Protein AF-A0A9P1H5N2-F1 (afdb_monomer_lite)

Organism: NCBI:txid1442378

Sequence (849 aa):
MDFSDQPACIDLVDTISLRSTRFLVDYPNFMGDAAKVRMLELGLCRDHYRVHDPSLIGDDGSVPEELCKLKGVQSSLARIILAIPFGVLADKWGRKLICSIGILGVILHDTWYFVSLYFYKAFPTNAVYGAPAFILLGGGSVVVPAMIMAMLTHASTDEFRTVAFFYFSVTIMVSELIGPAIGSILTAAIGPHLAFLATIPSYFLSLVVMYFIKDEEPQATDACGLEQGEGNGLLDADYASSSTARSSRDYQSSSRGASPNRKHSMMEAVRFLRDDVWGLLLRASVLTGLLSLMVHRVYRPLLEVTIQYVSVRFGWKLRTANILLSTQAGVQIPVLLFIMPLLYRFLLRRKGSTFSANLAQASYCLVLLILGTLGMALAPVVPLFITSFIVYTLGNAYSAILRSLLASLVPQENFGLFWRHSALVYSALLTACARFATAADCPTENPFVILSQSDADKLSECGYFKGSINVAAEATGEIVLKGVNSIGGDWTVGSLKRDPATANLESISAPDLRTIEGVFEVEGHQNLKRLDFPELTRVLGRFEVRRVPELTELKVPALASVQTGFYIVDAPKLSTFVLPKTDDSSTSRPVPLCDIPNVDSLSVSLSDVFEFTVAGNGKLELTIEQLGSSQGGASVNITGVGAVENACSVWLAREVIFENNAAEIFPFSVSGLRKLTIQNNPNLRLAVPGKPLEWELTSIIVKDNPKLKLAQEVDDPIVETCDGRFKPASFYPETWVFDWEFLQHLELSADIDPKFLVHLTDDAFNSDDGTQVYTDIDIQSSNAEFNCSSLDYLRSEKRFLGGDYSCQNKTVDLADLDESAAGSTAPHLAHVALALVSLAVASMFGGLL

Structure (mmCIF, N/CA/C/O backbone):
data_AF-A0A9P1H5N2-F1
#
_entry.id   AF-A0A9P1H5N2-F1
#
loop_
_atom_site.group_PDB
_atom_site.id
_atom_site.type_symbol
_atom_site.label_atom_id
_atom_site.label_alt_id
_atom_site.label_comp_id
_atom_site.label_asym_id
_atom_site.label_entity_id
_atom_site.label_seq_id
_atom_site.pdbx_PDB_ins_code
_atom_site.Cartn_x
_atom_site.Cartn_y
_atom_site.Cartn_z
_atom_site.occupancy
_atom_site.B_iso_or_equiv
_atom_site.auth_seq_id
_atom_site.auth_comp_id
_atom_site.auth_asym_id
_atom_site.auth_atom_id
_atom_site.pdbx_PDB_model_num
ATOM 1 N N . MET A 1 1 ? -25.780 33.435 69.400 1.00 34.19 1 MET A N 1
ATOM 2 C CA . MET A 1 1 ? -25.272 33.635 68.029 1.00 34.19 1 MET A CA 1
ATOM 3 C C . MET A 1 1 ? -23.795 33.315 68.095 1.00 34.19 1 MET A C 1
ATOM 5 O O . MET A 1 1 ? -23.013 34.212 68.361 1.00 34.19 1 MET A O 1
ATOM 9 N N . ASP A 1 2 ? -23.459 32.035 67.962 1.00 24.91 2 ASP A N 1
ATOM 10 C CA . ASP A 1 2 ? -22.079 31.564 67.858 1.00 24.91 2 ASP A CA 1
ATOM 11 C C . ASP A 1 2 ? -21.909 30.932 66.480 1.00 24.91 2 ASP A C 1
ATOM 13 O O . ASP A 1 2 ? -22.710 30.098 66.059 1.00 24.91 2 ASP A O 1
ATOM 17 N N . PHE A 1 3 ? -20.896 31.413 65.765 1.00 33.16 3 PHE A N 1
ATOM 18 C CA . PHE A 1 3 ? -20.416 30.881 64.498 1.00 33.16 3 PHE A CA 1
ATOM 19 C C . PHE A 1 3 ? -19.459 29.719 64.802 1.00 33.16 3 PHE A C 1
ATOM 21 O O . PHE A 1 3 ? -18.247 29.905 64.838 1.00 33.16 3 PHE A O 1
ATOM 28 N N . SER A 1 4 ? -19.981 28.519 65.032 1.00 29.92 4 SER A N 1
ATOM 29 C CA . SER A 1 4 ? -19.184 27.292 64.921 1.00 29.92 4 SER A CA 1
ATOM 30 C C . SER A 1 4 ? -20.108 26.135 64.565 1.00 29.92 4 SER A C 1
ATOM 32 O O . SER A 1 4 ? -20.676 25.524 65.456 1.00 29.92 4 SER A O 1
ATOM 34 N N . ASP A 1 5 ? -20.349 25.939 63.270 1.00 33.66 5 ASP A N 1
ATOM 35 C CA . ASP A 1 5 ? -20.673 24.644 62.649 1.00 33.66 5 ASP A CA 1
ATOM 36 C C . ASP A 1 5 ? -21.032 24.891 61.175 1.00 33.66 5 ASP A C 1
ATOM 38 O O . ASP A 1 5 ? -22.171 25.188 60.815 1.00 33.66 5 ASP A O 1
ATOM 42 N N . GLN A 1 6 ? -20.025 24.812 60.303 1.00 30.80 6 GLN A N 1
ATOM 43 C CA . GLN A 1 6 ? -20.201 24.690 58.853 1.00 30.80 6 GLN A CA 1
ATOM 44 C C . GLN A 1 6 ? -19.609 23.344 58.411 1.00 30.80 6 GLN A C 1
ATOM 46 O O . GLN A 1 6 ? -18.418 23.119 58.637 1.00 30.80 6 GLN A O 1
ATOM 51 N N . PRO A 1 7 ? -20.387 22.451 57.772 1.00 37.28 7 PRO A N 1
ATOM 52 C CA . PRO A 1 7 ? -19.855 21.217 57.214 1.00 37.28 7 PRO A CA 1
ATOM 53 C C . PRO A 1 7 ? -19.181 21.476 55.852 1.00 37.28 7 PRO A C 1
ATOM 55 O O . PRO A 1 7 ? -19.758 22.102 54.968 1.00 37.28 7 PRO A O 1
ATOM 58 N N . ALA A 1 8 ? -17.948 20.971 55.729 1.00 39.16 8 ALA A N 1
ATOM 59 C CA . ALA A 1 8 ? -17.165 20.689 54.518 1.00 39.16 8 ALA A CA 1
ATOM 60 C C . ALA A 1 8 ? -17.154 21.756 53.399 1.00 39.16 8 ALA A C 1
ATOM 62 O O . ALA A 1 8 ? -17.835 21.639 52.379 1.00 39.16 8 ALA A O 1
ATOM 63 N N . CYS A 1 9 ? -16.275 22.753 53.538 1.00 39.47 9 CYS A N 1
ATOM 64 C CA . CYS A 1 9 ? -15.829 23.567 52.408 1.00 39.47 9 CYS A CA 1
ATOM 65 C C . CYS A 1 9 ? -15.241 22.670 51.308 1.00 39.47 9 CYS A C 1
ATOM 67 O O . CYS A 1 9 ? -14.300 21.919 51.550 1.00 39.47 9 CYS A O 1
ATOM 69 N N . ILE A 1 10 ? -15.745 22.810 50.080 1.00 49.41 10 ILE A N 1
ATOM 70 C CA . ILE A 1 10 ? -14.981 22.491 48.869 1.00 49.41 10 ILE A CA 1
ATOM 71 C C . ILE A 1 10 ? -13.618 23.180 49.017 1.00 49.41 10 ILE A C 1
ATOM 73 O O . ILE A 1 10 ? -13.586 24.409 49.138 1.00 49.41 10 ILE A O 1
ATOM 77 N N . ASP A 1 11 ? -12.505 22.438 48.991 1.00 63.97 11 ASP A N 1
ATOM 78 C CA . ASP A 1 11 ? -11.169 23.037 48.886 1.00 63.97 11 ASP A CA 1
ATOM 79 C C . ASP A 1 11 ? -11.034 23.581 47.448 1.00 63.97 11 ASP A C 1
ATOM 81 O O . ASP A 1 11 ? -10.502 22.965 46.519 1.00 63.97 11 ASP A O 1
ATOM 85 N N . LEU A 1 12 ? -11.652 24.748 47.233 1.00 68.19 12 LEU A N 1
ATOM 86 C CA . LEU A 1 12 ? -11.763 25.442 45.950 1.00 68.19 12 LEU A CA 1
ATOM 87 C C . LEU A 1 12 ? -10.372 25.678 45.353 1.00 68.19 12 LEU A C 1
ATOM 89 O O . LEU A 1 12 ? -10.192 25.590 44.140 1.00 68.19 12 LEU A O 1
ATOM 93 N N . VAL A 1 13 ? -9.391 25.914 46.225 1.00 74.81 13 VAL A N 1
ATOM 94 C CA . VAL A 1 13 ? -7.978 26.085 45.887 1.00 74.81 13 VAL A CA 1
ATOM 95 C C . VAL A 1 13 ? -7.395 24.809 45.279 1.00 74.81 13 VAL A C 1
ATOM 97 O O . VAL A 1 13 ? -6.789 24.890 44.211 1.00 74.81 13 VAL A O 1
ATOM 100 N N . ASP A 1 14 ? -7.632 23.635 45.867 1.00 78.38 14 ASP A N 1
ATOM 101 C CA . ASP A 1 14 ? -7.121 22.364 45.335 1.00 78.38 14 ASP A CA 1
ATOM 102 C C . ASP A 1 14 ? -7.821 21.997 44.024 1.00 78.38 14 ASP A C 1
ATOM 104 O O . ASP A 1 14 ? -7.181 21.596 43.053 1.00 78.38 14 ASP A O 1
ATOM 108 N N . THR A 1 15 ? -9.130 22.240 43.933 1.00 74.69 15 THR A N 1
ATOM 109 C CA . THR A 1 15 ? -9.902 22.003 42.704 1.00 74.69 15 THR A CA 1
ATOM 110 C C . THR A 1 15 ? -9.431 22.892 41.543 1.00 74.69 15 THR A C 1
ATOM 112 O O . THR A 1 15 ? -9.312 22.420 40.409 1.00 74.69 15 THR A O 1
ATOM 115 N N . ILE A 1 16 ? -9.153 24.176 41.795 1.00 81.06 16 ILE A N 1
ATOM 116 C CA . ILE A 1 16 ? -8.603 25.102 40.790 1.00 81.06 16 ILE A CA 1
ATOM 117 C C . ILE A 1 16 ? -7.165 24.715 40.433 1.00 81.06 16 ILE A C 1
ATOM 119 O O . ILE A 1 16 ? -6.808 24.736 39.253 1.00 81.06 16 ILE A O 1
ATOM 123 N N . SER A 1 17 ? -6.360 24.321 41.419 1.00 84.38 17 SER A N 1
ATOM 124 C CA . SER A 1 17 ? -4.965 23.921 41.220 1.00 84.38 17 SER A CA 1
ATOM 125 C C . SER A 1 17 ? -4.864 22.653 40.376 1.00 84.38 17 SER A C 1
ATOM 127 O O . SER A 1 17 ? -4.135 22.645 39.392 1.00 84.38 17 SER A O 1
ATOM 129 N N . LEU A 1 18 ? -5.681 21.628 40.640 1.00 84.50 18 LEU A N 1
ATOM 130 C CA . LEU A 1 18 ? -5.735 20.395 39.843 1.00 84.50 18 LEU A CA 1
ATOM 131 C C . LEU A 1 18 ? -6.147 20.652 38.386 1.00 84.50 18 LEU A C 1
ATOM 133 O O . LEU A 1 18 ? -5.564 20.084 37.459 1.00 84.50 18 LEU A O 1
ATOM 137 N N . ARG A 1 19 ? -7.123 21.542 38.158 1.00 83.81 19 ARG A N 1
ATOM 138 C CA . ARG A 1 19 ? -7.527 21.953 36.800 1.00 83.81 19 ARG A CA 1
ATOM 139 C C . ARG A 1 19 ? -6.429 22.747 36.097 1.00 83.81 19 ARG A C 1
ATOM 141 O O . ARG A 1 19 ? -6.175 22.521 34.917 1.00 83.81 19 ARG A O 1
ATOM 148 N N . SER A 1 20 ? -5.764 23.644 36.819 1.00 87.25 20 SER A N 1
ATOM 149 C CA . SER A 1 20 ? -4.655 24.441 36.291 1.00 87.25 20 SER A CA 1
ATOM 150 C C . SER A 1 20 ? -3.468 23.552 35.931 1.00 87.25 20 SER A C 1
ATOM 152 O O . SER A 1 20 ? -2.946 23.670 34.828 1.00 87.25 20 SER A O 1
ATOM 154 N N . THR A 1 21 ? -3.107 22.586 36.782 1.00 87.38 21 THR A N 1
ATOM 155 C CA . THR A 1 21 ? -2.099 21.567 36.462 1.00 87.38 21 THR A CA 1
ATOM 156 C C . THR A 1 21 ? -2.488 20.796 35.208 1.00 87.38 21 THR A C 1
ATOM 158 O O . THR A 1 21 ? -1.661 20.636 34.314 1.00 87.38 21 THR A O 1
ATOM 161 N N . ARG A 1 22 ? -3.746 20.343 35.096 1.00 86.88 22 ARG A N 1
ATOM 162 C CA . ARG A 1 22 ? -4.208 19.611 33.909 1.00 86.88 22 ARG A CA 1
ATOM 163 C C . ARG A 1 22 ? -4.009 20.428 32.633 1.00 86.88 22 ARG A C 1
ATOM 165 O O . ARG A 1 22 ? -3.446 19.912 31.671 1.00 86.88 22 ARG A O 1
ATOM 172 N N . PHE A 1 23 ? -4.421 21.695 32.651 1.00 89.00 23 PHE A N 1
ATOM 173 C CA . PHE A 1 23 ? -4.233 22.615 31.532 1.00 89.00 23 PHE A CA 1
ATOM 174 C C . PHE A 1 23 ? -2.752 22.805 31.188 1.00 89.00 23 PHE A C 1
ATOM 176 O O . PHE A 1 23 ? -2.369 22.658 30.030 1.00 89.00 23 PHE A O 1
ATOM 183 N N . LEU A 1 24 ? -1.924 23.092 32.198 1.00 90.12 24 LEU A N 1
ATOM 184 C CA . LEU A 1 24 ? -0.493 23.373 32.057 1.00 90.12 24 LEU A CA 1
ATOM 185 C C . LEU A 1 24 ? 0.330 22.168 31.591 1.00 90.12 24 LEU A C 1
ATOM 187 O O . LEU A 1 24 ? 1.462 22.365 31.158 1.00 90.12 24 LEU A O 1
ATOM 191 N N . VAL A 1 25 ? -0.223 20.954 31.664 1.00 86.00 25 VAL A N 1
ATOM 192 C CA . VAL A 1 25 ? 0.365 19.733 31.098 1.00 86.00 25 VAL A CA 1
ATOM 193 C C . VAL A 1 25 ? -0.169 19.453 29.689 1.00 86.00 25 VAL A C 1
ATOM 195 O O . VAL A 1 25 ? 0.606 19.102 28.809 1.00 86.00 25 VAL A O 1
ATOM 198 N N . ASP A 1 26 ? -1.469 19.613 29.428 1.00 84.00 26 ASP A N 1
ATOM 199 C CA . ASP A 1 26 ? -2.061 19.270 28.123 1.00 84.00 26 ASP A CA 1
ATOM 200 C C . ASP A 1 26 ? -1.784 20.292 27.024 1.00 84.00 26 ASP A C 1
ATOM 202 O O . ASP A 1 26 ? -1.439 19.926 25.904 1.00 84.00 26 ASP A O 1
ATOM 206 N N . TYR A 1 27 ? -1.955 21.577 27.332 1.00 88.00 27 TYR A N 1
ATOM 207 C CA . TYR A 1 27 ? -1.745 22.660 26.377 1.00 88.00 27 TYR A CA 1
ATOM 208 C C . TYR A 1 27 ? -0.349 22.626 25.723 1.00 88.00 27 TYR A C 1
ATOM 210 O O . TYR A 1 27 ? -0.293 22.660 24.490 1.00 88.00 27 TYR A O 1
ATOM 218 N N . PRO A 1 28 ? 0.769 22.525 26.475 1.00 86.44 28 PRO A N 1
ATOM 219 C CA . PRO A 1 28 ? 2.093 22.469 25.859 1.00 86.44 28 PRO A CA 1
ATOM 220 C C . PRO A 1 28 ? 2.322 21.204 25.024 1.00 86.44 28 PRO A C 1
ATOM 222 O O . PRO A 1 28 ? 3.000 21.307 24.006 1.00 86.44 28 PRO A O 1
ATOM 225 N N . ASN A 1 29 ? 1.709 20.062 25.371 1.00 80.44 29 ASN A N 1
ATOM 226 C CA . ASN A 1 29 ? 1.781 18.852 24.540 1.00 80.44 29 ASN A CA 1
ATOM 227 C C . ASN A 1 29 ? 1.174 19.132 23.155 1.00 80.44 29 ASN A C 1
ATOM 229 O O . ASN A 1 29 ? 1.872 19.060 22.146 1.00 80.44 29 ASN A O 1
ATOM 233 N N . PHE A 1 30 ? -0.083 19.590 23.110 1.00 80.56 30 PHE A N 1
ATOM 234 C CA . PHE A 1 30 ? -0.761 19.912 21.846 1.00 80.56 30 PHE A CA 1
ATOM 235 C C . PHE A 1 30 ? -0.080 21.043 21.057 1.00 80.56 30 PHE A C 1
ATOM 237 O O . PHE A 1 30 ? -0.126 21.068 19.825 1.00 80.56 30 PHE A O 1
ATOM 244 N N . MET A 1 31 ? 0.537 22.002 21.753 1.00 86.50 31 MET A N 1
ATOM 245 C CA . MET A 1 31 ? 1.321 23.071 21.130 1.00 86.50 31 MET A CA 1
ATOM 246 C C . MET A 1 31 ? 2.612 22.538 20.491 1.00 86.50 31 MET A C 1
ATOM 248 O O . MET A 1 31 ? 2.985 22.977 19.401 1.00 86.50 31 MET A O 1
ATOM 252 N N . GLY A 1 32 ? 3.297 21.615 21.169 1.00 81.06 32 GLY A N 1
ATOM 253 C CA . GLY A 1 32 ? 4.609 21.100 20.791 1.00 81.06 32 GLY A CA 1
ATOM 254 C C . GLY A 1 32 ? 4.588 19.997 19.734 1.00 81.06 32 GLY A C 1
ATOM 255 O O . GLY A 1 32 ? 5.578 19.854 19.019 1.00 81.06 32 GLY A O 1
ATOM 256 N N . ASP A 1 33 ? 3.490 19.252 19.587 1.00 75.12 33 ASP A N 1
ATOM 257 C CA . ASP A 1 33 ? 3.426 18.038 18.757 1.00 75.12 33 ASP A CA 1
ATOM 258 C C . ASP A 1 33 ? 3.869 18.258 17.300 1.00 75.12 33 ASP A C 1
ATOM 260 O O . ASP A 1 33 ? 4.747 17.554 16.792 1.00 75.12 33 ASP A O 1
ATOM 264 N N . ALA A 1 34 ? 3.340 19.281 16.623 1.00 69.88 34 ALA A N 1
ATOM 265 C CA . ALA A 1 34 ? 3.715 19.564 15.236 1.00 69.88 34 ALA A CA 1
ATOM 266 C C . ALA A 1 34 ? 5.182 20.002 15.096 1.00 69.88 34 ALA A C 1
ATOM 268 O O . ALA A 1 34 ? 5.871 19.591 14.160 1.00 69.88 34 ALA A O 1
ATOM 269 N N . ALA A 1 35 ? 5.677 20.813 16.037 1.00 81.81 35 ALA A N 1
ATOM 270 C CA . ALA A 1 35 ? 7.070 21.251 16.056 1.00 81.81 35 ALA A CA 1
ATOM 271 C C . ALA A 1 35 ? 8.018 20.067 16.304 1.00 81.81 35 ALA A C 1
ATOM 273 O O . ALA A 1 35 ? 9.038 19.936 15.629 1.00 81.81 35 ALA A O 1
ATOM 274 N N . LYS A 1 36 ? 7.637 19.159 17.205 1.00 76.75 36 LYS A N 1
ATOM 275 C CA . LYS A 1 36 ? 8.365 17.938 17.556 1.00 76.75 36 LYS A CA 1
ATOM 276 C C . LYS A 1 36 ? 8.507 16.979 16.369 1.00 76.75 36 LYS A C 1
ATOM 278 O O . LYS A 1 36 ? 9.607 16.483 16.113 1.00 76.75 36 LYS A O 1
ATOM 283 N N . VAL A 1 37 ? 7.420 16.747 15.626 1.00 73.06 37 VAL A N 1
ATOM 284 C CA . VAL A 1 37 ? 7.439 15.935 14.396 1.00 73.06 37 VAL A CA 1
ATOM 285 C C . VAL A 1 37 ? 8.316 16.599 13.338 1.00 73.06 37 VAL A C 1
ATOM 287 O O . VAL A 1 37 ? 9.173 15.939 12.754 1.00 73.06 37 VAL A O 1
ATOM 290 N N . ARG A 1 38 ? 8.184 17.918 13.147 1.00 74.56 38 ARG A N 1
ATOM 291 C CA . ARG A 1 38 ? 8.995 18.666 12.178 1.00 74.56 38 ARG A CA 1
ATOM 292 C C . ARG A 1 38 ? 10.492 18.634 12.504 1.00 74.56 38 ARG A C 1
ATOM 294 O O . ARG A 1 38 ? 11.310 18.533 11.595 1.00 74.56 38 ARG A O 1
ATOM 301 N N . MET A 1 39 ? 10.863 18.714 13.782 1.00 79.19 39 MET A N 1
ATOM 302 C CA . MET A 1 39 ? 12.260 18.605 14.218 1.00 79.19 39 MET A CA 1
ATOM 303 C C . MET A 1 39 ? 12.856 17.229 13.902 1.00 79.19 39 MET A C 1
ATOM 305 O O . MET A 1 39 ? 14.011 17.149 13.487 1.00 79.19 39 MET A O 1
ATOM 309 N N . LEU A 1 40 ? 12.082 16.157 14.082 1.00 74.81 40 LEU A N 1
ATOM 310 C CA . LEU A 1 40 ? 12.532 14.798 13.780 1.00 74.81 40 LEU A CA 1
ATOM 311 C C . LEU A 1 40 ? 12.615 14.543 12.276 1.00 74.81 40 LEU A C 1
ATOM 313 O O . LEU A 1 40 ? 13.604 13.982 11.814 1.00 74.81 40 LEU A O 1
ATOM 317 N N . GLU A 1 41 ? 11.623 15.007 11.514 1.00 71.88 41 GLU A N 1
ATOM 318 C CA . GLU A 1 41 ? 11.647 14.981 10.050 1.00 71.88 41 GLU A CA 1
ATOM 319 C C . GLU A 1 41 ? 12.902 15.684 9.517 1.00 71.88 41 GLU A C 1
ATOM 321 O O . GLU A 1 41 ? 13.612 15.128 8.684 1.00 71.88 41 GLU A O 1
ATOM 326 N N . LEU A 1 42 ? 13.226 16.868 10.050 1.00 77.38 42 LEU A N 1
ATOM 327 C CA . LEU A 1 42 ? 14.439 17.602 9.695 1.00 77.38 42 LEU A CA 1
ATOM 328 C C . LEU A 1 42 ? 15.717 16.818 10.036 1.00 77.38 42 LEU A C 1
ATOM 330 O O . LEU A 1 42 ? 16.638 16.798 9.224 1.00 77.38 42 LEU A O 1
ATOM 334 N N . GLY A 1 43 ? 15.782 16.176 11.207 1.00 75.25 43 GLY A N 1
ATOM 335 C CA . GLY A 1 43 ? 16.929 15.354 11.612 1.00 75.25 43 GLY A CA 1
ATOM 336 C C . GLY A 1 43 ? 17.162 14.166 10.675 1.00 75.25 43 GLY A C 1
ATOM 337 O O . GLY A 1 43 ? 18.255 14.004 10.138 1.00 75.25 43 GLY A O 1
ATOM 338 N N . LEU A 1 44 ? 16.108 13.396 10.395 1.00 71.12 44 LEU A N 1
ATOM 339 C CA . LEU A 1 44 ? 16.162 12.233 9.502 1.00 71.12 44 LEU A CA 1
ATOM 340 C C . LEU A 1 44 ? 16.491 12.628 8.055 1.00 71.12 44 LEU A C 1
ATOM 342 O O . LEU A 1 44 ? 17.287 11.975 7.385 1.00 71.12 44 LEU A O 1
ATOM 346 N N . CYS A 1 45 ? 15.908 13.728 7.582 1.00 73.19 45 CYS A N 1
ATOM 347 C CA . CYS A 1 45 ? 16.177 14.292 6.265 1.00 73.19 45 CYS A CA 1
ATOM 348 C C . CYS A 1 45 ? 17.635 14.755 6.134 1.00 73.19 45 CYS A C 1
ATOM 350 O O . CYS A 1 45 ? 18.298 14.463 5.140 1.00 73.19 45 CYS A O 1
ATOM 352 N N . ARG A 1 46 ? 18.175 15.412 7.167 1.00 77.19 46 ARG A N 1
ATOM 353 C CA . ARG A 1 46 ? 19.584 15.814 7.218 1.00 77.19 46 ARG A CA 1
ATOM 354 C C . ARG A 1 46 ? 20.516 14.602 7.178 1.00 77.19 46 ARG A C 1
ATOM 356 O O . ARG A 1 46 ? 21.490 14.635 6.434 1.00 77.19 46 ARG A O 1
ATOM 363 N N . ASP A 1 47 ? 20.213 13.539 7.921 1.00 74.12 47 ASP A N 1
ATOM 364 C CA . ASP A 1 47 ? 21.009 12.304 7.904 1.00 74.12 47 ASP A CA 1
ATOM 365 C C . ASP A 1 47 ? 20.988 11.625 6.526 1.00 74.12 47 ASP A C 1
ATOM 367 O O . ASP A 1 47 ? 22.022 11.154 6.055 1.00 74.12 47 ASP A O 1
ATOM 371 N N . HIS A 1 48 ? 19.843 11.649 5.839 1.00 70.38 48 HIS A N 1
ATOM 372 C CA . HIS A 1 48 ? 19.711 11.135 4.477 1.00 70.38 48 HIS A CA 1
ATOM 373 C C . HIS A 1 48 ? 20.556 11.929 3.464 1.00 70.38 48 HIS A C 1
ATOM 375 O O . HIS A 1 48 ? 21.342 11.342 2.714 1.00 70.38 48 HIS A O 1
ATOM 381 N N . TYR A 1 49 ? 20.438 13.262 3.447 1.00 72.88 49 TYR A N 1
ATOM 382 C CA . TYR A 1 49 ? 21.179 14.118 2.509 1.00 72.88 49 TYR A CA 1
ATOM 383 C C . TYR A 1 49 ? 22.672 14.213 2.825 1.00 72.88 49 TYR A C 1
ATOM 385 O O . TYR A 1 49 ? 23.476 14.375 1.914 1.00 72.88 49 TYR A O 1
ATOM 393 N N . ARG A 1 50 ? 23.081 13.999 4.078 1.00 73.56 50 ARG A N 1
ATOM 394 C CA . ARG A 1 50 ? 24.500 13.911 4.450 1.00 73.56 50 ARG A CA 1
ATOM 395 C C . ARG A 1 50 ? 25.241 12.779 3.727 1.00 73.56 50 ARG A C 1
ATOM 397 O O . ARG A 1 50 ? 26.450 12.886 3.544 1.00 73.56 50 ARG A O 1
ATOM 404 N N . VAL A 1 51 ? 24.532 11.718 3.335 1.00 71.88 51 VAL A N 1
ATOM 405 C CA . VAL A 1 51 ? 25.089 10.563 2.609 1.00 71.88 51 VAL A CA 1
ATOM 406 C C . VAL A 1 51 ? 24.892 10.685 1.093 1.00 71.88 51 VAL A C 1
ATOM 408 O O . VAL A 1 51 ? 25.773 10.273 0.345 1.00 71.88 51 VAL A O 1
ATOM 411 N N . HIS A 1 52 ? 23.771 11.256 0.637 1.00 67.38 52 HIS A N 1
ATOM 412 C CA . HIS A 1 52 ? 23.408 11.287 -0.788 1.00 67.38 52 HIS A CA 1
ATOM 413 C C . HIS A 1 52 ? 23.829 12.571 -1.525 1.00 67.38 52 HIS A C 1
ATOM 415 O O . HIS A 1 52 ? 24.295 12.476 -2.656 1.00 67.38 52 HIS A O 1
ATOM 421 N N . ASP A 1 53 ? 23.673 13.753 -0.915 1.00 68.19 53 ASP A N 1
ATOM 422 C CA . ASP A 1 53 ? 24.065 15.044 -1.503 1.00 68.19 53 ASP A CA 1
ATOM 423 C C . ASP A 1 53 ? 24.221 16.136 -0.416 1.00 68.19 53 ASP A C 1
ATOM 425 O O . ASP A 1 53 ? 23.237 16.764 -0.003 1.00 68.19 53 ASP A O 1
ATOM 429 N N . PRO A 1 54 ? 25.453 16.388 0.068 1.00 72.69 54 PRO A N 1
ATOM 430 C CA . PRO A 1 54 ? 25.711 17.355 1.135 1.00 72.69 54 PRO A CA 1
ATOM 431 C C . PRO A 1 54 ? 25.448 18.820 0.753 1.00 72.69 54 PRO A C 1
ATOM 433 O O . PRO A 1 54 ? 25.395 19.666 1.644 1.00 72.69 54 PRO A O 1
ATOM 436 N N . SER A 1 55 ? 25.307 19.140 -0.540 1.00 66.44 55 SER A N 1
ATOM 437 C CA . SER A 1 55 ? 25.162 20.522 -1.030 1.00 66.44 55 SER A CA 1
ATOM 438 C C . SER A 1 55 ? 23.785 21.139 -0.754 1.00 66.44 55 SER A C 1
ATOM 440 O O . SER A 1 55 ? 23.633 22.359 -0.780 1.00 66.44 55 SER A O 1
ATOM 442 N N . LEU A 1 56 ? 22.790 20.303 -0.439 1.00 65.75 56 LEU A N 1
ATOM 443 C CA . LEU A 1 56 ? 21.403 20.698 -0.167 1.00 65.75 56 LEU A CA 1
ATOM 444 C C . LEU A 1 56 ? 21.139 21.053 1.310 1.00 65.75 56 LEU A C 1
ATOM 446 O O . LEU A 1 56 ? 20.009 21.388 1.673 1.00 65.75 56 LEU A O 1
ATOM 450 N N . ILE A 1 57 ? 22.160 20.970 2.169 1.00 74.69 57 ILE A N 1
ATOM 451 C CA . ILE A 1 57 ? 22.091 21.347 3.585 1.00 74.69 57 ILE A CA 1
ATOM 452 C C . ILE A 1 57 ? 22.538 22.809 3.709 1.00 74.69 57 ILE A C 1
ATOM 454 O O . ILE A 1 57 ? 23.679 23.130 3.389 1.00 74.69 57 ILE A O 1
ATOM 458 N N . GLY A 1 58 ? 21.654 23.693 4.184 1.00 69.94 58 GLY A N 1
ATOM 459 C CA . GLY A 1 58 ? 21.999 25.099 4.416 1.00 69.94 58 GLY A CA 1
ATOM 460 C C . GLY A 1 58 ? 23.097 25.273 5.475 1.00 69.94 58 GLY A C 1
ATOM 461 O O . GLY A 1 58 ? 23.322 24.385 6.298 1.00 69.94 58 GLY A O 1
ATOM 462 N N . ASP A 1 59 ? 23.753 26.437 5.507 1.00 60.94 59 ASP A N 1
ATOM 463 C CA . ASP A 1 59 ? 24.834 26.748 6.465 1.00 60.94 59 ASP A CA 1
ATOM 464 C C . ASP A 1 59 ? 24.390 26.659 7.945 1.00 60.94 59 ASP A C 1
ATOM 466 O O . ASP A 1 59 ? 25.198 26.420 8.848 1.00 60.94 59 ASP A O 1
ATOM 470 N N . ASP A 1 60 ? 23.087 26.805 8.202 1.00 58.88 60 ASP A N 1
ATOM 471 C CA . ASP A 1 60 ? 22.425 26.638 9.502 1.00 58.88 60 ASP A CA 1
ATOM 472 C C . ASP A 1 60 ? 22.025 25.176 9.807 1.00 58.88 60 ASP A C 1
ATOM 474 O O . ASP A 1 60 ? 21.549 24.853 10.900 1.00 58.88 60 ASP A O 1
ATOM 478 N N . GLY A 1 61 ? 22.252 24.263 8.862 1.00 59.91 61 GLY A N 1
ATOM 479 C CA . GLY A 1 61 ? 21.829 22.868 8.899 1.00 59.91 61 GLY A CA 1
ATOM 480 C C . GLY A 1 61 ? 20.367 22.659 8.500 1.00 59.91 61 GLY A C 1
ATOM 481 O O . GLY A 1 61 ? 19.861 21.546 8.665 1.00 59.91 61 GLY A O 1
ATOM 482 N N . SER A 1 62 ? 19.647 23.683 8.038 1.00 66.38 62 SER A N 1
ATOM 483 C CA . SER A 1 62 ? 18.252 23.538 7.616 1.00 66.38 62 SER A CA 1
ATOM 484 C C . SER A 1 62 ? 18.143 22.830 6.259 1.00 66.38 62 SER A C 1
ATOM 486 O O . SER A 1 62 ? 19.004 22.966 5.392 1.00 66.38 62 SER A O 1
ATOM 488 N N . VAL A 1 63 ? 17.080 22.038 6.089 1.00 68.62 63 VAL A N 1
ATOM 489 C CA . VAL A 1 63 ? 16.711 21.410 4.815 1.00 68.62 63 VAL A CA 1
ATOM 490 C C . VAL A 1 63 ? 15.256 21.799 4.507 1.00 68.62 63 VAL A C 1
ATOM 492 O O . VAL A 1 63 ? 14.393 21.663 5.391 1.00 68.62 63 VAL A O 1
ATOM 495 N N . PRO A 1 64 ? 14.956 22.319 3.300 1.00 64.69 64 PRO A N 1
ATOM 496 C CA . PRO A 1 64 ? 13.599 22.663 2.884 1.00 64.69 64 PRO A CA 1
ATOM 497 C C . PRO A 1 64 ? 12.593 21.524 3.111 1.00 64.69 64 PRO A C 1
ATOM 499 O O . PRO A 1 64 ? 12.853 20.371 2.782 1.00 64.69 64 PRO A O 1
ATOM 502 N N . GLU A 1 65 ? 11.418 21.855 3.660 1.00 58.50 65 GLU A N 1
ATOM 503 C CA . GLU A 1 65 ? 10.353 20.893 4.019 1.00 58.50 65 GLU A CA 1
ATOM 504 C C . GLU A 1 65 ? 9.905 20.007 2.850 1.00 58.50 65 GLU A C 1
ATOM 506 O O . GLU A 1 65 ? 9.550 18.852 3.047 1.00 58.50 65 GLU A O 1
ATOM 511 N N . GLU A 1 66 ? 9.972 20.526 1.627 1.00 61.56 66 GLU A N 1
ATOM 512 C CA . GLU A 1 66 ? 9.569 19.819 0.410 1.00 61.56 66 GLU A CA 1
ATOM 513 C C . GLU A 1 66 ? 10.513 18.660 0.054 1.00 61.56 66 GLU A C 1
ATOM 515 O O . GLU A 1 66 ? 10.060 17.650 -0.478 1.00 61.56 66 GLU A O 1
ATOM 520 N N . LEU A 1 67 ? 11.795 18.760 0.426 1.00 55.75 67 LEU A N 1
ATOM 521 C CA . LEU A 1 67 ? 12.820 17.743 0.159 1.00 55.75 67 LEU A CA 1
ATOM 522 C C . LEU A 1 67 ? 12.779 16.580 1.166 1.00 55.75 67 LEU A C 1
ATOM 524 O O . LEU A 1 67 ? 13.342 15.517 0.924 1.00 55.75 67 LEU A O 1
ATOM 528 N N . CYS A 1 68 ? 12.075 16.746 2.287 1.00 56.22 68 CYS A N 1
ATOM 529 C CA . CYS A 1 68 ? 12.040 15.764 3.373 1.00 56.22 68 CYS A CA 1
ATOM 530 C C . CYS A 1 68 ? 10.870 14.766 3.290 1.00 56.22 68 CYS A C 1
ATOM 532 O O . CYS A 1 68 ? 10.729 13.909 4.161 1.00 56.22 68 CYS A O 1
ATOM 534 N N . LYS A 1 69 ? 10.060 14.818 2.220 1.00 50.25 69 LYS A N 1
ATOM 535 C CA . LYS A 1 69 ? 8.843 13.998 2.035 1.00 50.25 69 LYS A CA 1
ATOM 536 C C . LYS A 1 69 ? 9.082 12.590 1.448 1.00 50.25 69 LYS A C 1
ATOM 538 O O . LYS A 1 69 ? 8.155 11.972 0.927 1.00 50.25 69 LYS A O 1
ATOM 543 N N . LEU A 1 70 ? 10.302 12.056 1.525 1.00 50.34 70 LEU A N 1
ATOM 544 C CA . LEU A 1 70 ? 10.642 10.716 1.021 1.00 50.34 70 LEU A CA 1
ATOM 545 C C . LEU A 1 70 ? 10.015 9.604 1.891 1.00 50.34 70 LEU A C 1
ATOM 547 O O . LEU A 1 70 ? 10.066 9.655 3.122 1.00 50.34 70 LEU A O 1
ATOM 551 N N . LYS A 1 71 ? 9.453 8.562 1.248 1.00 38.78 71 LYS A N 1
ATOM 552 C CA . LYS A 1 71 ? 8.680 7.468 1.890 1.00 38.78 71 LYS A CA 1
ATOM 553 C C . LYS A 1 71 ? 9.412 6.760 3.048 1.00 38.78 71 LYS A C 1
ATOM 555 O O . LYS A 1 71 ? 8.753 6.280 3.967 1.00 38.78 71 LYS A O 1
ATOM 560 N N . GLY A 1 72 ? 10.750 6.732 3.045 1.00 40.50 72 GLY A N 1
ATOM 561 C CA . GLY A 1 72 ? 11.563 6.092 4.090 1.00 40.50 72 GLY A CA 1
ATOM 562 C C . GLY A 1 72 ? 11.508 6.780 5.463 1.00 40.50 72 GLY A C 1
ATOM 563 O O . GLY A 1 72 ? 11.577 6.104 6.486 1.00 40.50 72 GLY A O 1
ATOM 564 N N . VAL A 1 73 ? 11.304 8.103 5.504 1.00 43.81 73 VAL A N 1
ATOM 565 C CA . VAL A 1 73 ? 11.356 8.922 6.735 1.00 43.81 73 VAL A CA 1
ATOM 566 C C . VAL A 1 73 ? 10.072 8.805 7.572 1.00 43.81 73 VAL A C 1
ATOM 568 O O . VAL A 1 73 ? 10.102 8.921 8.795 1.00 43.81 73 VAL A O 1
ATOM 571 N N . GLN A 1 74 ? 8.939 8.509 6.930 1.00 37.66 74 GLN A N 1
ATOM 572 C CA . GLN A 1 74 ? 7.610 8.492 7.559 1.00 37.66 74 GLN A CA 1
ATOM 573 C C . GLN A 1 74 ? 7.331 7.207 8.367 1.00 37.66 74 GLN A C 1
ATOM 575 O O . GLN A 1 74 ? 6.450 7.182 9.223 1.00 37.66 74 GLN A O 1
ATOM 580 N N . SER A 1 75 ? 8.081 6.124 8.128 1.00 32.38 75 SER A N 1
ATOM 581 C CA . SER A 1 75 ? 7.751 4.792 8.662 1.00 32.38 75 SER A CA 1
ATOM 582 C C . SER A 1 75 ? 8.296 4.490 10.070 1.00 32.38 75 SER A C 1
ATOM 584 O O . SER A 1 75 ? 7.884 3.503 10.683 1.00 32.38 75 SER A O 1
ATOM 586 N N . SER A 1 76 ? 9.181 5.344 10.600 1.00 37.53 76 SER A N 1
ATOM 587 C CA . SER A 1 76 ? 9.875 5.148 11.888 1.00 37.53 76 SER A CA 1
ATOM 588 C C . SER A 1 76 ? 9.095 5.645 13.116 1.00 37.53 76 SER A C 1
ATOM 590 O O . SER A 1 76 ? 9.550 5.476 14.244 1.00 37.53 76 SER A O 1
ATOM 592 N N . LEU A 1 77 ? 7.922 6.260 12.928 1.00 38.91 77 LEU A N 1
ATOM 593 C CA . LEU A 1 77 ? 7.241 7.034 13.977 1.00 38.91 77 LEU A CA 1
ATOM 594 C C . LEU A 1 77 ? 6.343 6.211 14.929 1.00 38.91 77 LEU A C 1
ATOM 596 O O . LEU A 1 77 ? 5.819 6.753 15.897 1.00 38.91 77 LEU A O 1
ATOM 600 N N . ALA A 1 78 ? 6.132 4.916 14.680 1.00 32.22 78 ALA A N 1
ATOM 601 C CA . ALA A 1 78 ? 5.015 4.172 15.272 1.00 32.22 78 ALA A CA 1
ATOM 602 C C . ALA A 1 78 ? 5.433 3.079 16.268 1.00 32.22 78 ALA A C 1
ATOM 604 O O . ALA A 1 78 ? 5.167 1.903 16.031 1.00 32.22 78 ALA A O 1
ATOM 605 N N . ARG A 1 79 ? 6.055 3.418 17.406 1.00 27.61 79 ARG A N 1
ATOM 606 C CA . ARG A 1 79 ? 6.181 2.465 18.531 1.00 27.61 79 ARG A CA 1
ATOM 607 C C . ARG A 1 79 ? 6.105 3.187 19.875 1.00 27.61 79 ARG A C 1
ATOM 609 O O . ARG A 1 79 ? 6.912 4.072 20.117 1.00 27.61 79 ARG A O 1
ATOM 616 N N . ILE A 1 80 ? 5.161 2.775 20.733 1.00 34.03 80 ILE A N 1
ATOM 617 C CA . ILE A 1 80 ? 5.327 2.419 22.165 1.00 34.03 80 ILE A CA 1
ATOM 618 C C . ILE A 1 80 ? 3.945 2.310 22.839 1.00 34.03 80 ILE A C 1
ATOM 620 O O . ILE A 1 80 ? 3.122 3.217 22.752 1.00 34.03 80 ILE A O 1
ATOM 624 N N . ILE A 1 81 ? 3.723 1.225 23.592 1.00 33.69 81 ILE A N 1
ATOM 625 C CA . ILE A 1 81 ? 2.703 1.149 24.649 1.00 33.69 81 ILE A CA 1
ATOM 626 C C . ILE A 1 81 ? 3.339 0.496 25.879 1.00 33.69 81 ILE A C 1
ATOM 628 O O . ILE A 1 81 ? 3.800 -0.639 25.804 1.00 33.69 81 ILE A O 1
ATOM 632 N N . LEU A 1 82 ? 3.284 1.175 27.028 1.00 33.53 82 LEU A N 1
ATOM 633 C CA . LEU A 1 82 ? 3.300 0.535 28.345 1.00 33.53 82 LEU A CA 1
ATOM 634 C C . LEU A 1 82 ? 2.566 1.447 29.342 1.00 33.53 82 LEU A C 1
ATOM 636 O O . LEU A 1 82 ? 2.986 2.580 29.548 1.00 33.53 82 LEU A O 1
ATOM 640 N N . ALA A 1 83 ? 1.467 0.987 29.949 1.00 38.44 83 ALA A N 1
ATOM 641 C CA . ALA A 1 83 ? 0.744 1.766 30.963 1.00 38.44 83 ALA A CA 1
ATOM 642 C C . ALA A 1 83 ? -0.106 0.874 31.884 1.00 38.44 83 ALA A C 1
ATOM 644 O O . ALA A 1 83 ? -1.329 0.905 31.785 1.00 38.44 83 ALA A O 1
ATOM 645 N N . ILE A 1 84 ? 0.510 0.050 32.751 1.00 43.91 84 ILE A N 1
ATOM 646 C CA . ILE A 1 84 ? -0.244 -0.725 33.767 1.00 43.91 84 ILE A CA 1
ATOM 647 C C . ILE A 1 84 ? 0.366 -0.751 35.208 1.00 43.91 84 ILE A C 1
ATOM 649 O O . ILE A 1 84 ? -0.433 -0.849 36.135 1.00 43.91 84 ILE A O 1
ATOM 653 N N . PRO A 1 85 ? 1.675 -0.561 35.522 1.00 52.66 85 PRO A N 1
ATOM 654 C CA . PRO A 1 85 ? 2.138 -0.777 36.913 1.00 52.66 85 PRO A CA 1
ATOM 655 C C . PRO A 1 85 ? 2.029 0.407 37.911 1.00 52.66 85 PRO A C 1
ATOM 657 O O . PRO A 1 85 ? 2.288 0.207 39.095 1.00 52.66 85 PRO A O 1
ATOM 660 N N . PHE A 1 86 ? 1.631 1.623 37.513 1.00 55.75 86 PHE A N 1
ATOM 661 C CA . PHE A 1 86 ? 1.781 2.822 38.372 1.00 55.75 86 PHE A CA 1
ATOM 662 C C . PHE A 1 86 ? 0.600 3.156 39.299 1.00 55.75 86 PHE A C 1
ATOM 664 O O . PHE A 1 86 ? 0.787 3.886 40.269 1.00 55.75 86 PHE A O 1
ATOM 671 N N . GLY A 1 87 ? -0.597 2.607 39.062 1.00 48.72 87 GLY A N 1
ATOM 672 C CA . GLY A 1 87 ? -1.767 2.870 39.918 1.00 48.72 87 GLY A CA 1
ATOM 673 C C . GLY A 1 87 ? -1.609 2.320 41.341 1.00 48.72 87 GLY A C 1
ATOM 674 O O . GLY A 1 87 ? -1.874 3.022 42.304 1.00 48.72 87 GLY A O 1
ATOM 675 N N . VAL A 1 88 ? -1.069 1.103 41.474 1.00 58.47 88 VAL A N 1
ATOM 676 C CA . VAL A 1 88 ? -0.827 0.444 42.777 1.00 58.47 88 VAL A CA 1
ATOM 677 C C . VAL A 1 88 ? 0.297 1.122 43.563 1.00 58.47 88 VAL A C 1
ATOM 679 O O . VAL A 1 88 ? 0.317 1.099 44.793 1.00 58.47 88 VAL A O 1
ATOM 682 N N . LEU A 1 89 ? 1.260 1.721 42.858 1.00 56.84 89 LEU A N 1
ATOM 683 C CA . LEU A 1 89 ? 2.350 2.454 43.492 1.00 56.84 89 LEU A CA 1
ATOM 684 C C . LEU A 1 89 ? 1.843 3.777 44.089 1.00 56.84 89 LEU A C 1
ATOM 686 O O . LEU A 1 89 ? 2.337 4.196 45.135 1.00 56.84 89 LEU A O 1
ATOM 690 N N . ALA A 1 90 ? 0.829 4.395 43.471 1.00 57.28 90 ALA A N 1
ATOM 691 C CA . ALA A 1 90 ? 0.275 5.681 43.899 1.00 57.28 90 ALA A CA 1
ATOM 692 C C . ALA A 1 90 ? -0.429 5.596 45.250 1.00 57.28 90 ALA A C 1
ATOM 694 O O . ALA A 1 90 ? -0.339 6.525 46.048 1.00 57.28 90 ALA A O 1
ATOM 695 N N . ASP A 1 91 ? -1.040 4.451 45.536 1.00 57.84 91 ASP A N 1
ATOM 696 C CA . ASP A 1 91 ? -1.687 4.194 46.820 1.00 57.84 91 ASP A CA 1
ATOM 697 C C . ASP A 1 91 ? -0.671 4.027 47.965 1.00 57.84 91 ASP A C 1
ATOM 699 O O . ASP A 1 91 ? -1.005 4.257 49.123 1.00 57.84 91 ASP A O 1
ATOM 703 N N . LYS A 1 92 ? 0.585 3.657 47.665 1.00 70.31 92 LYS A N 1
ATOM 704 C CA . LYS A 1 92 ? 1.648 3.483 48.675 1.00 70.31 92 LYS A CA 1
ATOM 705 C C . LYS A 1 92 ? 2.504 4.725 48.878 1.00 70.31 92 LYS A C 1
ATOM 707 O O . LYS A 1 92 ? 2.984 4.958 49.980 1.00 70.31 92 LYS A O 1
ATOM 712 N N . TRP A 1 93 ? 2.801 5.434 47.793 1.00 71.44 93 TRP A N 1
ATOM 713 C CA . TRP A 1 93 ? 3.773 6.533 47.771 1.00 71.44 93 TRP A CA 1
ATOM 714 C C . TRP A 1 93 ? 3.101 7.912 47.700 1.00 71.44 93 TRP A C 1
ATOM 716 O O . TRP A 1 93 ? 3.786 8.930 47.730 1.00 71.44 93 TRP A O 1
ATOM 726 N N . GLY A 1 94 ? 1.767 7.948 47.630 1.00 76.00 94 GLY A N 1
ATOM 727 C CA . GLY A 1 94 ? 0.965 9.162 47.513 1.00 76.00 94 GLY A CA 1
ATOM 728 C C . GLY A 1 94 ? 0.750 9.580 46.055 1.00 76.00 94 GLY A C 1
ATOM 729 O O . GLY A 1 94 ? 1.683 9.632 45.247 1.00 76.00 94 GLY A O 1
ATOM 730 N N . ARG A 1 95 ? -0.497 9.928 45.708 1.00 79.88 95 ARG A N 1
ATOM 731 C CA . ARG A 1 95 ? -0.901 10.299 44.337 1.00 79.88 95 ARG A CA 1
ATOM 732 C C . ARG A 1 95 ? -0.193 11.558 43.830 1.00 79.88 95 ARG A C 1
ATOM 734 O O . ARG A 1 95 ? 0.208 11.608 42.665 1.00 79.88 95 ARG A O 1
ATOM 741 N N . LYS A 1 96 ? 0.037 12.537 44.712 1.00 83.06 96 LYS A N 1
ATOM 742 C CA . LYS A 1 96 ? 0.778 13.773 44.411 1.00 83.06 96 LYS A CA 1
ATOM 743 C C . LYS A 1 96 ? 2.229 13.497 44.012 1.00 83.06 96 LYS A C 1
ATOM 745 O O . LYS A 1 96 ? 2.692 14.042 43.014 1.00 83.06 96 LYS A O 1
ATOM 750 N N . LEU A 1 97 ? 2.933 12.619 44.735 1.00 84.44 97 LEU A N 1
ATOM 751 C CA . LEU A 1 97 ? 4.329 12.277 44.441 1.00 84.44 97 LEU A CA 1
ATOM 752 C C . LEU A 1 97 ? 4.458 11.596 43.074 1.00 84.44 97 LEU A C 1
ATOM 754 O O . LEU A 1 97 ? 5.305 11.983 42.272 1.00 84.44 97 LEU A O 1
ATOM 758 N N . ILE A 1 98 ? 3.581 10.634 42.774 1.00 83.50 98 ILE A N 1
ATOM 759 C CA . ILE A 1 98 ? 3.583 9.943 41.476 1.00 83.50 98 ILE A CA 1
ATOM 760 C C . ILE A 1 98 ? 3.249 10.901 40.336 1.00 83.50 98 ILE A C 1
ATOM 762 O O . ILE A 1 98 ? 3.892 10.855 39.289 1.00 83.50 98 ILE A O 1
ATOM 766 N N . CYS A 1 99 ? 2.290 11.806 40.541 1.00 83.19 99 CYS A N 1
ATOM 767 C CA . CYS A 1 99 ? 1.965 12.836 39.561 1.00 83.19 99 CYS A CA 1
ATOM 768 C C . CYS A 1 99 ? 3.160 13.774 39.301 1.00 83.19 99 CYS A C 1
ATOM 770 O O . CYS A 1 99 ? 3.459 14.070 38.146 1.00 83.19 99 CYS A O 1
ATOM 772 N N . SER A 1 100 ? 3.888 14.184 40.345 1.00 87.94 100 SER A N 1
ATOM 773 C CA . SER A 1 100 ? 5.091 15.021 40.225 1.00 87.94 100 SER A CA 1
ATOM 774 C C . SER A 1 100 ? 6.248 14.304 39.522 1.00 87.94 100 SER A C 1
ATOM 776 O O . SER A 1 100 ? 6.893 14.897 38.660 1.00 87.94 100 SER A O 1
ATOM 778 N N . ILE A 1 101 ? 6.481 13.020 39.820 1.00 87.19 101 ILE A N 1
ATOM 779 C CA . ILE A 1 101 ? 7.459 12.183 39.099 1.00 87.19 101 ILE A CA 1
ATOM 780 C C . ILE A 1 101 ? 7.051 12.039 37.624 1.00 87.19 101 ILE A C 1
ATOM 782 O O . ILE A 1 101 ? 7.896 12.132 36.737 1.00 87.19 101 ILE A O 1
ATOM 786 N N . GLY A 1 102 ? 5.751 11.885 37.354 1.00 83.75 102 GLY A N 1
ATOM 787 C CA . GLY A 1 102 ? 5.168 11.877 36.012 1.00 83.75 102 GLY A CA 1
ATOM 788 C C . GLY A 1 102 ? 5.480 13.132 35.206 1.00 83.75 102 GLY A C 1
ATOM 789 O O . GLY A 1 102 ? 6.009 13.043 34.099 1.00 83.75 102 GLY A O 1
ATOM 790 N N . ILE A 1 103 ? 5.199 14.302 35.776 1.00 88.50 103 ILE A N 1
ATOM 791 C CA . ILE A 1 103 ? 5.457 15.596 35.132 1.00 88.50 103 ILE A CA 1
ATOM 792 C C . ILE A 1 103 ? 6.965 15.824 34.943 1.00 88.50 103 ILE A C 1
ATOM 794 O O . ILE A 1 103 ? 7.387 16.268 33.877 1.00 88.50 103 ILE A O 1
ATOM 798 N N . LEU A 1 104 ? 7.797 15.465 35.928 1.00 90.44 104 LEU A N 1
ATOM 799 C CA . LEU A 1 104 ? 9.255 15.531 35.798 1.00 90.44 104 LEU A CA 1
ATOM 800 C C . LEU A 1 104 ? 9.768 14.635 34.659 1.00 90.44 104 LEU A C 1
ATOM 802 O O . LEU A 1 104 ? 10.642 15.046 33.898 1.00 90.44 104 LEU A O 1
ATOM 806 N N . GLY A 1 105 ? 9.194 13.439 34.504 1.00 85.69 105 GLY A N 1
ATOM 807 C CA . GLY A 1 105 ? 9.489 12.536 33.394 1.00 85.69 105 GLY A CA 1
ATOM 808 C C . GLY A 1 105 ? 9.178 13.148 32.026 1.00 85.69 105 GLY A C 1
ATOM 809 O O . GLY A 1 105 ? 9.981 13.003 31.107 1.00 85.69 105 GLY A O 1
ATOM 810 N N . VAL A 1 106 ? 8.068 13.890 31.898 1.00 84.44 106 VAL A N 1
ATOM 811 C CA . VAL A 1 106 ? 7.715 14.632 30.668 1.00 84.44 106 VAL A CA 1
ATOM 812 C C . VAL A 1 106 ? 8.736 15.734 30.373 1.00 84.44 106 VAL A C 1
ATOM 814 O O . VAL A 1 106 ? 9.223 15.821 29.248 1.00 84.44 106 VAL A O 1
ATOM 817 N N . ILE A 1 107 ? 9.137 16.515 31.384 1.00 90.38 107 ILE A N 1
ATOM 818 C CA . ILE A 1 107 ? 10.157 17.569 31.233 1.00 90.38 107 ILE A CA 1
ATOM 819 C C . ILE A 1 107 ? 11.482 16.981 30.745 1.00 90.38 107 ILE A C 1
ATOM 821 O O . ILE A 1 107 ? 12.077 17.498 29.799 1.00 90.38 107 ILE A O 1
ATOM 825 N N . LEU A 1 108 ? 11.953 15.900 31.375 1.00 89.81 108 LEU A N 1
ATOM 826 C CA . LEU A 1 108 ? 13.203 15.241 30.996 1.00 89.81 108 LEU A CA 1
ATOM 827 C C . LEU A 1 108 ? 13.123 14.638 29.590 1.00 89.81 108 LEU A C 1
ATOM 829 O O . LEU A 1 108 ? 14.069 14.774 28.816 1.00 89.81 108 LEU A O 1
ATOM 833 N N . HIS A 1 109 ? 11.988 14.033 29.240 1.00 86.38 109 HIS A N 1
ATOM 834 C CA . HIS A 1 109 ? 11.738 13.507 27.903 1.00 86.38 109 HIS A CA 1
ATOM 835 C C . HIS A 1 109 ? 11.807 14.606 26.835 1.00 86.38 109 HIS A C 1
ATOM 837 O O . HIS A 1 109 ? 12.560 14.458 25.873 1.00 86.38 109 HIS A O 1
ATOM 843 N N . ASP A 1 110 ? 11.073 15.711 26.999 1.00 87.00 110 ASP A N 1
ATOM 844 C CA . ASP A 1 110 ? 11.042 16.786 26.000 1.00 87.00 110 ASP A CA 1
ATOM 845 C C . ASP A 1 110 ? 12.384 17.517 25.929 1.00 87.00 110 ASP A C 1
ATOM 847 O O . ASP A 1 110 ? 12.859 17.848 24.843 1.00 87.00 110 ASP A O 1
ATOM 851 N N . THR A 1 111 ? 13.062 17.681 27.066 1.00 91.06 111 THR A N 1
ATOM 852 C CA . THR A 1 111 ? 14.417 18.245 27.104 1.00 91.06 111 THR A CA 1
ATOM 853 C C . THR A 1 111 ? 15.405 17.354 26.350 1.00 91.06 111 THR A C 1
ATOM 855 O O . THR A 1 111 ? 16.167 17.858 25.528 1.00 91.06 111 THR A O 1
ATOM 858 N N . TRP A 1 112 ? 15.386 16.034 26.565 1.00 89.25 112 TRP A N 1
ATOM 859 C CA . TRP A 1 112 ? 16.247 15.098 25.832 1.00 89.25 112 TRP A CA 1
ATOM 860 C C . TRP A 1 112 ? 15.927 15.076 24.334 1.00 89.25 112 TRP A C 1
ATOM 862 O O . TRP A 1 112 ? 16.833 15.087 23.497 1.00 89.25 112 TRP A O 1
ATOM 872 N N . TYR A 1 113 ? 14.641 15.106 23.982 1.00 84.00 113 TYR A N 1
ATOM 873 C CA . TYR A 1 113 ? 14.184 15.184 22.597 1.00 84.00 113 TYR A CA 1
ATOM 874 C C . TYR A 1 113 ? 14.694 16.459 21.907 1.00 84.00 113 TYR A C 1
ATOM 876 O O . TYR A 1 113 ? 15.208 16.408 20.791 1.00 84.00 113 TYR A O 1
ATOM 884 N N . PHE A 1 114 ? 14.619 17.605 22.589 1.00 89.75 114 PHE A N 1
ATOM 885 C CA . PHE A 1 114 ? 15.163 18.863 22.085 1.00 89.75 114 PHE A CA 1
ATOM 886 C C . PHE A 1 114 ? 16.689 18.810 21.944 1.00 89.75 114 PHE A C 1
ATOM 888 O O . PHE A 1 114 ? 17.207 19.124 20.877 1.00 89.75 114 PHE A O 1
ATOM 895 N N . VAL A 1 115 ? 17.411 18.394 22.990 1.00 90.06 115 VAL A N 1
ATOM 896 C CA . VAL A 1 115 ? 18.885 18.354 23.016 1.00 90.06 115 VAL A CA 1
ATOM 897 C C . VAL A 1 115 ? 19.437 17.444 21.919 1.00 90.06 115 VAL A C 1
ATOM 899 O O . VAL A 1 115 ? 20.348 17.853 21.200 1.00 90.06 115 VAL A O 1
ATOM 902 N N . SER A 1 116 ? 18.866 16.249 21.752 1.00 86.75 116 SER A N 1
ATOM 903 C CA . SER A 1 116 ? 19.312 15.276 20.744 1.00 86.75 116 SER A CA 1
ATOM 904 C C . SER A 1 116 ? 19.150 15.783 19.307 1.00 86.75 116 SER A C 1
ATOM 906 O O . SER A 1 116 ? 20.035 15.556 18.487 1.00 86.75 116 SER A O 1
ATOM 908 N N . LEU A 1 117 ? 18.072 16.516 19.003 1.00 83.56 117 LEU A N 1
ATOM 909 C CA . LEU A 1 117 ? 17.812 17.039 17.655 1.00 83.56 117 LEU A CA 1
ATOM 910 C C . LEU A 1 117 ? 18.438 18.415 17.386 1.00 83.56 117 LEU A C 1
ATOM 912 O O . LEU A 1 117 ? 18.796 18.720 16.248 1.00 83.56 117 LEU A O 1
ATOM 916 N N . TYR A 1 118 ? 18.568 19.259 18.411 1.00 86.94 118 TYR A N 1
ATOM 917 C CA . TYR A 1 118 ? 19.176 20.585 18.288 1.00 86.94 118 TYR A CA 1
ATOM 918 C C . TYR A 1 118 ? 20.701 20.488 18.163 1.00 86.94 118 TYR A C 1
ATOM 920 O O . TYR A 1 118 ? 21.292 21.083 17.262 1.00 86.94 118 TYR A O 1
ATOM 928 N N . PHE A 1 119 ? 21.352 19.678 19.004 1.00 86.81 119 PHE A N 1
ATOM 929 C CA . PHE A 1 119 ? 22.798 19.447 18.944 1.00 86.81 119 PHE A CA 1
ATOM 930 C C . PHE A 1 119 ? 23.154 18.296 17.994 1.00 86.81 119 PHE A C 1
ATOM 932 O O . PHE A 1 119 ? 23.917 17.395 18.341 1.00 86.81 119 PHE A O 1
ATOM 939 N N . TYR A 1 120 ? 22.658 18.368 16.758 1.00 80.38 120 TYR A N 1
ATOM 940 C CA . TYR A 1 120 ? 22.846 17.348 15.715 1.00 80.38 120 TYR A CA 1
ATOM 941 C C . TYR A 1 120 ? 24.315 17.062 15.349 1.00 80.38 120 TYR A C 1
ATOM 943 O O . TYR A 1 120 ? 24.627 16.062 14.708 1.00 80.38 120 TYR A O 1
ATOM 951 N N . LYS A 1 121 ? 25.239 17.963 15.710 1.00 81.38 121 LYS A N 1
ATOM 952 C CA . LYS A 1 121 ? 26.686 17.755 15.532 1.00 81.38 121 LYS A CA 1
ATOM 953 C C . LYS A 1 121 ? 27.289 16.860 16.620 1.00 81.38 121 LYS A C 1
ATOM 955 O O . LYS A 1 121 ? 28.310 16.233 16.368 1.00 81.38 121 LYS A O 1
ATOM 960 N N . ALA A 1 122 ? 26.684 16.827 17.807 1.00 84.94 122 ALA A N 1
ATOM 961 C CA . ALA A 1 122 ? 27.147 16.044 18.951 1.00 84.94 122 ALA A CA 1
ATOM 962 C C . ALA A 1 122 ? 26.400 14.707 19.088 1.00 84.94 122 ALA A C 1
ATOM 964 O O . ALA A 1 122 ? 27.000 13.722 19.509 1.00 84.94 122 ALA A O 1
ATOM 965 N N . PHE A 1 123 ? 25.116 14.663 18.716 1.00 83.50 123 PHE A N 1
ATOM 966 C CA . PHE A 1 123 ? 24.270 13.475 18.834 1.00 83.50 123 PHE A CA 1
ATOM 967 C C . PHE A 1 123 ? 23.700 13.048 17.471 1.00 83.50 123 PHE A C 1
ATOM 969 O O . PHE A 1 123 ? 23.267 13.912 16.707 1.00 83.50 123 PHE A O 1
ATOM 976 N N . PRO A 1 124 ? 23.660 11.736 17.158 1.00 79.75 124 PRO A N 1
ATOM 977 C CA . PRO A 1 124 ? 22.944 11.229 15.988 1.00 79.75 124 PRO A CA 1
ATOM 978 C C . PRO A 1 124 ? 21.426 11.315 16.206 1.00 79.75 124 PRO A C 1
ATOM 980 O O . PRO A 1 124 ? 20.962 11.196 17.342 1.00 79.75 124 PRO A O 1
ATOM 983 N N . THR A 1 125 ? 20.632 11.416 15.136 1.00 75.88 125 THR A N 1
ATOM 984 C CA . THR A 1 125 ? 19.156 11.493 15.227 1.00 75.88 125 THR A CA 1
ATOM 985 C C . THR A 1 125 ? 18.547 10.302 15.981 1.00 75.88 125 THR A C 1
ATOM 987 O O . THR A 1 125 ? 17.566 10.454 16.706 1.00 75.88 125 THR A O 1
ATOM 990 N N . ASN A 1 126 ? 19.183 9.126 15.924 1.00 70.56 126 ASN A N 1
ATOM 991 C CA . ASN A 1 126 ? 18.778 7.933 16.679 1.00 70.56 126 ASN A CA 1
ATOM 992 C C . ASN A 1 126 ? 18.826 8.110 18.211 1.00 70.56 126 ASN A C 1
ATOM 994 O O . ASN A 1 126 ? 18.173 7.359 18.934 1.00 70.56 126 ASN A O 1
ATOM 998 N N . ALA A 1 127 ? 19.545 9.106 18.741 1.00 77.38 127 ALA A N 1
ATOM 999 C CA . ALA A 1 127 ? 19.559 9.399 20.177 1.00 77.38 127 ALA A CA 1
ATOM 1000 C C . ALA A 1 127 ? 18.164 9.775 20.719 1.00 77.38 127 ALA A C 1
ATOM 1002 O O . ALA A 1 127 ? 17.897 9.608 21.913 1.00 77.38 127 ALA A O 1
ATOM 1003 N N . VAL A 1 128 ? 17.249 10.210 19.845 1.00 73.94 128 VAL A N 1
ATOM 1004 C CA . VAL A 1 128 ? 15.844 10.491 20.175 1.00 73.94 128 VAL A CA 1
ATOM 1005 C C . VAL A 1 128 ? 15.134 9.277 20.783 1.00 73.94 128 VAL A C 1
ATOM 1007 O O . VAL A 1 128 ? 14.290 9.449 21.664 1.00 73.94 128 VAL A O 1
ATOM 1010 N N . TYR A 1 129 ? 15.510 8.047 20.409 1.00 71.12 129 TYR A N 1
ATOM 1011 C CA . TYR A 1 129 ? 14.911 6.821 20.957 1.00 71.12 129 TYR A CA 1
ATOM 1012 C C . TYR A 1 129 ? 15.171 6.620 22.459 1.00 71.12 129 TYR A C 1
ATOM 1014 O O . TYR A 1 129 ? 14.506 5.799 23.085 1.00 71.12 129 TYR A O 1
ATOM 1022 N N . GLY A 1 130 ? 16.085 7.388 23.061 1.00 73.38 130 GLY A N 1
ATOM 1023 C CA . GLY A 1 130 ? 16.269 7.429 24.513 1.00 73.38 130 GLY A CA 1
ATOM 1024 C C . GLY A 1 130 ? 15.184 8.216 25.262 1.00 73.38 130 GLY A C 1
ATOM 1025 O O . GLY A 1 130 ? 14.982 7.980 26.451 1.00 73.38 130 GLY A O 1
ATOM 1026 N N . ALA A 1 131 ? 14.448 9.115 24.594 1.00 77.06 131 ALA A N 1
ATOM 1027 C CA . ALA A 1 131 ? 13.472 9.995 25.248 1.00 77.06 131 ALA A CA 1
ATOM 1028 C C . ALA A 1 131 ? 12.370 9.238 26.024 1.00 77.06 131 ALA A C 1
ATOM 1030 O O . ALA A 1 131 ? 12.077 9.618 27.162 1.00 77.06 131 ALA A O 1
ATOM 1031 N N . PRO A 1 132 ? 11.763 8.156 25.489 1.00 71.56 132 PRO A N 1
ATOM 1032 C CA . PRO A 1 132 ? 10.694 7.438 26.181 1.00 71.56 132 PRO A CA 1
ATOM 1033 C C . PRO A 1 132 ? 11.104 6.821 27.524 1.00 71.56 132 PRO A C 1
ATOM 1035 O O . PRO A 1 132 ? 10.241 6.618 28.378 1.00 71.56 132 PRO A O 1
ATOM 1038 N N . ALA A 1 133 ? 12.400 6.572 27.755 1.00 74.06 133 ALA A N 1
ATOM 1039 C CA . ALA A 1 133 ? 12.896 6.059 29.032 1.00 74.06 133 ALA A CA 1
ATOM 1040 C C . ALA A 1 133 ? 12.565 6.998 30.207 1.00 74.06 133 ALA A C 1
ATOM 1042 O O . ALA A 1 133 ? 12.254 6.531 31.301 1.00 74.06 133 ALA A O 1
ATOM 1043 N N . PHE A 1 134 ? 12.546 8.314 29.975 1.00 79.94 134 PHE A N 1
ATOM 1044 C CA . PHE A 1 134 ? 12.192 9.298 31.001 1.00 79.94 134 PHE A CA 1
ATOM 1045 C C . PHE A 1 134 ? 10.697 9.303 31.329 1.00 79.94 134 PHE A C 1
ATOM 1047 O O . PHE A 1 134 ? 10.317 9.487 32.483 1.00 79.94 134 PHE A O 1
ATOM 1054 N N . ILE A 1 135 ? 9.841 9.023 30.343 1.00 70.56 135 ILE A N 1
ATOM 1055 C CA . ILE A 1 135 ? 8.395 8.889 30.558 1.00 70.56 135 ILE A CA 1
ATOM 1056 C C . ILE A 1 135 ? 8.071 7.595 31.326 1.00 70.56 135 ILE A C 1
ATOM 1058 O O . ILE A 1 135 ? 7.125 7.569 32.121 1.00 70.56 135 ILE A O 1
ATOM 1062 N N . LEU A 1 136 ? 8.857 6.525 31.136 1.00 65.62 136 LEU A N 1
ATOM 1063 C CA . LEU A 1 136 ? 8.676 5.259 31.858 1.00 65.62 136 LEU A CA 1
ATOM 1064 C C . LEU A 1 136 ? 8.820 5.417 33.375 1.00 65.62 136 LEU A C 1
ATOM 1066 O O . LEU A 1 136 ? 8.121 4.721 34.102 1.00 65.62 136 LEU A O 1
ATOM 1070 N N . LEU A 1 137 ? 9.645 6.353 33.857 1.00 70.44 137 LEU A N 1
ATOM 1071 C CA . LEU A 1 137 ? 9.804 6.639 35.292 1.00 70.44 137 LEU A CA 1
ATOM 1072 C C . LEU A 1 137 ? 8.507 7.144 35.950 1.00 70.44 137 LEU A C 1
ATOM 1074 O O . LEU A 1 137 ? 8.318 6.971 37.151 1.00 70.44 137 LEU A O 1
ATOM 1078 N N . GLY A 1 138 ? 7.617 7.748 35.161 1.00 64.88 138 GLY A N 1
ATOM 1079 C CA . GLY A 1 138 ? 6.365 8.366 35.596 1.00 64.88 138 GLY A CA 1
ATOM 1080 C C . GLY A 1 138 ? 5.092 7.630 35.171 1.00 64.88 138 GLY A C 1
ATOM 1081 O O . GLY A 1 138 ? 3.987 8.106 35.428 1.00 64.88 138 GLY A O 1
ATOM 1082 N N . GLY A 1 139 ? 5.237 6.488 34.496 1.00 61.97 139 GLY A N 1
ATOM 1083 C CA . GLY A 1 139 ? 4.126 5.632 34.091 1.00 61.97 139 GLY A CA 1
ATOM 1084 C C . GLY A 1 139 ? 3.398 5.993 32.804 1.00 61.97 139 GLY A C 1
ATOM 1085 O O . GLY A 1 139 ? 2.331 5.435 32.544 1.00 61.97 139 GLY A O 1
ATOM 1086 N N . GLY A 1 140 ? 3.969 6.850 31.957 1.00 63.62 140 GLY A N 1
ATOM 1087 C CA . GLY A 1 140 ? 3.358 7.159 30.662 1.00 63.62 140 GLY A CA 1
ATOM 1088 C C . GLY A 1 140 ? 2.435 8.373 30.667 1.00 63.62 140 GLY A C 1
ATOM 1089 O O . GLY A 1 140 ? 2.026 8.887 31.709 1.00 63.62 140 GLY A O 1
ATOM 1090 N N . SER A 1 141 ? 2.015 8.772 29.464 1.00 62.69 141 SER A N 1
ATOM 1091 C CA . SER A 1 141 ? 1.027 9.836 29.228 1.00 62.69 141 SER A CA 1
ATOM 1092 C C . SER A 1 141 ? -0.366 9.540 29.810 1.00 62.69 141 SER A C 1
ATOM 1094 O O . SER A 1 141 ? -1.216 10.424 29.859 1.00 62.69 141 SER A O 1
ATOM 1096 N N . VAL A 1 142 ? -0.609 8.309 30.276 1.00 62.38 142 VAL A N 1
ATOM 1097 C CA . VAL A 1 142 ? -1.901 7.850 30.812 1.00 62.38 142 VAL A CA 1
ATOM 1098 C C . VAL A 1 142 ? -1.997 8.011 32.336 1.00 62.38 142 VAL A C 1
ATOM 1100 O O . VAL A 1 142 ? -3.096 8.165 32.868 1.00 62.38 142 VAL A O 1
ATOM 1103 N N . VAL A 1 143 ? -0.868 8.011 33.052 1.00 71.31 143 VAL A N 1
ATOM 1104 C CA . VAL A 1 143 ? -0.852 7.974 34.526 1.00 71.31 143 VAL A CA 1
ATOM 1105 C C . VAL A 1 143 ? -1.114 9.343 35.143 1.00 71.31 143 VAL A C 1
ATOM 1107 O O . VAL A 1 143 ? -1.956 9.445 36.031 1.00 71.31 143 VAL A O 1
ATOM 1110 N N . VAL A 1 144 ? -0.480 10.407 34.643 1.00 78.00 144 VAL A N 1
ATOM 1111 C CA . VAL A 1 144 ? -0.691 11.778 35.147 1.00 78.00 144 VAL A CA 1
ATOM 1112 C C . VAL A 1 144 ? -2.175 12.202 35.086 1.00 78.00 144 VAL A C 1
ATOM 1114 O O . VAL A 1 144 ? -2.707 12.601 36.122 1.00 78.00 144 VAL A O 1
ATOM 1117 N N . PRO A 1 145 ? -2.907 12.050 33.959 1.00 72.50 145 PRO A N 1
ATOM 1118 C CA . PRO A 1 145 ? -4.339 12.364 33.913 1.00 72.50 145 PRO A CA 1
ATOM 1119 C C . PRO A 1 145 ? -5.177 11.534 34.896 1.00 72.50 145 PRO A C 1
ATOM 1121 O O . PRO A 1 145 ? -6.108 12.061 35.503 1.00 72.50 145 PRO A O 1
ATOM 1124 N N . ALA A 1 146 ? -4.849 10.248 35.068 1.00 70.06 146 ALA A N 1
ATOM 1125 C CA . ALA A 1 146 ? -5.559 9.361 35.985 1.00 70.06 146 ALA A CA 1
ATOM 1126 C C . ALA A 1 146 ? -5.350 9.764 37.454 1.00 70.06 146 ALA A C 1
ATOM 1128 O O . ALA A 1 146 ? -6.305 9.759 38.230 1.00 70.06 146 ALA A O 1
ATOM 1129 N N . MET A 1 147 ? -4.130 10.163 37.824 1.00 81.19 147 MET A N 1
ATOM 1130 C CA . MET A 1 147 ? -3.819 10.642 39.173 1.00 81.19 147 MET A CA 1
ATOM 1131 C C . MET A 1 147 ? -4.503 11.978 39.474 1.00 81.19 147 MET A C 1
ATOM 1133 O O . MET A 1 147 ? -5.095 12.118 40.540 1.00 81.19 147 MET A O 1
ATOM 1137 N N . ILE A 1 148 ? -4.500 12.932 38.532 1.00 81.19 148 ILE A N 1
ATOM 1138 C CA . ILE A 1 148 ? -5.210 14.217 38.693 1.00 81.19 148 ILE A CA 1
ATOM 1139 C C . ILE A 1 148 ? -6.715 13.988 38.854 1.00 81.19 148 ILE A C 1
ATOM 1141 O O . ILE A 1 148 ? -7.337 14.604 39.714 1.00 81.19 148 ILE A O 1
ATOM 1145 N N . MET A 1 149 ? -7.300 13.070 38.083 1.00 76.81 149 MET A N 1
ATOM 1146 C CA . MET A 1 149 ? -8.715 12.721 38.215 1.00 76.81 149 MET A CA 1
ATOM 1147 C C . MET A 1 149 ? -9.032 12.076 39.574 1.00 76.81 149 MET A C 1
ATOM 1149 O O . MET A 1 149 ? -10.059 12.383 40.179 1.00 76.81 149 MET A O 1
ATOM 1153 N N . ALA A 1 150 ? -8.152 11.208 40.081 1.00 74.75 150 ALA A N 1
ATOM 1154 C CA . ALA A 1 150 ? -8.299 10.603 41.404 1.00 74.75 150 ALA A CA 1
ATOM 1155 C C . ALA A 1 150 ? -8.200 11.651 42.529 1.00 74.75 150 ALA A C 1
ATOM 1157 O O . ALA A 1 150 ? -9.071 11.686 43.395 1.00 74.75 150 ALA A O 1
ATOM 1158 N N . MET A 1 151 ? -7.220 12.559 42.465 1.00 79.50 151 MET A N 1
ATOM 1159 C CA . MET A 1 151 ? -7.092 13.678 43.412 1.00 79.50 151 MET A CA 1
ATOM 1160 C C . MET A 1 151 ? -8.300 14.627 43.337 1.00 79.50 151 MET A C 1
ATOM 1162 O O . MET A 1 151 ? -8.812 15.069 44.360 1.00 79.50 151 MET A O 1
ATOM 1166 N N . LEU A 1 152 ? -8.827 14.887 42.135 1.00 77.00 152 LEU A N 1
ATOM 1167 C CA . LEU A 1 152 ? -10.024 15.714 41.946 1.00 77.00 152 LEU A CA 1
ATOM 1168 C C . LEU A 1 152 ? -11.270 15.071 42.558 1.00 77.00 152 LEU A C 1
ATOM 1170 O O . LEU A 1 152 ? -12.100 15.771 43.125 1.00 77.00 152 LEU A O 1
ATOM 1174 N N . THR A 1 153 ? -11.384 13.746 42.446 1.00 72.88 153 THR A N 1
ATOM 1175 C CA . THR A 1 153 ? -12.467 12.960 43.052 1.00 72.88 153 THR A CA 1
ATOM 1176 C C . THR A 1 153 ? -12.445 13.089 44.572 1.00 72.88 153 THR A C 1
ATOM 1178 O O . THR A 1 153 ? -13.505 13.206 45.175 1.00 72.88 153 THR A O 1
ATOM 1181 N N . HIS A 1 154 ? -11.253 13.085 45.174 1.00 74.00 154 HIS A N 1
ATOM 1182 C CA . HIS A 1 154 ? -11.073 13.211 46.618 1.00 74.00 154 HIS A CA 1
ATOM 1183 C C . HIS A 1 154 ? -11.310 14.644 47.124 1.00 74.00 154 HIS A C 1
ATOM 1185 O O . HIS A 1 154 ? -11.940 14.828 48.158 1.00 74.00 154 HIS A O 1
ATOM 1191 N N . ALA A 1 155 ? -10.877 15.661 46.369 1.00 74.19 155 ALA A N 1
ATOM 1192 C CA . ALA A 1 155 ? -11.080 17.072 46.714 1.00 74.19 155 ALA A CA 1
ATOM 1193 C C . ALA A 1 155 ? -12.537 17.554 46.540 1.00 74.19 155 ALA A C 1
ATOM 1195 O O . ALA A 1 155 ? -12.911 18.616 47.042 1.00 74.19 155 ALA A O 1
ATOM 1196 N N . SER A 1 156 ? -13.365 16.809 45.799 1.00 72.00 156 SER A N 1
ATOM 1197 C CA . SER A 1 156 ? -14.771 17.139 45.555 1.00 72.00 156 SER A CA 1
ATOM 1198 C C . SER A 1 156 ? -15.712 16.368 46.479 1.00 72.00 156 SER A C 1
ATOM 1200 O O . SER A 1 156 ? -15.627 15.145 46.562 1.00 72.00 156 SER A O 1
ATOM 1202 N N . THR A 1 157 ? -16.677 17.055 47.090 1.00 69.94 157 THR A N 1
ATOM 1203 C CA . THR A 1 157 ? -17.782 16.407 47.810 1.00 69.94 157 THR A CA 1
ATOM 1204 C C . THR A 1 157 ? -18.724 15.688 46.836 1.00 69.94 157 THR A C 1
ATOM 1206 O O . THR A 1 157 ? -18.818 16.055 45.658 1.00 69.94 157 THR A O 1
ATOM 1209 N N . ASP A 1 158 ? -19.444 14.666 47.312 1.00 63.47 158 ASP A N 1
ATOM 1210 C CA . ASP A 1 158 ? -20.301 13.821 46.461 1.00 63.47 158 ASP A CA 1
ATOM 1211 C C . ASP A 1 158 ? -21.357 14.619 45.673 1.00 63.47 158 ASP A C 1
ATOM 1213 O O . ASP A 1 158 ? -21.675 14.266 44.536 1.00 63.47 158 ASP A O 1
ATOM 1217 N N . GLU A 1 159 ? -21.833 15.738 46.225 1.00 59.47 159 GLU A N 1
ATOM 1218 C CA . GLU A 1 159 ? -22.818 16.626 45.593 1.00 59.47 159 GLU A CA 1
ATOM 1219 C C . GLU A 1 159 ? -22.263 17.385 44.372 1.00 59.47 159 GLU A C 1
ATOM 1221 O O . GLU A 1 159 ? -22.977 17.598 43.391 1.00 59.47 159 GLU A O 1
ATOM 1226 N N . PHE A 1 160 ? -20.977 17.761 44.383 1.00 62.78 160 PHE A N 1
ATOM 1227 C CA . PHE A 1 160 ? -20.354 18.593 43.339 1.00 62.78 160 PHE A CA 1
ATOM 1228 C C . PHE A 1 160 ? -19.373 17.832 42.439 1.00 62.78 160 PHE A C 1
ATOM 1230 O O . PHE A 1 160 ? -18.879 18.382 41.448 1.00 62.78 160 PHE A O 1
ATOM 1237 N N . ARG A 1 161 ? -19.114 16.553 42.726 1.00 63.19 161 ARG A N 1
ATOM 1238 C CA . ARG A 1 161 ? -18.164 15.707 41.989 1.00 63.19 161 ARG A CA 1
ATOM 1239 C C . ARG A 1 161 ? -18.431 15.657 40.484 1.00 63.19 161 ARG A C 1
ATOM 1241 O O . ARG A 1 161 ? -17.519 15.820 39.675 1.00 63.19 161 ARG A O 1
ATOM 1248 N N . THR A 1 162 ? -19.691 15.500 40.089 1.00 57.88 162 THR A N 1
ATOM 1249 C CA . THR A 1 162 ? -20.085 15.457 38.670 1.00 57.88 162 THR A CA 1
ATOM 1250 C C . THR A 1 162 ? -19.754 16.767 37.949 1.00 57.88 162 THR A C 1
ATOM 1252 O O . THR A 1 162 ? -19.249 16.759 36.827 1.00 57.88 162 THR A O 1
ATOM 1255 N N . VAL A 1 163 ? -19.970 17.904 38.617 1.00 65.50 163 VAL A N 1
ATOM 1256 C CA . VAL A 1 163 ? -19.638 19.235 38.093 1.00 65.50 163 VAL A CA 1
ATOM 1257 C C . VAL A 1 163 ? -18.120 19.401 37.970 1.00 65.50 163 VAL A C 1
ATOM 1259 O O . VAL A 1 163 ? -17.633 19.899 36.955 1.00 65.50 163 VAL A O 1
ATOM 1262 N N . ALA A 1 164 ? -17.353 18.924 38.954 1.00 65.94 164 ALA A N 1
ATOM 1263 C CA . ALA A 1 164 ? -15.894 18.932 38.902 1.00 65.94 164 ALA A CA 1
ATOM 1264 C C . ALA A 1 164 ? -15.347 18.129 37.706 1.00 65.94 164 ALA A C 1
ATOM 1266 O O . ALA A 1 164 ? -14.455 18.614 37.007 1.00 65.94 164 ALA A O 1
ATOM 1267 N N . PHE A 1 165 ? -15.928 16.963 37.406 1.00 69.06 165 PHE A N 1
ATOM 1268 C CA . PHE A 1 165 ? -15.556 16.140 36.248 1.00 69.06 165 PHE A CA 1
ATOM 1269 C C . PHE A 1 165 ? -15.899 16.785 34.901 1.00 69.06 165 PHE A C 1
ATOM 1271 O O . PHE A 1 165 ? -15.129 16.664 33.941 1.00 69.06 165 PHE A O 1
ATOM 1278 N N . PHE A 1 166 ? -17.020 17.508 34.812 1.00 67.12 166 PHE A N 1
ATOM 1279 C CA . PHE A 1 166 ? -17.338 18.278 33.610 1.00 67.12 166 PHE A CA 1
ATOM 1280 C C . PHE A 1 166 ? -16.322 19.387 33.372 1.00 67.12 166 PHE A C 1
ATOM 1282 O O . PHE A 1 166 ? -15.794 19.492 32.268 1.00 67.12 166 PHE A O 1
ATOM 1289 N N . TYR A 1 167 ? -15.974 20.159 34.403 1.00 74.06 167 TYR A N 1
ATOM 1290 C CA . TYR A 1 167 ? -14.944 21.187 34.267 1.00 74.06 167 TYR A CA 1
ATOM 1291 C C . TYR A 1 167 ? -13.573 20.604 33.911 1.00 74.06 167 TYR A C 1
ATOM 1293 O O . TYR A 1 167 ? -12.887 21.169 33.065 1.00 74.06 167 TYR A O 1
ATOM 1301 N N . PHE A 1 168 ? -13.205 19.454 34.480 1.00 75.69 168 PHE A N 1
ATOM 1302 C CA . PHE A 1 168 ? -11.990 18.726 34.103 1.00 75.69 168 PHE A CA 1
ATOM 1303 C C . PHE A 1 168 ? -11.975 18.343 32.612 1.00 75.69 168 PHE A C 1
ATOM 1305 O O . PHE A 1 168 ? -10.955 18.478 31.940 1.00 75.69 168 PHE A O 1
ATOM 1312 N N . SER A 1 169 ? -13.124 17.929 32.071 1.00 70.00 169 SER A N 1
ATOM 1313 C CA . SER A 1 169 ? -13.279 17.609 30.645 1.00 70.00 169 SER A CA 1
ATOM 1314 C C . SER A 1 169 ? -13.260 18.855 29.751 1.00 70.00 169 SER A C 1
ATOM 1316 O O . SER A 1 169 ? -12.758 18.806 28.634 1.00 70.00 169 SER A O 1
ATOM 1318 N N . VAL A 1 170 ? -13.761 19.997 30.226 1.00 77.19 170 VAL A N 1
ATOM 1319 C CA . VAL A 1 170 ? -13.669 21.270 29.489 1.00 77.19 170 VAL A CA 1
ATOM 1320 C C . VAL A 1 170 ? -12.215 21.727 29.378 1.00 77.19 170 VAL A C 1
ATOM 1322 O O . VAL A 1 170 ? -11.812 22.198 28.318 1.00 77.19 170 VAL A O 1
ATOM 1325 N N . THR A 1 171 ? -11.409 21.544 30.428 1.00 80.88 171 THR A N 1
ATOM 1326 C CA . THR A 1 171 ? -9.992 21.930 30.426 1.00 80.88 171 THR A CA 1
ATOM 1327 C C . THR A 1 171 ? -9.219 21.309 29.260 1.00 80.88 171 THR A C 1
ATOM 1329 O O . THR A 1 171 ? -8.522 22.034 28.555 1.00 80.88 171 THR A O 1
ATOM 1332 N N . ILE A 1 172 ? -9.392 20.008 28.999 1.00 79.25 172 ILE A N 1
ATOM 1333 C CA . ILE A 1 172 ? -8.715 19.342 27.874 1.00 79.25 172 ILE A CA 1
ATOM 1334 C C . ILE A 1 172 ? -9.207 19.858 26.513 1.00 79.25 172 ILE A C 1
ATOM 1336 O O . ILE A 1 172 ? -8.395 20.076 25.619 1.00 79.25 172 ILE A O 1
ATOM 1340 N N . MET A 1 173 ? -10.508 20.132 26.360 1.00 77.31 173 MET A N 1
ATOM 1341 C CA . MET A 1 173 ? -11.056 20.668 25.104 1.00 77.31 173 MET A CA 1
ATOM 1342 C C . MET A 1 173 ? -10.527 22.075 24.800 1.00 77.31 173 MET A C 1
ATOM 1344 O O . MET A 1 173 ? -10.269 22.407 23.646 1.00 77.31 173 MET A O 1
ATOM 1348 N N . VAL A 1 174 ? -10.338 22.903 25.832 1.00 83.88 174 VAL A N 1
ATOM 1349 C CA . VAL A 1 174 ? -9.730 24.234 25.691 1.00 83.88 174 VAL A CA 1
ATOM 1350 C C . VAL A 1 174 ? -8.254 24.116 25.298 1.00 83.88 174 VAL A C 1
ATOM 1352 O O . VAL A 1 174 ? -7.800 24.848 24.419 1.00 83.88 174 VAL A O 1
ATOM 1355 N N . SER A 1 175 ? -7.514 23.173 25.888 1.00 85.25 175 SER A N 1
ATOM 1356 C CA . SER A 1 175 ? -6.127 22.890 25.500 1.00 85.25 175 SER A CA 1
ATOM 1357 C C . SER A 1 175 ? -6.008 22.423 24.042 1.00 85.25 175 SER A C 1
ATOM 1359 O O . SER A 1 175 ? -5.122 22.900 23.340 1.00 85.25 175 SER A O 1
ATOM 1361 N N . GLU A 1 176 ? -6.913 21.563 23.563 1.00 79.94 176 GLU A N 1
ATOM 1362 C CA . GLU A 1 176 ? -6.947 21.071 22.171 1.00 79.94 176 GLU A CA 1
ATOM 1363 C C . GLU A 1 176 ? -7.363 22.165 21.169 1.00 79.94 176 GLU A C 1
ATOM 1365 O O . GLU A 1 176 ? -6.931 22.165 20.019 1.00 79.94 176 GLU A O 1
ATOM 1370 N N . LEU A 1 177 ? -8.158 23.147 21.606 1.00 84.94 177 LEU A N 1
ATOM 1371 C CA . LEU A 1 177 ? -8.517 24.305 20.790 1.00 84.94 177 LEU A CA 1
ATOM 1372 C C . LEU A 1 177 ? -7.341 25.279 20.631 1.00 84.94 177 LEU A C 1
ATOM 1374 O O . LEU A 1 177 ? -7.042 25.709 19.516 1.00 84.94 177 LEU A O 1
ATOM 1378 N N . ILE A 1 178 ? -6.683 25.638 21.737 1.00 88.56 178 ILE A N 1
ATOM 1379 C CA . ILE A 1 178 ? -5.686 26.718 21.774 1.00 88.56 178 ILE A CA 1
ATOM 1380 C C . ILE A 1 178 ? -4.276 26.212 21.428 1.00 88.56 178 ILE A C 1
ATOM 1382 O O . ILE A 1 178 ? -3.543 26.895 20.714 1.00 88.56 178 ILE A O 1
ATOM 1386 N N . GLY A 1 179 ? -3.898 25.020 21.901 1.00 87.25 179 GLY A N 1
ATOM 1387 C CA . GLY A 1 179 ? -2.558 24.441 21.745 1.00 87.25 179 GLY A CA 1
ATOM 1388 C C . GLY A 1 179 ? -2.077 24.396 20.293 1.00 87.25 179 GLY A C 1
ATOM 1389 O O . GLY A 1 179 ? -1.092 25.067 19.973 1.00 87.25 179 GLY A O 1
ATOM 1390 N N . PRO A 1 180 ? -2.784 23.697 19.385 1.00 85.75 180 PRO A N 1
ATOM 1391 C CA . PRO A 1 180 ? -2.347 23.551 17.997 1.00 85.75 180 PRO A CA 1
ATOM 1392 C C . PRO A 1 180 ? -2.285 24.885 17.238 1.00 85.75 180 PRO A C 1
ATOM 1394 O O . PRO A 1 180 ? -1.374 25.098 16.432 1.00 85.75 180 PRO A O 1
ATOM 1397 N N . ALA A 1 181 ? -3.208 25.811 17.528 1.00 85.69 181 ALA A N 1
ATOM 1398 C CA . ALA A 1 181 ? -3.240 27.148 16.941 1.00 85.69 181 ALA A CA 1
ATOM 1399 C C . ALA A 1 181 ? -2.012 27.977 17.344 1.00 85.69 181 ALA A C 1
ATOM 1401 O O . ALA A 1 181 ? -1.323 28.510 16.470 1.00 85.69 181 ALA A O 1
ATOM 1402 N N . ILE A 1 182 ? -1.694 28.047 18.644 1.00 88.94 182 ILE A N 1
ATOM 1403 C CA . ILE A 1 182 ? -0.500 28.761 19.118 1.00 88.94 182 ILE A CA 1
ATOM 1404 C C . ILE A 1 182 ? 0.768 28.079 18.598 1.00 88.94 182 ILE A C 1
ATOM 1406 O O . ILE A 1 182 ? 1.662 28.766 18.109 1.00 88.94 182 ILE A O 1
ATOM 1410 N N . GLY A 1 183 ? 0.824 26.744 18.607 1.00 84.75 183 GLY A N 1
ATOM 1411 C CA . GLY A 1 183 ? 1.962 25.981 18.091 1.00 84.75 183 GLY A CA 1
ATOM 1412 C C . GLY A 1 183 ? 2.242 26.266 16.614 1.00 84.75 183 GLY A C 1
ATOM 1413 O O . GLY A 1 183 ? 3.390 26.497 16.231 1.00 84.75 183 GLY A O 1
ATOM 1414 N N . SER A 1 184 ? 1.192 26.337 15.788 1.00 83.81 184 SER A N 1
ATOM 1415 C CA . SER A 1 184 ? 1.286 26.717 14.372 1.00 83.81 184 SER A CA 1
ATOM 1416 C C . SER A 1 184 ? 1.818 28.143 14.188 1.00 83.81 184 SER A C 1
ATOM 1418 O O . SER A 1 184 ? 2.769 28.352 13.429 1.00 83.81 184 SER A O 1
ATOM 1420 N N . ILE A 1 185 ? 1.253 29.117 14.915 1.00 86.44 185 ILE A N 1
ATOM 1421 C CA . ILE A 1 185 ? 1.658 30.530 14.841 1.00 86.44 185 ILE A CA 1
ATOM 1422 C C . ILE A 1 185 ? 3.118 30.695 15.271 1.00 86.44 185 ILE A C 1
ATOM 1424 O O . ILE A 1 185 ? 3.902 31.347 14.582 1.00 86.44 185 ILE A O 1
ATOM 1428 N N . LEU A 1 186 ? 3.506 30.070 16.382 1.00 86.06 186 LEU A N 1
ATOM 1429 C CA . LEU A 1 186 ? 4.846 30.180 16.943 1.00 86.06 186 LEU A CA 1
ATOM 1430 C C . LEU A 1 186 ? 5.885 29.516 16.032 1.00 86.06 186 LEU A C 1
ATOM 1432 O O . LEU A 1 186 ? 6.920 30.108 15.733 1.00 86.06 186 LEU A O 1
ATOM 1436 N N . THR A 1 187 ? 5.567 28.339 15.487 1.00 85.00 187 THR A N 1
ATOM 1437 C CA . THR A 1 187 ? 6.417 27.659 14.497 1.00 85.00 187 THR A CA 1
ATOM 1438 C C . THR A 1 187 ? 6.588 28.499 13.228 1.00 85.00 187 THR A C 1
ATOM 1440 O O . THR A 1 187 ? 7.650 28.469 12.608 1.00 85.00 187 THR A O 1
ATOM 1443 N N . ALA A 1 188 ? 5.567 29.269 12.831 1.00 81.06 188 ALA A N 1
ATOM 1444 C CA . ALA A 1 188 ? 5.653 30.181 11.695 1.00 81.06 188 ALA A CA 1
ATOM 1445 C C . ALA A 1 188 ? 6.490 31.438 11.987 1.00 81.06 188 ALA A C 1
ATOM 1447 O O . ALA A 1 188 ? 7.198 31.892 11.092 1.00 81.06 188 ALA A O 1
ATOM 1448 N N . ALA A 1 189 ? 6.412 31.985 13.204 1.00 84.94 189 ALA A N 1
ATOM 1449 C CA . ALA A 1 189 ? 7.068 33.238 13.576 1.00 84.94 189 ALA A CA 1
ATOM 1450 C C . ALA A 1 189 ? 8.547 33.070 13.961 1.00 84.94 189 ALA A C 1
ATOM 1452 O O . ALA A 1 189 ? 9.377 33.875 13.551 1.00 84.94 189 ALA A O 1
ATOM 1453 N N . ILE A 1 190 ? 8.873 32.044 14.755 1.00 85.81 190 ILE A N 1
ATOM 1454 C CA . ILE A 1 190 ? 10.204 31.872 15.368 1.00 85.81 190 ILE A CA 1
ATOM 1455 C C . ILE A 1 190 ? 10.854 30.509 15.071 1.00 85.81 190 ILE A C 1
ATOM 1457 O O . ILE A 1 190 ? 11.942 30.220 15.565 1.00 85.81 190 ILE A O 1
ATOM 1461 N N . GLY A 1 191 ? 10.218 29.670 14.248 1.00 83.88 191 GLY A N 1
ATOM 1462 C CA . GLY A 1 191 ? 10.729 28.355 13.848 1.00 83.88 191 GLY A CA 1
ATOM 1463 C C . GLY A 1 191 ? 10.395 27.213 14.826 1.00 83.88 191 GLY A C 1
ATOM 1464 O O . GLY A 1 191 ? 9.987 27.451 15.965 1.00 83.88 191 GLY A O 1
ATOM 1465 N N . PRO A 1 192 ? 10.557 25.944 14.398 1.00 84.94 192 PRO A N 1
ATOM 1466 C CA . PRO A 1 192 ? 10.086 24.773 15.147 1.00 84.94 192 PRO A CA 1
ATOM 1467 C C . PRO A 1 192 ? 10.862 24.530 16.448 1.00 84.94 192 PRO A C 1
ATOM 1469 O O . PRO A 1 192 ? 10.271 24.145 17.451 1.00 84.94 192 PRO A O 1
ATOM 1472 N N . HIS A 1 193 ? 12.168 24.805 16.468 1.00 87.88 193 HIS A N 1
ATOM 1473 C CA . HIS A 1 193 ? 13.000 24.601 17.656 1.00 87.88 193 HIS A CA 1
ATOM 1474 C C . HIS A 1 193 ? 12.580 25.506 18.821 1.00 87.88 193 HIS A C 1
ATOM 1476 O O . HIS A 1 193 ? 12.376 25.027 19.934 1.00 87.88 193 HIS A O 1
ATOM 1482 N N . LEU A 1 194 ? 12.405 26.807 18.566 1.00 87.56 194 LEU A N 1
ATOM 1483 C CA . LEU A 1 194 ? 11.991 27.757 19.602 1.00 87.56 194 LEU A CA 1
ATOM 1484 C C . LEU A 1 194 ? 10.521 27.574 19.991 1.00 87.56 194 LEU A C 1
ATOM 1486 O O . LEU A 1 194 ? 10.184 27.720 21.165 1.00 87.56 194 LEU A O 1
ATOM 1490 N N . ALA A 1 195 ? 9.661 27.197 19.040 1.00 87.06 195 ALA A N 1
ATOM 1491 C CA . ALA A 1 195 ? 8.270 26.870 19.335 1.00 87.06 195 ALA A CA 1
ATOM 1492 C C . ALA A 1 195 ? 8.144 25.657 20.270 1.00 87.06 195 ALA A C 1
ATOM 1494 O O . ALA A 1 195 ? 7.348 25.686 21.207 1.00 87.06 195 ALA A O 1
ATOM 1495 N N . PHE A 1 196 ? 8.970 24.625 20.067 1.00 89.06 196 PHE A N 1
ATOM 1496 C CA . PHE A 1 196 ? 9.028 23.479 20.969 1.00 89.06 196 PHE A CA 1
ATOM 1497 C C . PHE A 1 196 ? 9.626 23.854 22.330 1.00 89.06 196 PHE A C 1
ATOM 1499 O O . PHE A 1 196 ? 9.067 23.489 23.359 1.00 89.06 196 PHE A O 1
ATOM 1506 N N . LEU A 1 197 ? 10.702 24.649 22.371 1.00 89.75 197 LEU A N 1
ATOM 1507 C CA . LEU A 1 197 ? 11.313 25.097 23.630 1.00 89.75 197 LEU A CA 1
ATOM 1508 C C . LEU A 1 197 ? 10.337 25.906 24.507 1.00 89.75 197 LEU A C 1
ATOM 1510 O O . LEU A 1 197 ? 10.382 25.813 25.734 1.00 89.75 197 LEU A O 1
ATOM 1514 N N . ALA A 1 198 ? 9.415 26.649 23.890 1.00 89.69 198 ALA A N 1
ATOM 1515 C CA . ALA A 1 198 ? 8.387 27.418 24.589 1.00 89.69 198 ALA A CA 1
ATOM 1516 C C . ALA A 1 198 ? 7.385 26.556 25.389 1.00 89.69 198 ALA A C 1
ATOM 1518 O O . ALA A 1 198 ? 6.655 27.095 26.220 1.00 89.69 198 ALA A O 1
ATOM 1519 N N . THR A 1 199 ? 7.350 25.234 25.181 1.00 89.31 199 THR A N 1
ATOM 1520 C CA . THR A 1 199 ? 6.515 24.296 25.956 1.00 89.31 199 THR A CA 1
ATOM 1521 C C . THR A 1 199 ? 7.054 24.069 27.375 1.00 89.31 199 THR A C 1
ATOM 1523 O O . THR A 1 199 ? 6.281 23.979 28.331 1.00 89.31 199 THR A O 1
ATOM 1526 N N . ILE A 1 200 ? 8.384 24.052 27.535 1.00 90.44 200 ILE A N 1
ATOM 1527 C CA . ILE A 1 200 ? 9.077 23.638 28.763 1.00 90.44 200 ILE A CA 1
ATOM 1528 C C . ILE A 1 200 ? 8.687 24.481 29.993 1.00 90.44 200 ILE A C 1
ATOM 1530 O O . ILE A 1 200 ? 8.368 23.891 31.031 1.00 90.44 200 ILE A O 1
ATOM 1534 N N . PRO A 1 201 ? 8.628 25.828 29.924 1.00 92.56 201 PRO A N 1
ATOM 1535 C CA . PRO A 1 201 ? 8.220 26.651 31.064 1.00 92.56 201 PRO A CA 1
ATOM 1536 C C . PRO A 1 201 ? 6.823 26.314 31.609 1.00 92.56 201 PRO A C 1
ATOM 1538 O O . PRO A 1 201 ? 6.604 26.408 32.816 1.00 92.56 201 PRO A O 1
ATOM 1541 N N . SER A 1 202 ? 5.892 25.880 30.750 1.00 90.38 202 SER A N 1
ATOM 1542 C CA . SER A 1 202 ? 4.537 25.484 31.164 1.00 90.38 202 SER A CA 1
ATOM 1543 C C . SER A 1 202 ? 4.561 24.236 32.049 1.00 90.38 202 SER A C 1
ATOM 1545 O O . SER A 1 202 ? 3.897 24.202 33.086 1.00 90.38 202 SER A O 1
ATOM 1547 N N . TYR A 1 203 ? 5.371 23.231 31.700 1.00 90.31 203 TYR A N 1
ATOM 1548 C CA . TYR A 1 203 ? 5.517 22.030 32.525 1.00 90.31 203 TYR A CA 1
ATOM 1549 C C . TYR A 1 203 ? 6.165 22.343 33.879 1.00 90.31 203 TYR A C 1
ATOM 1551 O O . TYR A 1 203 ? 5.707 21.841 34.906 1.00 90.31 203 TYR A O 1
ATOM 1559 N N . PHE A 1 204 ? 7.173 23.219 33.920 1.00 92.12 204 PHE A N 1
ATOM 1560 C CA . PHE A 1 204 ? 7.753 23.671 35.190 1.00 92.12 204 PHE A CA 1
ATOM 1561 C C . PHE A 1 204 ? 6.731 24.409 36.057 1.00 92.12 204 PHE A C 1
ATOM 1563 O O . PHE A 1 204 ? 6.641 24.144 37.256 1.00 92.12 204 PHE A O 1
ATOM 1570 N N . LEU A 1 205 ? 5.909 25.273 35.457 1.00 92.50 205 LEU A N 1
ATOM 1571 C CA . LEU A 1 205 ? 4.819 25.933 36.171 1.00 92.50 205 LEU A CA 1
ATOM 1572 C C . LEU A 1 205 ? 3.813 24.913 36.727 1.00 92.50 205 LEU A C 1
ATOM 1574 O O . LEU A 1 205 ? 3.334 25.082 37.844 1.00 92.50 205 LEU A O 1
ATOM 1578 N N . SER A 1 206 ? 3.545 23.818 36.007 1.00 90.00 206 SER A N 1
ATOM 1579 C CA . SER A 1 206 ? 2.673 22.746 36.503 1.00 90.00 206 SER A CA 1
ATOM 1580 C C . SER A 1 206 ? 3.236 22.037 37.746 1.00 90.00 206 SER A C 1
ATOM 1582 O O . SER A 1 206 ? 2.468 21.736 38.657 1.00 90.00 206 SER A O 1
ATOM 1584 N N . LEU A 1 207 ? 4.561 21.848 37.853 1.00 89.31 207 LEU A N 1
ATOM 1585 C CA . LEU A 1 207 ? 5.198 21.324 39.073 1.00 89.31 207 LEU A CA 1
ATOM 1586 C C . LEU A 1 207 ? 5.052 22.290 40.252 1.00 89.31 207 LEU A C 1
ATOM 1588 O O . LEU A 1 207 ? 4.785 21.857 41.372 1.00 89.31 207 LEU A O 1
ATOM 1592 N N . VAL A 1 208 ? 5.192 23.594 39.995 1.00 91.00 208 VAL A N 1
ATOM 1593 C CA . VAL A 1 208 ? 4.999 24.632 41.017 1.00 91.00 208 VAL A CA 1
ATOM 1594 C C . VAL A 1 208 ? 3.557 24.619 41.522 1.00 91.00 208 VAL A C 1
ATOM 1596 O O . VAL A 1 208 ? 3.341 24.601 42.729 1.00 91.00 208 VAL A O 1
ATOM 1599 N N . VAL A 1 209 ? 2.567 24.554 40.626 1.00 89.38 209 VAL A N 1
ATOM 1600 C CA . VAL A 1 209 ? 1.146 24.463 41.010 1.00 89.38 209 VAL A CA 1
ATOM 1601 C C . VAL A 1 209 ? 0.859 23.165 41.772 1.00 89.38 209 VAL A C 1
ATOM 1603 O O . VAL A 1 209 ? 0.175 23.201 42.791 1.00 89.38 209 VAL A O 1
ATOM 1606 N N . MET A 1 210 ? 1.429 22.034 41.343 1.00 85.44 210 MET A N 1
ATOM 1607 C CA . MET A 1 210 ? 1.291 20.748 42.037 1.00 85.44 210 MET A CA 1
ATOM 1608 C C . MET A 1 210 ? 1.847 20.766 43.458 1.00 85.44 210 MET A C 1
ATOM 1610 O O . MET A 1 210 ? 1.298 20.091 44.323 1.00 85.44 210 MET A O 1
ATOM 1614 N N . TYR A 1 211 ? 2.912 21.525 43.723 1.00 85.81 211 TYR A N 1
ATOM 1615 C CA . TYR A 1 211 ? 3.493 21.634 45.061 1.00 85.81 211 TYR A CA 1
ATOM 1616 C C . TYR A 1 211 ? 2.515 22.241 46.081 1.00 85.81 211 TYR A C 1
ATOM 1618 O O . TYR A 1 211 ? 2.480 21.784 47.224 1.00 85.81 211 TYR A O 1
ATOM 1626 N N . PHE A 1 212 ? 1.693 23.211 45.660 1.00 83.44 212 PHE A N 1
ATOM 1627 C CA . PHE A 1 212 ? 0.730 23.914 46.520 1.00 83.44 212 PHE A CA 1
ATOM 1628 C C . PHE A 1 212 ? -0.534 23.112 46.861 1.00 83.44 212 PHE A C 1
ATOM 1630 O O . PHE A 1 212 ? -1.282 23.530 47.742 1.00 83.44 212 PHE A O 1
ATOM 1637 N N . ILE A 1 213 ? -0.770 21.977 46.198 1.00 83.75 213 ILE A N 1
ATOM 1638 C CA . ILE A 1 213 ? -1.895 21.085 46.506 1.00 83.75 213 ILE A CA 1
ATOM 1639 C C . ILE A 1 213 ? -1.610 20.372 47.828 1.00 83.75 213 ILE A C 1
ATOM 1641 O O . ILE A 1 213 ? -0.500 19.867 48.022 1.00 83.75 213 ILE A O 1
ATOM 1645 N N . LYS A 1 214 ? -2.584 20.313 48.739 1.00 78.75 214 LYS A N 1
ATOM 1646 C CA . LYS A 1 214 ? -2.410 19.624 50.028 1.00 78.75 214 LYS A CA 1
ATOM 1647 C C . LYS A 1 214 ? -2.122 18.130 49.834 1.00 78.75 214 LYS A C 1
ATOM 1649 O O . LYS A 1 214 ? -2.641 17.497 48.915 1.00 78.75 214 LYS A O 1
ATOM 1654 N N . ASP A 1 215 ? -1.268 17.573 50.690 1.00 71.12 215 ASP A N 1
ATOM 1655 C CA . ASP A 1 215 ? -0.980 16.138 50.676 1.00 71.12 215 ASP A CA 1
ATOM 1656 C C . ASP A 1 215 ? -2.199 15.359 51.189 1.00 71.12 215 ASP A C 1
ATOM 1658 O O . ASP A 1 215 ? -2.790 15.714 52.208 1.00 71.12 215 ASP A O 1
ATOM 1662 N N . GLU A 1 216 ? -2.572 14.294 50.480 1.00 62.38 216 GLU A N 1
ATOM 1663 C CA . GLU A 1 216 ? -3.579 13.350 50.962 1.00 62.38 216 GLU A CA 1
ATOM 1664 C C . GLU A 1 216 ? -2.964 12.504 52.078 1.00 62.38 216 GLU A C 1
ATOM 1666 O O . GLU A 1 216 ? -1.995 11.773 51.853 1.00 62.38 216 GLU A O 1
ATOM 1671 N N . GLU A 1 217 ? -3.529 12.585 53.279 1.00 52.69 217 GLU A N 1
ATOM 1672 C CA . GLU A 1 217 ? -3.185 11.666 54.358 1.00 52.69 217 GLU A CA 1
ATOM 1673 C C . GLU A 1 217 ? -3.693 10.264 53.965 1.00 52.69 217 GLU A C 1
ATOM 1675 O O . GLU A 1 217 ? -4.875 10.110 53.632 1.00 52.69 217 GLU A O 1
ATOM 1680 N N . PRO A 1 218 ? -2.833 9.231 53.916 1.00 42.91 218 PRO A N 1
ATOM 1681 C CA . PRO A 1 218 ? -3.265 7.896 53.532 1.00 42.91 218 PRO A CA 1
ATOM 1682 C C . PRO A 1 218 ? -4.267 7.381 54.569 1.00 42.91 218 PRO A C 1
ATOM 1684 O O . PRO A 1 218 ? -3.896 7.098 55.707 1.00 42.91 218 PRO A O 1
ATOM 1687 N N . GLN A 1 219 ? -5.539 7.253 54.179 1.00 36.59 219 GLN A N 1
ATOM 1688 C CA . GLN A 1 219 ? -6.554 6.618 55.016 1.00 36.59 219 GLN A CA 1
ATOM 1689 C C . GLN A 1 219 ? -6.101 5.189 55.329 1.00 36.59 219 GLN A C 1
ATOM 1691 O O . GLN A 1 219 ? -6.004 4.340 54.437 1.00 36.59 219 GLN A O 1
ATOM 1696 N N . ALA A 1 220 ? -5.805 4.932 56.605 1.00 31.31 220 ALA A N 1
ATOM 1697 C CA . ALA A 1 220 ? -5.710 3.580 57.120 1.00 31.31 220 ALA A CA 1
ATOM 1698 C C . ALA A 1 220 ? -7.024 2.870 56.781 1.00 31.31 220 ALA A C 1
ATOM 1700 O O . ALA A 1 220 ? -8.107 3.423 56.954 1.00 31.31 220 ALA A O 1
ATOM 1701 N N . THR A 1 221 ? -6.924 1.667 56.228 1.00 32.25 221 THR A N 1
ATOM 1702 C CA . THR A 1 221 ? -8.071 0.819 55.924 1.00 32.25 221 THR A CA 1
ATOM 1703 C C . THR A 1 221 ? -8.812 0.480 57.216 1.00 32.25 221 THR A C 1
ATOM 1705 O O . THR A 1 221 ? -8.504 -0.530 57.850 1.00 32.25 221 THR A O 1
ATOM 1708 N N . ASP A 1 222 ? -9.784 1.301 57.597 1.00 28.39 222 ASP A N 1
ATOM 1709 C CA . ASP A 1 222 ? -10.788 0.922 58.576 1.00 28.39 222 ASP A CA 1
ATOM 1710 C C . ASP A 1 222 ? -11.708 -0.100 57.910 1.00 28.39 222 ASP A C 1
ATOM 1712 O O . ASP A 1 222 ? -12.452 0.177 56.964 1.00 28.39 222 ASP A O 1
ATOM 1716 N N . ALA A 1 223 ? -11.577 -1.341 58.374 1.00 29.77 223 ALA A N 1
ATOM 1717 C CA . ALA A 1 223 ? -12.528 -2.398 58.107 1.00 29.77 223 ALA A CA 1
ATOM 1718 C C . ALA A 1 223 ? -13.931 -1.892 58.469 1.00 29.77 223 ALA A C 1
ATOM 1720 O O . ALA A 1 223 ? -14.141 -1.362 59.557 1.00 29.77 223 ALA A O 1
ATOM 1721 N N . CYS A 1 224 ? -14.859 -2.043 57.521 1.00 28.92 224 CYS A N 1
ATOM 1722 C CA . CYS A 1 224 ? -16.250 -1.619 57.615 1.00 28.92 224 CYS A CA 1
ATOM 1723 C C . CYS A 1 224 ? -16.851 -1.831 59.006 1.00 28.92 224 CYS A C 1
ATOM 1725 O O . CYS A 1 224 ? -16.834 -2.943 59.540 1.00 28.92 224 CYS A O 1
ATOM 1727 N N . GLY A 1 225 ? -17.485 -0.771 59.508 1.00 25.05 225 GLY A N 1
ATOM 1728 C CA . GLY A 1 225 ? -18.551 -0.894 60.482 1.00 25.05 225 GLY A CA 1
ATOM 1729 C C . GLY A 1 225 ? -19.587 -1.896 59.979 1.00 25.05 225 GLY A C 1
ATOM 1730 O O . GLY A 1 225 ? -20.160 -1.742 58.901 1.00 25.05 225 GLY A O 1
ATOM 1731 N N . LEU A 1 226 ? -19.797 -2.941 60.768 1.00 29.58 226 LEU A N 1
ATOM 1732 C CA . LEU A 1 226 ? -21.064 -3.646 60.785 1.00 29.58 226 LEU A CA 1
ATOM 1733 C C . LEU A 1 226 ? -21.960 -2.871 61.748 1.00 29.58 226 LEU A C 1
ATOM 1735 O O . LEU A 1 226 ? -21.730 -2.871 62.956 1.00 29.58 226 LEU A O 1
ATOM 1739 N N . GLU A 1 227 ? -22.969 -2.198 61.206 1.00 28.16 227 GLU A N 1
ATOM 1740 C CA . GLU A 1 227 ? -24.134 -1.808 61.987 1.00 28.16 227 GLU A CA 1
ATOM 1741 C C . GLU A 1 227 ? -24.872 -3.085 62.418 1.00 28.16 227 GLU A C 1
ATOM 1743 O O . GLU A 1 227 ? -25.392 -3.834 61.592 1.00 28.16 227 GLU A O 1
ATOM 1748 N N . GLN A 1 228 ? -24.936 -3.328 63.725 1.00 27.69 228 GLN A N 1
ATOM 1749 C CA . GLN A 1 228 ? -26.036 -4.067 64.336 1.00 27.69 228 GLN A CA 1
ATOM 1750 C C . GLN A 1 228 ? -26.697 -3.126 65.336 1.00 27.69 228 GLN A C 1
ATOM 1752 O O . GLN A 1 228 ? -26.201 -2.908 66.439 1.00 27.69 228 GLN A O 1
ATOM 1757 N N . GLY A 1 229 ? -27.812 -2.534 64.917 1.00 25.23 229 GLY A N 1
ATOM 1758 C CA . GLY A 1 229 ? -28.771 -1.967 65.847 1.00 25.23 229 GLY A CA 1
ATOM 1759 C C . GLY A 1 229 ? -29.653 -3.084 66.389 1.00 25.23 229 GLY A C 1
ATOM 1760 O O . GLY A 1 229 ? -30.331 -3.735 65.607 1.00 25.23 229 GLY A O 1
ATOM 1761 N N . GLU A 1 230 ? -29.638 -3.287 67.705 1.00 28.36 230 GLU A N 1
ATOM 1762 C CA . GLU A 1 230 ? -30.831 -3.505 68.535 1.00 28.36 230 GLU A CA 1
ATOM 1763 C C . GLU A 1 230 ? -30.428 -3.463 70.018 1.00 28.36 230 GLU A C 1
ATOM 1765 O O . GLU A 1 230 ? -29.422 -4.034 70.435 1.00 28.36 230 GLU A O 1
ATOM 1770 N N . GLY A 1 231 ? -31.172 -2.683 70.804 1.00 25.48 231 GLY A N 1
ATOM 1771 C CA . GLY A 1 231 ? -30.835 -2.349 72.184 1.00 25.48 231 GLY A CA 1
ATOM 1772 C C . GLY A 1 231 ? -31.174 -3.432 73.207 1.00 25.48 231 GLY A C 1
ATOM 1773 O O . GLY A 1 231 ? -32.096 -4.220 73.014 1.00 25.48 231 GLY A O 1
ATOM 1774 N N . ASN A 1 232 ? -30.445 -3.411 74.329 1.00 24.86 232 ASN A N 1
ATOM 1775 C CA . ASN A 1 232 ? -30.948 -3.355 75.713 1.00 24.86 232 ASN A CA 1
ATOM 1776 C C . ASN A 1 232 ? -29.871 -3.839 76.706 1.00 24.86 232 ASN A C 1
ATOM 1778 O O . ASN A 1 232 ? -29.299 -4.904 76.523 1.00 24.86 232 ASN A O 1
ATOM 1782 N N . GLY A 1 233 ? -29.704 -3.109 77.817 1.00 24.38 233 GLY A N 1
ATOM 1783 C CA . GLY A 1 233 ? -29.352 -3.710 79.115 1.00 24.38 233 GLY A CA 1
ATOM 1784 C C . GLY A 1 233 ? -27.882 -3.707 79.562 1.00 24.38 233 GLY A C 1
ATOM 1785 O O . GLY A 1 233 ? -27.147 -4.642 79.295 1.00 24.38 233 GLY A O 1
ATOM 1786 N N . LEU A 1 234 ? -27.517 -2.671 80.323 1.00 25.11 234 LEU A N 1
ATOM 1787 C CA . LEU A 1 234 ? -26.874 -2.714 81.654 1.00 25.11 234 LEU A CA 1
ATOM 1788 C C . LEU A 1 234 ? -25.894 -3.863 82.046 1.00 25.11 234 LEU A C 1
ATOM 1790 O O . LEU A 1 234 ? -26.313 -4.994 82.257 1.00 25.11 234 LEU A O 1
ATOM 1794 N N . LEU A 1 235 ? -24.679 -3.414 82.417 1.00 27.20 235 LEU A N 1
ATOM 1795 C CA . LEU A 1 235 ? -23.828 -3.788 83.576 1.00 27.20 235 LEU A CA 1
ATOM 1796 C C . LEU A 1 235 ? -22.822 -4.967 83.529 1.00 27.20 235 LEU A C 1
ATOM 1798 O O . LEU A 1 235 ? -23.120 -6.078 83.117 1.00 27.20 235 LEU A O 1
ATOM 1802 N N . ASP A 1 236 ? -21.665 -4.632 84.127 1.00 24.75 236 ASP A N 1
ATOM 1803 C CA . ASP A 1 236 ? -20.640 -5.412 84.846 1.00 24.75 236 ASP A CA 1
ATOM 1804 C C . ASP A 1 236 ? -19.553 -6.236 84.120 1.00 24.75 236 ASP A C 1
ATOM 1806 O O . ASP A 1 236 ? -19.763 -7.310 83.569 1.00 24.75 236 ASP A O 1
ATOM 1810 N N . ALA A 1 237 ? -18.344 -5.656 84.159 1.00 26.56 237 ALA A N 1
ATOM 1811 C CA . ALA A 1 237 ? -17.154 -6.084 84.909 1.00 26.56 237 ALA A CA 1
ATOM 1812 C C . ALA A 1 237 ? -16.763 -7.579 85.044 1.00 26.56 237 ALA A C 1
ATOM 1814 O O . ALA A 1 237 ? -17.557 -8.452 85.364 1.00 26.56 237 ALA A O 1
ATOM 1815 N N . ASP A 1 238 ? -15.434 -7.747 84.989 1.00 23.77 238 ASP A N 1
ATOM 1816 C CA . ASP A 1 238 ? -14.586 -8.713 85.705 1.00 23.77 238 ASP A CA 1
ATOM 1817 C C . ASP A 1 238 ? -14.016 -9.975 85.013 1.00 23.77 238 ASP A C 1
ATOM 1819 O O . ASP A 1 238 ? -14.685 -10.938 84.658 1.00 23.77 238 ASP A O 1
ATOM 1823 N N . TYR A 1 239 ? -12.677 -9.930 84.909 1.00 22.94 239 TYR A N 1
ATOM 1824 C CA . TYR A 1 239 ? -11.699 -10.878 85.462 1.00 22.94 239 TYR A CA 1
ATOM 1825 C C . TYR A 1 239 ? -11.803 -12.390 85.147 1.00 22.94 239 TYR A C 1
ATOM 1827 O O . TYR A 1 239 ? -12.486 -13.163 85.800 1.00 22.94 239 TYR A O 1
ATOM 1835 N N . ALA A 1 240 ? -10.881 -12.801 84.269 1.00 22.59 240 ALA A N 1
ATOM 1836 C CA . ALA A 1 240 ? -9.770 -13.720 84.553 1.00 22.59 240 ALA A CA 1
ATOM 1837 C C . ALA A 1 240 ? -9.981 -15.234 84.830 1.00 22.59 240 ALA A C 1
ATOM 1839 O O . ALA A 1 240 ? -10.689 -15.679 85.724 1.00 22.59 240 ALA A O 1
ATOM 1840 N N . SER A 1 241 ? -9.031 -15.965 84.223 1.00 21.95 241 SER A N 1
ATOM 1841 C CA . SER A 1 241 ? -8.285 -17.139 84.731 1.00 21.95 241 SER A CA 1
ATOM 1842 C C . SER A 1 241 ? -8.848 -18.565 84.580 1.00 21.95 241 SER A C 1
ATOM 1844 O O . SER A 1 241 ? -9.658 -19.039 85.360 1.00 21.95 241 SER A O 1
ATOM 1846 N N . SER A 1 242 ? -8.271 -19.260 83.588 1.00 21.80 242 SER A N 1
ATOM 1847 C CA . SER A 1 242 ? -7.336 -20.400 83.722 1.00 21.80 242 SER A CA 1
ATOM 1848 C C . SER A 1 242 ? -7.691 -21.651 84.547 1.00 21.80 242 SER A C 1
ATOM 1850 O O . SER A 1 242 ? -8.133 -21.590 85.686 1.00 21.80 242 SER A O 1
ATOM 1852 N N . SER A 1 243 ? -7.266 -22.798 83.986 1.00 23.38 243 SER A N 1
ATOM 1853 C CA . SER A 1 243 ? -6.424 -23.861 84.596 1.00 23.38 243 SER A CA 1
ATOM 1854 C C . SER A 1 243 ? -6.928 -25.272 84.207 1.00 23.38 243 SER A C 1
ATOM 1856 O O . SER A 1 243 ? -8.062 -25.640 84.463 1.00 23.38 243 SER A O 1
ATOM 1858 N N . THR A 1 244 ? -6.248 -25.974 83.288 1.00 22.25 244 THR A N 1
ATOM 1859 C CA . THR A 1 244 ? -5.095 -26.901 83.448 1.00 22.25 244 THR A CA 1
ATOM 1860 C C . THR A 1 244 ? -5.481 -28.335 83.822 1.00 22.25 244 THR A C 1
ATOM 1862 O O . THR A 1 244 ? -6.128 -28.527 84.842 1.00 22.25 244 THR A O 1
ATOM 1865 N N . ALA A 1 245 ? -4.924 -29.330 83.112 1.00 22.62 245 ALA A N 1
ATOM 1866 C CA . ALA A 1 245 ? -3.991 -30.315 83.691 1.00 22.62 245 ALA A CA 1
ATOM 1867 C C . ALA A 1 245 ? -3.489 -31.359 82.658 1.00 22.62 245 ALA A C 1
ATOM 1869 O O . ALA A 1 245 ? -4.295 -32.071 82.078 1.00 22.62 245 ALA A O 1
ATOM 1870 N N . ARG A 1 246 ? -2.142 -31.434 82.542 1.00 20.28 246 ARG A N 1
ATOM 1871 C CA . ARG A 1 246 ? -1.216 -32.612 82.510 1.00 20.28 246 ARG A CA 1
ATOM 1872 C C . ARG A 1 246 ? -1.450 -33.766 81.515 1.00 20.28 246 ARG A C 1
ATOM 1874 O O . ARG A 1 246 ? -2.573 -34.163 81.291 1.00 20.28 246 ARG A O 1
ATOM 1881 N N . SER A 1 247 ? -0.465 -34.511 81.003 1.00 21.88 247 SER A N 1
ATOM 1882 C CA . SER A 1 247 ? 1.018 -34.556 80.896 1.00 21.88 247 SER A CA 1
ATOM 1883 C C . SER A 1 247 ? 1.285 -35.881 80.129 1.00 21.88 247 SER A C 1
ATOM 1885 O O . SER A 1 247 ? 0.576 -36.843 80.399 1.00 21.88 247 SER A O 1
ATOM 1887 N N . SER A 1 248 ? 2.178 -36.050 79.147 1.00 23.31 248 SER A N 1
ATOM 1888 C CA . SER A 1 248 ? 3.622 -36.292 79.316 1.00 23.31 248 SER A CA 1
ATOM 1889 C C . SER A 1 248 ? 4.258 -36.709 77.969 1.00 23.31 248 SER A C 1
ATOM 1891 O O . SER A 1 248 ? 3.718 -37.555 77.269 1.00 23.31 248 SER A O 1
ATOM 1893 N N . ARG A 1 249 ? 5.405 -36.080 77.679 1.00 23.86 249 ARG A N 1
ATOM 1894 C CA . ARG A 1 249 ? 6.585 -36.403 76.835 1.00 23.86 249 ARG A CA 1
ATOM 1895 C C . ARG A 1 249 ? 6.657 -37.737 76.058 1.00 23.86 249 ARG A C 1
ATOM 1897 O O . ARG A 1 249 ? 6.579 -38.792 76.667 1.00 23.86 249 ARG A O 1
ATOM 1904 N N . ASP A 1 250 ? 7.026 -37.648 74.773 1.00 25.59 250 ASP A N 1
ATOM 1905 C CA . ASP A 1 250 ? 8.381 -38.000 74.300 1.00 25.59 250 ASP A CA 1
ATOM 1906 C C . ASP A 1 250 ? 8.735 -37.298 72.971 1.00 25.59 250 ASP A C 1
ATOM 1908 O O . ASP A 1 250 ? 7.878 -36.759 72.273 1.00 25.59 250 ASP A O 1
ATOM 1912 N N . TYR A 1 251 ? 10.037 -37.190 72.707 1.00 22.19 251 TYR A N 1
ATOM 1913 C CA . TYR A 1 251 ? 10.716 -36.120 71.974 1.00 22.19 251 TYR A CA 1
ATOM 1914 C C . TYR A 1 251 ? 11.585 -36.723 70.855 1.00 22.19 251 TYR A C 1
ATOM 1916 O O . TYR A 1 251 ? 12.533 -37.417 71.197 1.00 22.19 251 TYR A O 1
ATOM 1924 N N . GLN A 1 252 ? 11.333 -36.431 69.563 1.00 26.05 252 GLN A N 1
ATOM 1925 C CA . GLN A 1 252 ? 12.375 -35.977 68.606 1.00 26.05 252 GLN A CA 1
ATOM 1926 C C . GLN A 1 252 ? 11.886 -35.655 67.172 1.00 26.05 252 GLN A C 1
ATOM 1928 O O . GLN A 1 252 ? 11.343 -36.501 66.474 1.00 26.05 252 GLN A O 1
ATOM 1933 N N . SER A 1 253 ? 12.185 -34.401 66.780 1.00 24.05 253 SER A N 1
ATOM 1934 C CA . SER A 1 253 ? 12.489 -33.806 65.450 1.00 24.05 253 SER A CA 1
ATOM 1935 C C . SER A 1 253 ? 11.564 -34.126 64.256 1.00 24.05 253 SER A C 1
ATOM 1937 O O . SER A 1 253 ? 11.522 -35.251 63.786 1.00 24.05 253 SER A O 1
ATOM 1939 N N . SER A 1 254 ? 10.864 -33.171 63.629 1.00 24.08 254 SER A N 1
ATOM 1940 C CA . SER A 1 254 ? 11.454 -32.053 62.875 1.00 24.08 254 SER A CA 1
ATOM 1941 C C . SER A 1 254 ? 10.365 -31.101 62.342 1.00 24.08 254 SER A C 1
ATOM 1943 O O . SER A 1 254 ? 9.358 -31.535 61.794 1.00 24.08 254 SER A O 1
ATOM 1945 N N . SER A 1 255 ? 10.615 -29.799 62.520 1.00 27.62 255 SER A N 1
ATOM 1946 C CA . SER A 1 255 ? 10.098 -28.623 61.786 1.00 27.62 255 SER A CA 1
ATOM 1947 C C . SER A 1 255 ? 8.607 -28.523 61.391 1.00 27.62 255 SER A C 1
ATOM 1949 O O . SER A 1 255 ? 8.207 -28.854 60.282 1.00 27.62 255 SER A O 1
ATOM 1951 N N . ARG A 1 256 ? 7.841 -27.892 62.294 1.00 26.42 256 ARG A N 1
ATOM 1952 C CA . ARG A 1 256 ? 7.004 -26.679 62.106 1.00 26.42 256 ARG A CA 1
ATOM 1953 C C . ARG A 1 256 ? 6.263 -26.460 60.765 1.00 26.42 256 ARG A C 1
ATOM 1955 O O . ARG A 1 256 ? 6.845 -25.986 59.800 1.00 26.42 256 ARG A O 1
ATOM 1962 N N . GLY A 1 257 ? 4.929 -26.513 60.865 1.00 26.73 257 GLY A N 1
ATOM 1963 C CA . GLY A 1 257 ? 4.073 -25.331 60.662 1.00 26.73 257 GLY A CA 1
ATOM 1964 C C . GLY A 1 257 ? 3.496 -25.107 59.262 1.00 26.73 257 GLY A C 1
ATOM 1965 O O . GLY A 1 257 ? 4.050 -24.335 58.487 1.00 26.73 257 GLY A O 1
ATOM 1966 N N . ALA A 1 258 ? 2.316 -25.677 58.987 1.00 30.44 258 ALA A N 1
ATOM 1967 C CA . ALA A 1 258 ? 1.491 -25.311 57.835 1.00 30.44 258 ALA A CA 1
ATOM 1968 C C . ALA A 1 258 ? 0.314 -24.399 58.243 1.00 30.44 258 ALA A C 1
ATOM 1970 O O . ALA A 1 258 ? -0.555 -24.764 59.029 1.00 30.44 258 ALA A O 1
ATOM 1971 N N . SER A 1 259 ? 0.389 -23.200 57.665 1.00 33.19 259 SER A N 1
ATOM 1972 C CA . SER A 1 259 ? -0.524 -22.055 57.541 1.00 33.19 259 SER A CA 1
ATOM 1973 C C . SER A 1 259 ? -2.030 -22.357 57.343 1.00 33.19 259 SER A C 1
ATOM 1975 O O . SER A 1 259 ? -2.370 -23.374 56.734 1.00 33.19 259 SER A O 1
ATOM 1977 N N . PRO A 1 260 ? -2.944 -21.450 57.767 1.00 41.31 260 PRO A N 1
ATOM 1978 C CA . PRO A 1 260 ? -4.377 -21.579 57.523 1.00 41.31 260 PRO A CA 1
ATOM 1979 C C . PRO A 1 260 ? -4.758 -21.303 56.057 1.00 41.31 260 PRO A C 1
ATOM 1981 O O . PRO A 1 260 ? -4.231 -20.419 55.382 1.00 41.31 260 PRO A O 1
ATOM 1984 N N . ASN A 1 261 ? -5.712 -22.102 55.580 1.00 41.72 261 ASN A N 1
ATOM 1985 C CA . ASN A 1 261 ? -6.213 -22.207 54.211 1.00 41.72 261 ASN A CA 1
ATOM 1986 C C . ASN A 1 261 ? -6.650 -20.873 53.567 1.00 41.72 261 ASN A C 1
ATOM 1988 O O . ASN A 1 261 ? -7.741 -20.369 53.811 1.00 41.72 261 ASN A O 1
ATOM 1992 N N . ARG A 1 262 ? -5.845 -20.391 52.610 1.00 42.91 262 ARG A N 1
ATOM 1993 C CA . ARG A 1 262 ? -6.127 -19.263 51.694 1.00 42.91 262 ARG A CA 1
ATOM 1994 C C . ARG A 1 262 ? -6.819 -19.696 50.379 1.00 42.91 262 ARG A C 1
ATOM 1996 O O . ARG A 1 262 ? -6.979 -18.897 49.464 1.00 42.91 262 ARG A O 1
ATOM 2003 N N . LYS A 1 263 ? -7.208 -20.972 50.244 1.00 41.22 263 LYS A N 1
ATOM 2004 C CA . LYS A 1 263 ? -7.635 -21.567 48.958 1.00 41.22 263 LYS A CA 1
ATOM 2005 C C . LYS A 1 263 ? -9.128 -21.432 48.616 1.00 41.22 263 LYS A C 1
ATOM 2007 O O . LYS A 1 263 ? -9.470 -21.624 47.455 1.00 41.22 263 LYS A O 1
ATOM 2012 N N . HIS A 1 264 ? -10.003 -21.070 49.558 1.00 43.81 264 HIS A N 1
ATOM 2013 C CA . HIS A 1 264 ? -11.448 -20.988 49.275 1.00 43.81 264 HIS A CA 1
ATOM 2014 C C . HIS A 1 264 ? -11.908 -19.657 48.650 1.00 43.81 264 HIS A C 1
ATOM 2016 O O . HIS A 1 264 ? -12.805 -19.668 47.817 1.00 43.81 264 HIS A O 1
ATOM 2022 N N . SER A 1 265 ? -11.234 -18.535 48.926 1.00 52.41 265 SER A N 1
ATOM 2023 C CA . SER A 1 265 ? -11.646 -17.211 48.417 1.00 52.41 265 SER A CA 1
ATOM 2024 C C . SER A 1 265 ? -11.332 -16.989 46.922 1.00 52.41 265 SER A C 1
ATOM 2026 O O . SER A 1 265 ? -12.050 -16.280 46.222 1.00 52.41 265 SER A O 1
ATOM 2028 N N . MET A 1 266 ? -10.301 -17.654 46.385 1.00 43.28 266 MET A N 1
ATOM 2029 C CA . MET A 1 266 ? -9.902 -17.505 44.976 1.00 43.28 266 MET A CA 1
ATOM 2030 C C . MET A 1 266 ? -10.833 -18.258 44.013 1.00 43.28 266 MET A C 1
ATOM 2032 O O . MET A 1 266 ? -11.066 -17.799 42.900 1.00 43.28 266 MET A O 1
ATOM 2036 N N . MET A 1 267 ? -11.395 -19.396 44.435 1.00 49.44 267 MET A N 1
ATOM 2037 C CA . MET A 1 267 ? -12.301 -20.194 43.599 1.00 49.44 267 MET A CA 1
ATOM 2038 C C . MET A 1 267 ? -13.679 -19.528 43.454 1.00 49.44 267 MET A C 1
ATOM 2040 O O . MET A 1 267 ? -14.288 -19.609 42.391 1.00 49.44 267 MET A O 1
ATOM 2044 N N . GLU A 1 268 ? -14.155 -18.837 44.493 1.00 50.97 268 GLU A N 1
ATOM 2045 C CA . GLU A 1 268 ? -15.402 -18.058 44.455 1.00 50.97 268 GLU A CA 1
ATOM 2046 C C . GLU A 1 268 ? -15.258 -16.795 43.598 1.00 50.97 268 GLU A C 1
ATOM 2048 O O . GLU A 1 268 ? -16.116 -16.534 42.758 1.00 50.97 268 GLU A O 1
ATOM 2053 N N . ALA A 1 269 ? -14.128 -16.086 43.696 1.00 47.41 269 ALA A N 1
ATOM 2054 C CA . ALA A 1 269 ? -13.822 -14.961 42.811 1.00 47.41 269 ALA A CA 1
ATOM 2055 C C . ALA A 1 269 ? -13.718 -15.389 41.333 1.00 47.41 269 ALA A C 1
ATOM 2057 O O . ALA A 1 269 ? -14.205 -14.691 40.448 1.00 47.41 269 ALA A O 1
ATOM 2058 N N . VAL A 1 270 ? -13.131 -16.560 41.053 1.00 54.28 270 VAL A N 1
ATOM 2059 C CA . VAL A 1 270 ? -13.043 -17.122 39.692 1.00 54.28 270 VAL A CA 1
ATOM 2060 C C . VAL A 1 270 ? -14.414 -17.543 39.155 1.00 54.28 270 VAL A C 1
ATOM 2062 O O . VAL A 1 270 ? -14.667 -17.354 37.968 1.00 54.28 270 VAL A O 1
ATOM 2065 N N . ARG A 1 271 ? -15.310 -18.075 39.997 1.00 54.31 271 ARG A N 1
ATOM 2066 C CA . ARG A 1 271 ? -16.690 -18.412 39.599 1.00 54.31 271 ARG A CA 1
ATOM 2067 C C . ARG A 1 271 ? -17.523 -17.161 39.309 1.00 54.31 271 ARG A C 1
ATOM 2069 O O . ARG A 1 271 ? -18.120 -17.086 38.245 1.00 54.31 271 ARG A O 1
ATOM 2076 N N . PHE A 1 272 ? -17.460 -16.143 40.168 1.00 56.09 272 PHE A N 1
ATOM 2077 C CA . PHE A 1 272 ? -18.122 -14.849 39.945 1.00 56.09 272 PHE A CA 1
ATOM 2078 C C . PHE A 1 272 ? -17.625 -14.146 38.663 1.00 56.09 272 PHE A C 1
ATOM 2080 O O . PHE A 1 272 ? -18.412 -13.640 37.865 1.00 56.09 272 PHE A O 1
ATOM 2087 N N . LEU A 1 273 ? -16.312 -14.177 38.399 1.00 54.84 273 LEU A N 1
ATOM 2088 C CA . LEU A 1 273 ? -15.725 -13.635 37.165 1.00 54.84 273 LEU A CA 1
ATOM 2089 C C . LEU A 1 273 ? -16.121 -14.426 35.907 1.00 54.84 273 LEU A C 1
ATOM 2091 O O . LEU A 1 273 ? -16.289 -13.831 34.840 1.00 54.84 273 LEU A O 1
ATOM 2095 N N . ARG A 1 274 ? -16.242 -15.755 36.011 1.00 59.16 274 ARG A N 1
ATOM 2096 C CA . ARG A 1 274 ? -16.564 -16.640 34.883 1.00 59.16 274 ARG A CA 1
ATOM 2097 C C . ARG A 1 274 ? -18.047 -16.611 34.518 1.00 59.16 274 ARG A C 1
ATOM 2099 O O . ARG A 1 274 ? -18.347 -16.581 33.331 1.00 59.16 274 ARG A O 1
ATOM 2106 N N . ASP A 1 275 ? -18.943 -16.616 35.497 1.00 56.81 275 ASP A N 1
ATOM 2107 C CA . ASP A 1 275 ? -20.365 -16.858 35.234 1.00 56.81 275 ASP A CA 1
ATOM 2108 C C . ASP A 1 275 ? -21.175 -15.546 35.144 1.00 56.81 275 ASP A C 1
ATOM 2110 O O . ASP A 1 275 ? -21.970 -15.393 34.214 1.00 56.81 275 ASP A O 1
ATOM 2114 N N . ASP A 1 276 ? -20.899 -14.539 35.987 1.00 59.75 276 ASP A N 1
ATOM 2115 C CA . ASP A 1 276 ? -21.685 -13.289 36.017 1.00 59.75 276 ASP A CA 1
ATOM 2116 C C . ASP A 1 276 ? -21.115 -12.183 35.113 1.00 59.75 276 ASP A C 1
ATOM 2118 O O . ASP A 1 276 ? -21.854 -11.481 34.417 1.00 59.75 276 ASP A O 1
ATOM 2122 N N . VAL A 1 277 ? -19.788 -12.027 35.068 1.00 61.16 277 VAL A N 1
ATOM 2123 C CA . VAL A 1 277 ? -19.138 -10.929 34.323 1.00 61.16 277 VAL A CA 1
ATOM 2124 C C . VAL A 1 277 ? -18.918 -11.285 32.856 1.00 61.16 277 VAL A C 1
ATOM 2126 O O . VAL A 1 277 ? -19.252 -10.499 31.967 1.00 61.16 277 VAL A O 1
ATOM 2129 N N . TRP A 1 278 ? -18.384 -12.478 32.582 1.00 65.12 278 TRP A N 1
ATOM 2130 C CA . TRP A 1 278 ? -18.170 -12.951 31.212 1.00 65.12 278 TRP A CA 1
ATOM 2131 C C . TRP A 1 278 ? -19.504 -13.169 30.486 1.00 65.12 278 TRP A C 1
ATOM 2133 O O . TRP A 1 278 ? -19.652 -12.749 29.341 1.00 65.12 278 TRP A O 1
ATOM 2143 N N . GLY A 1 279 ? -20.511 -13.716 31.175 1.00 66.56 279 GLY A N 1
ATOM 2144 C CA . GLY A 1 279 ? -21.866 -13.880 30.642 1.00 66.56 279 GLY A CA 1
ATOM 2145 C C . GLY A 1 279 ? -22.562 -12.554 30.311 1.00 66.56 279 GLY A C 1
ATOM 2146 O O . GLY A 1 279 ? -23.261 -12.466 29.303 1.00 66.56 279 GLY A O 1
ATOM 2147 N N . LEU A 1 280 ? -22.344 -11.499 31.107 1.00 67.62 280 LEU A N 1
ATOM 2148 C CA . LEU A 1 280 ? -22.872 -10.154 30.849 1.00 67.62 280 LEU A CA 1
ATOM 2149 C C . LEU A 1 280 ? -22.156 -9.456 29.679 1.00 67.62 280 LEU A C 1
ATOM 2151 O O . LEU A 1 280 ? -22.817 -8.840 28.841 1.00 67.62 280 LEU A O 1
ATOM 2155 N N . LEU A 1 281 ? -20.825 -9.565 29.601 1.00 65.38 281 LEU A N 1
ATOM 2156 C CA . LEU A 1 281 ? -20.007 -8.952 28.544 1.00 65.38 281 LEU A CA 1
ATOM 2157 C C . LEU A 1 281 ? -20.157 -9.653 27.185 1.00 65.38 281 LEU A C 1
ATOM 2159 O O . LEU A 1 281 ? -20.067 -8.992 26.152 1.00 65.38 281 LEU A O 1
ATOM 2163 N N . LEU A 1 282 ? -20.424 -10.963 27.177 1.00 65.38 282 LEU A N 1
ATOM 2164 C CA . LEU A 1 282 ? -20.665 -11.753 25.966 1.00 65.38 282 LEU A CA 1
ATOM 2165 C C . LEU A 1 282 ? -22.094 -11.656 25.422 1.00 65.38 282 LEU A C 1
ATOM 2167 O O . LEU A 1 282 ? -22.385 -12.231 24.371 1.00 65.38 282 LEU A O 1
ATOM 2171 N N . ARG A 1 283 ? -23.004 -10.927 26.084 1.00 78.31 283 ARG A N 1
ATOM 2172 C CA . ARG A 1 283 ? -24.316 -10.643 25.488 1.00 78.31 283 ARG A CA 1
ATOM 2173 C C . ARG A 1 283 ? -24.104 -9.907 24.171 1.00 78.31 283 ARG A C 1
ATOM 2175 O O . ARG A 1 283 ? -23.439 -8.874 24.146 1.00 78.31 283 ARG A O 1
ATOM 2182 N N . ALA A 1 284 ? -24.705 -10.409 23.092 1.00 73.50 284 ALA A N 1
ATOM 2183 C CA . ALA A 1 284 ? -24.470 -9.916 21.734 1.00 73.50 284 ALA A CA 1
ATOM 2184 C C . ALA A 1 284 ? -24.617 -8.386 21.599 1.00 73.50 284 ALA A C 1
ATOM 2186 O O . ALA A 1 284 ? -23.824 -7.750 20.911 1.00 73.50 284 ALA A O 1
ATOM 2187 N N . SER A 1 285 ? -25.573 -7.773 22.305 1.00 75.38 285 SER A N 1
ATOM 2188 C CA . SER A 1 285 ? -25.779 -6.317 22.317 1.00 75.38 285 SER A CA 1
ATOM 2189 C C . SER A 1 285 ? -24.641 -5.541 22.994 1.00 75.38 285 SER A C 1
ATOM 2191 O O . SER A 1 285 ? -24.188 -4.525 22.466 1.00 75.38 285 SER A O 1
ATOM 2193 N N . VAL A 1 286 ? -24.149 -6.028 24.135 1.00 77.62 286 VAL A N 1
ATOM 2194 C CA . VAL A 1 286 ? -23.031 -5.427 24.878 1.00 77.62 286 VAL A CA 1
ATOM 2195 C C . VAL A 1 286 ? -21.734 -5.623 24.102 1.00 77.62 286 VAL A C 1
ATOM 2197 O O . VAL A 1 286 ? -21.004 -4.659 23.890 1.00 77.62 286 VAL A O 1
ATOM 2200 N N . LEU A 1 287 ? -21.496 -6.829 23.586 1.00 78.06 287 LEU A N 1
ATOM 2201 C CA . LEU A 1 287 ? -20.332 -7.149 22.765 1.00 78.06 287 LEU A CA 1
ATOM 2202 C C . LEU A 1 287 ? -20.265 -6.277 21.502 1.00 78.06 287 LEU A C 1
ATOM 2204 O O . LEU A 1 287 ? -19.214 -5.717 21.204 1.00 78.06 287 LEU A O 1
ATOM 2208 N N . THR A 1 288 ? -21.392 -6.086 20.808 1.00 78.81 288 THR A N 1
ATOM 2209 C CA . THR A 1 288 ? -21.471 -5.207 19.628 1.00 78.81 288 THR A CA 1
ATOM 2210 C C . THR A 1 288 ? -21.139 -3.755 19.986 1.00 78.81 288 THR A C 1
ATOM 2212 O O . THR A 1 288 ? -20.382 -3.093 19.277 1.00 78.81 288 THR A O 1
ATOM 2215 N N . GLY A 1 289 ? -21.647 -3.250 21.115 1.00 76.25 289 GLY A N 1
ATOM 2216 C CA . GLY A 1 289 ? -21.317 -1.901 21.578 1.00 76.25 289 GLY A CA 1
ATOM 2217 C C . GLY A 1 289 ? -19.855 -1.751 22.023 1.00 76.25 289 GLY A C 1
ATOM 2218 O O . GLY A 1 289 ? -19.240 -0.721 21.752 1.00 76.25 289 GLY A O 1
ATOM 2219 N N . LEU A 1 290 ? -19.268 -2.776 22.647 1.00 76.44 290 LEU A N 1
ATOM 2220 C CA . LEU A 1 290 ? -17.851 -2.799 23.031 1.00 76.44 290 LEU A CA 1
ATOM 2221 C C . LEU A 1 290 ? -16.928 -2.832 21.802 1.00 76.44 290 LEU A C 1
ATOM 2223 O O . LEU A 1 290 ? -15.957 -2.076 21.754 1.00 76.44 290 LEU A O 1
ATOM 2227 N N . LEU A 1 291 ? -17.261 -3.643 20.792 1.00 75.50 291 LEU A N 1
ATOM 2228 C CA . LEU A 1 291 ? -16.567 -3.680 19.499 1.00 75.50 291 LEU A CA 1
ATOM 2229 C C . LEU A 1 291 ? -16.649 -2.326 18.788 1.00 75.50 291 LEU A C 1
ATOM 2231 O O . LEU A 1 291 ? -15.644 -1.819 18.298 1.00 75.50 291 LEU A O 1
ATOM 2235 N N . SER A 1 292 ? -17.814 -1.681 18.790 1.00 79.19 292 SER A N 1
ATOM 2236 C CA . SER A 1 292 ? -17.941 -0.369 18.158 1.00 79.19 292 SER A CA 1
ATOM 2237 C C . SER A 1 292 ? -17.185 0.744 18.907 1.00 79.19 292 SER A C 1
ATOM 2239 O O . SER A 1 292 ? -16.578 1.626 18.293 1.00 79.19 292 SER A O 1
ATOM 2241 N N . LEU A 1 293 ? -17.118 0.683 20.245 1.00 73.88 293 LEU A N 1
ATOM 2242 C CA . LEU A 1 293 ? -16.243 1.572 21.020 1.00 73.88 293 LEU A CA 1
ATOM 2243 C C . LEU A 1 293 ? -14.765 1.339 20.697 1.00 73.88 293 LEU A C 1
ATOM 2245 O O . LEU A 1 293 ? -13.996 2.302 20.674 1.00 73.88 293 LEU A O 1
ATOM 2249 N N . MET A 1 294 ? -14.366 0.093 20.435 1.00 71.38 294 MET A N 1
ATOM 2250 C CA . MET A 1 294 ? -13.009 -0.237 20.009 1.00 71.38 294 MET A CA 1
ATOM 2251 C C . MET A 1 294 ? -12.680 0.413 18.658 1.00 71.38 294 MET A C 1
ATOM 2253 O O . MET A 1 294 ? -11.642 1.065 18.560 1.00 71.38 294 MET A O 1
ATOM 2257 N N . VAL A 1 295 ? -13.570 0.327 17.662 1.00 69.44 295 VAL A N 1
ATOM 2258 C CA . VAL A 1 295 ? -13.383 0.985 16.351 1.00 69.44 295 VAL A CA 1
ATOM 2259 C C . VAL A 1 295 ? -13.107 2.479 16.528 1.00 69.44 295 VAL A C 1
ATOM 2261 O O . VAL A 1 295 ? -12.141 3.004 15.979 1.00 69.44 295 VAL A O 1
ATOM 2264 N N . HIS A 1 296 ? -13.876 3.161 17.380 1.00 72.12 296 HIS A N 1
ATOM 2265 C CA . HIS A 1 296 ? -13.642 4.574 17.681 1.00 72.12 296 HIS A CA 1
ATOM 2266 C C . HIS A 1 296 ? -12.291 4.833 18.388 1.00 72.12 296 HIS A C 1
ATOM 2268 O O . HIS A 1 296 ? -11.626 5.830 18.107 1.00 72.12 296 HIS A O 1
ATOM 2274 N N . ARG A 1 297 ? -11.854 3.947 19.296 1.00 65.19 297 ARG A N 1
ATOM 2275 C CA . ARG A 1 297 ? -10.548 4.058 19.978 1.00 65.19 297 ARG A CA 1
ATOM 2276 C C . ARG A 1 297 ? -9.364 3.864 19.037 1.00 65.19 297 ARG A C 1
ATOM 2278 O O . ARG A 1 297 ? -8.352 4.523 19.245 1.00 65.19 297 ARG A O 1
ATOM 2285 N N . VAL A 1 298 ? -9.492 2.988 18.042 1.00 61.88 298 VAL A N 1
ATOM 2286 C CA . VAL A 1 298 ? -8.481 2.777 16.994 1.00 61.88 298 VAL A CA 1
ATOM 2287 C C . VAL A 1 298 ? -8.456 3.959 16.030 1.00 61.88 298 VAL A C 1
ATOM 2289 O O . VAL A 1 298 ? -7.383 4.421 15.660 1.00 61.88 298 VAL A O 1
ATOM 2292 N N . TYR A 1 299 ? -9.629 4.494 15.681 1.00 63.81 299 TYR A N 1
ATOM 2293 C CA . TYR A 1 299 ? -9.767 5.598 14.735 1.00 63.81 299 TYR A CA 1
ATOM 2294 C C . TYR A 1 299 ? -9.136 6.916 15.230 1.00 63.81 299 TYR A C 1
ATOM 2296 O O . TYR A 1 299 ? -8.562 7.663 14.445 1.00 63.81 299 TYR A O 1
ATOM 2304 N N . ARG A 1 300 ? -9.194 7.223 16.534 1.00 64.38 300 ARG A N 1
ATOM 2305 C CA . ARG A 1 300 ? -8.680 8.502 17.067 1.00 64.38 300 ARG A CA 1
ATOM 2306 C C . ARG A 1 300 ? -7.169 8.714 16.816 1.00 64.38 300 ARG A C 1
ATOM 2308 O O . ARG A 1 300 ? -6.824 9.795 16.357 1.00 64.38 300 ARG A O 1
ATOM 2315 N N . PRO A 1 301 ? -6.281 7.723 17.028 1.00 55.69 301 PRO A N 1
ATOM 2316 C CA . PRO A 1 301 ? -4.885 7.780 16.572 1.00 55.69 301 PRO A CA 1
ATOM 2317 C C . PRO A 1 301 ? -4.694 7.962 15.054 1.00 55.69 301 PRO A C 1
ATOM 2319 O O . PRO A 1 301 ? -3.767 8.649 14.639 1.00 55.69 301 PRO A O 1
ATOM 2322 N N . LEU A 1 302 ? -5.572 7.409 14.202 1.00 59.47 302 LEU A N 1
ATOM 2323 C CA . LEU A 1 302 ? -5.504 7.611 12.739 1.00 59.47 302 LEU A CA 1
ATOM 2324 C C . LEU A 1 302 ? -5.720 9.084 12.332 1.00 59.47 302 LEU A C 1
ATOM 2326 O O . LEU A 1 302 ? -5.284 9.508 11.260 1.00 59.47 302 LEU A O 1
ATOM 2330 N N . LEU A 1 303 ? -6.335 9.896 13.195 1.00 62.28 303 LEU A N 1
ATOM 2331 C CA . LEU A 1 303 ? -6.447 11.339 12.988 1.00 62.28 303 LEU A CA 1
ATOM 2332 C C . LEU A 1 303 ? -5.078 12.044 13.046 1.00 62.28 303 LEU A C 1
ATOM 2334 O O . LEU A 1 303 ? -4.847 12.994 12.304 1.00 62.28 303 LEU A O 1
ATOM 2338 N N . GLU A 1 304 ? -4.136 11.562 13.862 1.00 59.09 304 GLU A N 1
ATOM 2339 C CA . GLU A 1 304 ? -2.770 12.112 13.911 1.00 59.09 304 GLU A CA 1
ATOM 2340 C C . GLU A 1 304 ? -2.022 11.827 12.595 1.00 59.09 304 GLU A C 1
ATOM 2342 O O . GLU A 1 304 ? -1.309 12.686 12.074 1.00 59.09 304 GLU A O 1
ATOM 2347 N N . VAL A 1 305 ? -2.293 10.673 11.971 1.00 67.00 305 VAL A N 1
ATOM 2348 C CA . VAL A 1 305 ? -1.808 10.328 10.620 1.00 67.00 305 VAL A CA 1
ATOM 2349 C C . VAL A 1 305 ? -2.448 11.216 9.545 1.00 67.00 305 VAL A C 1
ATOM 2351 O O . VAL A 1 305 ? -1.831 11.497 8.519 1.00 67.00 305 VAL A O 1
ATOM 2354 N N . THR A 1 306 ? -3.655 11.739 9.784 1.00 72.38 306 THR A N 1
ATOM 2355 C CA . THR A 1 306 ? -4.339 12.638 8.838 1.00 72.38 306 THR A CA 1
ATOM 2356 C C . THR A 1 306 ? -3.552 13.936 8.615 1.00 72.38 306 THR A C 1
ATOM 2358 O O . THR A 1 306 ? -3.533 14.456 7.501 1.00 72.38 306 THR A O 1
ATOM 2361 N N . ILE A 1 307 ? -2.826 14.425 9.628 1.00 71.19 307 ILE A N 1
ATOM 2362 C CA . ILE A 1 307 ? -1.958 15.610 9.507 1.00 71.19 307 ILE A CA 1
ATOM 2363 C C . ILE A 1 307 ? -0.820 15.348 8.508 1.00 71.19 307 ILE A C 1
ATOM 2365 O O . ILE A 1 307 ? -0.546 16.184 7.643 1.00 71.19 307 ILE A O 1
ATOM 2369 N N . GLN A 1 308 ? -0.200 14.165 8.580 1.00 67.75 308 GLN A N 1
ATOM 2370 C CA . GLN A 1 308 ? 0.855 13.741 7.649 1.00 67.75 308 GLN A CA 1
ATOM 2371 C C . GLN A 1 308 ? 0.292 13.520 6.241 1.00 67.75 308 GLN A C 1
ATOM 2373 O O . GLN A 1 308 ? 0.849 14.003 5.256 1.00 67.75 308 GLN A O 1
ATOM 2378 N N . TYR A 1 309 ? -0.866 12.864 6.147 1.00 76.00 309 TYR A N 1
ATOM 2379 C CA . TYR A 1 309 ? -1.568 12.631 4.889 1.00 76.00 309 TYR A CA 1
ATOM 2380 C C . TYR A 1 309 ? -1.880 13.933 4.143 1.00 76.00 309 TYR A C 1
ATOM 2382 O O . TYR A 1 309 ? -1.588 14.042 2.954 1.00 76.00 309 TYR A O 1
ATOM 2390 N N . VAL A 1 310 ? -2.420 14.946 4.830 1.00 80.06 310 VAL A N 1
ATOM 2391 C CA . VAL A 1 310 ? -2.720 16.254 4.224 1.00 80.06 310 VAL A CA 1
ATOM 2392 C C . VAL A 1 310 ? -1.445 16.941 3.736 1.00 80.06 310 VAL A C 1
ATOM 2394 O O . VAL A 1 310 ? -1.453 17.568 2.673 1.00 80.06 310 VAL A O 1
ATOM 2397 N N . SER A 1 311 ? -0.335 16.786 4.464 1.00 78.06 311 SER A N 1
ATOM 2398 C CA . SER A 1 311 ? 0.955 17.336 4.052 1.00 78.06 311 SER A CA 1
ATOM 2399 C C . SER A 1 311 ? 1.494 16.696 2.771 1.00 78.06 311 SER A C 1
ATOM 2401 O O . SER A 1 311 ? 1.984 17.408 1.889 1.00 78.06 311 SER A O 1
ATOM 2403 N N . VAL A 1 312 ? 1.381 15.372 2.632 1.00 74.44 312 VAL A N 1
ATOM 2404 C CA . VAL A 1 312 ? 1.856 14.644 1.445 1.00 74.44 312 VAL A CA 1
ATOM 2405 C C . VAL A 1 312 ? 0.910 14.840 0.258 1.00 74.44 312 VAL A C 1
ATOM 2407 O O . VAL A 1 312 ? 1.367 15.177 -0.828 1.00 74.44 312 VAL A O 1
ATOM 2410 N N . ARG A 1 313 ? -0.405 14.692 0.456 1.00 78.50 313 ARG A N 1
ATOM 2411 C CA . ARG A 1 313 ? -1.404 14.732 -0.626 1.00 78.50 313 ARG A CA 1
ATOM 2412 C C . ARG A 1 313 ? -1.643 16.133 -1.184 1.00 78.50 313 ARG A C 1
ATOM 2414 O O . ARG A 1 313 ? -1.766 16.286 -2.392 1.00 78.50 313 ARG A O 1
ATOM 2421 N N . PHE A 1 314 ? -1.740 17.144 -0.319 1.00 81.69 314 PHE A N 1
ATOM 2422 C CA . PHE A 1 314 ? -2.073 18.519 -0.720 1.00 81.69 314 PHE A CA 1
ATOM 2423 C C . PHE A 1 314 ? -0.880 19.478 -0.637 1.00 81.69 314 PHE A C 1
ATOM 2425 O O . PHE A 1 314 ? -1.045 20.685 -0.811 1.00 81.69 314 PHE A O 1
ATOM 2432 N N . GLY A 1 315 ? 0.316 18.972 -0.322 1.00 76.31 315 GLY A N 1
ATOM 2433 C CA . GLY A 1 315 ? 1.526 19.787 -0.209 1.00 76.31 315 GLY A CA 1
ATOM 2434 C C . GLY A 1 315 ? 1.539 20.740 0.991 1.00 76.31 315 GLY A C 1
ATOM 2435 O O . GLY A 1 315 ? 2.440 21.568 1.099 1.00 76.31 315 GLY A O 1
ATOM 2436 N N . TRP A 1 316 ? 0.571 20.646 1.907 1.00 80.81 316 TRP A N 1
ATOM 2437 C CA . TRP A 1 316 ? 0.484 21.538 3.062 1.00 80.81 316 TRP A CA 1
ATOM 2438 C C . TRP A 1 316 ? 1.713 21.423 3.966 1.00 80.81 316 TRP A C 1
ATOM 2440 O O . TRP A 1 316 ? 2.223 20.331 4.223 1.00 80.81 316 TRP A O 1
ATOM 2450 N N . LYS A 1 317 ? 2.164 22.560 4.500 1.00 78.56 317 LYS A N 1
ATOM 2451 C CA . LYS A 1 317 ? 3.190 22.574 5.549 1.00 78.56 317 LYS A CA 1
ATOM 2452 C C . LYS A 1 317 ? 2.609 21.968 6.826 1.00 78.56 317 LYS A C 1
ATOM 2454 O O . LYS A 1 317 ? 1.459 22.277 7.157 1.00 78.56 317 LYS A O 1
ATOM 2459 N N . LEU A 1 318 ? 3.381 21.174 7.573 1.00 70.69 318 LEU A N 1
ATOM 2460 C CA . LEU A 1 318 ? 2.906 20.504 8.799 1.00 70.69 318 LEU A CA 1
ATOM 2461 C C . LEU A 1 318 ? 2.282 21.500 9.791 1.00 70.69 318 LEU A C 1
ATOM 2463 O O . LEU A 1 318 ? 1.250 21.219 10.398 1.00 70.69 318 LEU A O 1
ATOM 2467 N N . ARG A 1 319 ? 2.843 22.715 9.884 1.00 64.69 319 ARG A N 1
ATOM 2468 C CA . ARG A 1 319 ? 2.294 23.809 10.709 1.00 64.69 319 ARG A CA 1
ATOM 2469 C C . ARG A 1 319 ? 0.846 24.167 10.350 1.00 64.69 319 ARG A C 1
ATOM 2471 O O . ARG A 1 319 ? 0.024 24.373 11.233 1.00 64.69 319 ARG A O 1
ATOM 2478 N N . THR A 1 320 ? 0.521 24.211 9.058 1.00 76.69 320 THR A N 1
ATOM 2479 C CA . THR A 1 320 ? -0.814 24.569 8.561 1.00 76.69 320 THR A CA 1
ATOM 2480 C C . THR A 1 320 ? -1.783 23.411 8.751 1.00 76.69 320 THR A C 1
ATOM 2482 O O . THR A 1 320 ? -2.919 23.631 9.161 1.00 76.69 320 THR A O 1
ATOM 2485 N N . ALA A 1 321 ? -1.321 22.178 8.536 1.00 78.81 321 ALA A N 1
ATOM 2486 C CA . ALA A 1 321 ? -2.116 20.984 8.798 1.00 78.81 321 ALA A CA 1
ATOM 2487 C C . ALA A 1 321 ? -2.501 20.858 10.285 1.00 78.81 321 ALA A C 1
ATOM 2489 O O . ALA A 1 321 ? -3.614 20.437 10.585 1.00 78.81 321 ALA A O 1
ATOM 2490 N N . ASN A 1 322 ? -1.655 21.319 11.214 1.00 77.06 322 ASN A N 1
ATOM 2491 C CA . ASN A 1 322 ? -1.950 21.288 12.651 1.00 77.06 322 ASN A CA 1
ATOM 2492 C C . ASN A 1 322 ? -3.176 22.136 13.059 1.00 77.06 322 ASN A C 1
ATOM 2494 O O . ASN A 1 322 ? -3.832 21.844 14.057 1.00 77.06 322 ASN A O 1
ATOM 2498 N N . ILE A 1 323 ? -3.547 23.153 12.267 1.00 82.38 323 ILE A N 1
ATOM 2499 C CA . ILE A 1 323 ? -4.753 23.978 12.500 1.00 82.38 323 ILE A CA 1
ATOM 2500 C C . ILE A 1 323 ? -6.041 23.137 12.388 1.00 82.38 323 ILE A C 1
ATOM 2502 O O . ILE A 1 323 ? -7.073 23.498 12.962 1.00 82.38 323 ILE A O 1
ATOM 2506 N N . LEU A 1 324 ? -5.998 21.988 11.703 1.00 81.38 324 LEU A N 1
ATOM 2507 C CA . LEU A 1 324 ? -7.134 21.067 11.621 1.00 81.38 324 LEU A CA 1
ATOM 2508 C C . LEU A 1 324 ? -7.545 20.539 13.004 1.00 81.38 324 LEU A C 1
ATOM 2510 O O . LEU A 1 324 ? -8.740 20.426 13.262 1.00 81.38 324 LEU A O 1
ATOM 2514 N N . LEU A 1 325 ? -6.601 20.310 13.926 1.00 78.38 325 LEU A N 1
ATOM 2515 C CA . LEU A 1 325 ? -6.920 19.873 15.293 1.00 78.38 325 LEU A CA 1
ATOM 2516 C C . LEU A 1 325 ? -7.682 20.952 16.078 1.00 78.38 325 LEU A C 1
ATOM 2518 O O . LEU A 1 325 ? -8.709 20.668 16.693 1.00 78.38 325 LEU A O 1
ATOM 2522 N N . SER A 1 326 ? -7.262 22.216 15.971 1.00 84.31 326 SER A N 1
ATOM 2523 C CA . SER A 1 326 ? -8.011 23.343 16.545 1.00 84.31 326 SER A CA 1
ATOM 2524 C C . SER A 1 326 ? -9.392 23.498 15.905 1.00 84.31 326 SER A C 1
ATOM 2526 O O . SER A 1 326 ? -10.372 23.775 16.596 1.00 84.31 326 SER A O 1
ATOM 2528 N N . THR A 1 327 ? -9.492 23.287 14.588 1.00 83.06 327 THR A N 1
ATOM 2529 C CA . THR A 1 327 ? -10.769 23.326 13.855 1.00 83.06 327 THR A CA 1
ATOM 2530 C C . THR A 1 327 ? -11.717 22.238 14.359 1.00 83.06 327 THR A C 1
ATOM 2532 O O . THR A 1 327 ? -12.899 22.505 14.577 1.00 83.06 327 THR A O 1
ATOM 2535 N N . GLN A 1 328 ? -11.195 21.036 14.621 1.00 82.62 328 GLN A N 1
ATOM 2536 C CA . GLN A 1 328 ? -11.958 19.938 15.204 1.00 82.62 328 GLN A CA 1
ATOM 2537 C C . GLN A 1 328 ? -12.532 20.325 16.570 1.00 82.62 328 GLN A C 1
ATOM 2539 O O . GLN A 1 328 ? -13.745 20.252 16.770 1.00 82.62 328 GLN A O 1
ATOM 2544 N N . ALA A 1 329 ? -11.688 20.787 17.498 1.00 80.50 329 ALA A N 1
ATOM 2545 C CA . ALA A 1 329 ? -12.139 21.205 18.825 1.00 80.50 329 ALA A CA 1
ATOM 2546 C C . ALA A 1 329 ? -13.172 22.348 18.744 1.00 80.50 329 ALA A C 1
ATOM 2548 O O . ALA A 1 329 ? -14.205 22.307 19.416 1.00 80.50 329 ALA A O 1
ATOM 2549 N N . GLY A 1 330 ? -12.940 23.327 17.863 1.00 84.56 330 GLY A N 1
ATOM 2550 C CA . GLY A 1 330 ? -13.820 24.479 17.660 1.00 84.56 330 GLY A CA 1
ATOM 2551 C C . GLY A 1 330 ? -15.213 24.108 17.150 1.00 84.56 330 GLY A C 1
ATOM 2552 O O . GLY A 1 330 ? -16.197 24.697 17.591 1.00 84.56 330 GLY A O 1
ATOM 2553 N N . VAL A 1 331 ? -15.322 23.106 16.273 1.00 84.50 331 VAL A N 1
ATOM 2554 C CA . VAL A 1 331 ? -16.613 22.584 15.789 1.00 84.50 331 VAL A CA 1
ATOM 2555 C C . VAL A 1 331 ? -17.259 21.659 16.823 1.00 84.50 331 VAL A C 1
ATOM 2557 O O . VAL A 1 331 ? -18.471 21.711 17.037 1.00 84.50 331 VAL A O 1
ATOM 2560 N N . GLN A 1 332 ? -16.473 20.825 17.502 1.00 82.75 332 GLN A N 1
ATOM 2561 C CA . GLN A 1 332 ? -16.981 19.819 18.432 1.00 82.75 332 GLN A CA 1
ATOM 2562 C C . GLN A 1 332 ? -17.600 20.427 19.701 1.00 82.75 332 GLN A C 1
ATOM 2564 O O . GLN A 1 332 ? -18.588 19.891 20.209 1.00 82.75 332 GLN A O 1
ATOM 2569 N N . ILE A 1 333 ? -17.073 21.551 20.203 1.00 83.31 333 ILE A N 1
ATOM 2570 C CA . ILE A 1 333 ? -17.590 22.217 21.411 1.00 83.31 333 ILE A CA 1
ATOM 2571 C C . ILE A 1 333 ? -19.066 22.653 21.239 1.00 83.31 333 ILE A C 1
ATOM 2573 O O . ILE A 1 333 ? -19.906 22.192 22.018 1.00 83.31 333 ILE A O 1
ATOM 2577 N N . PRO A 1 334 ? -19.451 23.456 20.222 1.00 83.44 334 PRO A N 1
ATOM 2578 C CA . PRO A 1 334 ? -20.853 23.808 19.982 1.00 83.44 334 PRO A CA 1
ATOM 2579 C C . PRO A 1 334 ? -21.755 22.598 19.719 1.00 83.44 334 PRO A C 1
ATOM 2581 O O . PRO A 1 334 ? -22.913 22.576 20.143 1.00 83.44 334 PRO A O 1
ATOM 2584 N N . VAL A 1 335 ? -21.234 21.576 19.035 1.00 83.38 335 VAL A N 1
ATOM 2585 C CA . VAL A 1 335 ? -21.989 20.358 18.715 1.00 83.38 335 VAL A CA 1
ATOM 2586 C C . VAL A 1 335 ? -22.387 19.618 19.985 1.00 83.38 335 VAL A C 1
ATOM 2588 O O . VAL A 1 335 ? -23.550 19.245 20.135 1.00 83.38 335 VAL A O 1
ATOM 2591 N N . LEU A 1 336 ? -21.450 19.439 20.916 1.00 78.31 336 LEU A N 1
ATOM 2592 C CA . LEU A 1 336 ? -21.714 18.768 22.186 1.00 78.31 336 LEU A CA 1
ATOM 2593 C C . LEU A 1 336 ? -22.596 19.605 23.120 1.00 78.31 336 LEU A C 1
ATOM 2595 O O . LEU A 1 336 ? -23.446 19.038 23.804 1.00 78.31 336 LEU A O 1
ATOM 2599 N N . LEU A 1 337 ? -22.428 20.932 23.137 1.00 80.00 337 LEU A N 1
ATOM 2600 C CA . LEU A 1 337 ? -23.170 21.816 24.041 1.00 80.00 337 LEU A CA 1
ATOM 2601 C C . LEU A 1 337 ? -24.605 22.106 23.582 1.00 80.00 337 LEU A C 1
ATOM 2603 O O . LEU A 1 337 ? -25.502 22.195 24.419 1.00 80.00 337 LEU A O 1
ATOM 2607 N N . PHE A 1 338 ? -24.842 22.244 22.275 1.00 82.50 338 PHE A N 1
ATOM 2608 C CA . PHE A 1 338 ? -26.131 22.706 21.749 1.00 82.50 338 PHE A CA 1
ATOM 2609 C C . PHE A 1 338 ? -26.802 21.681 20.836 1.00 82.50 338 PHE A C 1
ATOM 2611 O O . PHE A 1 338 ? -27.959 21.323 21.055 1.00 82.50 338 PHE A O 1
ATOM 2618 N N . ILE A 1 339 ? -26.089 21.169 19.830 1.00 84.38 339 ILE A N 1
ATOM 2619 C CA . ILE A 1 339 ? -26.701 20.353 18.768 1.00 84.38 339 ILE A CA 1
ATOM 2620 C C . ILE A 1 339 ? -27.120 18.979 19.297 1.00 84.38 339 ILE A C 1
ATOM 2622 O O . ILE A 1 339 ? -28.262 18.563 19.100 1.00 84.38 339 ILE A O 1
ATOM 2626 N N . MET A 1 340 ? -26.229 18.285 20.009 1.00 82.06 340 MET A N 1
ATOM 2627 C CA . MET A 1 340 ? -26.494 16.938 20.519 1.00 82.06 340 MET A CA 1
ATOM 2628 C C . MET A 1 340 ? -27.636 16.898 21.550 1.00 82.06 340 MET A C 1
ATOM 2630 O O . MET A 1 340 ? -28.511 16.040 21.410 1.00 82.06 340 MET A O 1
ATOM 2634 N N . PRO A 1 341 ? -27.725 17.817 22.535 1.00 82.94 341 PRO A N 1
ATOM 2635 C CA . PRO A 1 341 ? -28.859 17.853 23.461 1.00 82.94 341 PRO A CA 1
ATOM 2636 C C . PRO A 1 341 ? -30.200 18.178 22.785 1.00 82.94 341 PRO A C 1
ATOM 2638 O O . PRO A 1 341 ? -31.230 17.610 23.158 1.00 82.94 341 PRO A O 1
ATOM 2641 N N . LEU A 1 342 ? -30.214 19.071 21.787 1.00 87.56 342 LEU A N 1
ATOM 2642 C CA . LEU A 1 342 ? -31.426 19.400 21.026 1.00 87.56 342 LEU A CA 1
ATOM 2643 C C . LEU A 1 342 ? -31.892 18.215 20.174 1.00 87.56 342 LEU A C 1
ATOM 2645 O O . LEU A 1 342 ? -33.079 17.878 20.191 1.00 87.56 342 LEU A O 1
ATOM 2649 N N . LEU A 1 343 ? -30.955 17.546 19.495 1.00 85.94 343 LEU A N 1
ATOM 2650 C CA . LEU A 1 343 ? -31.222 16.340 18.718 1.00 85.94 343 LEU A CA 1
ATOM 2651 C C . LEU A 1 343 ? -31.764 15.213 19.607 1.00 85.94 343 LEU A C 1
ATOM 2653 O O . LEU A 1 343 ? -32.762 14.590 19.253 1.00 85.94 343 LEU A O 1
ATOM 2657 N N . TYR A 1 344 ? -31.179 15.005 20.792 1.00 84.75 344 TYR A N 1
ATOM 2658 C CA . TYR A 1 344 ? -31.671 14.024 21.762 1.00 84.75 344 TYR A CA 1
ATOM 2659 C C . TYR A 1 344 ? -33.115 14.316 22.190 1.00 84.75 344 TYR A C 1
ATOM 2661 O O . TYR A 1 344 ? -33.970 13.433 22.133 1.00 84.75 344 TYR A O 1
ATOM 2669 N N . ARG A 1 345 ? -33.432 15.569 22.557 1.00 86.00 345 ARG A N 1
ATOM 2670 C CA . ARG A 1 345 ? -34.800 15.973 22.938 1.00 86.00 345 ARG A CA 1
ATOM 2671 C C . ARG A 1 345 ? -35.800 15.756 21.804 1.00 86.00 345 ARG A C 1
ATOM 2673 O O . ARG A 1 345 ? -36.920 15.309 22.052 1.00 86.00 345 ARG A O 1
ATOM 2680 N N . PHE A 1 346 ? -35.405 16.063 20.572 1.00 88.81 346 PHE A N 1
ATOM 2681 C CA . PHE A 1 346 ? -36.226 15.834 19.387 1.00 88.81 346 PHE A CA 1
ATOM 2682 C C . PHE A 1 346 ? -36.490 14.338 19.156 1.00 88.81 346 PHE A C 1
ATOM 2684 O O . PHE A 1 346 ? -37.639 13.928 18.987 1.00 88.81 346 PHE A O 1
ATOM 2691 N N . LEU A 1 347 ? -35.447 13.506 19.210 1.00 85.94 347 LEU A N 1
ATOM 2692 C CA . LEU A 1 347 ? -35.561 12.060 19.014 1.00 85.94 347 LEU A CA 1
ATOM 2693 C C . LEU A 1 347 ? -36.347 11.384 20.138 1.00 85.94 347 LEU A C 1
ATOM 2695 O O . LEU A 1 347 ? -37.152 10.500 19.855 1.00 85.94 347 LEU A O 1
ATOM 2699 N N . LEU A 1 348 ? -36.183 11.829 21.384 1.00 87.00 348 LEU A N 1
ATOM 2700 C CA . LEU A 1 348 ? -36.930 11.309 22.527 1.00 87.00 348 LEU A CA 1
ATOM 2701 C C . LEU A 1 348 ? -38.433 11.579 22.386 1.00 87.00 348 LEU A C 1
ATOM 2703 O O . LEU A 1 348 ? -39.233 10.670 22.590 1.00 87.00 348 LEU A O 1
ATOM 2707 N N . ARG A 1 349 ? -38.820 12.787 21.947 1.00 91.75 349 ARG A N 1
ATOM 2708 C CA . ARG A 1 349 ? -40.226 13.118 21.651 1.00 91.75 349 ARG A CA 1
ATOM 2709 C C . ARG A 1 349 ? -40.815 12.248 20.540 1.00 91.75 349 ARG A C 1
ATOM 2711 O O . ARG A 1 349 ? -41.999 11.939 20.588 1.00 91.75 349 ARG A O 1
ATOM 2718 N N . ARG A 1 350 ? -40.009 11.858 19.548 1.00 91.81 350 ARG A N 1
ATOM 2719 C CA . ARG A 1 350 ? -40.469 11.072 18.392 1.00 91.81 350 ARG A CA 1
ATOM 2720 C C . ARG A 1 350 ? -40.489 9.561 18.642 1.00 91.81 350 ARG A C 1
ATOM 2722 O O . ARG A 1 350 ? -41.355 8.878 18.110 1.00 91.81 350 ARG A O 1
ATOM 2729 N N . LYS A 1 351 ? -39.518 9.026 19.388 1.00 81.94 351 LYS A N 1
ATOM 2730 C CA . LYS A 1 351 ? -39.325 7.578 19.599 1.00 81.94 351 LYS A CA 1
ATOM 2731 C C . LYS A 1 351 ? -39.864 7.072 20.941 1.00 81.94 351 LYS A C 1
ATOM 2733 O O . LYS A 1 351 ? -39.975 5.864 21.106 1.00 81.94 351 LYS A O 1
ATOM 2738 N N . GLY A 1 352 ? -40.159 7.949 21.904 1.00 80.25 352 GLY A N 1
ATOM 2739 C CA . GLY A 1 352 ? -40.791 7.613 23.190 1.00 80.25 352 GLY A CA 1
ATOM 2740 C C . GLY A 1 352 ? -39.921 6.843 24.197 1.00 80.25 352 GLY A C 1
ATOM 2741 O O . GLY A 1 352 ? -40.185 6.909 25.392 1.00 80.25 352 GLY A O 1
ATOM 2742 N N . SER A 1 353 ? -38.865 6.155 23.751 1.00 82.38 353 SER A N 1
ATOM 2743 C CA . SER A 1 353 ? -37.933 5.392 24.592 1.00 82.38 353 SER A CA 1
ATOM 2744 C C . SER A 1 353 ? -36.517 5.973 24.548 1.00 82.38 353 SER A C 1
ATOM 2746 O O . SER A 1 353 ? -36.001 6.300 23.475 1.00 82.38 353 SER A O 1
ATOM 2748 N N . THR A 1 354 ? -35.866 6.052 25.713 1.00 77.25 354 THR A N 1
ATOM 2749 C CA . THR A 1 354 ? -34.481 6.532 25.878 1.00 77.25 354 THR A CA 1
ATOM 2750 C C . THR A 1 354 ? -33.482 5.679 25.098 1.00 77.25 354 THR A C 1
ATOM 2752 O O . THR A 1 354 ? -32.596 6.219 24.437 1.00 77.25 354 THR A O 1
ATOM 2755 N N . PHE A 1 355 ? -33.671 4.356 25.087 1.00 78.06 355 PHE A N 1
ATOM 2756 C CA . PHE A 1 355 ? -32.832 3.420 24.338 1.00 78.06 355 PHE A CA 1
ATOM 2757 C C . PHE A 1 355 ? -32.921 3.662 22.825 1.00 78.06 355 PHE A C 1
ATOM 2759 O O . PHE A 1 355 ? -31.904 3.788 22.149 1.00 78.06 355 PHE A O 1
ATOM 2766 N N . SER A 1 356 ? -34.140 3.802 22.295 1.00 81.62 356 SER A N 1
ATOM 2767 C CA . SER A 1 356 ? -34.365 4.031 20.859 1.00 81.62 356 SER A CA 1
ATOM 2768 C C . SER A 1 356 ? -33.872 5.403 20.394 1.00 81.62 356 SER A C 1
ATOM 2770 O O . SER A 1 356 ? -33.386 5.534 19.271 1.00 81.62 356 SER A O 1
ATOM 2772 N N . ALA A 1 357 ? -33.979 6.426 21.247 1.00 80.56 357 ALA A N 1
ATOM 2773 C CA . ALA A 1 357 ? -33.454 7.758 20.963 1.00 80.56 357 ALA A CA 1
ATOM 2774 C C . ALA A 1 357 ? -31.916 7.766 20.926 1.00 80.56 357 ALA A C 1
ATOM 2776 O O . ALA A 1 357 ? -31.341 8.261 19.958 1.00 80.56 357 ALA A O 1
ATOM 2777 N N . ASN A 1 358 ? -31.259 7.155 21.921 1.00 80.50 358 ASN A N 1
ATOM 2778 C CA . ASN A 1 358 ? -29.798 7.031 21.968 1.00 80.50 358 ASN A CA 1
ATOM 2779 C C . ASN A 1 358 ? -29.250 6.175 20.821 1.00 80.50 358 ASN A C 1
ATOM 2781 O O . ASN A 1 358 ? -28.236 6.537 20.228 1.00 80.50 358 ASN A O 1
ATOM 2785 N N . LEU A 1 359 ? -29.928 5.076 20.473 1.00 84.56 359 LEU A N 1
ATOM 2786 C CA . LEU A 1 359 ? -29.550 4.239 19.336 1.00 84.56 359 LEU A CA 1
ATOM 2787 C C . LEU A 1 359 ? -29.630 5.026 18.022 1.00 84.56 359 LEU A C 1
ATOM 2789 O O . LEU A 1 359 ? -28.659 5.051 17.274 1.00 84.56 359 LEU A O 1
ATOM 2793 N N . ALA A 1 360 ? -30.739 5.732 17.774 1.00 86.25 360 ALA A N 1
ATOM 2794 C CA . ALA A 1 360 ? -30.884 6.565 16.581 1.00 86.25 360 ALA A CA 1
ATOM 2795 C C . ALA A 1 360 ? -29.815 7.668 16.520 1.00 86.25 360 ALA A C 1
ATOM 2797 O O . ALA A 1 360 ? -29.214 7.892 15.472 1.00 86.25 360 ALA A O 1
ATOM 2798 N N . GLN A 1 361 ? -29.536 8.328 17.647 1.00 84.19 361 GLN A N 1
ATOM 2799 C CA . GLN A 1 361 ? -28.508 9.364 17.728 1.00 84.19 361 GLN A CA 1
ATOM 2800 C C . GLN A 1 361 ? -27.103 8.804 17.458 1.00 84.19 361 GLN A C 1
ATOM 2802 O O . GLN A 1 361 ? -26.337 9.414 16.713 1.00 84.19 361 GLN A O 1
ATOM 2807 N N . ALA A 1 362 ? -26.783 7.620 17.992 1.00 84.31 362 ALA A N 1
ATOM 2808 C CA . ALA A 1 362 ? -25.531 6.924 17.712 1.00 84.31 362 ALA A CA 1
ATOM 2809 C C . ALA A 1 362 ? -25.413 6.544 16.227 1.00 84.31 362 ALA A C 1
ATOM 2811 O O . ALA A 1 362 ? -24.357 6.752 15.633 1.00 84.31 362 ALA A O 1
ATOM 2812 N N . SER A 1 363 ? -26.489 6.048 15.608 1.00 86.56 363 SER A N 1
ATOM 2813 C CA . SER A 1 363 ? -26.521 5.724 14.177 1.00 86.56 363 SER A CA 1
ATOM 2814 C C . SER A 1 363 ? -26.272 6.954 13.301 1.00 86.56 363 SER A C 1
ATOM 2816 O O . SER A 1 363 ? -25.461 6.877 12.383 1.00 86.56 363 SER A O 1
ATOM 2818 N N . TYR A 1 364 ? -26.889 8.104 13.600 1.00 89.00 364 TYR A N 1
ATOM 2819 C CA . TYR A 1 364 ? -26.627 9.339 12.850 1.00 89.00 364 TYR A CA 1
ATOM 2820 C C . TYR A 1 364 ? -25.169 9.791 12.970 1.00 89.00 364 TYR A C 1
ATOM 2822 O O . TYR A 1 364 ? -24.550 10.124 11.962 1.00 89.00 364 TYR A O 1
ATOM 2830 N N . CYS A 1 365 ? -24.593 9.761 14.176 1.00 87.56 365 CYS A N 1
ATOM 2831 C CA . CYS A 1 365 ? -23.179 10.089 14.362 1.00 87.56 365 CYS A CA 1
ATOM 2832 C C . CYS A 1 365 ? -22.259 9.122 13.604 1.00 87.56 365 CYS A C 1
ATOM 2834 O O . CYS A 1 365 ? -21.283 9.566 13.007 1.00 87.56 365 CYS A O 1
ATOM 2836 N N . LEU A 1 366 ? -22.585 7.826 13.573 1.00 86.25 366 LEU A N 1
ATOM 2837 C CA . LEU A 1 366 ? -21.818 6.832 12.822 1.00 86.25 366 LEU A CA 1
ATOM 2838 C C . LEU A 1 366 ? -21.865 7.093 11.310 1.00 86.25 366 LEU A C 1
ATOM 2840 O O . LEU A 1 366 ? -20.831 7.043 10.652 1.00 86.25 366 LEU A O 1
ATOM 2844 N N . VAL A 1 367 ? -23.036 7.429 10.761 1.00 89.25 367 VAL A N 1
ATOM 2845 C CA . VAL A 1 367 ? -23.175 7.791 9.341 1.00 89.25 367 VAL A CA 1
ATOM 2846 C C . VAL A 1 367 ? -22.349 9.034 9.008 1.00 89.25 367 VAL A C 1
ATOM 2848 O O . VAL A 1 367 ? -21.650 9.042 8.000 1.00 89.25 367 VAL A O 1
ATOM 2851 N N . LEU A 1 368 ? -22.367 10.061 9.864 1.00 89.00 368 LEU A N 1
ATOM 2852 C CA . LEU A 1 368 ? -21.544 11.262 9.677 1.00 89.00 368 LEU A CA 1
ATOM 2853 C C . LEU A 1 368 ? -20.041 10.950 9.716 1.00 89.00 368 LEU A C 1
ATOM 2855 O O . LEU A 1 368 ? -19.295 11.484 8.897 1.00 89.00 368 LEU A O 1
ATOM 2859 N N . LEU A 1 369 ? -19.602 10.047 10.602 1.00 86.44 369 LEU A N 1
ATOM 2860 C CA . LEU A 1 369 ? -18.218 9.563 10.619 1.00 86.44 369 LEU A CA 1
ATOM 2861 C C . LEU A 1 369 ? -17.861 8.861 9.300 1.00 86.44 369 LEU A C 1
ATOM 2863 O O . LEU A 1 369 ? -16.843 9.185 8.693 1.00 86.44 369 LEU A O 1
ATOM 2867 N N . ILE A 1 370 ? -18.700 7.942 8.812 1.00 87.56 370 ILE A N 1
ATOM 2868 C CA . ILE A 1 370 ? -18.446 7.204 7.562 1.00 87.56 370 ILE A CA 1
ATOM 2869 C C . ILE A 1 370 ? -18.410 8.154 6.357 1.00 87.56 370 ILE A C 1
ATOM 2871 O O . ILE A 1 370 ? -17.473 8.116 5.566 1.00 87.56 370 ILE A O 1
ATOM 2875 N N . LEU A 1 371 ? -19.389 9.052 6.231 1.00 91.12 371 LEU A N 1
ATOM 2876 C CA . LEU A 1 371 ? -19.439 10.011 5.125 1.00 91.12 371 LEU A CA 1
ATOM 2877 C C . LEU A 1 371 ? -18.272 11.000 5.170 1.00 91.12 371 LEU A C 1
ATOM 2879 O O . LEU A 1 371 ? -17.673 11.285 4.137 1.00 91.12 371 LEU A O 1
ATOM 2883 N N . GLY A 1 372 ? -17.922 11.502 6.356 1.00 89.50 372 GLY A N 1
ATOM 2884 C CA . GLY A 1 372 ? -16.797 12.417 6.524 1.00 89.50 372 GLY A CA 1
ATOM 2885 C C . GLY A 1 372 ? -15.460 11.757 6.186 1.00 89.50 372 GLY A C 1
ATOM 2886 O O . GLY A 1 372 ? -14.643 12.345 5.482 1.00 89.50 372 GLY A O 1
ATOM 2887 N N . THR A 1 373 ? -15.250 10.510 6.614 1.00 86.56 373 THR A N 1
ATOM 2888 C CA . THR A 1 373 ? -14.029 9.753 6.288 1.00 86.56 373 THR A CA 1
ATOM 2889 C C . THR A 1 373 ? -13.914 9.409 4.812 1.00 86.56 373 THR A C 1
ATOM 2891 O O . THR A 1 373 ? -12.861 9.645 4.218 1.00 86.56 373 THR A O 1
ATOM 2894 N N . LEU A 1 374 ? -14.996 8.935 4.195 1.00 89.25 374 LEU A N 1
ATOM 2895 C CA . LEU A 1 374 ? -15.041 8.675 2.758 1.00 89.25 374 LEU A CA 1
ATOM 2896 C C . LEU A 1 374 ? -14.809 9.962 1.951 1.00 89.25 374 LEU A C 1
ATOM 2898 O O . LEU A 1 374 ? -14.023 9.969 1.005 1.00 89.25 374 LEU A O 1
ATOM 2902 N N . GLY A 1 375 ? -15.428 11.070 2.367 1.00 90.00 375 GLY A N 1
ATOM 2903 C CA . GLY A 1 375 ? -15.228 12.385 1.759 1.00 90.00 375 GLY A CA 1
ATOM 2904 C C . GLY A 1 375 ? -13.778 12.865 1.850 1.00 90.00 375 GLY A C 1
ATOM 2905 O O . GLY A 1 375 ? -13.218 13.317 0.854 1.00 90.00 375 GLY A O 1
ATOM 2906 N N . MET A 1 376 ? -13.123 12.693 3.004 1.00 87.75 376 MET A N 1
ATOM 2907 C CA . MET A 1 376 ? -11.697 13.007 3.173 1.00 87.75 376 MET A CA 1
ATOM 2908 C C . MET A 1 376 ? -10.787 12.162 2.266 1.00 87.75 376 MET A C 1
ATOM 2910 O O . MET A 1 376 ? -9.792 12.674 1.746 1.00 87.75 376 MET A O 1
ATOM 2914 N N . ALA A 1 377 ? -11.116 10.884 2.055 1.00 84.94 377 ALA A N 1
ATOM 2915 C CA . ALA A 1 377 ? -10.346 9.982 1.195 1.00 84.94 377 ALA A CA 1
ATOM 2916 C C . ALA A 1 377 ? -10.497 10.319 -0.301 1.00 84.94 377 ALA A C 1
ATOM 2918 O O . ALA A 1 377 ? -9.515 10.302 -1.052 1.00 84.94 377 ALA A O 1
ATOM 2919 N N . LEU A 1 378 ? -11.714 10.666 -0.730 1.00 88.56 378 LEU A N 1
ATOM 2920 C CA . LEU A 1 378 ? -12.034 10.980 -2.126 1.00 88.56 378 LEU A CA 1
ATOM 2921 C C . LEU A 1 378 ? -11.736 12.435 -2.513 1.00 88.56 378 LEU A C 1
ATOM 2923 O O . LEU A 1 378 ? -11.730 12.749 -3.699 1.00 88.56 378 LEU A O 1
ATOM 2927 N N . ALA A 1 379 ? -11.463 13.325 -1.553 1.00 89.12 379 ALA A N 1
ATOM 2928 C CA . ALA A 1 379 ? -11.291 14.749 -1.819 1.00 89.12 379 ALA A CA 1
ATOM 2929 C C . ALA A 1 379 ? -10.141 15.046 -2.810 1.00 89.12 379 ALA A C 1
ATOM 2931 O O . ALA A 1 379 ? -8.973 14.809 -2.479 1.00 89.12 379 ALA A O 1
ATOM 2932 N N . PRO A 1 380 ? -10.422 15.612 -4.003 1.00 86.50 380 PRO A N 1
ATOM 2933 C CA . PRO A 1 380 ? -9.381 16.002 -4.953 1.00 86.50 380 PRO A CA 1
ATOM 2934 C C . PRO A 1 380 ? -8.813 17.394 -4.640 1.00 86.50 380 PRO A C 1
ATOM 2936 O O . PRO A 1 380 ? -7.716 17.726 -5.073 1.00 86.50 380 PRO A O 1
ATOM 2939 N N . VAL A 1 381 ? -9.543 18.207 -3.866 1.00 88.75 381 VAL A N 1
ATOM 2940 C CA . VAL A 1 381 ? -9.182 19.588 -3.523 1.00 88.75 381 VAL A CA 1
ATOM 2941 C C . VAL A 1 381 ? -9.342 19.862 -2.029 1.00 88.75 381 VAL A C 1
ATOM 2943 O O . VAL A 1 381 ? -10.207 19.301 -1.354 1.00 88.75 381 VAL A O 1
ATOM 2946 N N . VAL A 1 382 ? -8.532 20.793 -1.527 1.00 86.62 382 VAL A N 1
ATOM 2947 C CA . VAL A 1 382 ? -8.458 21.177 -0.110 1.00 86.62 382 VAL A CA 1
ATOM 2948 C C . VAL A 1 382 ? -9.806 21.621 0.492 1.00 86.62 382 VAL A C 1
ATOM 2950 O O . VAL A 1 382 ? -10.135 21.152 1.581 1.00 86.62 382 VAL A O 1
ATOM 2953 N N . PRO A 1 383 ? -10.641 22.460 -0.158 1.00 88.31 383 PRO A N 1
ATOM 2954 C CA . PRO A 1 383 ? -11.927 22.856 0.429 1.00 88.31 383 PRO A CA 1
ATOM 2955 C C . PRO A 1 383 ? -12.890 21.678 0.630 1.00 88.31 383 PRO A C 1
ATOM 2957 O O . PRO A 1 383 ? -13.616 21.629 1.625 1.00 88.31 383 PRO A O 1
ATOM 2960 N N . LEU A 1 384 ? -12.868 20.696 -0.279 1.00 88.75 384 LEU A N 1
ATOM 2961 C CA . LEU A 1 384 ? -13.682 19.486 -0.148 1.00 88.75 384 LEU A CA 1
ATOM 2962 C C . LEU A 1 384 ? -13.173 18.599 0.996 1.00 88.75 384 LEU A C 1
ATOM 2964 O O . LEU A 1 384 ? -13.964 18.013 1.733 1.00 88.75 384 LEU A O 1
ATOM 2968 N N . PHE A 1 385 ? -11.853 18.560 1.196 1.00 89.81 385 PHE A N 1
ATOM 2969 C CA . PHE A 1 385 ? -11.251 17.893 2.345 1.00 89.81 385 PHE A CA 1
ATOM 2970 C C . PHE A 1 385 ? -11.679 18.549 3.669 1.00 89.81 385 PHE A C 1
ATOM 2972 O O . PHE A 1 385 ? -12.144 17.852 4.564 1.00 89.81 385 PHE A O 1
ATOM 2979 N N . ILE A 1 386 ? -11.598 19.882 3.786 1.00 88.94 386 ILE A N 1
ATOM 2980 C CA . ILE A 1 386 ? -11.974 20.615 5.012 1.00 88.94 386 ILE A CA 1
ATOM 2981 C C . ILE A 1 386 ? -13.463 20.443 5.326 1.00 88.94 386 ILE A C 1
ATOM 2983 O O . ILE A 1 386 ? -13.832 20.179 6.467 1.00 88.94 386 ILE A O 1
ATOM 2987 N N . THR A 1 387 ? -14.333 20.563 4.324 1.00 89.94 387 THR A N 1
ATOM 2988 C CA . THR A 1 387 ? -15.778 20.354 4.519 1.00 89.94 387 THR A CA 1
ATOM 2989 C C . THR A 1 387 ? -16.084 18.920 4.953 1.00 89.94 387 THR A C 1
ATOM 2991 O O . THR A 1 387 ? -16.846 18.725 5.900 1.00 89.94 387 THR A O 1
ATOM 2994 N N . SER A 1 388 ? -15.419 17.922 4.365 1.00 90.75 388 SER A N 1
ATOM 2995 C CA . SER A 1 388 ? -15.528 16.518 4.790 1.00 90.75 388 SER A CA 1
ATOM 2996 C C . SER A 1 388 ? -14.981 16.285 6.205 1.00 90.75 388 SER A C 1
ATOM 2998 O O . SER A 1 388 ? -15.580 15.543 6.981 1.00 90.75 388 SER A O 1
ATOM 3000 N N . PHE A 1 389 ? -13.897 16.967 6.583 1.00 88.50 389 PHE A N 1
ATOM 3001 C CA . PHE A 1 389 ? -13.323 16.935 7.931 1.00 88.50 389 PHE A CA 1
ATOM 3002 C C . PHE A 1 389 ? -14.265 17.546 8.984 1.00 88.50 389 PHE A C 1
ATOM 3004 O O . PHE A 1 389 ? -14.387 17.032 10.098 1.00 88.50 389 PHE A O 1
ATOM 3011 N N . ILE A 1 390 ? -14.999 18.608 8.634 1.00 89.00 390 ILE A N 1
ATOM 3012 C CA . ILE A 1 390 ? -16.049 19.178 9.492 1.00 89.00 390 ILE A CA 1
ATOM 3013 C C . ILE A 1 390 ? -17.194 18.172 9.661 1.00 89.00 390 ILE A C 1
ATOM 3015 O O . ILE A 1 390 ? -17.611 17.924 10.791 1.00 89.00 390 ILE A O 1
ATOM 3019 N N . VAL A 1 391 ? -17.666 17.544 8.575 1.00 90.06 391 VAL A N 1
ATOM 3020 C CA . VAL A 1 391 ? -18.702 16.491 8.630 1.00 90.06 391 VAL A CA 1
ATOM 3021 C C . VAL A 1 391 ? -18.256 15.325 9.513 1.00 90.06 391 VAL A C 1
ATOM 3023 O O . VAL A 1 391 ? -19.014 14.876 10.372 1.00 90.06 391 VAL A O 1
ATOM 3026 N N . TYR A 1 392 ? -17.004 14.895 9.365 1.00 87.56 392 TYR A N 1
ATOM 3027 C CA . TYR A 1 392 ? -16.379 13.904 10.233 1.00 87.56 392 TYR A CA 1
ATOM 3028 C C . TYR A 1 392 ? -16.413 14.348 11.710 1.00 87.56 392 TYR A C 1
ATOM 3030 O O . TYR A 1 392 ? -16.868 13.601 12.577 1.00 87.56 392 TYR A O 1
ATOM 3038 N N . THR A 1 393 ? -16.035 15.597 11.998 1.00 85.06 393 THR A N 1
ATOM 3039 C CA . THR A 1 393 ? -16.011 16.150 13.362 1.00 85.06 393 THR A CA 1
ATOM 3040 C C . THR A 1 393 ? -17.394 16.158 14.021 1.00 85.06 393 THR A C 1
ATOM 3042 O O . THR A 1 393 ? -17.511 15.881 15.216 1.00 85.06 393 THR A O 1
ATOM 3045 N N . LEU A 1 394 ? -18.464 16.413 13.258 1.00 85.44 394 LEU A N 1
ATOM 3046 C CA . LEU A 1 394 ? -19.847 16.339 13.755 1.00 85.44 394 LEU A CA 1
ATOM 3047 C C . LEU A 1 394 ? -20.205 14.935 14.278 1.00 85.44 394 LEU A C 1
ATOM 3049 O O . LEU A 1 394 ? -21.018 14.796 15.195 1.00 85.44 394 LEU A O 1
ATOM 3053 N N . GLY A 1 395 ? -19.583 13.893 13.721 1.00 84.44 395 GLY A N 1
ATOM 3054 C CA . GLY A 1 395 ? -19.763 12.502 14.121 1.00 84.44 395 GLY A CA 1
ATOM 3055 C C . GLY A 1 395 ? -19.001 12.090 15.391 1.00 84.44 395 GLY A C 1
ATOM 3056 O O . GLY A 1 395 ? -19.340 11.073 16.000 1.00 84.44 395 GLY A O 1
ATOM 3057 N N . ASN A 1 396 ? -18.031 12.882 15.869 1.00 80.12 396 ASN A N 1
ATOM 3058 C CA . ASN A 1 396 ? -17.166 12.520 17.009 1.00 80.12 396 ASN A CA 1
ATOM 3059 C C . ASN A 1 396 ? -17.911 12.343 18.346 1.00 80.12 396 ASN A C 1
ATOM 3061 O O . ASN A 1 396 ? -17.413 11.669 19.253 1.00 80.12 396 ASN A O 1
ATOM 3065 N N . ALA A 1 397 ? -19.134 12.873 18.470 1.00 79.62 397 ALA A N 1
ATOM 3066 C CA . ALA A 1 397 ? -19.998 12.665 19.636 1.00 79.62 397 ALA A CA 1
ATOM 3067 C C . ALA A 1 397 ? -20.425 11.193 19.834 1.00 79.62 397 ALA A C 1
ATOM 3069 O O . ALA A 1 397 ? -20.869 10.824 20.926 1.00 79.62 397 ALA A O 1
ATOM 3070 N N . TYR A 1 398 ? -20.235 10.342 18.816 1.00 83.62 398 TYR A N 1
ATOM 3071 C CA . TYR A 1 398 ? -20.529 8.906 18.831 1.00 83.62 398 TYR A CA 1
ATOM 3072 C C . TYR A 1 398 ? -20.036 8.199 20.101 1.00 83.62 398 TYR A C 1
ATOM 3074 O O . TYR A 1 398 ? -20.772 7.458 20.746 1.00 83.62 398 TYR A O 1
ATOM 3082 N N . SER A 1 399 ? -18.801 8.502 20.506 1.00 76.94 399 SER A N 1
ATOM 3083 C CA . SER A 1 399 ? -18.126 7.941 21.680 1.00 76.94 399 SER A CA 1
ATOM 3084 C C . SER A 1 399 ? -18.919 8.132 22.975 1.00 76.94 399 SER A C 1
ATOM 3086 O O . SER A 1 399 ? -19.022 7.225 23.803 1.00 76.94 399 SER A O 1
ATOM 3088 N N . ALA A 1 400 ? -19.453 9.335 23.191 1.00 75.50 400 ALA A N 1
ATOM 3089 C CA . ALA A 1 400 ? -20.183 9.677 24.407 1.00 75.50 400 ALA A CA 1
ATOM 3090 C C . ALA A 1 400 ? -21.564 9.006 24.422 1.00 75.50 400 ALA A C 1
ATOM 3092 O O . ALA A 1 400 ? -21.962 8.429 25.434 1.00 75.50 400 ALA A O 1
ATOM 3093 N N . ILE A 1 401 ? -22.251 9.006 23.275 1.00 80.69 401 ILE A N 1
ATOM 3094 C CA . ILE A 1 401 ? -23.578 8.398 23.118 1.00 80.69 401 ILE A CA 1
ATOM 3095 C C . ILE A 1 401 ? -23.496 6.879 23.284 1.00 80.69 401 ILE A C 1
ATOM 3097 O O . ILE A 1 401 ? -24.302 6.290 23.999 1.00 80.69 401 ILE A O 1
ATOM 3101 N N . LEU A 1 402 ? -22.486 6.238 22.693 1.00 80.00 402 LEU A N 1
ATOM 3102 C CA . LEU A 1 402 ? -22.305 4.793 22.788 1.00 80.00 402 LEU A CA 1
ATOM 3103 C C . LEU A 1 402 ? -22.014 4.341 24.226 1.00 80.00 402 LEU A C 1
ATOM 3105 O O . LEU A 1 402 ? -22.518 3.304 24.654 1.00 80.00 402 LEU A O 1
ATOM 3109 N N . ARG A 1 403 ? -21.283 5.146 25.015 1.00 72.62 403 ARG A N 1
ATOM 3110 C CA . ARG A 1 403 ? -21.117 4.883 26.455 1.00 72.62 403 ARG A CA 1
ATOM 3111 C C . ARG A 1 403 ? -22.444 4.968 27.216 1.00 72.62 403 ARG A C 1
ATOM 3113 O O . ARG A 1 403 ? -22.694 4.138 28.084 1.00 72.62 403 ARG A O 1
ATOM 3120 N N . SER A 1 404 ? -23.300 5.932 26.874 1.00 76.75 404 SER A N 1
ATOM 3121 C CA . SER A 1 404 ? -24.645 6.051 27.454 1.00 76.75 404 SER A CA 1
ATOM 3122 C C . SER A 1 404 ? -25.550 4.872 27.064 1.00 76.75 404 SER A C 1
ATOM 3124 O O . SER A 1 404 ? -26.249 4.328 27.918 1.00 76.75 404 SER A O 1
ATOM 3126 N N . LEU A 1 405 ? -25.485 4.416 25.807 1.00 78.94 405 LEU A N 1
ATOM 3127 C CA . LEU A 1 405 ? -26.225 3.246 25.326 1.00 78.94 405 LEU A CA 1
ATOM 3128 C C . LEU A 1 405 ? -25.784 1.967 26.052 1.00 78.94 405 LEU A C 1
ATOM 3130 O O . LEU A 1 405 ? -26.623 1.209 26.529 1.00 78.94 405 LEU A O 1
ATOM 3134 N N . LEU A 1 406 ? -24.476 1.758 26.205 1.00 76.56 406 LEU A N 1
ATOM 3135 C CA . LEU A 1 406 ? -23.928 0.619 26.944 1.00 76.56 406 LEU A CA 1
ATOM 3136 C C . LEU A 1 406 ? -24.319 0.638 28.424 1.00 76.56 406 LEU A C 1
ATOM 3138 O O . LEU A 1 406 ? -24.676 -0.404 28.963 1.00 76.56 406 LEU A O 1
ATOM 3142 N N . ALA A 1 407 ? -24.335 1.813 29.060 1.00 73.62 407 ALA A N 1
ATOM 3143 C CA . ALA A 1 407 ? -24.836 1.942 30.426 1.00 73.62 407 ALA A CA 1
ATOM 3144 C C . ALA A 1 407 ? -26.316 1.538 30.535 1.00 73.62 407 ALA A C 1
ATOM 3146 O O . ALA A 1 407 ? -26.708 0.928 31.518 1.00 73.62 407 ALA A O 1
ATOM 3147 N N . SER A 1 408 ? -27.144 1.807 29.521 1.00 75.31 408 SER A N 1
ATOM 3148 C CA . SER A 1 408 ? -28.556 1.389 29.541 1.00 75.31 408 SER A CA 1
ATOM 3149 C C . SER A 1 408 ? -28.780 -0.120 29.353 1.00 75.31 408 SER A C 1
ATOM 3151 O O . SER A 1 408 ? -29.869 -0.610 29.638 1.00 75.31 408 SER A O 1
ATOM 3153 N N . LEU A 1 409 ? -27.765 -0.861 28.890 1.00 76.50 409 LEU A N 1
ATOM 3154 C CA . LEU A 1 409 ? -27.822 -2.315 28.677 1.00 76.50 409 LEU A CA 1
ATOM 3155 C C . LEU A 1 409 ? -27.405 -3.127 29.910 1.00 76.50 409 LEU A C 1
ATOM 3157 O O . LEU A 1 409 ? -27.544 -4.352 29.919 1.00 76.50 409 LEU A O 1
ATOM 3161 N N . VAL A 1 410 ? -26.875 -2.459 30.934 1.00 78.44 410 VAL A N 1
ATOM 3162 C CA . VAL A 1 410 ? -26.335 -3.089 32.137 1.00 78.44 410 VAL A CA 1
ATOM 3163 C C . VAL A 1 410 ? -27.221 -2.729 33.343 1.00 78.44 410 VAL A C 1
ATOM 3165 O O . VAL A 1 410 ? -27.700 -1.602 33.438 1.00 78.44 410 VAL A O 1
ATOM 3168 N N . PRO A 1 411 ? -27.486 -3.658 34.276 1.00 73.81 411 PRO A N 1
ATOM 3169 C CA . PRO A 1 411 ? -28.139 -3.330 35.545 1.00 73.81 411 PRO A CA 1
ATOM 3170 C C . PRO A 1 411 ? -27.284 -2.378 36.398 1.00 73.81 411 PRO A C 1
ATOM 3172 O O . PRO A 1 411 ? -26.061 -2.522 36.438 1.00 73.81 411 PRO A O 1
ATOM 3175 N N . GLN A 1 412 ? -27.903 -1.428 37.111 1.00 66.12 412 GLN A N 1
ATOM 3176 C CA . GLN A 1 412 ? -27.169 -0.392 37.866 1.00 66.12 412 GLN A CA 1
ATOM 3177 C C . GLN A 1 412 ? -26.213 -0.958 38.929 1.00 66.12 412 GLN A C 1
ATOM 3179 O O . GLN A 1 412 ? -25.131 -0.413 39.137 1.00 66.12 412 GLN A O 1
ATOM 3184 N N . GLU A 1 413 ? -26.574 -2.090 39.533 1.00 67.81 413 GLU A N 1
ATOM 3185 C CA . GLU A 1 413 ? -25.752 -2.859 40.481 1.00 67.81 413 GLU A CA 1
ATOM 3186 C C . GLU A 1 413 ? -24.384 -3.279 39.911 1.00 67.81 413 GLU A C 1
ATOM 3188 O O . GLU A 1 413 ? -23.407 -3.391 40.647 1.00 67.81 413 GLU A O 1
ATOM 3193 N N . ASN A 1 414 ? -24.274 -3.413 38.584 1.00 68.75 414 ASN A N 1
ATOM 3194 C CA . ASN A 1 414 ? -23.078 -3.897 37.895 1.00 68.75 414 ASN A CA 1
ATOM 3195 C C . ASN A 1 414 ? -22.321 -2.798 37.124 1.00 68.75 414 ASN A C 1
ATOM 3197 O O . ASN A 1 414 ? -21.374 -3.099 36.397 1.00 68.75 414 ASN A O 1
ATOM 3201 N N . PHE A 1 415 ? -22.678 -1.515 37.272 1.00 66.56 415 PHE A N 1
ATOM 3202 C CA . PHE A 1 415 ? -22.054 -0.411 36.520 1.00 66.56 415 PHE A CA 1
ATOM 3203 C C . PHE A 1 415 ? -20.560 -0.234 36.789 1.00 66.56 415 PHE A C 1
ATOM 3205 O O . PHE A 1 415 ? -19.772 -0.098 35.849 1.00 66.56 415 PHE A O 1
ATOM 3212 N N . GLY A 1 416 ? -20.153 -0.245 38.061 1.00 58.09 416 GLY A N 1
ATOM 3213 C CA . GLY A 1 416 ? -18.741 -0.108 38.429 1.00 58.09 416 GLY A CA 1
ATOM 3214 C C . GLY A 1 416 ? -17.894 -1.269 37.904 1.00 58.09 416 GLY A C 1
ATOM 3215 O O . GLY A 1 416 ? -16.774 -1.065 37.433 1.00 58.09 416 GLY A O 1
ATOM 3216 N N . LEU A 1 417 ? -18.463 -2.476 37.922 1.00 65.69 417 LEU A N 1
ATOM 3217 C CA . LEU A 1 417 ? -17.853 -3.697 37.406 1.00 65.69 417 LEU A CA 1
ATOM 3218 C C . LEU A 1 417 ? -17.717 -3.632 35.875 1.00 65.69 417 LEU A C 1
ATOM 3220 O O . LEU A 1 417 ? -16.620 -3.795 35.341 1.00 65.69 417 LEU A O 1
ATOM 3224 N N . PHE A 1 418 ? -18.796 -3.281 35.171 1.00 72.56 418 PHE A N 1
ATOM 3225 C CA . PHE A 1 418 ? -18.824 -3.153 33.715 1.00 72.56 418 PHE A CA 1
ATOM 3226 C C . PHE A 1 418 ? -17.756 -2.189 33.189 1.00 72.56 418 PHE A C 1
ATOM 3228 O O . PHE A 1 418 ? -16.982 -2.555 32.306 1.00 72.56 418 PHE A O 1
ATOM 3235 N N . TRP A 1 419 ? -17.645 -0.982 33.750 1.00 69.81 419 TRP A N 1
ATOM 3236 C CA . TRP A 1 419 ? -16.673 -0.006 33.253 1.00 69.81 419 TRP A CA 1
ATOM 3237 C C . TRP A 1 419 ? -15.223 -0.422 33.515 1.00 69.81 419 TRP A C 1
ATOM 3239 O O . TRP A 1 419 ? -14.397 -0.312 32.604 1.00 69.81 419 TRP A O 1
ATOM 3249 N N . ARG A 1 420 ? -14.918 -0.972 34.700 1.00 63.69 420 ARG A N 1
ATOM 3250 C CA . ARG A 1 420 ? -13.580 -1.493 35.038 1.00 63.69 420 ARG A CA 1
ATOM 3251 C C . ARG A 1 420 ? -13.154 -2.622 34.100 1.00 63.69 420 ARG A C 1
ATOM 3253 O O . ARG A 1 420 ? -12.037 -2.608 33.589 1.00 63.69 420 ARG A O 1
ATOM 3260 N N . HIS A 1 421 ? -14.050 -3.565 33.823 1.00 65.81 421 HIS A N 1
ATOM 3261 C CA . HIS A 1 421 ? -13.738 -4.695 32.950 1.00 65.81 421 HIS A CA 1
ATOM 3262 C C . HIS A 1 421 ? -13.783 -4.337 31.462 1.00 65.81 421 HIS A C 1
ATOM 3264 O O . HIS A 1 421 ? -12.964 -4.848 30.704 1.00 65.81 421 HIS A O 1
ATOM 3270 N N . SER A 1 422 ? -14.629 -3.393 31.038 1.00 64.56 422 SER A N 1
ATOM 3271 C CA . SER A 1 422 ? -14.611 -2.881 29.661 1.00 64.56 422 SER A CA 1
ATOM 3272 C C . SER A 1 422 ? -13.253 -2.265 29.305 1.00 64.56 422 SER A C 1
ATOM 3274 O O . SER A 1 422 ? -12.742 -2.506 28.217 1.00 64.56 422 SER A O 1
ATOM 3276 N N . ALA A 1 423 ? -12.610 -1.560 30.247 1.00 62.50 423 ALA A N 1
ATOM 3277 C CA . ALA A 1 423 ? -11.272 -1.000 30.065 1.00 62.50 423 ALA A CA 1
ATOM 3278 C C . ALA A 1 423 ? -10.197 -2.077 29.839 1.00 62.50 423 ALA A C 1
ATOM 3280 O O . ALA A 1 423 ? -9.337 -1.902 28.975 1.00 62.50 423 ALA A O 1
ATOM 3281 N N . LEU A 1 424 ? -10.281 -3.194 30.569 1.00 63.25 424 LEU A N 1
ATOM 3282 C CA . LEU A 1 424 ? -9.405 -4.358 30.393 1.00 63.25 424 LEU A CA 1
ATOM 3283 C C . LEU A 1 424 ? -9.648 -5.064 29.054 1.00 63.25 424 LEU A C 1
ATOM 3285 O O . LEU A 1 424 ? -8.703 -5.481 28.394 1.00 63.25 424 LEU A O 1
ATOM 3289 N N . VAL A 1 425 ? -10.906 -5.164 28.624 1.00 64.19 425 VAL A N 1
ATOM 3290 C CA . VAL A 1 425 ? -11.258 -5.708 27.307 1.00 64.19 425 VAL A CA 1
ATOM 3291 C C . VAL A 1 425 ? -10.704 -4.815 26.193 1.00 64.19 425 VAL A C 1
ATOM 3293 O O . VAL A 1 425 ? -10.122 -5.329 25.243 1.00 64.19 425 VAL A O 1
ATOM 3296 N N . TYR A 1 426 ? -10.781 -3.485 26.323 1.00 62.47 426 TYR A N 1
ATOM 3297 C CA . TYR A 1 426 ? -10.188 -2.565 25.344 1.00 62.47 426 TYR A CA 1
ATOM 3298 C C . TYR A 1 426 ? -8.666 -2.699 25.262 1.00 62.47 426 TYR A C 1
ATOM 3300 O O . TYR A 1 426 ? -8.126 -2.730 24.159 1.00 62.47 426 TYR A O 1
ATOM 3308 N N . SER A 1 427 ? -7.963 -2.782 26.397 1.00 59.19 427 SER A N 1
ATOM 3309 C CA . SER A 1 427 ? -6.503 -2.930 26.403 1.00 59.19 427 SER A CA 1
ATOM 3310 C C . SER A 1 427 ? -6.057 -4.299 25.879 1.00 59.19 427 SER A C 1
ATOM 3312 O O . SER A 1 427 ? -5.074 -4.376 25.141 1.00 59.19 427 SER A O 1
ATOM 3314 N N . ALA A 1 428 ? -6.806 -5.366 26.173 1.00 57.75 428 ALA A N 1
ATOM 3315 C CA . ALA A 1 428 ? -6.581 -6.703 25.625 1.00 57.75 428 ALA A CA 1
ATOM 3316 C C . ALA A 1 428 ? -6.834 -6.770 24.105 1.00 57.75 428 ALA A C 1
ATOM 3318 O O . ALA A 1 428 ? -6.035 -7.340 23.368 1.00 57.75 428 ALA A O 1
ATOM 3319 N N . LEU A 1 429 ? -7.905 -6.144 23.606 1.00 55.69 429 LEU A N 1
ATOM 3320 C CA . LEU A 1 429 ? -8.215 -6.093 22.171 1.00 55.69 429 LEU A CA 1
ATOM 3321 C C . LEU A 1 429 ? -7.217 -5.229 21.387 1.00 55.69 429 LEU A C 1
ATOM 3323 O O . LEU A 1 429 ? -6.816 -5.599 20.284 1.00 55.69 429 LEU A O 1
ATOM 3327 N N . LEU A 1 430 ? -6.767 -4.108 21.961 1.00 54.78 430 LEU A N 1
ATOM 3328 C CA . LEU A 1 430 ? -5.712 -3.273 21.376 1.00 54.78 430 LEU A CA 1
ATOM 3329 C C . LEU A 1 430 ? -4.369 -4.009 21.324 1.00 54.78 430 LEU A C 1
ATOM 3331 O O . LEU A 1 430 ? -3.681 -3.945 20.310 1.00 54.78 430 LEU A O 1
ATOM 3335 N N . THR A 1 431 ? -4.009 -4.747 22.378 1.00 51.00 431 THR A N 1
ATOM 3336 C CA . THR A 1 431 ? -2.796 -5.582 22.371 1.00 51.00 431 THR A CA 1
ATOM 3337 C C . THR A 1 431 ? -2.914 -6.767 21.413 1.00 51.00 431 THR A C 1
ATOM 3339 O O . THR A 1 431 ? -1.925 -7.111 20.775 1.00 51.00 431 THR A O 1
ATOM 3342 N N . ALA A 1 432 ? -4.104 -7.345 21.225 1.00 49.53 432 ALA A N 1
ATOM 3343 C CA . ALA A 1 432 ? -4.348 -8.366 20.205 1.00 49.53 432 ALA A CA 1
ATOM 3344 C C . ALA A 1 432 ? -4.201 -7.814 18.774 1.00 49.53 432 ALA A C 1
ATOM 3346 O O . ALA A 1 432 ? -3.561 -8.455 17.948 1.00 49.53 432 ALA A O 1
ATOM 3347 N N . CYS A 1 433 ? -4.699 -6.605 18.489 1.00 44.75 433 CYS A N 1
ATOM 3348 C CA . CYS A 1 433 ? -4.473 -5.942 17.196 1.00 44.75 433 CYS A CA 1
ATOM 3349 C C . CYS A 1 433 ? -3.003 -5.568 16.984 1.00 44.75 433 CYS A C 1
ATOM 3351 O O . CYS A 1 433 ? -2.483 -5.727 15.885 1.00 44.75 433 CYS A O 1
ATOM 3353 N N . ALA A 1 434 ? -2.309 -5.129 18.038 1.00 44.62 434 ALA A N 1
ATOM 3354 C CA . ALA A 1 434 ? -0.876 -4.871 17.975 1.00 44.62 434 ALA A CA 1
ATOM 3355 C C . ALA A 1 434 ? -0.072 -6.153 17.709 1.00 44.62 434 ALA A C 1
ATOM 3357 O O . ALA A 1 434 ? 0.935 -6.084 17.020 1.00 44.62 434 ALA A O 1
ATOM 3358 N N . ARG A 1 435 ? -0.530 -7.326 18.176 1.00 37.00 435 ARG A N 1
ATOM 3359 C CA . ARG A 1 435 ? 0.112 -8.623 17.893 1.00 37.00 435 ARG A CA 1
ATOM 3360 C C . ARG A 1 435 ? 0.005 -9.069 16.435 1.00 37.00 435 ARG A C 1
ATOM 3362 O O . ARG A 1 435 ? 0.888 -9.777 15.974 1.00 37.00 435 ARG A O 1
ATOM 3369 N N . PHE A 1 436 ? -1.011 -8.621 15.699 1.00 38.31 436 PHE A N 1
ATOM 3370 C CA . PHE A 1 436 ? -1.037 -8.782 14.239 1.00 38.31 436 PHE A CA 1
ATOM 3371 C C . PHE A 1 436 ? -0.044 -7.846 13.526 1.00 38.31 436 PHE A C 1
ATOM 3373 O O . PHE A 1 436 ? 0.297 -8.093 12.376 1.00 38.31 436 PHE A O 1
ATOM 3380 N N . ALA A 1 437 ? 0.441 -6.801 14.208 1.00 37.88 437 ALA A N 1
ATOM 3381 C CA . ALA A 1 437 ? 1.434 -5.852 13.702 1.00 37.88 437 ALA A CA 1
ATOM 3382 C C . ALA A 1 437 ? 2.853 -6.068 14.268 1.00 37.88 437 ALA A C 1
ATOM 3384 O O . ALA A 1 437 ? 3.793 -5.403 13.830 1.00 37.88 437 ALA A O 1
ATOM 3385 N N . THR A 1 438 ? 3.044 -6.976 15.233 1.00 33.88 438 THR A N 1
ATOM 3386 C CA . THR A 1 438 ? 4.378 -7.387 15.676 1.00 33.88 438 THR A CA 1
ATOM 3387 C C . THR A 1 438 ? 4.873 -8.488 14.754 1.00 33.88 438 THR A C 1
ATOM 3389 O O . THR A 1 438 ? 4.603 -9.665 14.991 1.00 33.88 438 THR A O 1
ATOM 3392 N N . ALA A 1 439 ? 5.632 -8.102 13.728 1.00 39.84 439 ALA A N 1
ATOM 3393 C CA . ALA A 1 439 ? 6.704 -8.970 13.263 1.00 39.84 439 ALA A CA 1
ATOM 3394 C C . ALA A 1 439 ? 7.542 -9.373 14.492 1.00 39.84 439 ALA A C 1
ATOM 3396 O O . ALA A 1 439 ? 7.696 -8.570 15.425 1.00 39.84 439 ALA A O 1
ATOM 3397 N N . ALA A 1 440 ? 8.034 -10.612 14.515 1.00 45.38 440 ALA A N 1
ATOM 3398 C CA . ALA A 1 440 ? 9.071 -11.041 15.450 1.00 45.38 440 ALA A CA 1
ATOM 3399 C C . ALA A 1 440 ? 10.269 -10.068 15.409 1.00 45.38 440 ALA A C 1
ATOM 3401 O O . ALA A 1 440 ? 10.286 -9.158 14.578 1.00 45.38 440 ALA A O 1
ATOM 3402 N N . ASP A 1 441 ? 11.254 -10.218 16.301 1.00 52.12 441 ASP A N 1
ATOM 3403 C CA . ASP A 1 441 ? 12.507 -9.443 16.268 1.00 52.12 441 ASP A CA 1
ATOM 3404 C C . ASP A 1 441 ? 13.242 -9.674 14.933 1.00 52.12 441 ASP A C 1
ATOM 3406 O O . ASP A 1 441 ? 14.165 -10.473 14.814 1.00 52.12 441 ASP A O 1
ATOM 3410 N N . CYS A 1 442 ? 12.791 -8.982 13.893 1.00 65.12 442 CYS A N 1
ATOM 3411 C CA . CYS A 1 442 ? 13.384 -9.000 12.580 1.00 65.12 442 CYS A CA 1
ATOM 3412 C C . CYS A 1 442 ? 14.510 -7.983 12.541 1.00 65.12 442 CYS A C 1
ATOM 3414 O O . CYS A 1 442 ? 14.338 -6.863 13.042 1.00 65.12 442 CYS A O 1
ATOM 3416 N N . PRO A 1 443 ? 15.632 -8.321 11.890 1.00 70.62 443 PRO A N 1
ATOM 3417 C CA . PRO A 1 443 ? 16.662 -7.354 11.570 1.00 70.62 443 PRO A CA 1
ATOM 3418 C C . PRO A 1 443 ? 16.046 -6.105 10.931 1.00 70.62 443 PRO A C 1
ATOM 3420 O O . PRO A 1 443 ? 15.212 -6.187 10.032 1.00 70.62 443 PRO A O 1
ATOM 3423 N N . THR A 1 444 ? 16.441 -4.932 11.414 1.00 68.31 444 THR A N 1
ATOM 3424 C CA . THR A 1 444 ? 15.963 -3.642 10.890 1.00 68.31 444 THR A CA 1
ATOM 3425 C C . THR A 1 444 ? 16.840 -3.103 9.760 1.00 68.31 444 THR A C 1
ATOM 3427 O O . THR A 1 444 ? 16.616 -1.987 9.293 1.00 68.31 444 THR A O 1
ATOM 3430 N N . GLU A 1 445 ? 17.869 -3.852 9.360 1.00 74.56 445 GLU A N 1
ATOM 3431 C CA . GLU A 1 445 ? 18.764 -3.493 8.261 1.00 74.56 445 GLU A CA 1
ATOM 3432 C C . GLU A 1 445 ? 18.014 -3.550 6.925 1.00 74.56 445 GLU A C 1
ATOM 3434 O O . GLU A 1 445 ? 17.224 -4.461 6.680 1.00 74.56 445 GLU A O 1
ATOM 3439 N N . ASN A 1 446 ? 18.236 -2.552 6.070 1.00 77.50 446 ASN A N 1
ATOM 3440 C CA . ASN A 1 446 ? 17.608 -2.465 4.758 1.00 77.50 446 ASN A CA 1
ATOM 3441 C C . ASN A 1 446 ? 18.580 -1.804 3.752 1.00 77.50 446 ASN A C 1
ATOM 3443 O O . ASN A 1 446 ? 18.876 -0.618 3.925 1.00 77.50 446 ASN A O 1
ATOM 3447 N N . PRO A 1 447 ? 19.072 -2.519 2.722 1.00 78.00 447 PRO A N 1
ATOM 3448 C CA . PRO A 1 447 ? 18.822 -3.937 2.463 1.00 78.00 447 PRO A CA 1
ATOM 3449 C C . PRO A 1 447 ? 19.506 -4.837 3.506 1.00 78.00 447 PRO A C 1
ATOM 3451 O O . PRO A 1 447 ? 20.613 -4.537 3.949 1.00 78.00 447 PRO A O 1
ATOM 3454 N N . PHE A 1 448 ? 18.861 -5.940 3.894 1.00 85.81 448 PHE A N 1
ATOM 3455 C CA . PHE A 1 448 ? 19.499 -6.980 4.706 1.00 85.81 448 PHE A CA 1
ATOM 3456 C C . PHE A 1 448 ? 20.393 -7.829 3.807 1.00 85.81 448 PHE A C 1
ATOM 3458 O O . PHE A 1 448 ? 19.910 -8.431 2.847 1.00 85.81 448 PHE A O 1
ATOM 3465 N N . VAL A 1 449 ? 21.695 -7.847 4.093 1.00 86.94 449 VAL A N 1
ATOM 3466 C CA . VAL A 1 449 ? 22.689 -8.474 3.219 1.00 86.94 449 VAL A CA 1
ATOM 3467 C C . VAL A 1 449 ? 23.013 -9.888 3.701 1.00 86.94 449 VAL A C 1
ATOM 3469 O O . VAL A 1 449 ? 23.527 -10.071 4.801 1.00 86.94 449 VAL A O 1
ATOM 3472 N N . ILE A 1 450 ? 22.745 -10.889 2.864 1.00 87.50 450 ILE A N 1
ATOM 3473 C CA . ILE A 1 450 ? 23.062 -12.297 3.122 1.00 87.50 450 ILE A CA 1
ATOM 3474 C C . ILE A 1 450 ? 24.415 -12.615 2.483 1.00 87.50 450 ILE A C 1
ATOM 3476 O O . ILE A 1 450 ? 24.547 -12.591 1.259 1.00 87.50 450 ILE A O 1
ATOM 3480 N N . LEU A 1 451 ? 25.410 -12.928 3.317 1.00 84.62 451 LEU A N 1
ATOM 3481 C CA . LEU A 1 451 ? 26.737 -13.394 2.889 1.00 84.62 451 LEU A CA 1
ATOM 3482 C C . LEU A 1 451 ? 26.872 -14.918 3.026 1.00 84.62 451 LEU A C 1
ATOM 3484 O O . LEU A 1 451 ? 27.648 -15.551 2.314 1.00 84.62 451 LEU A O 1
ATOM 3488 N N . SER A 1 452 ? 26.129 -15.518 3.957 1.00 86.44 452 SER A N 1
ATOM 3489 C CA . SER A 1 452 ? 26.188 -16.944 4.283 1.00 86.44 452 SER A CA 1
ATOM 3490 C C . SER A 1 452 ? 24.827 -17.482 4.734 1.00 86.44 452 SER A C 1
ATOM 3492 O O . SER A 1 452 ? 23.950 -16.710 5.124 1.00 86.44 452 SER A O 1
ATOM 3494 N N . GLN A 1 453 ? 24.667 -18.810 4.787 1.00 87.56 453 GLN A N 1
ATOM 3495 C CA . GLN A 1 453 ? 23.458 -19.442 5.338 1.00 87.56 453 GLN A CA 1
ATOM 3496 C C . GLN A 1 453 ? 23.137 -18.966 6.767 1.00 87.56 453 GLN A C 1
ATOM 3498 O O . GLN A 1 453 ? 21.974 -18.770 7.102 1.00 87.56 453 GLN A O 1
ATOM 3503 N N . SER A 1 454 ? 24.160 -18.695 7.587 1.00 85.62 454 SER A N 1
ATOM 3504 C CA . SER A 1 454 ? 23.963 -18.209 8.959 1.00 85.62 454 SER A CA 1
ATOM 3505 C C . SER A 1 454 ? 23.282 -16.837 9.030 1.00 85.62 454 SER A C 1
ATOM 3507 O O . SER A 1 454 ? 22.636 -16.521 10.027 1.00 85.62 454 SER A O 1
ATOM 3509 N N . ASP A 1 455 ? 23.391 -16.026 7.973 1.00 85.56 455 ASP A N 1
ATOM 3510 C CA . ASP A 1 455 ? 22.685 -14.749 7.869 1.00 85.56 455 ASP A CA 1
ATOM 3511 C C . ASP A 1 455 ? 21.233 -14.953 7.438 1.00 85.56 455 ASP A C 1
ATOM 3513 O O . ASP A 1 455 ? 20.344 -14.292 7.970 1.00 85.56 455 ASP A O 1
ATOM 3517 N N . ALA A 1 456 ? 20.973 -15.915 6.546 1.00 85.44 456 ALA A N 1
ATOM 3518 C CA . ALA A 1 456 ? 19.615 -16.307 6.174 1.00 85.44 456 ALA A CA 1
ATOM 3519 C C . ALA A 1 456 ? 18.841 -16.895 7.370 1.00 85.44 456 ALA A C 1
ATOM 3521 O O . ALA A 1 456 ? 17.664 -16.587 7.554 1.00 85.44 456 ALA A O 1
ATOM 3522 N N . ASP A 1 457 ? 19.509 -17.659 8.241 1.00 87.38 457 ASP A N 1
ATOM 3523 C CA . ASP A 1 457 ? 18.898 -18.245 9.440 1.00 87.38 457 ASP A CA 1
ATOM 3524 C C . ASP A 1 457 ? 18.414 -17.177 10.443 1.00 87.38 457 ASP A C 1
ATOM 3526 O O . ASP A 1 457 ? 17.445 -17.410 11.169 1.00 87.38 457 ASP A O 1
ATOM 3530 N N . LYS A 1 458 ? 19.008 -15.971 10.451 1.00 84.00 458 LYS A N 1
ATOM 3531 C CA . LYS A 1 458 ? 18.545 -14.841 11.289 1.00 84.00 458 LYS A CA 1
ATOM 3532 C C . LYS A 1 458 ? 17.157 -14.336 10.892 1.00 84.00 458 LYS A C 1
ATOM 3534 O O . LYS A 1 458 ? 16.498 -13.682 11.693 1.00 84.00 458 LYS A O 1
ATOM 3539 N N . LEU A 1 459 ? 16.716 -14.624 9.669 1.00 82.62 459 LEU A N 1
ATOM 3540 C CA . LEU A 1 459 ? 15.393 -14.255 9.169 1.00 82.62 459 LEU A CA 1
ATOM 3541 C C . LEU A 1 459 ? 14.340 -15.342 9.429 1.00 82.62 459 LEU A C 1
ATOM 3543 O O . LEU A 1 459 ? 13.167 -15.135 9.126 1.00 82.62 459 LEU A O 1
ATOM 3547 N N . SER A 1 460 ? 14.721 -16.478 10.021 1.00 82.19 460 SER A N 1
ATOM 3548 C CA . SER A 1 460 ? 13.832 -17.637 10.152 1.00 82.19 460 SER A CA 1
ATOM 3549 C C . SER A 1 460 ? 12.619 -17.443 11.059 1.00 82.19 460 SER A C 1
ATOM 3551 O O . SER A 1 460 ? 11.612 -18.126 10.894 1.00 82.19 460 SER A O 1
ATOM 3553 N N . GLU A 1 461 ? 12.665 -16.479 11.976 1.00 76.94 461 GLU A N 1
ATOM 3554 C CA . GLU A 1 461 ? 11.547 -16.176 12.875 1.00 76.94 461 GLU A CA 1
ATOM 3555 C C . GLU A 1 461 ? 10.654 -15.037 12.356 1.00 76.94 461 GLU A C 1
ATOM 3557 O O . GLU A 1 461 ? 9.643 -14.710 12.976 1.00 76.94 461 GLU A O 1
ATOM 3562 N N . CYS A 1 462 ? 10.998 -14.425 11.216 1.00 72.12 462 CYS A N 1
ATOM 3563 C CA . CYS A 1 462 ? 10.409 -13.156 10.808 1.00 72.12 462 CYS A CA 1
ATOM 3564 C C . CYS A 1 462 ? 8.957 -13.231 10.348 1.00 72.12 462 CYS A C 1
ATOM 3566 O O . CYS A 1 462 ? 8.187 -12.315 10.644 1.00 72.12 462 CYS A O 1
ATOM 3568 N N . GLY A 1 463 ? 8.566 -14.276 9.613 1.00 78.62 463 GLY A N 1
ATOM 3569 C CA . GLY A 1 463 ? 7.261 -14.372 8.955 1.00 78.62 463 GLY A CA 1
ATOM 3570 C C . GLY A 1 463 ? 7.062 -13.322 7.851 1.00 78.62 463 GLY A C 1
ATOM 3571 O O . GLY A 1 463 ? 6.907 -13.674 6.687 1.00 78.62 463 GLY A O 1
ATOM 3572 N N . TYR A 1 464 ? 7.087 -12.035 8.194 1.00 81.69 464 TYR A N 1
ATOM 3573 C CA . TYR A 1 464 ? 7.036 -10.896 7.282 1.00 81.69 464 TYR A CA 1
ATOM 3574 C C . TYR A 1 464 ? 8.273 -10.008 7.473 1.00 81.69 464 TYR A C 1
ATOM 3576 O O . TYR A 1 464 ? 8.457 -9.405 8.532 1.00 81.69 464 TYR A O 1
ATOM 3584 N N . PHE A 1 465 ? 9.105 -9.888 6.439 1.00 82.94 465 PHE A N 1
ATOM 3585 C CA . PHE A 1 465 ? 10.261 -8.993 6.443 1.00 82.94 465 PHE A CA 1
ATOM 3586 C C . PHE A 1 465 ? 9.925 -7.699 5.698 1.00 82.94 465 PHE A C 1
ATOM 3588 O O . PHE A 1 465 ? 9.666 -7.727 4.506 1.00 82.94 465 PHE A O 1
ATOM 3595 N N . LYS A 1 466 ? 9.923 -6.548 6.380 1.00 78.06 466 LYS A N 1
ATOM 3596 C CA . LYS A 1 466 ? 9.469 -5.263 5.803 1.00 78.06 466 LYS A CA 1
ATOM 3597 C C . LYS A 1 466 ? 10.429 -4.662 4.756 1.00 78.06 466 LYS A C 1
ATOM 3599 O O . LYS A 1 466 ? 9.998 -3.820 3.975 1.00 78.06 466 LYS A O 1
ATOM 3604 N N . GLY A 1 467 ? 11.717 -5.005 4.799 1.00 81.44 467 GLY A N 1
ATOM 3605 C CA . GLY A 1 467 ? 12.760 -4.406 3.956 1.00 81.44 467 GLY A CA 1
ATOM 3606 C C . GLY A 1 467 ? 13.060 -5.197 2.683 1.00 81.44 467 GLY A C 1
ATOM 3607 O O . GLY A 1 467 ? 12.407 -6.195 2.386 1.00 81.44 467 GLY A O 1
ATOM 3608 N N . SER A 1 468 ? 14.095 -4.763 1.966 1.00 87.38 468 SER A N 1
ATOM 3609 C CA . SER A 1 468 ? 14.685 -5.496 0.847 1.00 87.38 468 SER A CA 1
ATOM 3610 C C . SER A 1 468 ? 15.751 -6.478 1.346 1.00 87.38 468 SER A C 1
ATOM 3612 O O . SER A 1 468 ? 16.499 -6.173 2.278 1.00 87.38 468 SER A O 1
ATOM 3614 N N . ILE A 1 469 ? 15.835 -7.653 0.732 1.00 89.88 469 ILE A N 1
ATOM 3615 C CA . ILE A 1 469 ? 16.858 -8.668 0.992 1.00 89.88 469 ILE A CA 1
ATOM 3616 C C . ILE A 1 469 ? 17.838 -8.653 -0.175 1.00 89.88 469 ILE A C 1
ATOM 3618 O O . ILE A 1 469 ? 17.432 -8.757 -1.327 1.00 89.88 469 ILE A O 1
ATOM 3622 N N . ASN A 1 470 ? 19.130 -8.560 0.121 1.00 88.69 470 ASN A N 1
ATOM 3623 C CA . ASN A 1 470 ? 20.178 -8.661 -0.881 1.00 88.69 470 ASN A CA 1
ATOM 3624 C C . ASN A 1 470 ? 21.081 -9.857 -0.582 1.00 88.69 470 ASN A C 1
ATOM 3626 O O . ASN A 1 470 ? 21.756 -9.880 0.442 1.00 88.69 470 ASN A O 1
ATOM 3630 N N . VAL A 1 471 ? 21.142 -10.835 -1.477 1.00 87.69 471 VAL A N 1
ATOM 3631 C CA . VAL A 1 471 ? 22.177 -11.870 -1.429 1.00 87.69 471 VAL A CA 1
ATOM 3632 C C . VAL A 1 471 ? 23.419 -11.296 -2.093 1.00 87.69 471 VAL A C 1
ATOM 3634 O O . VAL A 1 471 ? 23.406 -10.989 -3.283 1.00 87.69 471 VAL A O 1
ATOM 3637 N N . ALA A 1 472 ? 24.473 -11.102 -1.304 1.00 80.38 472 ALA A N 1
ATOM 3638 C CA . ALA A 1 472 ? 25.701 -10.478 -1.771 1.00 80.38 472 ALA A CA 1
ATOM 3639 C C . ALA A 1 472 ? 26.386 -11.319 -2.857 1.00 80.38 472 ALA A C 1
ATOM 3641 O O . ALA A 1 472 ? 26.290 -12.547 -2.858 1.00 80.38 472 ALA A O 1
ATOM 3642 N N . ALA A 1 473 ? 27.134 -10.665 -3.748 1.00 72.69 473 ALA A N 1
ATOM 3643 C CA . ALA A 1 473 ? 27.877 -11.351 -4.804 1.00 72.69 473 ALA A CA 1
ATOM 3644 C C . ALA A 1 473 ? 28.966 -12.285 -4.245 1.00 72.69 473 ALA A C 1
ATOM 3646 O O . ALA A 1 473 ? 29.307 -13.279 -4.874 1.00 72.69 473 ALA A O 1
ATOM 3647 N N . GLU A 1 474 ? 29.486 -12.003 -3.050 1.00 73.88 474 GLU A N 1
ATOM 3648 C CA . GLU A 1 474 ? 30.487 -12.828 -2.372 1.00 73.88 474 GLU A CA 1
ATOM 3649 C C . GLU A 1 474 ? 29.890 -14.056 -1.665 1.00 73.88 474 GLU A C 1
ATOM 3651 O O . GLU A 1 474 ? 30.629 -14.831 -1.053 1.00 73.88 474 GLU A O 1
ATOM 3656 N N . ALA A 1 475 ? 28.568 -14.245 -1.715 1.00 77.69 475 ALA A N 1
ATOM 3657 C CA . ALA A 1 475 ? 27.925 -15.389 -1.092 1.00 77.69 475 ALA A CA 1
ATOM 3658 C C . ALA A 1 475 ? 28.354 -16.712 -1.753 1.00 77.69 475 ALA A C 1
ATOM 3660 O O . ALA A 1 475 ? 28.580 -16.803 -2.964 1.00 77.69 475 ALA A O 1
ATOM 3661 N N . THR A 1 476 ? 28.480 -17.764 -0.941 1.00 78.94 476 THR A N 1
ATOM 3662 C CA . THR A 1 476 ? 28.985 -19.074 -1.383 1.00 78.94 476 THR A CA 1
ATOM 3663 C C . THR A 1 476 ? 28.103 -20.217 -0.889 1.00 78.94 476 THR A C 1
ATOM 3665 O O . THR A 1 476 ? 27.510 -20.125 0.186 1.00 78.94 476 THR A O 1
ATOM 3668 N N . GLY A 1 477 ? 28.042 -21.306 -1.662 1.00 82.44 477 GLY A N 1
ATOM 3669 C CA . GLY A 1 477 ? 27.322 -22.527 -1.292 1.00 82.44 477 GLY A CA 1
ATOM 3670 C C . GLY A 1 477 ? 25.826 -22.482 -1.607 1.00 82.44 477 GLY A C 1
ATOM 3671 O O . GLY A 1 477 ? 25.422 -21.987 -2.657 1.00 82.44 477 GLY A O 1
ATOM 3672 N N . GLU A 1 478 ? 25.014 -23.038 -0.711 1.00 85.94 478 GLU A N 1
ATOM 3673 C CA . GLU A 1 478 ? 23.553 -23.092 -0.830 1.00 85.94 478 GLU A CA 1
ATOM 3674 C C . GLU A 1 478 ? 22.907 -22.144 0.185 1.00 85.94 478 GLU A C 1
ATOM 3676 O O . GLU A 1 478 ? 23.271 -22.167 1.363 1.00 85.94 478 GLU A O 1
ATOM 3681 N N . ILE A 1 479 ? 21.943 -21.329 -0.258 1.00 89.94 479 ILE A N 1
ATOM 3682 C CA . ILE A 1 479 ? 21.174 -20.432 0.615 1.00 89.94 479 ILE A CA 1
ATOM 3683 C C . ILE A 1 479 ? 19.720 -20.888 0.669 1.00 89.94 479 ILE A C 1
ATOM 3685 O O . ILE A 1 479 ? 19.016 -20.885 -0.338 1.00 89.94 479 ILE A O 1
ATOM 3689 N N . VAL A 1 480 ? 19.251 -21.231 1.866 1.00 92.19 480 VAL A N 1
ATOM 3690 C CA . VAL A 1 480 ? 17.872 -21.631 2.143 1.00 92.19 480 VAL A CA 1
ATOM 3691 C C . VAL A 1 480 ? 17.236 -20.645 3.119 1.00 92.19 480 VAL A C 1
ATOM 3693 O O . VAL A 1 480 ? 17.575 -20.620 4.301 1.00 92.19 480 VAL A O 1
ATOM 3696 N N . LEU A 1 481 ? 16.277 -19.856 2.641 1.00 90.19 481 LEU A N 1
ATOM 3697 C CA . LEU A 1 481 ? 15.522 -18.906 3.452 1.00 90.19 481 LEU A CA 1
ATOM 3698 C C . LEU A 1 481 ? 14.255 -19.577 4.003 1.00 90.19 481 LEU A C 1
ATOM 3700 O O . LEU A 1 481 ? 13.247 -19.692 3.308 1.00 90.19 481 LEU A O 1
ATOM 3704 N N . LYS A 1 482 ? 14.311 -20.043 5.253 1.00 87.94 482 LYS A N 1
ATOM 3705 C CA . LYS A 1 482 ? 13.170 -20.675 5.945 1.00 87.94 482 LYS A CA 1
ATOM 3706 C C . LYS A 1 482 ? 12.400 -19.650 6.766 1.00 87.94 482 LYS A C 1
ATOM 3708 O O . LYS A 1 482 ? 12.993 -18.676 7.201 1.00 87.94 482 LYS A O 1
ATOM 3713 N N . GLY A 1 483 ? 11.107 -19.870 6.995 1.00 81.50 483 GLY A N 1
ATOM 3714 C CA . GLY A 1 483 ? 10.285 -19.098 7.938 1.00 81.50 483 GLY A CA 1
ATOM 3715 C C . GLY A 1 483 ? 9.908 -17.668 7.523 1.00 81.50 483 GLY A C 1
ATOM 3716 O O . GLY A 1 483 ? 9.178 -16.988 8.249 1.00 81.50 483 GLY A O 1
ATOM 3717 N N . VAL A 1 484 ? 10.348 -17.208 6.348 1.00 88.19 484 VAL A N 1
ATOM 3718 C CA . VAL A 1 484 ? 9.894 -15.950 5.740 1.00 88.19 484 VAL A CA 1
ATOM 3719 C C . VAL A 1 484 ? 8.772 -16.254 4.751 1.00 88.19 484 VAL A C 1
ATOM 3721 O O . VAL A 1 484 ? 9.006 -16.833 3.697 1.00 88.19 484 VAL A O 1
ATOM 3724 N N . ASN A 1 485 ? 7.557 -15.815 5.075 1.00 89.12 485 ASN A N 1
ATOM 3725 C CA . ASN A 1 485 ? 6.370 -15.986 4.236 1.00 89.12 485 ASN A CA 1
ATOM 3726 C C . AS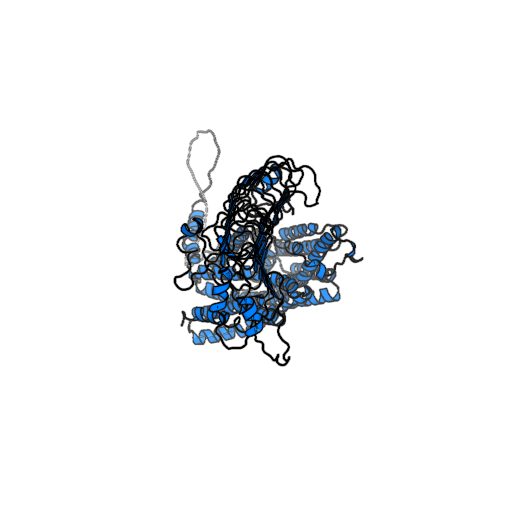N A 1 485 ? 6.206 -14.843 3.230 1.00 89.12 485 ASN A C 1
ATOM 3728 O O . ASN A 1 485 ? 5.630 -15.039 2.158 1.00 89.12 485 ASN A O 1
ATOM 3732 N N . SER A 1 486 ? 6.651 -13.634 3.586 1.00 85.31 486 SER A N 1
ATOM 3733 C CA . SER A 1 486 ? 6.479 -12.448 2.749 1.00 85.31 486 SER A CA 1
ATOM 3734 C C . SER A 1 486 ? 7.611 -11.439 2.925 1.00 85.31 486 SER A C 1
ATOM 3736 O O . SER A 1 486 ? 8.056 -11.183 4.046 1.00 85.31 486 SER A O 1
ATOM 3738 N N . ILE A 1 487 ? 8.039 -10.842 1.815 1.00 89.31 487 ILE A N 1
ATOM 3739 C CA . ILE A 1 487 ? 9.066 -9.795 1.754 1.00 89.31 487 ILE A CA 1
ATOM 3740 C C . ILE A 1 487 ? 8.394 -8.503 1.278 1.00 89.31 487 ILE A C 1
ATOM 3742 O O . ILE A 1 487 ? 7.781 -8.489 0.218 1.00 89.31 487 ILE A O 1
ATOM 3746 N N . GLY A 1 488 ? 8.487 -7.433 2.064 1.00 80.62 488 GLY A N 1
ATOM 3747 C CA . GLY A 1 488 ? 7.891 -6.120 1.796 1.00 80.62 488 GLY A CA 1
ATOM 3748 C C . GLY A 1 488 ? 8.704 -5.237 0.841 1.00 80.62 488 GLY A C 1
ATOM 3749 O O . GLY A 1 488 ? 8.201 -4.223 0.365 1.00 80.62 488 GLY A O 1
ATOM 3750 N N . GLY A 1 489 ? 9.965 -5.591 0.581 1.00 85.56 489 GLY A N 1
ATOM 3751 C CA . GLY A 1 489 ? 10.849 -4.908 -0.363 1.00 85.56 489 GLY A CA 1
ATOM 3752 C C . GLY A 1 489 ? 11.310 -5.806 -1.510 1.00 85.56 489 GLY A C 1
ATOM 3753 O O . GLY A 1 489 ? 10.672 -6.806 -1.842 1.00 85.56 489 GLY A O 1
ATOM 3754 N N . ASP A 1 490 ? 12.435 -5.435 -2.112 1.00 88.69 490 ASP A N 1
ATOM 3755 C CA . ASP A 1 490 ? 13.047 -6.167 -3.222 1.00 88.69 490 ASP A CA 1
ATOM 3756 C C . ASP A 1 490 ? 13.861 -7.354 -2.702 1.00 88.69 490 ASP A C 1
ATOM 3758 O O . ASP A 1 490 ? 14.504 -7.261 -1.658 1.00 88.69 490 ASP A O 1
ATOM 3762 N N . TRP A 1 491 ? 13.877 -8.458 -3.440 1.00 91.50 491 TRP A N 1
ATOM 3763 C CA . TRP A 1 491 ? 14.823 -9.543 -3.238 1.00 91.50 491 TRP A CA 1
ATOM 3764 C C . TRP A 1 491 ? 15.795 -9.602 -4.415 1.00 91.50 491 TRP A C 1
ATOM 3766 O O . TRP A 1 491 ? 15.468 -10.091 -5.496 1.00 91.50 491 TRP A O 1
ATOM 3776 N N . THR A 1 492 ? 17.005 -9.098 -4.187 1.00 88.88 492 THR A N 1
ATOM 3777 C CA . THR A 1 492 ? 18.078 -9.070 -5.180 1.00 88.88 492 THR A CA 1
ATOM 3778 C C . THR A 1 492 ? 19.130 -10.124 -4.864 1.00 88.88 492 THR A C 1
ATOM 3780 O O . THR A 1 492 ? 19.509 -10.325 -3.710 1.00 88.88 492 THR A O 1
ATOM 3783 N N . VAL A 1 493 ? 19.619 -10.804 -5.893 1.00 86.38 493 VAL A N 1
ATOM 3784 C CA . VAL A 1 493 ? 20.721 -11.758 -5.813 1.00 86.38 493 VAL A CA 1
ATOM 3785 C C . VAL A 1 493 ? 21.820 -11.257 -6.735 1.00 86.38 493 VAL A C 1
ATOM 3787 O O . VAL A 1 493 ? 21.688 -11.299 -7.960 1.00 86.38 493 VAL A O 1
ATOM 3790 N N . GLY A 1 494 ? 22.903 -10.771 -6.132 1.00 72.94 494 GLY A N 1
ATOM 3791 C CA . GLY A 1 494 ? 24.047 -10.194 -6.824 1.00 72.94 494 GLY A CA 1
ATOM 3792 C C . GLY A 1 494 ? 24.454 -8.836 -6.287 1.00 72.94 494 GLY A C 1
ATOM 3793 O O . GLY A 1 494 ? 24.007 -8.368 -5.241 1.00 72.94 494 GLY A O 1
ATOM 3794 N N . SER A 1 495 ? 25.364 -8.187 -7.003 1.00 58.09 495 SER A N 1
ATOM 3795 C CA . SER A 1 495 ? 25.831 -6.868 -6.605 1.00 58.09 495 SER A CA 1
ATOM 3796 C C . SER A 1 495 ? 24.884 -5.783 -7.120 1.00 58.09 495 SER A C 1
ATOM 3798 O O . SER A 1 495 ? 24.682 -5.637 -8.323 1.00 58.09 495 SER A O 1
ATOM 3800 N N . LEU A 1 496 ? 24.393 -4.939 -6.206 1.00 51.59 496 LEU A N 1
ATOM 3801 C CA . LEU A 1 496 ? 23.690 -3.683 -6.521 1.00 51.59 496 LEU A CA 1
ATOM 3802 C C . LEU A 1 496 ? 24.564 -2.703 -7.333 1.00 51.59 496 LEU A C 1
ATOM 3804 O O . LEU A 1 496 ? 24.069 -1.738 -7.914 1.00 51.59 496 LEU A O 1
ATOM 3808 N N . LYS A 1 497 ? 25.883 -2.929 -7.363 1.00 45.66 497 LYS A N 1
ATOM 3809 C CA . LYS A 1 497 ? 26.836 -2.251 -8.243 1.00 45.66 497 LYS A CA 1
ATOM 3810 C C . LYS A 1 497 ? 27.246 -3.231 -9.330 1.00 45.66 497 LYS A C 1
ATOM 3812 O O . LYS A 1 497 ? 27.713 -4.312 -9.010 1.00 45.66 497 LYS A O 1
ATOM 3817 N N . ARG A 1 498 ? 27.091 -2.842 -10.591 1.00 46.50 498 ARG A N 1
ATOM 3818 C CA . ARG A 1 498 ? 27.417 -3.596 -11.812 1.00 46.50 498 ARG A CA 1
ATOM 3819 C C . ARG A 1 498 ? 28.904 -4.014 -11.870 1.00 46.50 498 ARG A C 1
ATOM 3821 O O . ARG A 1 498 ? 29.654 -3.476 -12.675 1.00 46.50 498 ARG A O 1
ATOM 3828 N N . ASP A 1 499 ? 29.323 -4.933 -11.004 1.00 45.75 499 ASP A N 1
ATOM 3829 C CA . ASP A 1 499 ? 30.696 -5.411 -10.847 1.00 45.75 499 ASP A CA 1
ATOM 3830 C C . ASP A 1 499 ? 30.731 -6.924 -11.130 1.00 45.75 499 ASP A C 1
ATOM 3832 O O . ASP A 1 499 ? 29.994 -7.687 -10.496 1.00 45.75 499 ASP A O 1
ATOM 3836 N N . PRO A 1 500 ? 31.508 -7.383 -12.126 1.00 50.31 500 PRO A N 1
ATOM 3837 C CA . PRO A 1 500 ? 31.511 -8.768 -12.563 1.00 50.31 500 PRO A CA 1
ATOM 3838 C C . PRO A 1 500 ? 32.611 -9.544 -11.830 1.00 50.31 500 PRO A C 1
ATOM 3840 O O . PRO A 1 500 ? 33.712 -9.680 -12.355 1.00 50.31 500 PRO A O 1
ATOM 3843 N N . ALA A 1 501 ? 32.356 -10.073 -10.632 1.00 46.34 501 ALA A N 1
ATOM 3844 C CA . ALA A 1 501 ? 33.311 -11.007 -10.030 1.00 46.34 501 ALA A CA 1
ATOM 3845 C C . ALA A 1 501 ? 32.688 -11.971 -9.008 1.00 46.34 501 ALA A C 1
ATOM 3847 O O . ALA A 1 501 ? 32.437 -11.623 -7.861 1.00 46.34 501 ALA A O 1
ATOM 3848 N N . THR A 1 502 ? 32.555 -13.225 -9.455 1.00 51.56 502 THR A N 1
ATOM 3849 C CA . THR A 1 502 ? 32.690 -14.466 -8.667 1.00 51.56 502 THR A CA 1
ATOM 3850 C C . THR A 1 502 ? 31.752 -14.675 -7.474 1.00 51.56 502 THR A C 1
ATOM 3852 O O . THR A 1 502 ? 32.192 -14.668 -6.328 1.00 51.56 502 THR A O 1
ATOM 3855 N N . ALA A 1 503 ? 30.496 -15.026 -7.759 1.00 56.34 503 ALA A N 1
ATOM 3856 C CA . ALA A 1 503 ? 29.650 -15.745 -6.808 1.00 56.34 503 ALA A CA 1
ATOM 3857 C C . ALA A 1 503 ? 29.865 -17.263 -6.960 1.00 56.34 503 ALA A C 1
ATOM 3859 O O . ALA A 1 503 ? 29.610 -17.834 -8.025 1.00 56.34 503 ALA A O 1
ATOM 3860 N N . ASN A 1 504 ? 30.316 -17.937 -5.896 1.00 69.81 504 ASN A N 1
ATOM 3861 C CA . ASN A 1 504 ? 30.326 -19.410 -5.800 1.00 69.81 504 ASN A CA 1
ATOM 3862 C C . ASN A 1 504 ? 29.000 -19.928 -5.221 1.00 69.81 504 ASN A C 1
ATOM 3864 O O . ASN A 1 504 ? 28.968 -20.914 -4.484 1.00 69.81 504 ASN A O 1
ATOM 3868 N N . LEU A 1 505 ? 27.917 -19.201 -5.476 1.00 81.69 505 LEU A N 1
ATOM 3869 C CA . LEU A 1 505 ? 26.579 -19.563 -5.051 1.00 81.69 505 LEU A CA 1
ATOM 3870 C C . LEU A 1 505 ? 26.040 -20.633 -6.004 1.00 81.69 505 LEU A C 1
ATOM 3872 O O . LEU A 1 505 ? 25.974 -20.405 -7.210 1.00 81.69 505 LEU A O 1
ATOM 3876 N N . GLU A 1 506 ? 25.693 -21.799 -5.465 1.00 85.94 506 GLU A N 1
ATOM 3877 C CA . GLU A 1 506 ? 25.266 -22.967 -6.240 1.00 85.94 506 GLU A CA 1
ATOM 3878 C C . GLU A 1 506 ? 23.741 -23.087 -6.311 1.00 85.94 506 GLU A C 1
ATOM 3880 O O . GLU A 1 506 ? 23.199 -23.443 -7.363 1.00 85.94 506 GLU A O 1
ATOM 3885 N N . SER A 1 507 ? 23.038 -22.771 -5.219 1.00 88.44 507 SER A N 1
ATOM 3886 C CA . SER A 1 507 ? 21.577 -22.853 -5.156 1.00 88.44 507 SER A CA 1
ATOM 3887 C C . SER A 1 507 ? 20.955 -21.829 -4.201 1.00 88.44 507 SER A C 1
ATOM 3889 O O . SER A 1 507 ? 21.551 -21.440 -3.193 1.00 88.44 507 SER A O 1
ATOM 3891 N N . ILE A 1 508 ? 19.736 -21.391 -4.531 1.00 91.56 508 ILE A N 1
ATOM 3892 C CA . ILE A 1 508 ? 18.896 -20.552 -3.667 1.00 91.56 508 ILE A CA 1
ATOM 3893 C C . ILE A 1 508 ? 17.524 -21.200 -3.553 1.00 91.56 508 ILE A C 1
ATOM 3895 O O . ILE A 1 508 ? 16.907 -21.543 -4.563 1.00 91.56 508 ILE A O 1
ATOM 3899 N N . SER A 1 509 ? 17.035 -21.334 -2.324 1.00 91.94 509 SER A N 1
ATOM 3900 C CA . SER A 1 509 ? 15.704 -21.853 -2.045 1.00 91.94 509 SER A CA 1
ATOM 3901 C C . SER A 1 509 ? 14.987 -21.028 -0.982 1.00 91.94 509 SER A C 1
ATOM 3903 O O . SER A 1 509 ? 15.587 -20.624 0.012 1.00 91.94 509 SER A O 1
ATOM 3905 N N . ALA A 1 510 ? 13.688 -20.803 -1.164 1.00 92.56 510 ALA A N 1
ATOM 3906 C CA . ALA A 1 510 ? 12.813 -20.297 -0.110 1.00 92.56 510 ALA A CA 1
ATOM 3907 C C . ALA A 1 510 ? 11.513 -21.111 -0.085 1.00 92.56 510 ALA A C 1
ATOM 3909 O O . ALA A 1 510 ? 10.590 -20.808 -0.844 1.00 92.56 510 ALA A O 1
ATOM 3910 N N . PRO A 1 511 ? 11.435 -22.163 0.751 1.00 90.75 511 PRO A N 1
ATOM 3911 C CA . PRO A 1 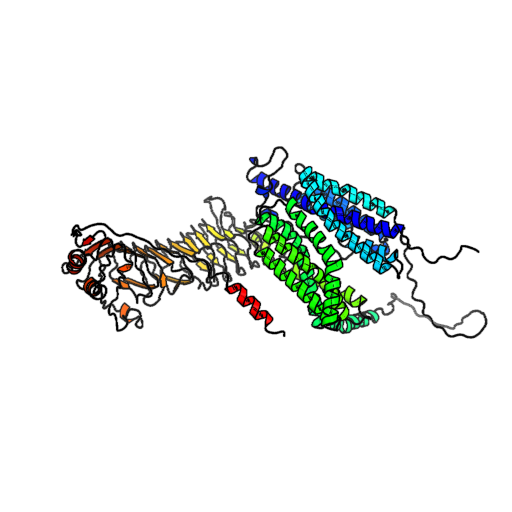511 ? 10.305 -23.087 0.740 1.00 90.75 511 PRO A CA 1
ATOM 3912 C C . PRO A 1 511 ? 9.003 -22.470 1.259 1.00 90.75 511 PRO A C 1
ATOM 3914 O O . PRO A 1 511 ? 7.941 -22.843 0.783 1.00 90.75 511 PRO A O 1
ATOM 3917 N N . ASP A 1 512 ? 9.078 -21.530 2.206 1.00 90.69 512 ASP A N 1
ATOM 3918 C CA . ASP A 1 512 ? 7.897 -20.958 2.872 1.00 90.69 512 ASP A CA 1
ATOM 3919 C C . ASP A 1 512 ? 7.422 -19.637 2.239 1.00 90.69 512 ASP A C 1
ATOM 3921 O O . ASP A 1 512 ? 6.376 -19.097 2.614 1.00 90.69 512 ASP A O 1
ATOM 3925 N N . LEU A 1 513 ? 8.191 -19.093 1.290 1.00 91.38 513 LEU A N 1
ATOM 3926 C CA . LEU A 1 513 ? 7.953 -17.767 0.737 1.00 91.38 513 LEU A CA 1
ATOM 3927 C C . LEU A 1 513 ? 6.759 -17.779 -0.211 1.00 91.38 513 LEU A C 1
ATOM 3929 O O . LEU A 1 513 ? 6.767 -18.483 -1.213 1.00 91.38 513 LEU A O 1
ATOM 3933 N N . ARG A 1 514 ? 5.765 -16.934 0.074 1.00 89.19 514 ARG A N 1
ATOM 3934 C CA . ARG A 1 514 ? 4.519 -16.831 -0.695 1.00 89.19 514 ARG A CA 1
ATOM 3935 C C . ARG A 1 514 ? 4.401 -15.555 -1.500 1.00 89.19 514 ARG A C 1
ATOM 3937 O O . ARG A 1 514 ? 3.799 -15.590 -2.573 1.00 89.19 514 ARG A O 1
ATOM 3944 N N . THR A 1 515 ? 4.876 -14.431 -0.962 1.00 85.31 515 THR A N 1
ATOM 3945 C CA . THR A 1 515 ? 4.686 -13.102 -1.567 1.00 85.31 515 THR A CA 1
ATOM 3946 C C . THR A 1 515 ? 5.963 -12.263 -1.527 1.00 85.31 515 THR A C 1
ATOM 3948 O O . THR A 1 515 ? 6.633 -12.192 -0.499 1.00 85.31 515 THR A O 1
ATOM 3951 N N . ILE A 1 516 ? 6.274 -11.590 -2.634 1.00 89.62 516 ILE A N 1
ATOM 3952 C CA . ILE A 1 516 ? 7.299 -10.540 -2.712 1.00 89.62 516 ILE A CA 1
ATOM 3953 C C . ILE A 1 516 ? 6.596 -9.249 -3.137 1.00 89.62 516 ILE A C 1
ATOM 3955 O O . ILE A 1 516 ? 6.007 -9.197 -4.213 1.00 89.62 516 ILE A O 1
ATOM 3959 N N . GLU A 1 517 ? 6.609 -8.216 -2.297 1.00 84.94 517 GLU A N 1
ATOM 3960 C CA . GLU A 1 517 ? 5.975 -6.924 -2.593 1.00 84.94 517 GLU A CA 1
ATOM 3961 C C . GLU A 1 517 ? 6.845 -6.019 -3.484 1.00 84.94 517 GLU A C 1
ATOM 3963 O O . GLU A 1 517 ? 6.326 -5.114 -4.136 1.00 84.94 517 GLU A O 1
ATOM 3968 N N . GLY A 1 518 ? 8.157 -6.257 -3.533 1.00 85.50 518 GLY A N 1
ATOM 3969 C CA . GLY A 1 518 ? 9.083 -5.601 -4.454 1.00 85.50 518 GLY A CA 1
ATOM 3970 C C . GLY A 1 518 ? 9.445 -6.465 -5.663 1.00 85.50 518 GLY A C 1
ATOM 3971 O O . GLY A 1 518 ? 8.669 -7.300 -6.132 1.00 85.50 518 GLY A O 1
ATOM 3972 N N . VAL A 1 519 ? 10.647 -6.242 -6.183 1.00 84.88 519 VAL A N 1
ATOM 3973 C CA . VAL A 1 519 ? 11.229 -6.937 -7.338 1.00 84.88 519 VAL A CA 1
ATOM 3974 C C . VAL A 1 519 ? 11.998 -8.183 -6.904 1.00 84.88 519 VAL A C 1
ATOM 3976 O O . VAL A 1 519 ? 12.726 -8.135 -5.921 1.00 84.88 519 VAL A O 1
ATOM 3979 N N . PHE A 1 520 ? 11.892 -9.273 -7.666 1.00 89.62 520 PHE A N 1
ATOM 3980 C CA . PHE A 1 520 ? 12.826 -10.396 -7.597 1.00 89.62 520 PHE A CA 1
ATOM 3981 C C . PHE A 1 520 ? 13.813 -10.308 -8.765 1.00 89.62 520 PHE A C 1
ATOM 3983 O O . PHE A 1 520 ? 13.394 -10.353 -9.921 1.00 89.62 520 PHE A O 1
ATOM 3990 N N . GLU A 1 521 ? 15.105 -10.170 -8.475 1.00 87.19 521 GLU A N 1
ATOM 3991 C CA . GLU A 1 521 ? 16.142 -9.976 -9.493 1.00 87.19 521 GLU A CA 1
ATOM 3992 C C . GLU A 1 521 ? 17.370 -10.840 -9.206 1.00 87.19 521 GLU A C 1
ATOM 3994 O O . GLU A 1 521 ? 17.970 -10.753 -8.135 1.00 87.19 521 GLU A O 1
ATOM 3999 N N . VAL A 1 522 ? 17.762 -11.656 -10.183 1.00 87.06 522 VAL A N 1
ATOM 4000 C CA . VAL A 1 522 ? 18.989 -12.457 -10.165 1.00 87.06 522 VAL A CA 1
ATOM 4001 C C . VAL A 1 522 ? 19.836 -12.052 -11.359 1.00 87.06 522 VAL A C 1
ATOM 4003 O O . VAL A 1 522 ? 19.430 -12.272 -12.501 1.00 87.06 522 VAL A O 1
ATOM 4006 N N . GLU A 1 523 ? 21.022 -11.494 -11.112 1.00 81.25 523 GLU A N 1
ATOM 4007 C CA . GLU A 1 523 ? 21.902 -11.046 -12.193 1.00 81.25 523 GLU A CA 1
ATOM 4008 C C . GLU A 1 523 ? 23.351 -11.527 -12.029 1.00 81.25 523 GLU A C 1
ATOM 4010 O O . GLU A 1 523 ? 23.951 -11.403 -10.963 1.00 81.25 523 GLU A O 1
ATOM 4015 N N . GLY A 1 524 ? 23.946 -12.054 -13.106 1.00 69.12 524 GLY A N 1
ATOM 4016 C CA . GLY A 1 524 ? 25.404 -12.183 -13.240 1.00 69.12 524 GLY A CA 1
ATOM 4017 C C . GLY A 1 524 ? 26.065 -13.328 -12.463 1.00 69.12 524 GLY A C 1
ATOM 4018 O O . GLY A 1 524 ? 27.242 -13.222 -12.113 1.00 69.12 524 GLY A O 1
ATOM 4019 N N . HIS A 1 525 ? 25.349 -14.426 -12.202 1.00 75.19 525 HIS A N 1
ATOM 4020 C CA . HIS A 1 525 ? 25.863 -15.562 -11.427 1.00 75.19 525 HIS A CA 1
ATOM 4021 C C . HIS A 1 525 ? 26.372 -16.691 -12.324 1.00 75.19 525 HIS A C 1
ATOM 4023 O O . HIS A 1 525 ? 25.605 -17.348 -13.018 1.00 75.19 525 HIS A O 1
ATOM 4029 N N . GLN A 1 526 ? 27.678 -16.957 -12.260 1.00 76.69 526 GLN A N 1
ATOM 4030 C CA . GLN A 1 526 ? 28.351 -17.918 -13.142 1.00 76.69 526 GLN A CA 1
ATOM 4031 C C . GLN A 1 526 ? 28.274 -19.376 -12.667 1.00 76.69 526 GLN A C 1
ATOM 4033 O O . GLN A 1 526 ? 28.577 -20.257 -13.451 1.00 76.69 526 GLN A O 1
ATOM 4038 N N . ASN A 1 527 ? 27.897 -19.645 -11.410 1.00 82.06 527 ASN A N 1
ATOM 4039 C CA . ASN A 1 527 ? 27.867 -21.004 -10.839 1.00 82.06 527 ASN A CA 1
ATOM 4040 C C . ASN A 1 527 ? 26.484 -21.435 -10.323 1.00 82.06 527 ASN A C 1
ATOM 4042 O O . ASN A 1 527 ? 26.343 -22.548 -9.814 1.00 82.06 527 ASN A O 1
ATOM 4046 N N . LEU A 1 528 ? 25.476 -20.565 -10.427 1.00 85.38 528 LEU A N 1
ATOM 4047 C CA . LEU A 1 528 ? 24.151 -20.804 -9.865 1.00 85.38 528 LEU A CA 1
ATOM 4048 C C . LEU A 1 528 ? 23.392 -21.809 -10.733 1.00 85.38 528 LEU A C 1
ATOM 4050 O O . LEU A 1 528 ? 23.079 -21.519 -11.884 1.00 85.38 528 LEU A O 1
ATOM 4054 N N . LYS A 1 529 ? 23.097 -22.984 -10.170 1.00 88.00 529 LYS A N 1
ATOM 4055 C CA . LYS A 1 529 ? 22.496 -24.121 -10.885 1.00 88.00 529 LYS A CA 1
ATOM 4056 C C . LYS A 1 529 ? 21.002 -24.275 -10.647 1.00 88.00 529 LYS A C 1
ATOM 4058 O O . LYS A 1 529 ? 20.312 -24.769 -11.542 1.00 88.00 529 LYS A O 1
ATOM 4063 N N . ARG A 1 530 ? 20.513 -23.905 -9.455 1.00 88.44 530 ARG A N 1
ATOM 4064 C CA . ARG A 1 530 ? 19.124 -24.137 -9.026 1.00 88.44 530 ARG A CA 1
ATOM 4065 C C . ARG A 1 530 ? 18.519 -22.928 -8.311 1.00 88.44 530 ARG A C 1
ATOM 4067 O O . ARG A 1 530 ? 19.104 -22.409 -7.361 1.00 88.44 530 ARG A O 1
ATOM 4074 N N . LEU A 1 531 ? 17.303 -22.570 -8.718 1.00 90.19 531 LEU A N 1
ATOM 4075 C CA . LEU A 1 531 ? 16.407 -21.637 -8.031 1.00 90.19 531 LEU A CA 1
ATOM 4076 C C . LEU A 1 531 ? 15.109 -22.371 -7.659 1.00 90.19 531 LEU A C 1
ATOM 4078 O O . LEU A 1 531 ? 14.444 -22.904 -8.549 1.00 90.19 531 LEU A O 1
ATOM 4082 N N . ASP A 1 532 ? 14.761 -22.430 -6.369 1.00 90.06 532 ASP A N 1
ATOM 4083 C CA . ASP A 1 532 ? 13.634 -23.241 -5.875 1.00 90.06 532 ASP A CA 1
ATOM 4084 C C . ASP A 1 532 ? 12.687 -22.483 -4.927 1.00 90.06 532 ASP A C 1
ATOM 4086 O O . ASP A 1 532 ? 13.000 -22.245 -3.754 1.00 90.06 532 ASP A O 1
ATOM 4090 N N . PHE A 1 533 ? 11.505 -22.131 -5.442 1.00 91.06 533 PHE A N 1
ATOM 4091 C CA . PHE A 1 533 ? 10.469 -21.351 -4.760 1.00 91.06 533 PHE A CA 1
ATOM 4092 C C . PHE A 1 533 ? 9.095 -22.043 -4.886 1.00 91.06 533 PHE A C 1
ATOM 4094 O O . PHE A 1 533 ? 8.244 -21.613 -5.670 1.00 91.06 533 PHE A O 1
ATOM 4101 N N . PRO A 1 534 ? 8.859 -23.141 -4.145 1.00 87.75 534 PRO A N 1
ATOM 4102 C CA . PRO A 1 534 ? 7.692 -24.001 -4.345 1.00 87.75 534 PRO A CA 1
ATOM 4103 C C . PRO A 1 534 ? 6.359 -23.333 -3.978 1.00 87.75 534 PRO A C 1
ATOM 4105 O O . PRO A 1 534 ? 5.377 -23.530 -4.686 1.00 87.75 534 PRO A O 1
ATOM 4108 N N . GLU A 1 535 ? 6.324 -22.529 -2.911 1.00 88.44 535 GLU A N 1
ATOM 4109 C CA . GLU A 1 535 ? 5.104 -21.890 -2.384 1.00 88.44 535 GLU A CA 1
ATOM 4110 C C . GLU A 1 535 ? 4.930 -20.432 -2.848 1.00 88.44 535 GLU A C 1
ATOM 4112 O O . GLU A 1 535 ? 4.000 -19.747 -2.414 1.00 88.44 535 GLU A O 1
ATOM 4117 N N . LEU A 1 536 ? 5.813 -19.928 -3.720 1.00 87.25 536 LEU A N 1
ATOM 4118 C CA . LEU A 1 536 ? 5.765 -18.540 -4.173 1.00 87.25 536 LEU A CA 1
ATOM 4119 C C . LEU A 1 536 ? 4.552 -18.347 -5.075 1.00 87.25 536 LEU A C 1
ATOM 4121 O O . LEU A 1 536 ? 4.505 -18.895 -6.167 1.00 87.25 536 LEU A O 1
ATOM 4125 N N . THR A 1 537 ? 3.591 -17.543 -4.621 1.00 81.88 537 THR A N 1
ATOM 4126 C CA . THR A 1 537 ? 2.316 -17.313 -5.318 1.00 81.88 537 THR A CA 1
ATOM 4127 C C . THR A 1 537 ? 2.247 -15.969 -6.031 1.00 81.88 537 THR A C 1
ATOM 4129 O O . THR A 1 537 ? 1.608 -15.857 -7.077 1.00 81.88 537 THR A O 1
ATOM 4132 N N . ARG A 1 538 ? 2.858 -14.920 -5.467 1.00 78.44 538 ARG A N 1
ATOM 4133 C CA . ARG A 1 538 ? 2.681 -13.544 -5.951 1.00 78.44 538 ARG A CA 1
ATOM 4134 C C . ARG A 1 538 ? 3.972 -12.734 -5.868 1.00 78.44 538 ARG A C 1
ATOM 4136 O O . ARG A 1 538 ? 4.623 -12.708 -4.828 1.00 78.44 538 ARG A O 1
ATOM 4143 N N . VAL A 1 539 ? 4.281 -11.999 -6.930 1.00 83.19 539 VAL A N 1
ATOM 4144 C CA . VAL A 1 539 ? 5.320 -10.960 -6.964 1.00 83.19 539 VAL A CA 1
ATOM 4145 C C . VAL A 1 539 ? 4.661 -9.653 -7.416 1.00 83.19 539 VAL A C 1
ATOM 4147 O O . VAL A 1 539 ? 4.023 -9.612 -8.465 1.00 83.19 539 VAL A O 1
ATOM 4150 N N . LEU A 1 540 ? 4.736 -8.585 -6.620 1.00 77.88 540 LEU A N 1
ATOM 4151 C CA . LEU A 1 540 ? 4.151 -7.278 -6.965 1.00 77.88 540 LEU A CA 1
ATOM 4152 C C . LEU A 1 540 ? 5.117 -6.393 -7.783 1.00 77.88 540 LEU A C 1
ATOM 4154 O O . LEU A 1 540 ? 4.700 -5.407 -8.384 1.00 77.88 540 LEU A O 1
ATOM 4158 N N . GLY A 1 541 ? 6.403 -6.737 -7.842 1.00 76.19 541 GLY A N 1
ATOM 4159 C CA . GLY A 1 541 ? 7.370 -6.170 -8.785 1.00 76.19 541 GLY A CA 1
ATOM 4160 C C . GLY A 1 541 ? 7.573 -7.050 -10.021 1.00 76.19 541 GLY A C 1
ATOM 4161 O O . GLY A 1 541 ? 6.689 -7.816 -10.416 1.00 76.19 541 GLY A O 1
ATOM 4162 N N . ARG A 1 542 ? 8.759 -6.941 -10.635 1.00 76.81 542 ARG A N 1
ATOM 4163 C CA . ARG A 1 542 ? 9.199 -7.798 -11.748 1.00 76.81 542 ARG A CA 1
ATOM 4164 C C . ARG A 1 542 ? 9.889 -9.047 -11.218 1.00 76.81 542 ARG A C 1
ATOM 4166 O O . ARG A 1 542 ? 10.482 -9.009 -10.143 1.00 76.81 542 ARG A O 1
ATOM 4173 N N . PHE A 1 543 ? 9.816 -10.125 -11.982 1.00 83.00 543 PHE A N 1
ATOM 4174 C CA . PHE A 1 543 ? 10.618 -11.324 -11.776 1.00 83.00 543 PHE A CA 1
ATOM 4175 C C . PHE A 1 543 ? 11.650 -11.380 -12.900 1.00 83.00 543 PHE A C 1
ATOM 4177 O O . PHE A 1 543 ? 11.265 -11.521 -14.058 1.00 83.00 543 PHE A O 1
ATOM 4184 N N . GLU A 1 544 ? 12.933 -11.216 -12.589 1.00 80.44 544 GLU A N 1
ATOM 4185 C CA . GLU A 1 544 ? 14.006 -11.149 -13.584 1.00 80.44 544 GLU A CA 1
ATOM 4186 C C . GLU A 1 544 ? 15.155 -12.099 -13.240 1.00 80.44 544 GLU A C 1
ATOM 4188 O O . GLU A 1 544 ? 15.726 -12.046 -12.151 1.00 80.44 544 GLU A O 1
ATOM 4193 N N . VAL A 1 545 ? 15.513 -12.954 -14.200 1.00 84.88 545 VAL A N 1
ATOM 4194 C CA . VAL A 1 545 ? 16.706 -13.804 -14.164 1.00 84.88 545 VAL A CA 1
ATOM 4195 C C . VAL A 1 545 ? 17.540 -13.494 -15.402 1.00 84.88 545 VAL A C 1
ATOM 4197 O O . VAL A 1 545 ? 17.097 -13.725 -16.527 1.00 84.88 545 VAL A O 1
ATOM 4200 N N . ARG A 1 546 ? 18.741 -12.945 -15.197 1.00 81.31 546 ARG A N 1
ATOM 4201 C CA . ARG A 1 546 ? 19.598 -12.430 -16.269 1.00 81.31 546 ARG A CA 1
ATOM 4202 C C . ARG A 1 546 ? 21.052 -12.879 -16.108 1.00 81.31 546 ARG A C 1
ATOM 4204 O O . ARG A 1 546 ? 21.629 -12.741 -15.030 1.00 81.31 546 ARG A O 1
ATOM 4211 N N . ARG A 1 547 ? 21.696 -13.314 -17.198 1.00 78.19 547 ARG A N 1
ATOM 4212 C CA . ARG A 1 547 ? 23.133 -13.675 -17.222 1.00 78.19 547 ARG A CA 1
ATOM 4213 C C . ARG A 1 547 ? 23.472 -14.757 -16.184 1.00 78.19 547 ARG A C 1
ATOM 4215 O O . ARG A 1 547 ? 24.324 -14.547 -15.315 1.00 78.19 547 ARG A O 1
ATOM 4222 N N . VAL A 1 548 ? 22.781 -15.898 -16.258 1.00 80.25 548 VAL A N 1
ATOM 4223 C CA . VAL A 1 548 ? 22.975 -17.056 -15.363 1.00 80.25 548 VAL A CA 1
ATOM 4224 C C . VAL A 1 548 ? 23.250 -18.319 -16.197 1.00 80.25 548 VAL A C 1
ATOM 4226 O O . VAL A 1 548 ? 22.368 -19.161 -16.372 1.00 80.25 548 VAL A O 1
ATOM 4229 N N . PRO A 1 549 ? 24.472 -18.473 -16.745 1.00 78.31 549 PRO A N 1
ATOM 4230 C CA . PRO A 1 549 ? 24.758 -19.486 -17.762 1.00 78.31 549 PRO A CA 1
ATOM 4231 C C . PRO A 1 549 ? 24.719 -20.934 -17.266 1.00 78.31 549 PRO A C 1
ATOM 4233 O O . PRO A 1 549 ? 24.473 -21.839 -18.062 1.00 78.31 549 PRO A O 1
ATOM 4236 N N . GLU A 1 550 ? 24.936 -21.164 -15.969 1.00 84.25 550 GLU A N 1
ATOM 4237 C CA . GLU A 1 550 ? 24.926 -22.502 -15.361 1.00 84.25 550 GLU A CA 1
ATOM 4238 C C . GLU A 1 550 ? 23.564 -22.920 -14.785 1.00 84.25 550 GLU A C 1
ATOM 4240 O O . GLU A 1 550 ? 23.459 -24.009 -14.217 1.00 84.25 550 GLU A O 1
ATOM 4245 N N . LEU A 1 551 ? 22.517 -22.098 -14.939 1.00 84.00 551 LEU A N 1
ATOM 4246 C CA . LEU A 1 551 ? 21.190 -22.403 -14.407 1.00 84.00 551 LEU A CA 1
ATOM 4247 C C . LEU A 1 551 ? 20.598 -23.613 -15.129 1.00 84.00 551 LEU A C 1
ATOM 4249 O O . LEU A 1 551 ? 20.381 -23.566 -16.332 1.00 84.00 551 LEU A O 1
ATOM 4253 N N . THR A 1 552 ? 20.311 -24.682 -14.389 1.00 83.62 552 THR A N 1
ATOM 4254 C CA . THR A 1 552 ? 19.733 -25.926 -14.933 1.00 83.62 552 THR A CA 1
ATOM 4255 C C . THR A 1 552 ? 18.249 -26.079 -14.620 1.00 83.62 552 THR A C 1
ATOM 4257 O O . THR A 1 552 ? 17.515 -26.652 -15.427 1.00 83.62 552 THR A O 1
ATOM 4260 N N . GLU A 1 553 ? 17.810 -25.559 -13.468 1.00 81.94 553 GLU A N 1
ATOM 4261 C CA . GLU A 1 553 ? 16.479 -25.788 -12.903 1.00 81.94 553 GLU A CA 1
ATOM 4262 C C . GLU A 1 553 ? 15.938 -24.511 -12.230 1.00 81.94 553 GLU A C 1
ATOM 4264 O O . GLU A 1 553 ? 16.560 -23.972 -11.308 1.00 81.94 553 GLU A O 1
ATOM 4269 N N . LEU A 1 554 ? 14.759 -24.054 -12.670 1.00 86.44 554 LEU A N 1
ATOM 4270 C CA . LEU A 1 554 ? 13.997 -22.951 -12.074 1.00 86.44 554 LEU A CA 1
ATOM 4271 C C . LEU A 1 554 ? 12.598 -23.449 -11.685 1.00 86.44 554 LEU A C 1
ATOM 4273 O O . LEU A 1 554 ? 11.757 -23.700 -12.548 1.00 86.44 554 LEU A O 1
ATOM 4277 N N . LYS A 1 555 ? 12.340 -23.584 -10.379 1.00 83.81 555 LYS A N 1
ATOM 4278 C CA . LYS A 1 555 ? 11.066 -24.067 -9.828 1.00 83.81 555 LYS A CA 1
ATOM 4279 C C . LYS A 1 555 ? 10.254 -22.933 -9.217 1.00 83.81 555 LYS A C 1
ATOM 4281 O O . LYS A 1 555 ? 10.583 -22.439 -8.145 1.00 83.81 555 LYS A O 1
ATOM 4286 N N . VAL A 1 556 ? 9.156 -22.582 -9.881 1.00 84.38 556 VAL A N 1
ATOM 4287 C CA . VAL A 1 556 ? 8.142 -21.619 -9.407 1.00 84.38 556 VAL A CA 1
ATOM 4288 C C . VAL A 1 556 ? 6.712 -22.147 -9.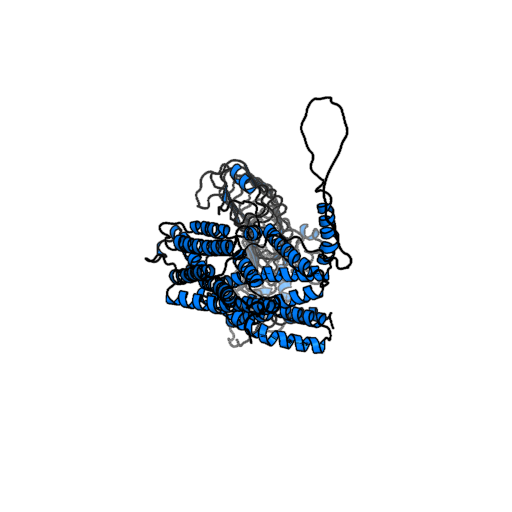652 1.00 84.38 556 VAL A C 1
ATOM 4290 O O . VAL A 1 556 ? 5.909 -21.486 -10.306 1.00 84.38 556 VAL A O 1
ATOM 4293 N N . PRO A 1 557 ? 6.362 -23.363 -9.184 1.00 76.81 557 PRO A N 1
ATOM 4294 C CA . PRO A 1 557 ? 5.134 -24.050 -9.595 1.00 76.81 557 PRO A CA 1
ATOM 4295 C C . PRO A 1 557 ? 3.837 -23.373 -9.122 1.00 76.81 557 PRO A C 1
ATOM 4297 O O . PRO A 1 557 ? 2.810 -23.515 -9.781 1.00 76.81 557 PRO A O 1
ATOM 4300 N N . ALA A 1 558 ? 3.863 -22.653 -7.995 1.00 77.06 558 ALA A N 1
ATOM 4301 C CA . ALA A 1 558 ? 2.683 -22.006 -7.414 1.00 77.06 558 ALA A CA 1
ATOM 4302 C C . ALA A 1 558 ? 2.488 -20.538 -7.844 1.00 77.06 558 ALA A C 1
ATOM 4304 O O . ALA A 1 558 ? 1.551 -19.890 -7.373 1.00 77.06 558 ALA A O 1
ATOM 4305 N N . LEU A 1 559 ? 3.358 -19.997 -8.708 1.00 76.81 559 LEU A N 1
ATOM 4306 C CA . LEU A 1 559 ? 3.448 -18.560 -8.989 1.00 76.81 559 LEU A CA 1
ATOM 4307 C C . LEU A 1 559 ? 2.277 -18.048 -9.837 1.00 76.81 559 LEU A C 1
ATOM 4309 O O . LEU A 1 559 ? 2.376 -17.895 -11.039 1.00 76.81 559 LEU A O 1
ATOM 4313 N N . ALA A 1 560 ? 1.163 -17.706 -9.206 1.00 66.31 560 ALA A N 1
ATOM 4314 C CA . ALA A 1 560 ? -0.040 -17.247 -9.894 1.00 66.31 560 ALA A CA 1
ATOM 4315 C C . ALA A 1 560 ? 0.054 -15.828 -10.498 1.00 66.31 560 ALA A C 1
ATOM 4317 O O . ALA A 1 560 ? -0.693 -15.512 -11.423 1.00 66.31 560 ALA A O 1
ATOM 4318 N N . SER A 1 561 ? 0.898 -14.921 -9.979 1.00 66.25 561 SER A N 1
ATOM 4319 C CA . SER A 1 561 ? 0.946 -13.532 -10.487 1.00 66.25 561 SER A CA 1
ATOM 4320 C C . SER A 1 561 ? 2.291 -12.813 -10.285 1.00 66.25 561 SER A C 1
ATOM 4322 O O . SER A 1 561 ? 2.916 -12.945 -9.236 1.00 66.25 561 SER A O 1
ATOM 4324 N N . VAL A 1 562 ? 2.703 -12.000 -11.270 1.00 69.31 562 VAL A N 1
ATOM 4325 C CA . VAL A 1 562 ? 3.902 -11.128 -11.258 1.00 69.31 562 VAL A CA 1
ATOM 4326 C C . VAL A 1 562 ? 3.572 -9.740 -11.830 1.00 69.31 562 VAL A C 1
ATOM 4328 O O . VAL A 1 562 ? 3.641 -9.572 -13.039 1.00 69.31 562 VAL A O 1
ATOM 4331 N N . GLN A 1 563 ? 3.203 -8.744 -11.018 1.00 63.16 563 GLN A N 1
ATOM 4332 C CA . GLN A 1 563 ? 2.642 -7.445 -11.470 1.00 63.16 563 GLN A CA 1
ATOM 4333 C C . GLN A 1 563 ? 3.496 -6.656 -12.471 1.00 63.16 563 GLN A C 1
ATOM 4335 O O . GLN A 1 563 ? 2.943 -6.007 -13.360 1.00 63.16 563 GLN A O 1
ATOM 4340 N N . THR A 1 564 ? 4.814 -6.730 -12.297 1.00 63.31 564 THR A N 1
ATOM 4341 C CA . THR A 1 564 ? 5.903 -6.126 -13.077 1.00 63.31 564 THR A CA 1
ATOM 4342 C C . THR A 1 564 ? 6.037 -6.519 -14.546 1.00 63.31 564 THR A C 1
ATOM 4344 O O . THR A 1 564 ? 6.163 -5.700 -15.454 1.00 63.31 564 THR A O 1
ATOM 4347 N N . GLY A 1 565 ? 6.126 -7.833 -14.739 1.00 62.16 565 GLY A N 1
ATOM 4348 C CA . GLY A 1 565 ? 6.736 -8.470 -15.903 1.00 62.16 565 GLY A CA 1
ATOM 4349 C C . GLY A 1 565 ? 7.643 -9.624 -15.481 1.00 62.16 565 GLY A C 1
ATOM 4350 O O . GLY A 1 565 ? 8.173 -9.633 -14.365 1.00 62.16 565 GLY A O 1
ATOM 4351 N N . PHE A 1 566 ? 7.790 -10.605 -16.367 1.00 74.38 566 PHE A N 1
ATOM 4352 C CA . PHE A 1 566 ? 8.541 -11.835 -16.126 1.00 74.38 566 PHE A CA 1
ATOM 4353 C C . PHE A 1 566 ? 9.622 -11.985 -17.199 1.00 7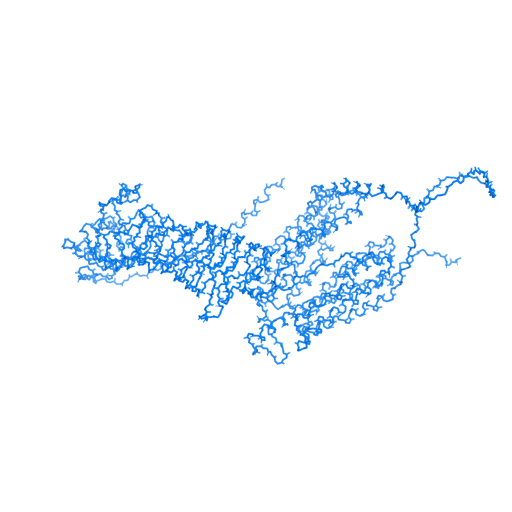4.38 566 PHE A C 1
ATOM 4355 O O . PHE A 1 566 ? 9.300 -12.080 -18.379 1.00 74.38 566 PHE A O 1
ATOM 4362 N N . TYR A 1 567 ? 10.889 -11.988 -16.789 1.00 68.44 567 TYR A N 1
ATOM 4363 C CA . TYR A 1 567 ? 12.048 -11.896 -17.669 1.00 68.44 567 TYR A CA 1
ATOM 4364 C C . TYR A 1 567 ? 13.011 -13.050 -17.391 1.00 68.44 567 TYR A C 1
ATOM 4366 O O . TYR A 1 567 ? 13.500 -13.201 -16.269 1.00 68.44 567 TYR A O 1
ATOM 4374 N N . ILE A 1 568 ? 13.327 -13.827 -18.426 1.00 77.81 568 ILE A N 1
ATOM 4375 C CA . ILE A 1 568 ? 14.434 -14.789 -18.411 1.00 77.81 568 ILE A CA 1
ATOM 4376 C C . ILE A 1 568 ? 15.311 -14.488 -19.624 1.00 77.81 568 ILE A C 1
ATOM 4378 O O . ILE A 1 568 ? 14.847 -14.565 -20.761 1.00 77.81 568 ILE A O 1
ATOM 4382 N N . VAL A 1 569 ? 16.564 -14.109 -19.371 1.00 69.81 569 VAL A N 1
ATOM 4383 C CA . VAL A 1 569 ? 17.519 -13.682 -20.402 1.00 69.81 569 VAL A CA 1
ATOM 4384 C C . VAL A 1 569 ? 18.888 -14.298 -20.130 1.00 69.81 569 VAL A C 1
ATOM 4386 O O . VAL A 1 569 ? 19.415 -14.159 -19.027 1.00 69.81 569 VAL A O 1
ATOM 4389 N N . ASP A 1 570 ? 19.508 -14.903 -21.143 1.00 67.62 570 ASP A N 1
ATOM 4390 C CA . ASP A 1 570 ? 20.869 -15.457 -21.048 1.00 67.62 570 ASP A CA 1
ATOM 4391 C C . ASP A 1 570 ? 20.991 -16.520 -19.931 1.00 67.62 570 ASP A C 1
ATOM 4393 O O . ASP A 1 570 ? 21.733 -16.376 -18.951 1.00 67.62 570 ASP A O 1
ATOM 4397 N N . ALA A 1 571 ? 20.191 -17.585 -20.074 1.00 73.25 571 ALA A N 1
ATOM 4398 C CA . ALA A 1 571 ? 20.187 -18.776 -19.216 1.00 73.25 571 ALA A CA 1
ATOM 4399 C C . ALA A 1 571 ? 20.344 -20.067 -20.054 1.00 73.25 571 ALA A C 1
ATOM 4401 O O . ALA A 1 571 ? 19.459 -20.928 -20.060 1.00 73.25 571 ALA A O 1
ATOM 4402 N N . PRO A 1 572 ? 21.460 -20.225 -20.791 1.00 69.75 572 PRO A N 1
ATOM 4403 C CA . PRO A 1 572 ? 21.604 -21.245 -21.820 1.00 69.75 572 PRO A CA 1
ATOM 4404 C C . PRO A 1 572 ? 21.425 -22.689 -21.361 1.00 69.75 572 PRO A C 1
ATOM 4406 O O . PRO A 1 572 ? 20.945 -23.484 -22.156 1.00 69.75 572 PRO A O 1
ATOM 4409 N N . LYS A 1 573 ? 21.798 -23.068 -20.131 1.00 76.75 573 LYS A N 1
ATOM 4410 C CA . LYS A 1 573 ? 21.698 -24.458 -19.633 1.00 76.75 573 LYS A CA 1
ATOM 4411 C C . LYS A 1 573 ? 20.343 -24.825 -19.017 1.00 76.75 573 LYS A C 1
ATOM 4413 O O . LYS A 1 573 ? 20.197 -25.948 -18.526 1.00 76.75 573 LYS A O 1
ATOM 4418 N N . LEU A 1 574 ? 19.365 -23.920 -19.047 1.00 75.31 574 LEU A N 1
ATOM 4419 C CA . LEU A 1 574 ? 18.046 -24.176 -18.483 1.00 75.31 574 LEU A CA 1
ATOM 4420 C C . LEU A 1 574 ? 17.354 -25.260 -19.319 1.00 75.31 574 LEU A C 1
ATOM 4422 O O . LEU A 1 574 ? 17.290 -25.143 -20.538 1.00 75.31 574 LEU A O 1
ATOM 4426 N N . SER A 1 575 ? 16.888 -26.330 -18.670 1.00 67.00 575 SER A N 1
ATOM 4427 C CA . SER A 1 575 ? 16.323 -27.509 -19.358 1.00 67.00 575 SER A CA 1
ATOM 4428 C C . SER A 1 575 ? 14.877 -27.802 -18.967 1.00 67.00 575 SER A C 1
ATOM 4430 O O . SER A 1 575 ? 14.111 -28.335 -19.764 1.00 67.00 575 SER A O 1
ATOM 4432 N N . THR A 1 576 ? 14.478 -27.434 -17.749 1.00 61.59 576 THR A N 1
ATOM 4433 C CA . THR A 1 576 ? 13.118 -27.614 -17.244 1.00 61.59 576 THR A CA 1
ATOM 4434 C C . THR A 1 576 ? 12.565 -26.276 -16.776 1.00 61.59 576 THR A C 1
ATOM 4436 O O . THR A 1 576 ? 13.050 -25.673 -15.816 1.00 61.59 576 THR A O 1
ATOM 4439 N N . PHE A 1 577 ? 11.536 -25.799 -17.472 1.00 64.31 577 PHE A N 1
ATOM 4440 C CA . PHE A 1 577 ? 10.803 -24.602 -17.094 1.00 64.31 577 PHE A CA 1
ATOM 4441 C C . PHE A 1 577 ? 9.341 -24.748 -17.511 1.00 64.31 577 PHE A C 1
ATOM 4443 O O . PHE A 1 577 ? 9.039 -25.036 -18.665 1.00 64.31 577 PHE A O 1
ATOM 4450 N N . VAL A 1 578 ? 8.434 -24.569 -16.555 1.00 59.69 578 VAL A N 1
ATOM 4451 C CA . VAL A 1 578 ? 6.991 -24.526 -16.802 1.00 59.69 578 VAL A CA 1
ATOM 4452 C C . VAL A 1 578 ? 6.522 -23.157 -16.346 1.00 59.69 578 VAL A C 1
ATOM 4454 O O . VAL A 1 578 ? 6.693 -22.808 -15.176 1.00 59.69 578 VAL A O 1
ATOM 4457 N N . LEU A 1 579 ? 5.957 -22.379 -17.270 1.00 61.19 579 LEU A N 1
ATOM 4458 C CA . LEU A 1 579 ? 5.331 -21.112 -16.917 1.00 61.19 579 LEU A CA 1
ATOM 4459 C C . LEU A 1 579 ? 4.103 -21.388 -16.041 1.00 61.19 579 LEU A C 1
ATOM 4461 O O . LEU A 1 579 ? 3.306 -22.275 -16.362 1.00 61.19 579 LEU A O 1
ATOM 4465 N N . PRO A 1 580 ? 3.924 -20.648 -14.943 1.00 54.69 580 PRO A N 1
ATOM 4466 C CA . PRO A 1 580 ? 2.739 -20.800 -14.118 1.00 54.69 580 PRO A CA 1
ATOM 4467 C C . PRO A 1 580 ? 1.472 -20.377 -14.871 1.00 54.69 580 PRO A C 1
ATOM 4469 O O . PRO A 1 580 ? 1.503 -19.443 -15.674 1.00 54.69 580 PRO A O 1
ATOM 4472 N N . LYS A 1 581 ? 0.332 -20.990 -14.537 1.00 55.34 581 LYS A N 1
ATOM 4473 C CA . LYS A 1 581 ? -0.986 -20.475 -14.936 1.00 55.34 581 LYS A CA 1
ATOM 4474 C C . LYS A 1 581 ? -1.253 -19.168 -14.191 1.00 55.34 581 LYS A C 1
ATOM 4476 O O . LYS A 1 581 ? -1.408 -19.182 -12.970 1.00 55.34 581 LYS A O 1
ATOM 4481 N N . THR A 1 582 ? -1.285 -18.045 -14.904 1.00 53.59 582 THR A N 1
ATOM 4482 C CA . THR A 1 582 ? -1.624 -16.749 -14.308 1.00 53.59 582 THR A CA 1
ATOM 4483 C C . THR A 1 582 ? -3.129 -16.487 -14.404 1.00 53.59 582 THR A C 1
ATOM 4485 O O . THR A 1 582 ? -3.662 -16.289 -15.495 1.00 53.59 582 THR A O 1
ATOM 4488 N N . ASP A 1 583 ? -3.813 -16.473 -13.254 1.00 49.94 583 ASP A N 1
ATOM 4489 C CA . ASP A 1 583 ? -5.276 -16.289 -13.152 1.00 49.94 583 ASP A CA 1
ATOM 4490 C C . ASP A 1 583 ? -5.702 -14.825 -12.887 1.00 49.94 583 ASP A C 1
ATOM 4492 O O . ASP A 1 583 ? -6.895 -14.524 -12.885 1.00 49.94 583 ASP A O 1
ATOM 4496 N N . ASP A 1 584 ? -4.764 -13.895 -12.654 1.00 45.78 584 ASP A N 1
ATOM 4497 C CA . ASP A 1 584 ? -5.096 -12.543 -12.166 1.00 45.78 584 ASP A CA 1
ATOM 4498 C C . ASP A 1 584 ? -5.159 -11.487 -13.290 1.00 45.78 584 ASP A C 1
ATOM 4500 O O . ASP A 1 584 ? -4.152 -11.138 -13.909 1.00 45.78 584 ASP A O 1
ATOM 4504 N N . SER A 1 585 ? -6.359 -10.929 -13.485 1.00 44.47 585 SER A N 1
ATOM 4505 C CA . SER A 1 585 ? -6.761 -9.916 -14.477 1.00 44.47 585 SER A CA 1
ATOM 4506 C C . SER A 1 585 ? -6.344 -8.481 -14.119 1.00 44.47 585 SER A C 1
ATOM 4508 O O . SER A 1 585 ? -7.140 -7.540 -14.225 1.00 44.47 585 SER A O 1
ATOM 4510 N N . SER A 1 586 ? -5.146 -8.298 -13.566 1.00 38.75 586 SER A N 1
ATOM 4511 C CA . SER A 1 586 ? -4.682 -6.964 -13.196 1.00 38.75 586 SER A CA 1
ATOM 4512 C C . SER A 1 586 ? -3.211 -6.771 -13.530 1.00 38.75 586 SER A C 1
ATOM 4514 O O . SER A 1 586 ? -2.340 -7.282 -12.823 1.00 38.75 586 SER A O 1
ATOM 4516 N N . THR A 1 587 ? -3.007 -5.939 -14.550 1.00 39.66 587 THR A N 1
ATOM 4517 C CA . THR A 1 587 ? -1.777 -5.320 -15.067 1.00 39.66 587 THR A CA 1
ATOM 4518 C C . THR A 1 587 ? -1.094 -6.057 -16.218 1.00 39.66 587 THR A C 1
ATOM 4520 O O . THR A 1 587 ? -0.460 -7.090 -16.037 1.00 39.66 587 THR A O 1
ATOM 4523 N N . SER A 1 588 ? -1.194 -5.410 -17.384 1.00 48.59 588 SER A N 1
ATOM 4524 C CA . SER A 1 588 ? -0.422 -5.560 -18.621 1.00 48.59 588 SER A CA 1
ATOM 4525 C C . SER A 1 588 ? 1.056 -5.851 -18.378 1.00 48.59 588 SER A C 1
ATOM 4527 O O . SER A 1 588 ? 1.730 -5.044 -17.729 1.00 48.59 588 SER A O 1
ATOM 4529 N N . ARG A 1 589 ? 1.583 -6.951 -18.923 1.00 59.25 589 ARG A N 1
ATOM 4530 C CA . ARG A 1 589 ? 2.991 -7.330 -18.715 1.00 59.25 589 ARG A CA 1
ATOM 4531 C C . ARG A 1 589 ? 3.701 -7.708 -20.014 1.00 59.25 589 ARG A C 1
ATOM 4533 O O . ARG A 1 589 ? 3.077 -8.373 -20.842 1.00 59.25 589 ARG A O 1
ATOM 4540 N N . PRO A 1 590 ? 4.976 -7.312 -20.175 1.00 54.69 590 PRO A N 1
ATOM 4541 C CA . PRO A 1 590 ? 5.889 -7.910 -21.134 1.00 54.69 590 PRO A CA 1
ATOM 4542 C C . PRO A 1 590 ? 6.436 -9.243 -20.596 1.00 54.69 590 PRO A C 1
ATOM 4544 O O . PRO A 1 590 ? 6.791 -9.349 -19.415 1.00 54.69 590 PRO A O 1
ATOM 4547 N N . VAL A 1 591 ? 6.515 -10.256 -21.457 1.00 63.06 591 VAL A N 1
ATOM 4548 C CA . VAL A 1 591 ? 7.144 -11.554 -21.161 1.00 63.06 591 VAL A CA 1
ATOM 4549 C C . VAL A 1 591 ? 8.185 -11.867 -22.240 1.00 63.06 591 VAL A C 1
ATOM 4551 O O . VAL A 1 591 ? 7.859 -12.541 -23.217 1.00 63.06 591 VAL A O 1
ATOM 4554 N N . PRO A 1 592 ? 9.416 -11.333 -22.127 1.00 63.59 592 PRO A N 1
ATOM 4555 C CA . PRO A 1 592 ? 10.505 -11.686 -23.026 1.00 63.59 592 PRO A CA 1
ATOM 4556 C C . PRO A 1 592 ? 11.215 -12.969 -22.569 1.00 63.59 592 PRO A C 1
ATOM 4558 O O . PRO A 1 592 ? 11.691 -13.072 -21.435 1.00 63.59 592 PRO A O 1
ATOM 4561 N N . LEU A 1 593 ? 11.314 -13.928 -23.485 1.00 68.94 593 LEU A N 1
ATOM 4562 C CA . LEU A 1 593 ? 12.036 -15.188 -23.336 1.00 68.94 593 LEU A CA 1
ATOM 4563 C C . LEU A 1 593 ? 13.109 -15.258 -24.424 1.00 68.94 593 LEU A C 1
ATOM 4565 O O . LEU A 1 593 ? 12.815 -15.590 -25.578 1.00 68.94 593 LEU A O 1
ATOM 4569 N N . CYS A 1 594 ? 14.342 -14.906 -24.055 1.00 69.94 594 CYS A N 1
ATOM 4570 C CA . CYS A 1 594 ? 15.447 -14.758 -25.000 1.00 69.94 594 CYS A CA 1
ATOM 4571 C C . CYS A 1 594 ? 16.651 -15.633 -24.627 1.00 69.94 594 CYS A C 1
ATOM 4573 O O . CYS A 1 594 ? 17.030 -15.698 -23.456 1.00 69.94 594 CYS A O 1
ATOM 4575 N N . ASP A 1 595 ? 17.288 -16.229 -25.638 1.00 62.78 595 ASP A N 1
ATOM 4576 C CA . ASP A 1 595 ? 18.563 -16.955 -25.525 1.00 62.78 595 ASP A CA 1
ATOM 4577 C C . ASP A 1 595 ? 18.517 -18.169 -24.569 1.00 62.78 595 ASP A C 1
ATOM 4579 O O . ASP A 1 595 ? 19.335 -18.314 -23.655 1.00 62.78 595 ASP A O 1
ATOM 4583 N N . ILE A 1 596 ? 17.557 -19.076 -24.799 1.00 64.19 596 ILE A N 1
ATOM 4584 C CA . ILE A 1 596 ? 17.344 -20.321 -24.039 1.00 64.19 596 ILE A CA 1
ATOM 4585 C C . ILE A 1 596 ? 17.505 -21.571 -24.948 1.00 64.19 596 ILE A C 1
ATOM 4587 O O . ILE A 1 596 ? 16.569 -22.349 -25.128 1.00 64.19 596 ILE A O 1
ATOM 4591 N N . PRO A 1 597 ? 18.689 -21.802 -25.552 1.00 59.81 597 PRO A N 1
ATOM 4592 C CA . PRO A 1 597 ? 18.907 -22.800 -26.608 1.00 59.81 597 PRO A CA 1
ATOM 4593 C C . PRO A 1 597 ? 18.740 -24.275 -26.208 1.00 59.81 597 PRO A C 1
ATOM 4595 O O . PRO A 1 597 ? 18.667 -25.118 -27.099 1.00 59.81 597 PRO A O 1
ATOM 4598 N N . ASN A 1 598 ? 18.741 -24.608 -24.910 1.00 65.62 598 ASN A N 1
ATOM 4599 C CA . ASN A 1 598 ? 18.595 -25.990 -24.424 1.00 65.62 598 ASN A CA 1
ATOM 4600 C C . ASN A 1 598 ? 17.170 -26.328 -23.951 1.00 65.62 598 ASN A C 1
ATOM 4602 O O . ASN A 1 598 ? 16.942 -27.436 -23.466 1.00 65.62 598 ASN A O 1
ATOM 4606 N N . VAL A 1 599 ? 16.218 -25.396 -24.072 1.00 65.25 599 VAL A N 1
ATOM 4607 C CA . VAL A 1 599 ? 14.796 -25.708 -23.904 1.00 65.25 599 VAL A CA 1
ATOM 4608 C C . VAL A 1 599 ? 14.266 -26.166 -25.256 1.00 65.25 599 VAL A C 1
ATOM 4610 O O . VAL A 1 599 ? 14.101 -25.363 -26.171 1.00 65.25 599 VAL A O 1
ATOM 4613 N N . ASP A 1 600 ? 14.016 -27.469 -25.372 1.00 68.31 600 ASP A N 1
ATOM 4614 C CA . ASP A 1 600 ? 13.495 -28.066 -26.604 1.00 68.31 600 ASP A CA 1
ATOM 4615 C C . ASP A 1 600 ? 12.002 -27.748 -26.797 1.00 68.31 600 ASP A C 1
ATOM 4617 O O . ASP A 1 600 ? 11.574 -27.500 -27.917 1.00 68.31 600 ASP A O 1
ATOM 4621 N N . SER A 1 601 ? 11.221 -27.662 -25.712 1.00 70.50 601 SER A N 1
ATOM 4622 C CA . SER A 1 601 ? 9.779 -27.381 -25.752 1.00 70.50 601 SER A CA 1
ATOM 4623 C C . SER A 1 601 ? 9.360 -26.369 -24.682 1.00 70.50 601 SER A C 1
ATOM 4625 O O . SER A 1 601 ? 9.705 -26.540 -23.509 1.00 70.50 601 SER A O 1
ATOM 4627 N N . LEU A 1 602 ? 8.558 -25.368 -25.047 1.00 73.19 602 LEU A N 1
ATOM 4628 C CA . LEU A 1 602 ? 7.970 -24.386 -24.130 1.00 73.19 602 LEU A CA 1
ATOM 4629 C C . LEU A 1 602 ? 6.456 -24.307 -24.340 1.00 73.19 602 LEU A C 1
ATOM 4631 O O . LEU A 1 602 ? 6.009 -23.914 -25.415 1.00 73.19 602 LEU A O 1
ATOM 4635 N N . SER A 1 603 ? 5.678 -24.603 -23.293 1.00 68.56 603 SER A N 1
ATOM 4636 C CA . SER A 1 603 ? 4.235 -24.323 -23.261 1.00 68.56 603 SER A CA 1
ATOM 4637 C C . SER A 1 603 ? 3.937 -23.053 -22.459 1.00 68.56 603 SER A C 1
ATOM 4639 O O . SER A 1 603 ? 4.431 -22.874 -21.341 1.00 68.56 603 SER A O 1
ATOM 4641 N N . VAL A 1 604 ? 3.139 -22.161 -23.047 1.00 69.19 604 VAL A N 1
ATOM 4642 C CA . VAL A 1 604 ? 2.768 -20.845 -22.519 1.00 69.19 604 VAL A CA 1
ATOM 4643 C C . VAL A 1 604 ? 1.252 -20.776 -22.343 1.00 69.19 604 VAL A C 1
ATOM 4645 O O . VAL A 1 604 ? 0.502 -20.930 -23.301 1.00 69.19 604 VAL A O 1
ATOM 4648 N N . SER A 1 605 ? 0.789 -20.492 -21.126 1.00 65.62 605 SER A N 1
ATOM 4649 C CA . SER A 1 605 ? -0.627 -20.252 -20.822 1.00 65.62 605 SER A CA 1
ATOM 4650 C C . SER A 1 605 ? -0.751 -19.005 -19.950 1.00 65.62 605 SER A C 1
ATOM 4652 O O . SER A 1 605 ? -0.702 -19.093 -18.723 1.00 65.62 605 SER A O 1
ATOM 4654 N N . LEU A 1 606 ? -0.891 -17.840 -20.582 1.00 68.31 606 LEU A N 1
ATOM 4655 C CA . LEU A 1 606 ? -0.879 -16.540 -19.917 1.00 68.31 606 LEU A CA 1
ATOM 4656 C C . LEU A 1 606 ? -2.191 -15.776 -20.125 1.00 68.31 606 LEU A C 1
ATOM 4658 O O . LEU A 1 606 ? -2.693 -15.634 -21.242 1.00 68.31 606 LEU A O 1
ATOM 4662 N N . SER A 1 607 ? -2.703 -15.205 -19.039 1.00 62.88 607 SER A N 1
ATOM 4663 C CA . SER A 1 607 ? -3.804 -14.238 -19.066 1.00 62.88 607 SER A CA 1
ATOM 4664 C C . SER A 1 607 ? -3.283 -12.826 -18.786 1.00 62.88 607 SER A C 1
ATOM 4666 O O . SER A 1 607 ? -2.417 -12.641 -17.935 1.00 62.88 607 SER A O 1
ATOM 4668 N N . ASP A 1 608 ? -3.852 -11.835 -19.470 1.00 66.00 608 ASP A N 1
ATOM 4669 C CA . ASP A 1 608 ? -3.620 -10.393 -19.297 1.00 66.00 608 ASP A CA 1
ATOM 4670 C C . ASP A 1 608 ? -2.219 -9.857 -19.696 1.00 66.00 608 ASP A C 1
ATOM 4672 O O . ASP A 1 608 ? -1.567 -9.107 -18.968 1.00 66.00 608 ASP A O 1
ATOM 4676 N N . VAL A 1 609 ? -1.744 -10.229 -20.889 1.00 68.56 609 VAL A N 1
ATOM 4677 C CA . VAL A 1 609 ? -0.432 -9.855 -21.456 1.00 68.56 609 VAL A CA 1
ATOM 4678 C C . VAL A 1 609 ? -0.569 -8.669 -22.424 1.00 68.56 609 VAL A C 1
ATOM 4680 O O . VAL A 1 609 ? -1.550 -8.578 -23.160 1.00 68.56 609 VAL A O 1
ATOM 4683 N N . PHE A 1 610 ? 0.400 -7.742 -22.429 1.00 70.00 610 PHE A N 1
ATOM 4684 C CA . PHE A 1 610 ? 0.460 -6.641 -23.413 1.00 70.00 610 PHE A CA 1
ATOM 4685 C C . PHE A 1 610 ? 1.563 -6.848 -24.443 1.00 70.00 610 PHE A C 1
ATOM 4687 O O . PHE A 1 610 ? 1.386 -6.461 -25.590 1.00 70.00 610 PHE A O 1
ATOM 4694 N N . GLU A 1 611 ? 2.671 -7.478 -24.057 1.00 76.00 611 GLU A N 1
ATOM 4695 C CA . GLU A 1 611 ? 3.770 -7.797 -24.964 1.00 76.00 611 GLU A CA 1
ATOM 4696 C C . GLU A 1 611 ? 4.286 -9.209 -24.660 1.00 76.00 611 GLU A C 1
ATOM 4698 O O . GLU A 1 611 ? 4.563 -9.558 -23.513 1.00 76.00 611 GLU A O 1
ATOM 4703 N N . PHE A 1 612 ? 4.393 -10.055 -25.671 1.00 80.94 612 PHE A N 1
ATOM 4704 C CA . PHE A 1 612 ? 4.930 -11.404 -25.551 1.00 80.94 612 PHE A CA 1
ATOM 4705 C C . PHE A 1 612 ? 6.028 -11.565 -26.588 1.00 80.94 612 PHE A C 1
ATOM 4707 O O . PHE A 1 612 ? 5.739 -11.513 -27.780 1.00 80.94 612 PHE A O 1
ATOM 4714 N N . THR A 1 613 ? 7.268 -11.759 -26.138 1.00 79.06 613 THR A N 1
ATOM 4715 C CA . THR A 1 613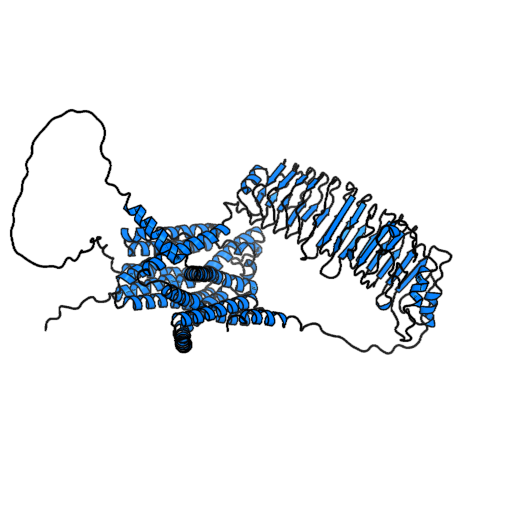 ? 8.427 -11.808 -27.034 1.00 79.06 613 THR A CA 1
ATOM 4716 C C . THR A 1 613 ? 9.209 -13.093 -26.812 1.00 79.06 613 THR A C 1
ATOM 4718 O O . THR A 1 613 ? 9.652 -13.375 -25.704 1.00 79.06 613 THR A O 1
ATOM 4721 N N . VAL A 1 614 ? 9.423 -13.865 -27.872 1.00 80.75 614 VAL A N 1
ATOM 4722 C CA . VAL A 1 614 ? 10.289 -15.049 -27.873 1.00 80.75 614 VAL A CA 1
ATOM 4723 C C . VAL A 1 614 ? 11.377 -14.818 -28.912 1.00 80.75 614 VAL A C 1
ATOM 4725 O O . VAL A 1 614 ? 11.058 -14.555 -30.070 1.00 80.75 614 VAL A O 1
ATOM 4728 N N . ALA A 1 615 ? 12.648 -14.881 -28.511 1.00 79.25 615 ALA A N 1
ATOM 4729 C CA . ALA A 1 615 ? 13.769 -14.599 -29.409 1.00 79.25 615 ALA A CA 1
ATOM 4730 C C . ALA A 1 615 ? 14.974 -15.528 -29.197 1.00 79.25 615 ALA A C 1
ATOM 4732 O O . ALA A 1 615 ? 15.314 -15.884 -28.073 1.00 79.25 615 ALA A O 1
ATOM 4733 N N . GLY A 1 616 ? 15.672 -15.882 -30.279 1.00 63.06 616 GLY A N 1
ATOM 4734 C CA . GLY A 1 616 ? 17.039 -16.425 -30.196 1.00 63.06 616 GLY A CA 1
ATOM 4735 C C . GLY A 1 616 ? 17.175 -17.876 -29.715 1.00 63.06 616 GLY A C 1
ATOM 4736 O O . GLY A 1 616 ? 18.247 -18.264 -29.261 1.00 63.06 616 GLY A O 1
ATOM 4737 N N . ASN A 1 617 ? 16.128 -18.702 -29.819 1.00 69.00 617 ASN A N 1
ATOM 4738 C CA . ASN A 1 617 ? 16.157 -20.064 -29.264 1.00 69.00 617 ASN A CA 1
ATOM 4739 C C . ASN A 1 617 ? 16.565 -21.152 -30.283 1.00 69.00 617 ASN A C 1
ATOM 4741 O O . ASN A 1 617 ? 17.031 -22.222 -29.900 1.00 69.00 617 ASN A O 1
ATOM 4745 N N . GLY A 1 618 ? 16.440 -20.885 -31.586 1.00 68.44 618 GLY A N 1
ATOM 4746 C CA . GLY A 1 618 ? 16.883 -21.692 -32.731 1.00 68.44 618 GLY A CA 1
ATOM 4747 C C . GLY A 1 618 ? 16.138 -23.015 -32.954 1.00 68.44 618 GLY A C 1
ATOM 4748 O O . GLY A 1 618 ? 15.732 -23.304 -34.076 1.00 68.44 618 GLY A O 1
ATOM 4749 N N . LYS A 1 619 ? 15.975 -23.822 -31.901 1.00 71.00 619 LYS A N 1
ATOM 4750 C CA . LYS A 1 619 ? 15.362 -25.163 -31.919 1.00 71.00 619 LYS A CA 1
ATOM 4751 C C . LYS A 1 619 ? 14.063 -25.271 -31.128 1.00 71.00 619 LYS A C 1
ATOM 4753 O O . LYS A 1 619 ? 13.433 -26.315 -31.179 1.00 71.00 619 LYS A O 1
ATOM 4758 N N . LEU A 1 620 ? 13.687 -24.217 -30.410 1.00 80.00 620 LEU A N 1
ATOM 4759 C CA . LEU A 1 620 ? 12.541 -24.240 -29.511 1.00 80.00 620 LEU A CA 1
ATOM 4760 C C . LEU A 1 620 ? 11.245 -24.602 -30.244 1.00 80.00 620 LEU A C 1
ATOM 4762 O O . LEU A 1 620 ? 10.905 -23.963 -31.244 1.00 80.00 620 LEU A O 1
ATOM 4766 N N . GLU A 1 621 ? 10.518 -25.568 -29.698 1.00 79.62 621 GLU A N 1
ATOM 4767 C CA . GLU A 1 621 ? 9.126 -25.867 -30.022 1.00 79.62 621 GLU A CA 1
ATOM 4768 C C . GLU A 1 621 ? 8.219 -25.046 -29.094 1.00 79.62 621 GLU A C 1
ATOM 4770 O O . GLU A 1 621 ? 8.192 -25.238 -27.876 1.00 79.62 621 GLU A O 1
ATOM 4775 N N . LEU A 1 622 ? 7.509 -24.070 -29.660 1.00 80.00 622 LEU A N 1
ATOM 4776 C CA . LEU A 1 622 ? 6.659 -23.140 -28.921 1.00 80.00 622 LEU A CA 1
ATOM 4777 C C . LEU A 1 622 ? 5.189 -23.569 -28.999 1.00 80.00 622 LEU A C 1
ATOM 4779 O O . LEU A 1 622 ? 4.598 -23.593 -30.076 1.00 80.00 622 LEU A O 1
ATOM 4783 N N . THR A 1 623 ? 4.581 -23.835 -27.845 1.00 76.38 623 THR A N 1
ATOM 4784 C CA . THR A 1 623 ? 3.141 -24.067 -27.669 1.00 76.38 623 THR A CA 1
ATOM 4785 C C . THR A 1 623 ? 2.548 -22.907 -26.865 1.00 76.38 623 THR A C 1
ATOM 4787 O O . THR A 1 623 ? 3.080 -22.535 -25.825 1.00 76.38 623 THR A O 1
ATOM 4790 N N . ILE A 1 624 ? 1.445 -22.309 -27.315 1.00 76.38 624 ILE A N 1
ATOM 4791 C CA . ILE A 1 624 ? 0.772 -21.176 -26.643 1.00 76.38 624 ILE A CA 1
ATOM 4792 C C . ILE A 1 624 ? -0.682 -21.569 -26.327 1.00 76.38 624 ILE A C 1
ATOM 4794 O O . ILE A 1 624 ? -1.609 -21.260 -27.057 1.00 76.38 624 ILE A O 1
ATOM 4798 N N . GLU A 1 625 ? -0.940 -22.303 -25.259 1.00 69.19 625 GLU A N 1
ATOM 4799 C CA . GLU A 1 625 ? -2.293 -22.799 -24.957 1.00 69.19 625 GLU A CA 1
ATOM 4800 C C . GLU A 1 625 ? -3.324 -21.676 -24.746 1.00 69.19 625 GLU A C 1
ATOM 4802 O O . GLU A 1 625 ? -4.491 -21.814 -25.121 1.00 69.19 625 GLU A O 1
ATOM 4807 N N . GLN A 1 626 ? -2.894 -20.557 -24.160 1.00 69.44 626 GLN A N 1
ATOM 4808 C CA . GLN A 1 626 ? -3.727 -19.385 -23.919 1.00 69.44 626 GLN A CA 1
ATOM 4809 C C . GLN A 1 626 ? -2.857 -18.127 -23.889 1.00 69.44 626 GLN A C 1
ATOM 4811 O O . GLN A 1 626 ? -1.816 -18.096 -23.235 1.00 69.44 626 GLN A O 1
ATOM 4816 N N . LEU A 1 627 ? -3.307 -17.074 -24.569 1.00 71.38 627 LEU A N 1
ATOM 4817 C CA . LEU A 1 627 ? -2.713 -15.743 -24.492 1.00 71.38 627 LEU A CA 1
ATOM 4818 C C . LEU A 1 627 ? -3.848 -14.721 -24.603 1.00 71.38 627 LEU A C 1
ATOM 4820 O O . LEU A 1 627 ? -4.551 -14.694 -25.609 1.00 71.38 627 LEU A O 1
ATOM 4824 N N . GLY A 1 628 ? -4.091 -13.934 -23.555 1.00 62.56 628 GLY A N 1
ATOM 4825 C CA . GLY A 1 628 ? -5.224 -13.000 -23.494 1.00 62.56 628 GLY A CA 1
ATOM 4826 C C . GLY A 1 628 ? -4.842 -11.631 -22.940 1.00 62.56 628 GLY A C 1
ATOM 4827 O O . GLY A 1 628 ? -3.857 -11.531 -22.223 1.00 62.56 628 GLY A O 1
ATOM 4828 N N . SER A 1 629 ? -5.630 -10.588 -23.213 1.00 61.62 629 SER A N 1
ATOM 4829 C CA . SER A 1 629 ? -5.444 -9.232 -22.666 1.00 61.62 629 SER A CA 1
ATOM 4830 C C . SER A 1 629 ? -6.789 -8.610 -22.279 1.00 61.62 629 SER A C 1
ATOM 4832 O O . SER A 1 629 ? -7.710 -8.589 -23.089 1.00 61.62 629 SER A O 1
ATOM 4834 N N . SER A 1 630 ? -6.924 -8.068 -21.069 1.00 55.16 630 SER A N 1
ATOM 4835 C CA . SER A 1 630 ? -8.143 -7.375 -20.619 1.00 55.16 630 SER A CA 1
ATOM 4836 C C . SER A 1 630 ? -8.299 -5.970 -21.219 1.00 55.16 630 SER A C 1
ATOM 4838 O O . SER A 1 630 ? -9.389 -5.401 -21.172 1.00 55.16 630 SER A O 1
ATOM 4840 N N . GLN A 1 631 ? -7.227 -5.409 -21.799 1.00 55.69 631 GLN A N 1
ATOM 4841 C CA . GLN A 1 631 ? -7.167 -4.025 -22.296 1.00 55.69 631 GLN A CA 1
ATOM 4842 C C . GLN A 1 631 ? -7.044 -3.895 -23.822 1.00 55.69 631 GLN A C 1
ATOM 4844 O O . GLN A 1 631 ? -6.660 -2.843 -24.332 1.00 55.69 631 GLN A O 1
ATOM 4849 N N . GLY A 1 632 ? -7.420 -4.936 -24.567 1.00 58.62 632 GLY A N 1
ATOM 4850 C CA . GLY A 1 632 ? -7.635 -4.827 -26.009 1.00 58.62 632 GLY A CA 1
ATOM 4851 C C . GLY A 1 632 ? -6.676 -5.603 -26.907 1.00 58.62 632 GLY A C 1
ATOM 4852 O O . GLY A 1 632 ? -6.777 -5.409 -28.107 1.00 58.62 632 GLY A O 1
ATOM 4853 N N . GLY A 1 633 ? -5.818 -6.483 -26.384 1.00 66.75 633 GLY A N 1
ATOM 4854 C CA . GLY A 1 633 ? -5.002 -7.440 -27.159 1.00 66.75 633 GLY A CA 1
ATOM 4855 C C . GLY A 1 633 ? -3.492 -7.196 -27.035 1.00 66.75 633 GLY A C 1
ATOM 4856 O O . GLY A 1 633 ? -3.055 -6.050 -26.983 1.00 66.75 633 GLY A O 1
ATOM 4857 N N . ALA A 1 634 ? -2.700 -8.273 -26.965 1.00 78.50 634 ALA A N 1
ATOM 4858 C CA . ALA A 1 634 ? -1.236 -8.235 -26.830 1.00 78.50 634 ALA A CA 1
ATOM 4859 C C . ALA A 1 634 ? -0.499 -7.932 -28.157 1.00 78.50 634 ALA A C 1
ATOM 4861 O O . ALA A 1 634 ? -1.028 -8.208 -29.233 1.00 78.50 634 ALA A O 1
ATOM 4862 N N . SER A 1 635 ? 0.730 -7.411 -28.088 1.00 84.06 635 SER A N 1
ATOM 4863 C CA . SER A 1 635 ? 1.726 -7.456 -29.168 1.00 84.06 635 SER A CA 1
ATOM 4864 C C . SER A 1 635 ? 2.573 -8.720 -29.002 1.00 84.06 635 SER A C 1
ATOM 4866 O O . SER A 1 635 ? 3.125 -8.972 -27.933 1.00 84.06 635 SER A O 1
ATOM 4868 N N . VAL A 1 636 ? 2.613 -9.561 -30.027 1.00 87.75 636 VAL A N 1
ATOM 4869 C CA . VAL A 1 636 ? 3.254 -10.878 -30.022 1.00 87.75 636 VAL A CA 1
ATOM 4870 C C . VAL A 1 636 ? 4.418 -10.849 -30.999 1.00 87.75 636 VAL A C 1
ATOM 4872 O O . VAL A 1 636 ? 4.202 -10.671 -32.191 1.00 87.75 636 VAL A O 1
ATOM 4875 N N . ASN A 1 637 ? 5.640 -11.048 -30.515 1.00 87.81 637 ASN A N 1
ATOM 4876 C CA . ASN A 1 637 ? 6.852 -11.056 -31.322 1.00 87.81 637 ASN A CA 1
ATOM 4877 C C . ASN A 1 637 ? 7.581 -12.399 -31.190 1.00 87.81 637 ASN A C 1
ATOM 4879 O O . ASN A 1 637 ? 8.080 -12.757 -30.125 1.00 87.81 637 ASN A O 1
ATOM 4883 N N . ILE A 1 638 ? 7.626 -13.165 -32.273 1.00 88.31 638 ILE A N 1
ATOM 4884 C CA . ILE A 1 638 ? 8.203 -14.506 -32.315 1.00 88.31 638 ILE A CA 1
ATOM 4885 C C . ILE A 1 638 ? 9.349 -14.499 -33.323 1.00 88.31 638 ILE A C 1
ATOM 4887 O O . ILE A 1 638 ? 9.133 -14.339 -34.528 1.00 88.31 638 ILE A O 1
ATOM 4891 N N . THR A 1 639 ? 10.568 -14.703 -32.824 1.00 86.56 639 THR A N 1
ATOM 4892 C CA . THR A 1 639 ? 11.790 -14.735 -33.631 1.00 86.56 639 THR A CA 1
ATOM 4893 C C . THR A 1 639 ? 12.714 -15.888 -33.254 1.00 86.56 639 THR A C 1
ATOM 4895 O O . THR A 1 639 ? 12.867 -16.243 -32.085 1.00 86.56 639 THR A O 1
ATOM 4898 N N . GLY A 1 640 ? 13.371 -16.489 -34.248 1.00 81.75 640 GLY A N 1
ATOM 4899 C CA . GLY A 1 640 ? 14.320 -17.577 -34.019 1.00 81.75 640 GLY A CA 1
ATOM 4900 C C . GLY A 1 640 ? 13.723 -18.797 -33.305 1.00 81.75 640 GLY A C 1
ATOM 4901 O O . GLY A 1 640 ? 14.380 -19.354 -32.433 1.00 81.75 640 GLY A O 1
ATOM 4902 N N . VAL A 1 641 ? 12.494 -19.200 -33.631 1.00 85.06 641 VAL A N 1
ATOM 4903 C CA . VAL A 1 641 ? 11.829 -20.414 -33.118 1.00 85.06 641 VAL A CA 1
ATOM 4904 C C . VAL A 1 641 ? 11.912 -21.556 -34.146 1.00 85.06 641 VAL A C 1
ATOM 4906 O O . VAL A 1 641 ? 11.907 -21.310 -35.357 1.00 85.06 641 VAL A O 1
ATOM 4909 N N . GLY A 1 642 ? 12.028 -22.799 -33.659 1.00 81.75 642 GLY A N 1
ATOM 4910 C CA . GLY A 1 642 ? 12.193 -24.013 -34.468 1.00 81.75 642 GLY A CA 1
ATOM 4911 C C . GLY A 1 642 ? 10.875 -24.604 -34.974 1.00 81.75 642 GLY A C 1
ATOM 4912 O O . GLY A 1 642 ? 10.799 -25.004 -36.132 1.00 81.75 642 GLY A O 1
ATOM 4913 N N . ALA A 1 643 ? 9.827 -24.601 -34.148 1.00 82.88 643 ALA A N 1
ATOM 4914 C CA . ALA A 1 643 ? 8.464 -24.967 -34.538 1.00 82.88 643 ALA A CA 1
ATOM 4915 C C . ALA A 1 643 ? 7.426 -24.251 -33.657 1.00 82.88 643 ALA A C 1
ATOM 4917 O O . ALA A 1 643 ? 7.717 -23.896 -32.516 1.00 82.88 643 ALA A O 1
ATOM 4918 N N . VAL A 1 644 ? 6.211 -24.052 -34.177 1.00 79.69 644 VAL A N 1
ATOM 4919 C CA . VAL A 1 644 ? 5.061 -23.563 -33.398 1.00 79.69 644 VAL A CA 1
ATOM 4920 C C . VAL A 1 644 ? 3.994 -24.653 -33.387 1.00 79.69 644 VAL A C 1
ATOM 4922 O O . VAL A 1 644 ? 3.265 -24.841 -34.362 1.00 79.69 644 VAL A O 1
ATOM 4925 N N . GLU A 1 645 ? 3.916 -25.392 -32.286 1.00 72.81 645 GLU A N 1
ATOM 4926 C CA . GLU A 1 645 ? 2.969 -26.489 -32.106 1.00 72.81 645 GLU A CA 1
ATOM 4927 C C . GLU A 1 645 ? 1.684 -25.947 -31.503 1.00 72.81 645 GLU A C 1
ATOM 4929 O O . GLU A 1 645 ? 1.461 -25.989 -30.295 1.00 72.81 645 GLU A O 1
ATOM 4934 N N . ASN A 1 646 ? 0.842 -25.337 -32.335 1.00 63.28 646 ASN A N 1
ATOM 4935 C CA . ASN A 1 646 ? -0.372 -24.761 -31.793 1.00 63.28 646 ASN A CA 1
ATOM 4936 C C . ASN A 1 646 ? -1.548 -24.716 -32.745 1.00 63.28 646 ASN A C 1
ATOM 4938 O O . ASN A 1 646 ? -1.972 -23.667 -33.222 1.00 63.28 646 ASN A O 1
ATOM 4942 N N . ALA A 1 647 ? -2.085 -25.896 -33.018 1.00 54.78 647 ALA A N 1
ATOM 4943 C CA . ALA A 1 647 ? -3.133 -26.013 -34.004 1.00 54.78 647 ALA A CA 1
ATOM 4944 C C . ALA A 1 647 ? -4.460 -25.390 -33.512 1.00 54.78 647 ALA A C 1
ATOM 4946 O O . ALA A 1 647 ? -5.105 -24.700 -34.278 1.00 54.78 647 ALA A O 1
ATOM 4947 N N . CYS A 1 648 ? -4.904 -25.548 -32.257 1.00 62.34 648 CYS A N 1
ATOM 4948 C CA . CYS A 1 648 ? -6.335 -25.310 -31.960 1.00 62.34 648 CYS A CA 1
ATOM 4949 C C . CYS A 1 648 ? -6.673 -24.249 -30.891 1.00 62.34 648 CYS A C 1
ATOM 4951 O O . CYS A 1 648 ? -7.859 -24.053 -30.583 1.00 62.34 648 CYS A O 1
ATOM 4953 N N . SER A 1 649 ? -5.686 -23.575 -30.300 1.00 69.12 649 SER A N 1
ATOM 4954 C CA . SER A 1 649 ? -5.931 -22.558 -29.266 1.00 69.12 649 SER A CA 1
ATOM 4955 C C . SER A 1 649 ? -6.153 -21.165 -29.870 1.00 69.12 649 SER A C 1
ATOM 4957 O O . SER A 1 649 ? -5.587 -20.829 -30.906 1.00 69.12 649 SER A O 1
ATOM 4959 N N . VAL A 1 650 ? -7.023 -20.366 -29.239 1.00 72.94 650 VAL A N 1
ATOM 4960 C CA . VAL A 1 650 ? -7.335 -18.992 -29.672 1.00 72.94 650 VAL A CA 1
ATOM 4961 C C . VAL A 1 650 ? -6.627 -18.012 -28.750 1.00 72.94 650 VAL A C 1
ATOM 4963 O O . VAL A 1 650 ? -6.770 -18.119 -27.530 1.00 72.94 650 VAL A O 1
ATOM 4966 N N . TRP A 1 651 ? -5.894 -17.058 -29.317 1.00 79.31 651 TRP A N 1
ATOM 4967 C CA . TRP A 1 651 ? -5.183 -16.016 -28.566 1.00 79.31 651 TRP A CA 1
ATOM 4968 C C . TRP A 1 651 ? -5.767 -14.642 -28.882 1.00 79.31 651 TRP A C 1
ATOM 4970 O O . TRP A 1 651 ? -6.244 -14.415 -29.987 1.00 79.31 651 TRP A O 1
ATOM 4980 N N . LEU A 1 652 ? -5.705 -13.703 -27.942 1.00 80.06 652 LEU A N 1
ATOM 4981 C CA . LEU A 1 652 ? -6.127 -12.317 -28.134 1.00 80.06 652 LEU A CA 1
ATOM 4982 C C . LEU A 1 652 ? -4.898 -11.415 -28.321 1.00 80.06 652 LEU A C 1
ATOM 4984 O O . LEU A 1 652 ? -4.196 -11.102 -27.354 1.00 80.06 652 LEU A O 1
ATOM 4988 N N . ALA A 1 653 ? -4.651 -10.971 -29.552 1.00 84.12 653 ALA A N 1
ATOM 4989 C CA . ALA A 1 653 ? -3.505 -10.130 -29.894 1.00 84.12 653 ALA A CA 1
ATOM 4990 C C . ALA A 1 653 ? -3.879 -9.063 -30.931 1.00 84.12 653 ALA A C 1
ATOM 4992 O O . ALA A 1 653 ? -4.627 -9.344 -31.860 1.00 84.12 653 ALA A O 1
ATOM 4993 N N . ARG A 1 654 ? -3.337 -7.846 -30.775 1.00 87.88 654 ARG A N 1
ATOM 4994 C CA . ARG A 1 654 ? -3.476 -6.743 -31.745 1.00 87.88 654 ARG A CA 1
ATOM 4995 C C . ARG A 1 654 ? -2.395 -6.756 -32.805 1.00 87.88 654 ARG A C 1
ATOM 4997 O O . ARG A 1 654 ? -2.659 -6.372 -33.939 1.00 87.88 654 ARG A O 1
ATOM 5004 N N . GLU A 1 655 ? -1.184 -7.136 -32.430 1.00 89.12 655 GLU A N 1
ATOM 5005 C CA . GLU A 1 655 ? -0.033 -7.152 -33.324 1.00 89.12 655 GLU A CA 1
ATOM 5006 C C . GLU A 1 655 ? 0.648 -8.510 -33.224 1.00 89.12 655 GLU A C 1
ATOM 5008 O O . GLU A 1 655 ? 0.861 -9.016 -32.124 1.00 89.12 655 GLU A O 1
ATOM 5013 N N . VAL A 1 656 ? 0.966 -9.103 -34.371 1.00 90.81 656 VAL A N 1
ATOM 5014 C CA . VAL A 1 656 ? 1.708 -10.359 -34.462 1.00 90.81 656 VAL A CA 1
ATOM 5015 C C . VAL A 1 656 ? 2.864 -10.164 -35.431 1.00 90.81 656 VAL A C 1
ATOM 5017 O O . VAL A 1 656 ? 2.660 -9.823 -36.594 1.00 90.81 656 VAL A O 1
ATOM 5020 N N . ILE A 1 657 ? 4.074 -10.392 -34.937 1.00 92.00 657 ILE A N 1
ATOM 5021 C CA . ILE A 1 657 ? 5.340 -10.289 -35.652 1.00 92.00 657 ILE A CA 1
ATOM 5022 C C . ILE A 1 657 ? 5.984 -11.678 -35.631 1.00 92.00 657 ILE A C 1
ATOM 5024 O O . ILE A 1 657 ? 6.302 -12.206 -34.567 1.00 92.00 657 ILE A O 1
ATOM 5028 N N . PHE A 1 658 ? 6.149 -12.284 -36.803 1.00 92.12 658 PHE A N 1
ATOM 5029 C CA . PHE A 1 658 ? 6.735 -13.607 -36.987 1.00 92.12 658 PHE A CA 1
ATOM 5030 C C . PHE A 1 658 ? 7.917 -13.522 -37.957 1.00 92.12 658 PHE A C 1
ATOM 5032 O O . PHE A 1 658 ? 7.746 -13.550 -39.181 1.00 92.12 658 PHE A O 1
ATOM 5039 N N . GLU A 1 659 ? 9.130 -13.387 -37.412 1.00 90.69 659 GLU A N 1
ATOM 5040 C CA . GLU A 1 659 ? 10.312 -13.052 -38.212 1.00 90.69 659 GLU A CA 1
ATOM 5041 C C . GLU A 1 659 ? 11.537 -13.911 -37.933 1.00 90.69 659 GLU A C 1
ATOM 5043 O O . GLU A 1 659 ? 11.830 -14.245 -36.789 1.00 90.69 659 GLU A O 1
ATOM 5048 N N . ASN A 1 660 ? 12.331 -14.192 -38.969 1.00 89.06 660 ASN A N 1
ATOM 5049 C CA . ASN A 1 660 ? 13.603 -14.911 -38.830 1.00 89.06 660 ASN A CA 1
ATOM 5050 C C . ASN A 1 660 ? 13.459 -16.275 -38.117 1.00 89.06 660 ASN A C 1
ATOM 5052 O O . ASN A 1 660 ? 14.325 -16.670 -37.331 1.00 89.06 660 ASN A O 1
ATOM 5056 N N . ASN A 1 661 ? 12.357 -16.994 -38.345 1.00 88.88 661 ASN A N 1
ATOM 5057 C CA . ASN A 1 661 ? 12.096 -18.300 -37.741 1.00 88.88 661 ASN A CA 1
ATOM 5058 C C . ASN A 1 661 ? 12.525 -19.454 -38.658 1.00 88.88 661 ASN A C 1
ATOM 5060 O O . ASN A 1 661 ? 12.498 -19.353 -39.887 1.00 88.88 661 ASN A O 1
ATOM 5064 N N . ALA A 1 662 ? 12.893 -20.582 -38.045 1.00 87.31 662 ALA A N 1
ATOM 5065 C CA . ALA A 1 662 ? 13.211 -21.825 -38.747 1.00 87.31 662 ALA A CA 1
ATOM 5066 C C . ALA A 1 662 ? 11.982 -22.730 -38.951 1.00 87.31 662 ALA A C 1
ATOM 5068 O O . ALA A 1 662 ? 12.087 -23.722 -39.675 1.00 87.31 662 ALA A O 1
ATOM 5069 N N . ALA A 1 663 ? 10.843 -22.374 -38.346 1.00 86.75 663 ALA A N 1
ATOM 5070 C CA . ALA A 1 663 ? 9.588 -23.112 -38.424 1.00 86.75 663 ALA A CA 1
ATOM 5071 C C . ALA A 1 663 ? 9.077 -23.283 -39.861 1.00 86.75 663 ALA A C 1
ATOM 5073 O O . ALA A 1 663 ? 9.077 -22.351 -40.667 1.00 86.75 663 ALA A O 1
ATOM 5074 N N . GLU A 1 664 ? 8.594 -24.489 -40.161 1.00 86.81 664 GLU A N 1
ATOM 5075 C CA . GLU A 1 664 ? 8.003 -24.812 -41.462 1.00 86.81 664 GLU A CA 1
ATOM 5076 C C . GLU A 1 664 ? 6.542 -24.361 -41.569 1.00 86.81 664 GLU A C 1
ATOM 5078 O O . GLU A 1 664 ? 6.073 -24.028 -42.656 1.00 86.81 664 GLU A O 1
ATOM 5083 N N . ILE A 1 665 ? 5.810 -24.345 -40.454 1.00 84.44 665 ILE A N 1
ATOM 5084 C CA . ILE A 1 665 ? 4.369 -24.077 -40.419 1.00 84.44 665 ILE A CA 1
ATOM 5085 C C . ILE A 1 665 ? 4.084 -23.057 -39.323 1.00 84.44 665 ILE A C 1
ATOM 5087 O O . ILE A 1 665 ? 4.613 -23.171 -38.216 1.00 84.44 665 ILE A O 1
ATOM 5091 N N . PHE A 1 666 ? 3.223 -22.089 -39.628 1.00 87.06 666 PHE A N 1
ATOM 5092 C CA . PHE A 1 666 ? 2.734 -21.106 -38.669 1.00 87.06 666 PHE A CA 1
ATOM 5093 C C . PHE A 1 666 ? 1.199 -21.151 -38.589 1.00 87.06 666 PHE A C 1
ATOM 5095 O O . PHE A 1 666 ? 0.522 -20.480 -39.374 1.00 87.06 666 PHE A O 1
ATOM 5102 N N . PRO A 1 667 ? 0.626 -21.970 -37.688 1.00 81.69 667 PRO A N 1
ATOM 5103 C CA . PRO A 1 667 ? -0.795 -21.908 -37.370 1.00 81.69 667 PRO A CA 1
ATOM 5104 C C . PRO A 1 667 ? -1.059 -20.754 -36.393 1.00 81.69 667 PRO A C 1
ATOM 5106 O O . PRO A 1 667 ? -0.384 -20.640 -35.369 1.00 81.69 667 PRO A O 1
ATOM 5109 N N . PHE A 1 668 ? -2.046 -19.905 -36.683 1.00 81.12 668 PHE A N 1
ATOM 5110 C CA . PHE A 1 668 ? -2.422 -18.814 -35.780 1.00 81.12 668 PHE A CA 1
ATOM 5111 C C . PHE A 1 668 ? -3.935 -18.572 -35.785 1.00 81.12 668 PHE A C 1
ATOM 5113 O O . PHE A 1 668 ? -4.525 -18.210 -36.796 1.00 81.12 668 PHE A O 1
ATOM 5120 N N . SER A 1 669 ? -4.586 -18.736 -34.631 1.00 78.12 669 SER A N 1
ATOM 5121 C CA . SER A 1 669 ? -5.994 -18.371 -34.438 1.00 78.12 669 SER A CA 1
ATOM 5122 C C . SER A 1 669 ? -6.073 -17.182 -33.487 1.00 78.12 669 SER A C 1
ATOM 5124 O O . SER A 1 669 ? -6.208 -17.342 -32.276 1.00 78.12 669 SER A O 1
ATOM 5126 N N . VAL A 1 670 ? -5.954 -15.977 -34.036 1.00 81.94 670 VAL A N 1
ATOM 5127 C CA . VAL A 1 670 ? -5.867 -14.741 -33.248 1.00 81.94 670 VAL A CA 1
ATOM 5128 C C . VAL A 1 670 ? -7.191 -13.986 -33.292 1.00 81.94 670 VAL A C 1
ATOM 5130 O O . VAL A 1 670 ? -7.821 -13.914 -34.339 1.00 81.94 670 VAL A O 1
ATOM 5133 N N . SER A 1 671 ? -7.618 -13.416 -32.171 1.00 81.88 671 SER A N 1
ATOM 5134 C CA . SER A 1 671 ? -8.768 -12.518 -32.067 1.00 81.88 671 SER A CA 1
ATOM 5135 C C . SER A 1 671 ? -8.303 -11.085 -31.782 1.00 81.88 671 SER A C 1
ATOM 5137 O O . SER A 1 671 ? -7.332 -10.898 -31.045 1.00 81.88 671 SER A O 1
ATOM 5139 N N . GLY A 1 672 ? -8.970 -10.082 -32.367 1.00 80.50 672 GLY A N 1
ATOM 5140 C CA . GLY A 1 672 ? -8.621 -8.663 -32.188 1.00 80.50 672 GLY A CA 1
ATOM 5141 C C . GLY A 1 672 ? -7.413 -8.167 -33.001 1.00 80.50 672 GLY A C 1
ATOM 5142 O O . GLY A 1 672 ? -6.831 -7.136 -32.650 1.00 80.50 672 GLY A O 1
ATOM 5143 N N . LEU A 1 673 ? -7.002 -8.900 -34.044 1.00 85.25 673 LEU A N 1
ATOM 5144 C CA . LEU A 1 673 ? -5.789 -8.627 -34.823 1.00 85.25 673 LEU A CA 1
ATOM 5145 C C . LEU A 1 673 ? -5.924 -7.350 -35.666 1.00 85.25 673 LEU A C 1
ATOM 5147 O O . LEU A 1 673 ? -6.878 -7.198 -36.425 1.00 85.25 673 LEU A O 1
ATOM 5151 N N . ARG A 1 674 ? -4.932 -6.457 -35.559 1.00 88.06 674 ARG A N 1
ATOM 5152 C CA . ARG A 1 674 ? -4.817 -5.205 -36.329 1.00 88.06 674 ARG A CA 1
ATOM 5153 C C . ARG A 1 674 ? -3.582 -5.152 -37.221 1.00 88.06 674 ARG A C 1
ATOM 5155 O O . ARG A 1 674 ? -3.635 -4.584 -38.307 1.00 88.06 674 ARG A O 1
ATOM 5162 N N . LYS A 1 675 ? -2.459 -5.716 -36.777 1.00 89.88 675 LYS A N 1
ATOM 5163 C CA . LYS A 1 675 ? -1.207 -5.713 -37.538 1.00 89.88 675 LYS A CA 1
ATOM 5164 C C . LYS A 1 675 ? -0.582 -7.099 -37.593 1.00 89.88 675 LYS A C 1
ATOM 5166 O O . LYS A 1 675 ? -0.409 -7.736 -36.557 1.00 89.88 675 LYS A O 1
ATOM 5171 N N . LEU A 1 676 ? -0.230 -7.542 -38.795 1.00 91.50 676 LEU A N 1
ATOM 5172 C CA . LEU A 1 676 ? 0.392 -8.838 -39.040 1.00 91.50 676 LEU A CA 1
ATOM 5173 C C . LEU A 1 676 ? 1.662 -8.662 -39.872 1.00 91.50 676 LEU A C 1
ATOM 5175 O O . LEU A 1 676 ? 1.598 -8.161 -40.992 1.00 91.50 676 LEU A O 1
ATOM 5179 N N . THR A 1 677 ? 2.791 -9.129 -39.348 1.00 93.12 677 THR A N 1
ATOM 5180 C CA . THR A 1 677 ? 4.074 -9.148 -40.053 1.00 93.12 677 THR A CA 1
ATOM 5181 C C . THR A 1 677 ? 4.629 -10.568 -40.085 1.00 93.12 677 THR A C 1
ATOM 5183 O O . THR A 1 677 ? 4.877 -11.163 -39.040 1.00 93.12 677 THR A O 1
ATOM 5186 N N . ILE A 1 678 ? 4.860 -11.108 -41.280 1.00 93.25 678 ILE A N 1
ATOM 5187 C CA . ILE A 1 678 ? 5.506 -12.401 -41.520 1.00 93.25 678 ILE A CA 1
ATOM 5188 C C . ILE A 1 678 ? 6.674 -12.154 -42.474 1.00 93.25 678 ILE A C 1
ATOM 5190 O O . ILE A 1 678 ? 6.469 -12.008 -43.681 1.00 93.25 678 ILE A O 1
ATOM 5194 N N . GLN A 1 679 ? 7.906 -12.100 -41.961 1.00 92.44 679 GLN A N 1
ATOM 5195 C CA . GLN A 1 679 ? 9.066 -11.793 -42.805 1.00 92.44 679 GLN A CA 1
ATOM 5196 C C . GLN A 1 679 ? 10.318 -12.621 -42.528 1.00 92.44 679 GLN A C 1
ATOM 5198 O O . GLN A 1 679 ? 10.576 -13.033 -41.402 1.00 92.44 679 GLN A O 1
ATOM 5203 N N . ASN A 1 680 ? 11.141 -12.825 -43.557 1.00 90.69 680 ASN A N 1
ATOM 5204 C CA . ASN A 1 680 ? 12.450 -13.478 -43.445 1.00 90.69 680 ASN A CA 1
ATOM 5205 C C . ASN A 1 680 ? 12.403 -14.915 -42.885 1.00 90.69 680 ASN A C 1
ATOM 5207 O O . ASN A 1 680 ? 13.305 -15.325 -42.154 1.00 90.69 680 ASN A O 1
ATOM 5211 N N . ASN A 1 681 ? 11.370 -15.704 -43.201 1.00 91.31 681 ASN A N 1
ATOM 5212 C CA . ASN A 1 681 ? 11.271 -17.100 -42.760 1.00 91.31 681 ASN A CA 1
ATOM 5213 C C . ASN A 1 681 ? 11.626 -18.054 -43.925 1.00 91.31 681 ASN A C 1
ATOM 5215 O O . ASN A 1 681 ? 10.776 -18.349 -44.770 1.00 91.31 681 ASN A O 1
ATOM 5219 N N . PRO A 1 682 ? 12.868 -18.577 -44.008 1.00 88.56 682 PRO A N 1
ATOM 5220 C CA . PRO A 1 682 ? 13.353 -19.305 -45.189 1.00 88.56 682 PRO A CA 1
ATOM 5221 C C . PRO A 1 682 ? 12.712 -20.687 -45.394 1.00 88.56 682 PRO A C 1
ATOM 5223 O O . PRO A 1 682 ? 12.710 -21.211 -46.512 1.00 88.56 682 PRO A O 1
ATOM 5226 N N . ASN A 1 683 ? 12.199 -21.300 -44.323 1.00 90.12 683 ASN A N 1
ATOM 5227 C CA . ASN A 1 683 ? 11.597 -22.637 -44.349 1.00 90.12 683 ASN A CA 1
ATOM 5228 C C . ASN A 1 683 ? 10.071 -22.635 -44.264 1.00 90.12 683 ASN A C 1
ATOM 5230 O O . ASN A 1 683 ? 9.474 -23.696 -44.435 1.00 90.12 683 ASN A O 1
ATOM 5234 N N . LEU A 1 684 ? 9.452 -21.474 -44.042 1.00 89.50 684 LEU A N 1
ATOM 5235 C CA . LEU A 1 684 ? 8.011 -21.366 -43.871 1.00 89.50 684 LEU A CA 1
ATOM 5236 C C . LEU A 1 684 ? 7.306 -21.758 -45.175 1.00 89.50 684 LEU A C 1
ATOM 5238 O O . LEU A 1 684 ? 7.398 -21.045 -46.172 1.00 89.50 684 LEU A O 1
ATOM 5242 N N . ARG A 1 685 ? 6.627 -22.910 -45.166 1.00 87.25 685 ARG A N 1
ATOM 5243 C CA . ARG A 1 685 ? 5.850 -23.429 -46.302 1.00 87.25 685 ARG A CA 1
ATOM 5244 C C . ARG A 1 685 ? 4.385 -23.013 -46.242 1.00 87.25 685 ARG A C 1
ATOM 5246 O O . ARG A 1 685 ? 3.751 -22.868 -47.282 1.00 87.25 685 ARG A O 1
ATOM 5253 N N . LEU A 1 686 ? 3.848 -22.844 -45.032 1.00 83.62 686 LEU A N 1
ATOM 5254 C CA . LEU A 1 686 ? 2.420 -22.650 -44.817 1.00 83.62 686 LEU A CA 1
ATOM 5255 C C . LEU A 1 686 ? 2.144 -21.754 -43.603 1.00 83.62 686 LEU A C 1
ATOM 5257 O O . LEU A 1 686 ? 2.652 -22.008 -42.510 1.00 83.62 686 LEU A O 1
ATOM 5261 N N . ALA A 1 687 ? 1.296 -20.745 -43.793 1.00 83.94 687 ALA A N 1
ATOM 5262 C CA . ALA A 1 687 ? 0.736 -19.920 -42.728 1.00 83.94 687 ALA A CA 1
ATOM 5263 C C . ALA A 1 687 ? -0.788 -20.098 -42.736 1.00 83.94 687 ALA A C 1
ATOM 5265 O O . ALA A 1 687 ? -1.435 -19.777 -43.734 1.00 83.94 687 ALA A O 1
ATOM 5266 N N . VAL A 1 688 ? -1.346 -20.657 -41.659 1.00 76.50 688 VAL A N 1
ATOM 5267 C CA . VAL A 1 688 ? -2.772 -21.015 -41.581 1.00 76.50 688 VAL A CA 1
ATOM 5268 C C . VAL A 1 688 ? -3.475 -20.096 -40.583 1.00 76.50 688 VAL A C 1
ATOM 5270 O O . VAL A 1 688 ? -3.324 -20.298 -39.372 1.00 76.50 688 VAL A O 1
ATOM 5273 N N . PRO A 1 689 ? -4.242 -19.101 -41.057 1.00 75.19 689 PRO A N 1
ATOM 5274 C CA . PRO A 1 689 ? -5.127 -18.336 -40.190 1.00 75.19 689 PRO A CA 1
ATOM 5275 C C . PRO A 1 689 ? -6.304 -19.198 -39.700 1.00 75.19 689 PRO A C 1
ATOM 5277 O O . PRO A 1 689 ? -6.902 -19.967 -40.453 1.00 75.19 689 PRO A O 1
ATOM 5280 N N . GLY A 1 690 ? -6.638 -19.077 -38.416 1.00 69.69 690 GLY A N 1
ATOM 5281 C CA . GLY A 1 690 ? -7.882 -19.583 -37.828 1.00 69.69 690 GLY A CA 1
ATOM 5282 C C . GLY A 1 690 ? -9.096 -18.731 -38.197 1.00 69.69 690 GLY A C 1
ATOM 5283 O O . GLY A 1 690 ? -8.981 -17.738 -38.911 1.00 69.69 690 GLY A O 1
ATOM 5284 N N . LYS A 1 691 ? -10.276 -19.085 -37.670 1.00 68.06 691 LYS A N 1
ATOM 5285 C CA . LYS A 1 691 ? -11.491 -18.272 -37.833 1.00 68.06 691 LYS A CA 1
ATOM 5286 C C . LYS A 1 691 ? -11.227 -16.808 -37.418 1.00 68.06 691 LYS A C 1
ATOM 5288 O O . LYS A 1 691 ? -10.843 -16.592 -36.264 1.00 68.06 691 LYS A O 1
ATOM 5293 N N . PRO A 1 692 ? -11.495 -15.813 -38.284 1.00 62.88 692 PRO A N 1
ATOM 5294 C CA . PRO A 1 692 ? -11.324 -14.407 -37.940 1.00 62.88 692 PRO A CA 1
ATOM 5295 C C . PRO A 1 692 ? -12.365 -14.017 -36.885 1.00 62.88 692 PRO A C 1
ATOM 5297 O O . PRO A 1 692 ? -13.572 -14.003 -37.133 1.00 62.88 692 PRO A O 1
ATOM 5300 N N . LEU A 1 693 ? -11.899 -13.770 -35.662 1.00 66.38 693 LEU A N 1
ATOM 5301 C CA . LEU A 1 693 ? -12.717 -13.336 -34.532 1.00 66.38 693 LEU A CA 1
ATOM 5302 C C . LEU A 1 693 ? -12.371 -11.871 -34.247 1.00 66.38 693 LEU A C 1
ATOM 5304 O O . LEU A 1 693 ? -11.396 -11.603 -33.546 1.00 66.38 693 LEU A O 1
ATOM 5308 N N . GLU A 1 694 ? -13.159 -10.940 -34.792 1.00 72.31 694 GLU A N 1
ATOM 5309 C CA . GLU A 1 694 ? -13.004 -9.488 -34.564 1.00 72.31 694 GLU A CA 1
ATOM 5310 C C . GLU A 1 694 ? -11.679 -8.921 -35.115 1.00 72.31 694 GLU A C 1
ATOM 5312 O O . GLU A 1 694 ? -10.934 -8.250 -34.404 1.00 72.31 694 GLU A O 1
ATOM 5317 N N . TRP A 1 695 ? -11.327 -9.242 -36.363 1.00 79.75 695 TRP A N 1
ATOM 5318 C CA . TRP A 1 695 ? -10.169 -8.626 -37.021 1.00 79.75 695 TRP A CA 1
ATOM 5319 C C . TRP A 1 695 ? -10.496 -7.181 -37.426 1.00 79.75 695 TRP A C 1
ATOM 5321 O O . TRP A 1 695 ? -11.606 -6.886 -37.846 1.00 79.75 695 TRP A O 1
ATOM 5331 N N . GLU A 1 696 ? -9.529 -6.280 -37.256 1.00 79.06 696 GLU A N 1
ATOM 5332 C CA . GLU A 1 696 ? -9.577 -4.875 -37.693 1.00 79.06 696 GLU A CA 1
ATOM 5333 C C . GLU A 1 696 ? -8.227 -4.551 -38.354 1.00 79.06 696 GLU A C 1
ATOM 5335 O O . GLU A 1 696 ? -7.451 -3.718 -37.875 1.00 79.06 696 GLU A O 1
ATOM 5340 N N . LEU A 1 697 ? -7.873 -5.314 -39.391 1.00 82.00 697 LEU A N 1
ATOM 5341 C CA . LEU A 1 697 ? -6.533 -5.293 -39.977 1.00 82.00 697 LEU A CA 1
ATOM 5342 C C . LEU A 1 697 ? -6.224 -3.937 -40.623 1.00 82.00 697 LEU A C 1
ATOM 5344 O O . LEU A 1 697 ? -6.782 -3.584 -41.652 1.00 82.00 697 LEU A O 1
ATOM 5348 N N . THR A 1 698 ? -5.277 -3.204 -40.039 1.00 86.12 698 THR A N 1
ATOM 5349 C CA . THR A 1 698 ? -4.758 -1.938 -40.564 1.00 86.12 698 THR A CA 1
ATOM 5350 C C . THR A 1 698 ? -3.499 -2.132 -41.402 1.00 86.12 698 THR A C 1
ATOM 5352 O O . THR A 1 698 ? -3.255 -1.359 -42.323 1.00 86.12 698 THR A O 1
ATOM 5355 N N . SER A 1 699 ? -2.662 -3.124 -41.076 1.00 88.94 699 SER A N 1
ATOM 5356 C CA . SER A 1 699 ? -1.388 -3.348 -41.770 1.00 88.94 699 SER A CA 1
ATOM 5357 C C . SER A 1 699 ? -1.034 -4.829 -41.856 1.00 88.94 699 SER A C 1
ATOM 5359 O O . SER A 1 699 ? -1.034 -5.536 -40.846 1.00 88.94 699 SER A O 1
ATOM 5361 N N . ILE A 1 700 ? -0.716 -5.288 -43.065 1.00 90.56 700 ILE A N 1
ATOM 5362 C CA . ILE A 1 700 ? -0.337 -6.671 -43.351 1.00 90.56 700 ILE A CA 1
ATOM 5363 C C . ILE A 1 700 ? 0.940 -6.648 -44.182 1.00 90.56 700 ILE A C 1
ATOM 5365 O O . ILE A 1 700 ? 0.975 -6.043 -45.249 1.00 90.56 700 ILE A O 1
ATOM 5369 N N . ILE A 1 701 ? 1.985 -7.301 -43.682 1.00 92.12 701 ILE A N 1
ATOM 5370 C CA . ILE A 1 701 ? 3.289 -7.390 -44.338 1.00 92.12 701 ILE A CA 1
ATOM 5371 C C . ILE A 1 701 ? 3.691 -8.859 -44.385 1.00 92.12 701 ILE A C 1
ATOM 5373 O O . ILE A 1 701 ? 3.974 -9.468 -43.356 1.00 92.12 701 ILE A O 1
ATOM 5377 N N . VAL A 1 702 ? 3.745 -9.434 -45.579 1.00 92.19 702 VAL A N 1
ATOM 5378 C CA . VAL A 1 702 ? 4.245 -10.786 -45.825 1.00 92.19 702 VAL A CA 1
ATOM 5379 C C . VAL A 1 702 ? 5.337 -10.685 -46.873 1.00 92.19 702 VAL A C 1
ATOM 5381 O O . VAL A 1 702 ? 5.031 -10.442 -48.032 1.00 92.19 702 VAL A O 1
ATOM 5384 N N . LYS A 1 703 ? 6.606 -10.870 -46.502 1.00 91.31 703 LYS A N 1
ATOM 5385 C CA . LYS A 1 703 ? 7.718 -10.765 -47.462 1.00 91.31 703 LYS A CA 1
ATOM 5386 C C . LYS A 1 703 ? 8.913 -11.632 -47.132 1.00 91.31 703 LYS A C 1
ATOM 5388 O O . LYS A 1 703 ? 9.063 -12.088 -46.008 1.00 91.31 703 LYS A O 1
ATOM 5393 N N . ASP A 1 704 ? 9.783 -11.851 -48.111 1.00 88.06 704 ASP A N 1
ATOM 5394 C CA . ASP A 1 704 ? 11.031 -12.596 -47.912 1.00 88.06 704 ASP A CA 1
ATOM 5395 C C . ASP A 1 704 ? 10.804 -14.018 -47.347 1.00 88.06 704 ASP A C 1
ATOM 5397 O O . ASP A 1 704 ? 11.596 -14.539 -46.559 1.00 88.06 704 ASP A O 1
ATOM 5401 N N . ASN A 1 705 ? 9.705 -14.667 -47.762 1.00 90.12 705 ASN A N 1
ATOM 5402 C CA . ASN A 1 705 ? 9.354 -16.046 -47.403 1.00 90.12 705 ASN A CA 1
ATOM 5403 C C . ASN A 1 705 ? 9.322 -16.922 -48.678 1.00 90.12 705 ASN A C 1
ATOM 5405 O O . ASN A 1 705 ? 8.262 -17.122 -49.270 1.00 90.12 705 ASN A O 1
ATOM 5409 N N . PRO A 1 706 ? 10.466 -17.456 -49.147 1.00 86.81 706 PRO A N 1
ATOM 5410 C CA . PRO A 1 706 ? 10.593 -18.018 -50.498 1.00 86.81 706 PRO A CA 1
ATOM 5411 C C . PRO A 1 706 ? 9.802 -19.312 -50.743 1.00 86.81 706 PRO A C 1
ATOM 5413 O O . PRO A 1 706 ? 9.569 -19.667 -51.895 1.00 86.81 706 PRO A O 1
ATOM 5416 N N . LYS A 1 707 ? 9.429 -20.042 -49.684 1.00 88.69 707 LYS A N 1
ATOM 5417 C CA . LYS A 1 707 ? 8.666 -21.301 -49.765 1.00 88.69 707 LYS A CA 1
ATOM 5418 C C . LYS A 1 707 ? 7.191 -21.138 -49.390 1.00 88.69 707 LYS A C 1
ATOM 5420 O O . LYS A 1 707 ? 6.458 -22.123 -49.440 1.00 88.69 707 LYS A O 1
ATOM 5425 N N . LEU A 1 708 ? 6.770 -19.938 -48.985 1.00 89.00 708 LEU A N 1
ATOM 5426 C CA . LEU A 1 708 ? 5.425 -19.702 -48.479 1.00 89.00 708 LEU A CA 1
ATOM 5427 C C . LEU A 1 708 ? 4.435 -19.673 -49.640 1.00 89.00 708 LEU A C 1
ATOM 5429 O O . LEU A 1 708 ? 4.575 -18.852 -50.549 1.00 89.00 708 LEU A O 1
ATOM 5433 N N . LYS A 1 709 ? 3.416 -20.533 -49.564 1.00 87.00 709 LYS A N 1
ATOM 5434 C CA . LYS A 1 709 ? 2.269 -20.505 -50.468 1.00 87.00 709 LYS A CA 1
ATOM 5435 C C . LYS A 1 709 ? 1.068 -19.851 -49.784 1.00 87.00 709 LYS A C 1
ATOM 5437 O O . LYS A 1 709 ? 0.618 -20.327 -48.743 1.00 87.00 709 LYS A O 1
ATOM 5442 N N . LEU A 1 710 ? 0.543 -18.784 -50.382 1.00 84.94 710 LEU A N 1
ATOM 5443 C CA . LEU A 1 710 ? -0.704 -18.133 -49.987 1.00 84.94 710 LEU A CA 1
ATOM 5444 C C . LEU A 1 710 ? -1.841 -18.675 -50.856 1.00 84.94 710 LEU A C 1
ATOM 5446 O O . LEU A 1 710 ? -1.877 -18.447 -52.064 1.00 84.94 710 LEU A O 1
ATOM 5450 N N . ALA A 1 711 ? -2.755 -19.416 -50.237 1.00 76.69 711 ALA A N 1
ATOM 5451 C CA . ALA A 1 711 ? -3.923 -19.997 -50.884 1.00 76.69 711 ALA A CA 1
ATOM 5452 C C . ALA A 1 711 ? -5.143 -19.877 -49.965 1.00 76.69 711 ALA A C 1
ATOM 5454 O O . ALA A 1 711 ? -5.010 -19.868 -48.742 1.00 76.69 711 ALA A O 1
ATOM 5455 N N . GLN A 1 712 ? -6.324 -19.772 -50.570 1.00 67.12 712 GLN A N 1
ATOM 5456 C CA . GLN A 1 712 ? -7.589 -19.598 -49.855 1.00 67.12 712 GLN A CA 1
ATOM 5457 C C . GLN A 1 712 ? -8.130 -20.930 -49.307 1.00 67.12 712 GLN A C 1
ATOM 5459 O O . GLN A 1 712 ? -8.688 -20.963 -48.211 1.00 67.12 712 GLN A O 1
ATOM 5464 N N . GLU A 1 713 ? -7.883 -22.028 -50.028 1.00 64.06 713 GLU A N 1
ATOM 5465 C CA . GLU A 1 713 ? -8.134 -23.408 -49.605 1.00 64.06 713 GLU A CA 1
ATOM 5466 C C . GLU A 1 713 ? -6.792 -24.115 -49.366 1.00 64.06 713 GLU A C 1
ATOM 5468 O O . GLU A 1 713 ? -5.884 -24.059 -50.200 1.00 64.06 713 GLU A O 1
ATOM 5473 N N . VAL A 1 714 ? -6.655 -24.769 -48.211 1.00 65.06 714 VAL A N 1
ATOM 5474 C CA . VAL A 1 714 ? -5.426 -25.458 -47.801 1.00 65.06 714 VAL A CA 1
ATOM 5475 C C . VAL A 1 714 ? -5.758 -26.898 -47.413 1.00 65.06 714 VAL A C 1
ATOM 5477 O O . VAL A 1 714 ? -6.328 -27.144 -46.351 1.00 65.06 714 VAL A O 1
ATOM 5480 N N . ASP A 1 715 ? -5.342 -27.851 -48.248 1.00 62.72 715 ASP A N 1
ATOM 5481 C CA . ASP A 1 715 ? -5.422 -29.292 -47.976 1.00 62.72 715 ASP A CA 1
ATOM 5482 C C . ASP A 1 715 ? -4.189 -29.759 -47.168 1.00 62.72 715 ASP A C 1
ATOM 5484 O O . ASP A 1 715 ? -3.309 -30.448 -47.690 1.00 62.72 715 ASP A O 1
ATOM 5488 N N . ASP A 1 716 ? -4.075 -29.352 -45.897 1.00 67.94 716 ASP A N 1
ATOM 5489 C CA . ASP A 1 716 ? -3.023 -29.830 -44.977 1.00 67.94 716 ASP A CA 1
ATOM 5490 C C . ASP A 1 716 ? -3.646 -30.633 -43.811 1.00 67.94 716 ASP A C 1
ATOM 5492 O O . ASP A 1 716 ? -4.642 -30.186 -43.236 1.00 67.94 716 ASP A O 1
ATOM 5496 N N . PRO A 1 717 ? -3.085 -31.796 -43.412 1.00 66.31 717 PRO A N 1
ATOM 5497 C CA . PRO A 1 717 ? -3.602 -32.606 -42.301 1.00 66.31 717 PRO A CA 1
ATOM 5498 C C . PRO A 1 717 ? -3.778 -31.850 -40.972 1.00 66.31 717 PRO A C 1
ATOM 5500 O O . PRO A 1 717 ? -4.624 -32.228 -40.162 1.00 66.31 717 PRO A O 1
ATOM 5503 N N . ILE A 1 718 ? -3.013 -30.775 -40.738 1.00 63.88 718 ILE A N 1
ATOM 5504 C CA . ILE A 1 718 ? -3.166 -29.900 -39.559 1.00 63.88 718 ILE A CA 1
ATOM 5505 C C . ILE A 1 718 ? -4.531 -29.189 -39.537 1.00 63.88 718 ILE A C 1
ATOM 5507 O O . ILE A 1 718 ? -5.066 -28.892 -38.470 1.00 63.88 718 ILE A O 1
ATOM 5511 N N . VAL A 1 719 ? -5.127 -28.936 -40.703 1.00 61.06 719 VAL A N 1
ATOM 5512 C CA . VAL A 1 719 ? -6.451 -28.308 -40.830 1.00 61.06 719 VAL A CA 1
ATOM 5513 C C . VAL A 1 719 ? -7.565 -29.295 -40.450 1.00 61.06 719 VAL A C 1
ATOM 5515 O O . VAL A 1 719 ? -8.606 -28.886 -39.932 1.00 61.06 719 VAL A O 1
ATOM 5518 N N . GLU A 1 720 ? -7.352 -30.603 -40.645 1.00 61.12 720 GLU A N 1
ATOM 5519 C CA . GLU A 1 720 ? -8.320 -31.651 -40.289 1.00 61.12 720 GLU A CA 1
ATOM 5520 C C . GLU A 1 720 ? -8.362 -31.963 -38.786 1.00 61.12 720 GLU A C 1
ATOM 5522 O O . GLU A 1 720 ? -9.409 -32.373 -38.281 1.00 61.12 720 GLU A O 1
ATOM 5527 N N . THR A 1 721 ? -7.255 -31.772 -38.060 1.00 61.69 721 THR A N 1
ATOM 5528 C CA . THR A 1 721 ? -7.135 -32.142 -36.638 1.00 61.69 721 THR A CA 1
ATOM 5529 C C . THR A 1 721 ? -7.841 -31.186 -35.676 1.00 61.69 721 THR A C 1
ATOM 5531 O O . THR A 1 721 ? -8.179 -31.598 -34.565 1.00 61.69 721 THR A O 1
ATOM 5534 N N . CYS A 1 722 ? -8.125 -29.942 -36.070 1.00 58.59 722 CYS A N 1
ATOM 5535 C CA . CYS A 1 722 ? -8.873 -29.003 -35.234 1.00 58.59 722 CYS A CA 1
ATOM 5536 C C . CYS A 1 722 ? -10.367 -29.014 -35.563 1.00 58.59 722 CYS A C 1
ATOM 5538 O O . CYS A 1 722 ? -10.764 -28.669 -36.673 1.00 58.59 722 CYS A O 1
ATOM 5540 N N . ASP A 1 723 ? -11.179 -29.342 -34.552 1.00 54.47 723 ASP A N 1
ATOM 5541 C CA . ASP A 1 723 ? -12.639 -29.556 -34.519 1.00 54.47 723 ASP A CA 1
ATOM 5542 C C . ASP A 1 723 ? -13.486 -28.393 -35.099 1.00 54.47 723 ASP A C 1
ATOM 5544 O O . ASP A 1 723 ? -14.195 -27.677 -34.395 1.00 54.47 723 ASP A O 1
ATOM 5548 N N . GLY A 1 724 ? -13.350 -28.122 -36.398 1.00 57.03 724 GLY A N 1
ATOM 5549 C CA . GLY A 1 724 ? -14.053 -27.056 -37.109 1.00 57.03 724 GLY A CA 1
ATOM 5550 C C . GLY A 1 724 ? -13.563 -25.624 -36.848 1.00 57.03 724 GLY A C 1
ATOM 5551 O O . GLY A 1 724 ? -14.229 -24.693 -37.284 1.00 57.03 724 GLY A O 1
ATOM 5552 N N . ARG A 1 725 ? -12.427 -25.408 -36.161 1.00 57.72 725 ARG A N 1
ATOM 5553 C CA . ARG A 1 725 ? -11.895 -24.049 -35.871 1.00 57.72 725 ARG A CA 1
ATOM 5554 C C . ARG A 1 725 ? -11.118 -23.408 -37.023 1.00 57.72 725 ARG A C 1
ATOM 5556 O O . ARG A 1 725 ? -11.150 -22.188 -37.157 1.00 57.72 725 ARG A O 1
ATOM 5563 N N . PHE A 1 726 ? -10.458 -24.225 -37.843 1.00 54.81 726 PHE A N 1
ATOM 5564 C CA . PHE A 1 726 ? -9.896 -23.807 -39.133 1.00 54.81 726 PHE A CA 1
ATOM 5565 C C . PHE A 1 726 ? -10.872 -24.016 -40.291 1.00 54.81 726 PHE A C 1
ATOM 5567 O O . PHE A 1 726 ? -10.605 -23.571 -41.401 1.00 54.81 726 PHE A O 1
ATOM 5574 N N . LYS A 1 727 ? -12.004 -24.699 -40.053 1.00 51.94 727 LYS A N 1
ATOM 5575 C CA . LYS A 1 727 ? -13.039 -24.837 -41.074 1.00 51.94 727 LYS A CA 1
ATOM 5576 C C . LYS A 1 727 ? -13.894 -23.573 -41.080 1.00 51.94 727 LYS A C 1
ATOM 5578 O O . LYS A 1 727 ? -14.414 -23.191 -40.028 1.00 51.94 727 LYS A O 1
ATOM 5583 N N . PRO A 1 728 ? -14.075 -22.940 -42.240 1.00 49.19 728 PRO A N 1
ATOM 5584 C CA . PRO A 1 728 ? -14.956 -21.799 -42.339 1.00 49.19 728 PRO A CA 1
ATOM 5585 C C . PRO A 1 728 ? -16.391 -22.186 -41.944 1.00 49.19 728 PRO A C 1
ATOM 5587 O O . PRO A 1 728 ? -16.849 -23.302 -42.209 1.00 49.19 728 PRO A O 1
ATOM 5590 N N . ALA A 1 729 ? -17.124 -21.276 -41.292 1.00 44.81 729 ALA A N 1
ATOM 5591 C CA . ALA A 1 729 ? -18.566 -21.452 -41.131 1.00 44.81 729 ALA A CA 1
ATOM 5592 C C . ALA A 1 729 ? -19.199 -21.540 -42.530 1.00 44.81 729 ALA A C 1
ATOM 5594 O O . ALA A 1 729 ? -18.732 -20.878 -43.450 1.00 44.81 729 ALA A O 1
ATOM 5595 N N . SER A 1 730 ? -20.274 -22.314 -42.691 1.00 43.78 730 SER A N 1
ATOM 5596 C CA . SER A 1 730 ? -20.908 -22.670 -43.978 1.00 43.78 730 SER A CA 1
ATOM 5597 C C . SER A 1 730 ? -21.368 -21.507 -44.885 1.00 43.78 730 SER A C 1
ATOM 5599 O O . SER A 1 730 ? -22.022 -21.763 -45.889 1.00 43.78 730 SER A O 1
ATOM 5601 N N . PHE A 1 731 ? -21.086 -20.254 -44.523 1.00 43.75 731 PHE A N 1
ATOM 5602 C CA . PHE A 1 731 ? -21.455 -19.036 -45.240 1.00 43.75 731 PHE A CA 1
ATOM 5603 C C . PHE A 1 731 ? -20.274 -18.265 -45.862 1.00 43.75 731 PHE A C 1
ATOM 5605 O O . PHE A 1 731 ? -20.530 -17.465 -46.750 1.00 43.75 731 PHE A O 1
ATOM 5612 N N . TYR A 1 732 ? -19.019 -18.516 -45.465 1.00 46.25 732 TYR A N 1
ATOM 5613 C CA . TYR A 1 732 ? -17.831 -17.886 -46.068 1.00 46.25 732 TYR A CA 1
ATOM 5614 C C . TYR A 1 732 ? -16.712 -18.923 -46.125 1.00 46.25 732 TYR A C 1
ATOM 5616 O O . TYR A 1 732 ? -16.228 -19.264 -45.057 1.00 46.25 732 TYR A O 1
ATOM 5624 N N . PRO A 1 733 ? -16.322 -19.469 -47.287 1.00 46.41 733 PRO A N 1
ATOM 5625 C CA . PRO A 1 733 ? -15.368 -20.580 -47.393 1.00 46.41 733 PRO A CA 1
ATOM 5626 C C . PRO A 1 733 ? -13.889 -20.194 -47.172 1.00 46.41 733 PRO A C 1
ATOM 5628 O O . PRO A 1 733 ? -13.007 -21.016 -47.402 1.00 46.41 733 PRO A O 1
ATOM 5631 N N . GLU A 1 734 ? -13.589 -18.971 -46.730 1.00 54.12 734 GLU A N 1
ATOM 5632 C CA . GLU A 1 734 ? -12.254 -18.379 -46.872 1.00 54.12 734 GLU A CA 1
ATOM 5633 C C . GLU A 1 734 ? -11.419 -18.411 -45.587 1.00 54.12 734 GLU A C 1
ATOM 5635 O O . GLU A 1 734 ? -11.924 -18.193 -44.485 1.00 54.12 734 GLU A O 1
ATOM 5640 N N . THR A 1 735 ? -10.117 -18.667 -45.741 1.00 57.06 735 THR A N 1
ATOM 5641 C CA . THR A 1 735 ? -9.125 -18.671 -44.652 1.00 57.06 735 THR A CA 1
ATOM 5642 C C . THR A 1 735 ? -8.590 -17.270 -44.335 1.00 57.06 735 THR A C 1
ATOM 5644 O O . THR A 1 735 ? -8.343 -16.957 -43.175 1.00 57.06 735 THR A O 1
ATOM 5647 N N . TRP A 1 736 ? -8.464 -16.394 -45.334 1.00 69.31 736 TRP A N 1
ATOM 5648 C CA . TRP A 1 736 ? -8.038 -15.000 -45.172 1.00 69.31 736 TRP A CA 1
ATOM 5649 C C . TRP A 1 736 ? -9.223 -14.056 -45.384 1.00 69.31 736 TRP A C 1
ATOM 5651 O O . TRP A 1 736 ? -9.938 -14.203 -46.368 1.00 69.31 736 TRP A O 1
ATOM 5661 N N . VAL A 1 737 ? -9.416 -13.082 -44.490 1.00 67.44 737 VAL A N 1
ATOM 5662 C CA . VAL A 1 737 ? -10.451 -12.040 -44.604 1.00 67.44 737 VAL A CA 1
ATOM 5663 C C . VAL A 1 737 ? -9.784 -10.675 -44.469 1.00 67.44 737 VAL A C 1
ATOM 5665 O O . VAL A 1 737 ? -9.018 -10.455 -43.530 1.00 67.44 737 VAL A O 1
ATOM 5668 N N . PHE A 1 738 ? -10.061 -9.776 -45.414 1.00 71.00 738 PHE A N 1
ATOM 5669 C CA . PHE A 1 738 ? -9.519 -8.418 -45.437 1.00 71.00 738 PHE A CA 1
ATOM 5670 C C . PHE A 1 738 ? -10.660 -7.408 -45.293 1.00 71.00 738 PHE A C 1
ATOM 5672 O O . PHE A 1 738 ? -11.503 -7.282 -46.180 1.00 71.00 738 PHE A O 1
ATOM 5679 N N . ASP A 1 739 ? -10.667 -6.666 -44.188 1.00 69.06 739 ASP A N 1
ATOM 5680 C CA . ASP A 1 739 ? -11.598 -5.560 -43.972 1.00 69.06 739 ASP A CA 1
ATOM 5681 C C . ASP A 1 739 ? -11.033 -4.290 -44.606 1.00 69.06 739 ASP A C 1
ATOM 5683 O O . ASP A 1 739 ? -10.351 -3.484 -43.968 1.00 69.06 739 ASP A O 1
ATOM 5687 N N . TRP A 1 740 ? -11.291 -4.130 -45.900 1.00 73.25 740 TRP A N 1
ATOM 5688 C CA . TRP A 1 740 ? -10.715 -3.052 -46.699 1.00 73.25 740 TRP A CA 1
ATOM 5689 C C . TRP A 1 740 ? -11.004 -1.651 -46.151 1.00 73.25 740 TRP A C 1
ATOM 5691 O O . TRP A 1 740 ? -10.159 -0.782 -46.281 1.00 73.25 740 TRP A O 1
ATOM 5701 N N . GLU A 1 741 ? -12.128 -1.433 -45.464 1.00 71.62 741 GLU A N 1
ATOM 5702 C CA . GLU A 1 741 ? -12.459 -0.143 -44.836 1.00 71.62 741 GLU A CA 1
ATOM 5703 C C . GLU A 1 741 ? -11.412 0.328 -43.803 1.00 71.62 741 GLU A C 1
ATOM 5705 O O . GLU A 1 741 ? -11.200 1.531 -43.642 1.00 71.62 741 GLU A O 1
ATOM 5710 N N . PHE A 1 742 ? -10.727 -0.600 -43.125 1.00 74.00 742 PHE A N 1
ATOM 5711 C CA . PHE A 1 742 ? -9.732 -0.293 -42.088 1.00 74.00 742 PHE A CA 1
ATOM 5712 C C . PHE A 1 742 ? -8.280 -0.467 -42.555 1.00 74.00 742 PHE A C 1
ATOM 5714 O O . PHE A 1 742 ? -7.360 -0.004 -41.872 1.00 74.00 742 PHE A O 1
ATOM 5721 N N . LEU A 1 743 ? -8.065 -1.120 -43.700 1.00 81.00 743 LEU A N 1
ATOM 5722 C CA . LEU A 1 743 ? -6.745 -1.492 -44.197 1.00 81.00 743 LEU A CA 1
ATOM 5723 C C . LEU A 1 743 ? -6.002 -0.272 -44.757 1.00 81.00 743 LEU A C 1
ATOM 5725 O O . LEU A 1 743 ? -6.453 0.369 -45.700 1.00 81.00 743 LEU A O 1
ATOM 5729 N N . GLN A 1 744 ? -4.834 0.033 -44.194 1.00 86.38 744 GLN A N 1
ATOM 5730 C CA . GLN A 1 744 ? -3.985 1.159 -44.600 1.00 86.38 744 GLN A CA 1
ATOM 5731 C C . GLN A 1 744 ? -2.752 0.709 -45.387 1.00 86.38 744 GLN A C 1
ATOM 5733 O O . GLN A 1 744 ? -2.333 1.425 -46.284 1.00 86.38 744 GLN A O 1
ATOM 5738 N N . HIS A 1 745 ? -2.180 -0.462 -45.077 1.00 88.69 745 HIS A N 1
ATOM 5739 C CA . HIS A 1 745 ? -0.970 -0.980 -45.737 1.00 88.69 745 HIS A CA 1
ATOM 5740 C C . HIS A 1 745 ? -1.068 -2.485 -46.002 1.00 88.69 745 HIS A C 1
ATOM 5742 O O . HIS A 1 745 ? -1.286 -3.263 -45.070 1.00 88.69 745 HIS A O 1
ATOM 5748 N N . LEU A 1 746 ? -0.859 -2.900 -47.247 1.00 89.06 746 LEU A N 1
ATOM 5749 C CA . LEU A 1 746 ? -0.859 -4.289 -47.695 1.00 89.06 746 LEU A CA 1
ATOM 5750 C C . LEU A 1 746 ? 0.384 -4.565 -48.544 1.00 89.06 746 LEU A C 1
ATOM 5752 O O . LEU A 1 746 ? 0.471 -4.135 -49.689 1.00 89.06 746 LEU A O 1
ATOM 5756 N N . GLU A 1 747 ? 1.320 -5.337 -48.003 1.00 91.25 747 GLU A N 1
ATOM 5757 C CA . GLU A 1 747 ? 2.545 -5.748 -48.690 1.00 91.25 747 GLU A CA 1
ATOM 5758 C C . GLU A 1 747 ? 2.608 -7.278 -48.736 1.00 91.25 747 GLU A C 1
ATOM 5760 O O . GLU A 1 747 ? 2.687 -7.927 -47.691 1.00 91.25 747 GLU A O 1
ATOM 5765 N N . LEU A 1 748 ? 2.547 -7.868 -49.932 1.00 90.56 748 LEU A N 1
ATOM 5766 C CA . LEU A 1 748 ? 2.564 -9.321 -50.136 1.00 90.56 748 LEU A CA 1
ATOM 5767 C C . LEU A 1 748 ? 3.656 -9.720 -51.132 1.00 90.5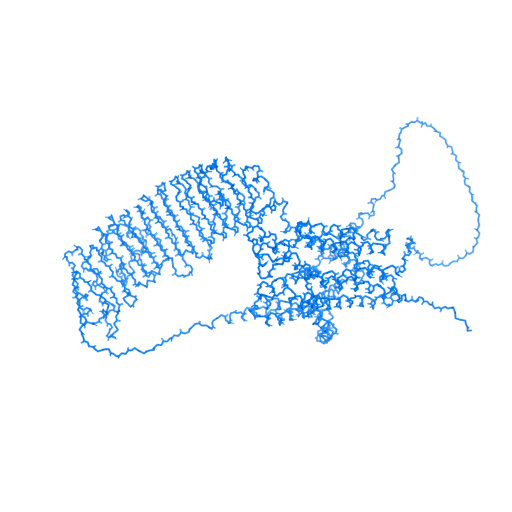6 748 LEU A C 1
ATOM 5769 O O . LEU A 1 748 ? 3.619 -9.327 -52.292 1.00 90.56 748 LEU A O 1
ATOM 5773 N N . SER A 1 749 ? 4.584 -10.568 -50.699 1.00 89.69 749 SER A N 1
ATOM 5774 C CA . SER A 1 749 ? 5.658 -11.148 -51.504 1.00 89.69 749 SER A CA 1
ATOM 5775 C C . SER A 1 749 ? 5.831 -12.637 -51.179 1.00 89.69 749 SER A C 1
ATOM 5777 O O . SER A 1 749 ? 6.477 -13.007 -50.193 1.00 89.69 749 SER A O 1
ATOM 5779 N N . ALA A 1 750 ? 5.177 -13.496 -51.974 1.00 88.44 750 ALA A N 1
ATOM 5780 C CA . ALA A 1 750 ? 5.104 -14.955 -51.783 1.00 88.44 750 ALA A CA 1
ATOM 5781 C C . ALA A 1 750 ? 4.676 -15.699 -53.076 1.00 88.44 750 ALA A C 1
ATOM 5783 O O . ALA A 1 750 ? 4.429 -15.073 -54.108 1.00 88.44 750 ALA A O 1
ATOM 5784 N N . ASP A 1 751 ? 4.555 -17.033 -53.038 1.00 87.75 751 ASP A N 1
ATOM 5785 C CA . ASP A 1 751 ? 3.814 -17.791 -54.064 1.00 87.75 751 ASP A CA 1
ATOM 5786 C C . ASP A 1 751 ? 2.312 -17.615 -53.794 1.00 87.75 751 ASP A C 1
ATOM 5788 O O . ASP A 1 751 ? 1.794 -18.125 -52.802 1.00 87.75 751 ASP A O 1
ATOM 5792 N N . ILE A 1 752 ? 1.626 -16.826 -54.626 1.00 86.62 752 ILE A N 1
ATOM 5793 C CA . ILE A 1 752 ? 0.229 -16.416 -54.409 1.00 86.62 752 ILE A CA 1
ATOM 5794 C C . ILE A 1 752 ? -0.647 -17.157 -55.413 1.00 86.62 752 ILE A C 1
ATOM 5796 O O . ILE A 1 752 ? -0.433 -17.051 -56.621 1.00 86.62 752 ILE A O 1
ATOM 5800 N N . ASP A 1 753 ? -1.642 -17.892 -54.917 1.00 85.06 753 ASP A N 1
ATOM 5801 C CA . ASP A 1 753 ? -2.616 -18.577 -55.765 1.00 85.06 753 ASP A CA 1
ATOM 5802 C C . ASP A 1 753 ? -3.410 -17.558 -56.613 1.00 85.06 753 ASP A C 1
ATOM 5804 O O . ASP A 1 753 ? -3.864 -16.544 -56.073 1.00 85.06 753 ASP A O 1
ATOM 5808 N N . PRO A 1 754 ? -3.634 -17.797 -57.920 1.00 81.56 754 PRO A N 1
ATOM 5809 C CA . PRO A 1 754 ? -4.405 -16.894 -58.777 1.00 81.56 754 PRO A CA 1
ATOM 5810 C C . PRO A 1 754 ? -5.803 -16.546 -58.252 1.00 81.56 754 PRO A C 1
ATOM 5812 O O . PRO A 1 754 ? -6.312 -15.469 -58.552 1.00 81.56 754 PRO A O 1
ATOM 5815 N N . LYS A 1 755 ? -6.435 -17.436 -57.476 1.00 76.50 755 LYS A N 1
ATOM 5816 C CA . LYS A 1 755 ? -7.764 -17.198 -56.892 1.00 76.50 755 LYS A CA 1
ATOM 5817 C C . LYS A 1 755 ? -7.726 -16.500 -55.538 1.00 76.50 755 LYS A C 1
ATOM 5819 O O . LYS A 1 755 ? -8.775 -16.060 -55.082 1.00 76.50 755 LYS A O 1
ATOM 5824 N N . PHE A 1 756 ? -6.548 -16.364 -54.924 1.00 78.06 756 PHE A N 1
ATOM 5825 C CA . PHE A 1 756 ? -6.392 -15.864 -53.558 1.00 78.06 756 PHE A CA 1
ATOM 5826 C C . PHE A 1 756 ? -7.091 -14.519 -53.331 1.00 78.06 756 PHE A C 1
ATOM 5828 O O . PHE A 1 756 ? -7.751 -14.355 -52.317 1.00 78.06 756 PHE A O 1
ATOM 5835 N N . LEU A 1 757 ? -6.983 -13.585 -54.285 1.00 74.38 757 LEU A N 1
ATOM 5836 C CA . LEU A 1 757 ? -7.554 -12.235 -54.179 1.00 74.38 757 LEU A CA 1
ATOM 5837 C C . LEU A 1 757 ? -8.916 -12.061 -54.859 1.00 74.38 757 LEU A C 1
ATOM 5839 O O . LEU A 1 757 ? -9.536 -11.019 -54.691 1.00 74.38 757 LEU A O 1
ATOM 5843 N N . VAL A 1 758 ? -9.387 -13.043 -55.630 1.00 66.38 758 VAL A N 1
ATOM 5844 C CA . VAL A 1 758 ? -10.556 -12.869 -56.509 1.00 66.38 758 VAL A CA 1
ATOM 5845 C C . VAL A 1 758 ? -11.843 -12.730 -55.701 1.00 66.38 758 VAL A C 1
ATOM 5847 O O . VAL A 1 758 ? -12.585 -11.767 -55.876 1.00 66.38 758 VAL A O 1
ATOM 5850 N N . HIS A 1 759 ? -12.091 -13.644 -54.767 1.00 59.19 759 HIS A N 1
ATOM 5851 C CA . HIS A 1 759 ? -13.324 -13.610 -53.979 1.00 59.19 759 HIS A CA 1
ATOM 5852 C C . HIS A 1 759 ? -13.355 -12.452 -52.966 1.00 59.19 759 HIS A C 1
ATOM 5854 O O . HIS A 1 759 ? -14.404 -11.851 -52.739 1.00 59.19 759 HIS A O 1
ATOM 5860 N N . LEU A 1 760 ? -12.182 -12.031 -52.485 1.00 60.09 760 LEU A N 1
ATOM 5861 C CA . LEU A 1 760 ? -12.008 -10.836 -51.654 1.00 60.09 760 LEU A CA 1
ATOM 5862 C C . LEU A 1 760 ? -12.400 -9.535 -52.368 1.00 60.09 760 LEU A C 1
ATOM 5864 O O . LEU A 1 760 ? -12.665 -8.535 -51.702 1.00 60.09 760 LEU A O 1
ATOM 5868 N N . THR A 1 761 ? -12.426 -9.541 -53.706 1.00 58.41 761 THR A N 1
ATOM 5869 C CA . THR A 1 761 ? -12.798 -8.392 -54.545 1.00 58.41 761 THR A CA 1
ATOM 5870 C C . THR A 1 761 ? -14.248 -8.398 -55.045 1.00 58.41 761 THR A C 1
ATOM 5872 O O . THR A 1 761 ? -14.693 -7.384 -55.577 1.00 58.41 761 THR A O 1
ATOM 5875 N N . ASP A 1 762 ? -15.009 -9.480 -54.857 1.00 54.59 762 ASP A N 1
ATOM 5876 C CA . ASP A 1 762 ? -16.369 -9.602 -55.413 1.00 54.59 762 ASP A CA 1
ATOM 5877 C C . ASP A 1 762 ? -17.486 -9.308 -54.384 1.00 54.59 762 ASP A C 1
ATOM 5879 O O . ASP A 1 762 ? -18.492 -8.682 -54.734 1.00 54.59 762 ASP A O 1
ATOM 5883 N N . ASP A 1 763 ? -17.324 -9.692 -53.110 1.00 49.72 763 ASP A N 1
ATOM 5884 C CA . ASP A 1 763 ? -18.403 -9.598 -52.104 1.00 49.72 763 ASP A CA 1
ATOM 5885 C C . ASP A 1 763 ? -18.443 -8.266 -51.320 1.00 49.72 763 ASP A C 1
ATOM 5887 O O . ASP A 1 763 ? -19.516 -7.836 -50.894 1.00 49.72 763 ASP A O 1
ATOM 5891 N N . ALA A 1 764 ? -17.312 -7.568 -51.155 1.00 51.16 764 ALA A N 1
ATOM 5892 C CA . ALA A 1 764 ? -17.230 -6.329 -50.363 1.00 51.16 764 ALA A CA 1
ATOM 5893 C C . ALA A 1 764 ? -17.575 -5.042 -51.148 1.00 51.16 764 ALA A C 1
ATOM 5895 O O . ALA A 1 764 ? -17.805 -3.995 -50.545 1.00 51.16 764 ALA A O 1
ATOM 5896 N N . PHE A 1 765 ? -17.630 -5.098 -52.486 1.00 57.00 765 PHE A N 1
ATOM 5897 C CA . PHE A 1 765 ? -17.495 -3.901 -53.339 1.00 57.00 765 PHE A CA 1
ATOM 5898 C C . PHE A 1 765 ? -18.632 -3.671 -54.339 1.00 57.00 765 PHE A C 1
ATOM 5900 O O . PHE A 1 765 ? -18.506 -2.891 -55.286 1.00 57.00 765 PHE A O 1
ATOM 5907 N N . ASN A 1 766 ? -19.775 -4.317 -54.103 1.00 51.78 766 ASN A N 1
ATOM 5908 C CA . ASN A 1 766 ? -21.012 -4.085 -54.852 1.00 51.78 766 ASN A CA 1
ATOM 5909 C C . ASN A 1 766 ? -21.858 -2.909 -54.311 1.00 51.78 766 ASN A C 1
ATOM 5911 O O . ASN A 1 766 ? -22.993 -2.734 -54.754 1.00 51.78 766 ASN A O 1
ATOM 5915 N N . SER A 1 767 ? -21.353 -2.092 -53.374 1.00 49.00 767 SER A N 1
ATOM 5916 C CA . SER A 1 767 ? -22.030 -0.854 -52.957 1.00 49.00 767 SER A CA 1
ATOM 5917 C C . SER A 1 767 ? -21.625 0.320 -53.861 1.00 49.00 767 SER A C 1
ATOM 5919 O O . SER A 1 767 ? -20.463 0.704 -53.948 1.00 49.00 767 SER A O 1
ATOM 5921 N N . ASP A 1 768 ? -22.599 0.917 -54.549 1.00 51.81 768 ASP A N 1
ATOM 5922 C CA . ASP A 1 768 ? -22.426 2.074 -55.448 1.00 51.81 768 ASP A CA 1
ATOM 5923 C C . ASP A 1 768 ? -22.115 3.405 -54.710 1.00 51.81 768 ASP A C 1
ATOM 5925 O O . ASP A 1 768 ? -22.314 4.486 -55.264 1.00 51.81 768 ASP A O 1
ATOM 5929 N N . ASP A 1 769 ? -21.634 3.366 -53.461 1.00 53.59 769 ASP A N 1
ATOM 5930 C CA . ASP A 1 769 ? -21.585 4.536 -52.565 1.00 53.59 769 ASP A CA 1
ATOM 5931 C C . ASP A 1 769 ? -20.379 5.473 -52.779 1.00 53.59 769 ASP A C 1
ATOM 5933 O O . ASP A 1 769 ? -20.254 6.496 -52.106 1.00 53.59 769 ASP A O 1
ATOM 5937 N N . GLY A 1 770 ? -19.499 5.190 -53.745 1.00 54.00 770 GLY A N 1
ATOM 5938 C CA . GLY A 1 770 ? -18.405 6.097 -54.124 1.00 54.00 770 GLY A CA 1
ATOM 5939 C C . GLY A 1 770 ? -17.364 6.358 -53.024 1.00 54.00 770 GLY A C 1
ATOM 5940 O O . GLY A 1 770 ? -16.554 7.276 -53.152 1.00 54.00 770 GLY A O 1
ATOM 5941 N N . THR A 1 771 ? -17.371 5.574 -51.946 1.00 59.16 771 THR A N 1
ATOM 5942 C CA . THR A 1 771 ? -16.397 5.634 -50.857 1.00 59.16 771 THR A CA 1
ATOM 5943 C C . THR A 1 771 ? -15.041 5.119 -51.332 1.00 59.16 771 THR A C 1
ATOM 5945 O O . THR A 1 771 ? -14.898 3.958 -51.708 1.00 59.16 771 THR A O 1
ATOM 5948 N N . GLN A 1 772 ? -14.037 5.997 -51.322 1.00 65.75 772 GLN A N 1
ATOM 5949 C CA . GLN A 1 772 ? -12.649 5.634 -51.604 1.00 65.75 772 GLN A CA 1
ATOM 5950 C C . GLN A 1 772 ? -11.978 5.115 -50.335 1.00 65.75 772 GLN A C 1
ATOM 5952 O O . GLN A 1 772 ? -12.080 5.738 -49.276 1.00 65.75 772 GLN A O 1
ATOM 5957 N N . VAL A 1 773 ? -11.248 4.012 -50.458 1.00 70.75 773 VAL A N 1
ATOM 5958 C CA . VAL A 1 773 ? -10.388 3.473 -49.411 1.00 70.75 773 VAL A CA 1
ATOM 5959 C C . VAL A 1 773 ? -8.940 3.846 -49.719 1.00 70.75 773 VAL A C 1
ATOM 5961 O O . VAL A 1 773 ? -8.397 3.535 -50.781 1.00 70.75 773 VAL A O 1
ATOM 5964 N N . TYR A 1 774 ? -8.296 4.516 -48.767 1.00 71.56 774 TYR A N 1
ATOM 5965 C CA . TYR A 1 774 ? -6.875 4.841 -48.832 1.00 71.56 774 TYR A CA 1
ATOM 5966 C C . TYR A 1 774 ? -6.048 3.700 -48.226 1.00 71.56 774 TYR A C 1
ATOM 5968 O O . TYR A 1 774 ? -5.802 3.681 -47.022 1.00 71.56 774 TYR A O 1
ATOM 5976 N N . THR A 1 775 ? -5.628 2.764 -49.082 1.00 79.00 775 THR A N 1
ATOM 5977 C CA . THR A 1 775 ? -4.712 1.661 -48.751 1.00 79.00 775 THR A CA 1
ATOM 5978 C C . THR A 1 775 ? -3.496 1.698 -49.669 1.00 79.00 775 THR A C 1
ATOM 5980 O O . THR A 1 775 ? -3.661 1.735 -50.891 1.00 79.00 775 THR A O 1
ATOM 5983 N N . ASP A 1 776 ? -2.301 1.632 -49.088 1.00 83.94 776 ASP A N 1
ATOM 5984 C CA . ASP A 1 776 ? -1.047 1.413 -49.802 1.00 83.94 776 ASP A CA 1
ATOM 5985 C C . ASP A 1 776 ? -0.891 -0.084 -50.098 1.00 83.94 776 ASP A C 1
ATOM 5987 O O . ASP A 1 776 ? -0.952 -0.914 -49.190 1.00 83.94 776 ASP A O 1
ATOM 5991 N N . ILE A 1 777 ? -0.739 -0.445 -51.370 1.00 85.44 777 ILE A N 1
ATOM 5992 C CA . ILE A 1 777 ? -0.705 -1.831 -51.848 1.00 85.44 777 ILE A CA 1
ATOM 5993 C C . ILE A 1 777 ? 0.597 -2.076 -52.607 1.00 85.44 777 ILE A C 1
ATOM 5995 O O . ILE A 1 777 ? 0.853 -1.432 -53.624 1.00 85.44 777 ILE A O 1
ATOM 5999 N N . ASP A 1 778 ? 1.374 -3.063 -52.166 1.00 89.06 778 ASP A N 1
ATOM 6000 C CA . ASP A 1 778 ? 2.523 -3.600 -52.896 1.00 89.06 778 ASP A CA 1
ATOM 6001 C C . ASP A 1 778 ? 2.452 -5.130 -52.956 1.00 89.06 778 ASP A C 1
ATOM 6003 O O . ASP A 1 778 ? 2.590 -5.824 -51.948 1.00 89.06 778 ASP A O 1
ATOM 6007 N N . ILE A 1 779 ? 2.178 -5.679 -54.139 1.00 89.38 779 ILE A N 1
ATOM 6008 C CA . ILE A 1 779 ? 1.974 -7.120 -54.323 1.00 89.38 779 ILE A CA 1
ATOM 6009 C C . ILE A 1 779 ? 2.929 -7.661 -55.379 1.00 89.38 779 ILE A C 1
ATOM 6011 O O . ILE A 1 779 ? 2.894 -7.278 -56.550 1.00 89.38 779 ILE A O 1
ATOM 6015 N N . GLN A 1 780 ? 3.723 -8.650 -54.988 1.00 88.88 780 GLN A N 1
ATOM 6016 C CA . GLN A 1 780 ? 4.632 -9.384 -55.848 1.00 88.88 780 GLN A CA 1
ATOM 6017 C C . GLN A 1 780 ? 4.425 -10.889 -55.663 1.00 88.88 780 GLN A C 1
ATOM 6019 O O . GLN A 1 780 ? 4.624 -11.438 -54.587 1.00 88.88 780 GLN A O 1
ATOM 6024 N N . SER A 1 781 ? 4.046 -11.591 -56.728 1.00 87.94 781 SER A N 1
ATOM 6025 C CA . SER A 1 781 ? 3.938 -13.050 -56.690 1.00 87.94 781 SER A CA 1
ATOM 6026 C C . SER A 1 781 ? 5.079 -13.713 -57.450 1.00 87.94 781 SER A C 1
ATOM 6028 O O . SER A 1 781 ? 5.419 -13.281 -58.554 1.00 87.94 781 SER A O 1
ATOM 6030 N N . SER A 1 782 ? 5.634 -14.791 -56.894 1.00 86.00 782 SER A N 1
ATOM 6031 C CA . SER A 1 782 ? 6.537 -15.699 -57.616 1.00 86.00 782 SER A CA 1
ATOM 6032 C C . SER A 1 782 ? 5.794 -16.647 -58.573 1.00 86.00 782 SER A C 1
ATOM 6034 O O . SER A 1 782 ? 6.431 -17.297 -59.405 1.00 86.00 782 SER A O 1
ATOM 6036 N N . ASN A 1 783 ? 4.459 -16.707 -58.491 1.00 86.12 783 ASN A N 1
ATOM 6037 C CA . ASN A 1 783 ? 3.614 -17.533 -59.342 1.00 86.12 783 ASN A CA 1
ATOM 6038 C C . ASN A 1 783 ? 3.365 -16.868 -60.702 1.00 86.12 783 ASN A C 1
ATOM 6040 O O . ASN A 1 783 ? 2.901 -15.730 -60.777 1.00 86.12 783 ASN A O 1
ATOM 6044 N N . ALA A 1 784 ? 3.632 -17.593 -61.789 1.00 82.88 784 ALA A N 1
ATOM 6045 C CA . ALA A 1 784 ? 3.450 -17.085 -63.149 1.00 82.88 784 ALA A CA 1
ATOM 6046 C C . ALA A 1 784 ? 1.973 -16.956 -63.571 1.00 82.88 784 ALA A C 1
ATOM 6048 O O . ALA A 1 784 ? 1.678 -16.231 -64.520 1.00 82.88 784 ALA A O 1
ATOM 6049 N N . GLU A 1 785 ? 1.055 -17.661 -62.906 1.00 85.38 785 GLU A N 1
ATOM 6050 C CA . GLU A 1 785 ? -0.380 -17.638 -63.219 1.00 85.38 785 GLU A CA 1
ATOM 6051 C C . GLU A 1 785 ? -1.122 -16.484 -62.522 1.00 85.38 785 GLU A C 1
ATOM 6053 O O . GLU A 1 785 ? -2.238 -16.136 -62.916 1.00 85.38 785 GLU A O 1
ATOM 6058 N N . PHE A 1 786 ? -0.509 -15.864 -61.509 1.00 85.75 786 PHE A N 1
ATOM 6059 C CA . PHE A 1 786 ? -1.092 -14.746 -60.773 1.00 85.75 786 PHE A CA 1
ATOM 6060 C C . PHE A 1 786 ? -1.098 -13.465 -61.621 1.00 85.75 786 PHE A C 1
ATOM 6062 O O . PHE A 1 786 ? -0.080 -13.071 -62.197 1.00 85.75 786 PHE A O 1
ATOM 6069 N N . ASN A 1 787 ? -2.242 -12.778 -61.674 1.00 83.31 787 ASN A N 1
ATOM 6070 C CA . ASN A 1 787 ? -2.392 -11.514 -62.391 1.00 83.31 787 ASN A CA 1
ATOM 6071 C C . ASN A 1 787 ? -3.108 -10.458 -61.534 1.00 83.31 787 ASN A C 1
ATOM 6073 O O . ASN A 1 787 ? -3.915 -10.785 -60.672 1.00 83.31 787 ASN A O 1
ATOM 6077 N N . CYS A 1 788 ? -2.822 -9.184 -61.806 1.00 82.81 788 CYS A N 1
ATOM 6078 C CA . CYS A 1 788 ? -3.347 -8.041 -61.049 1.00 82.81 788 CYS A CA 1
ATOM 6079 C C . CYS A 1 788 ? -4.662 -7.474 -61.617 1.00 82.81 788 CYS A C 1
ATOM 6081 O O . CYS A 1 788 ? -5.067 -6.381 -61.236 1.00 82.81 788 CYS A O 1
ATOM 6083 N N . SER A 1 789 ? -5.329 -8.178 -62.541 1.00 81.00 789 SER A N 1
ATOM 6084 C CA . SER A 1 789 ? -6.410 -7.590 -63.353 1.00 81.00 789 SER A CA 1
ATOM 6085 C C . SER A 1 789 ? -7.598 -7.073 -62.529 1.00 81.00 789 SER A C 1
ATOM 6087 O O . SER A 1 789 ? -8.091 -5.980 -62.803 1.00 81.00 789 SER A O 1
ATOM 6089 N N . SER A 1 790 ? -8.012 -7.800 -61.487 1.00 76.62 790 SER A N 1
ATOM 6090 C CA . SER A 1 790 ? -9.097 -7.378 -60.590 1.00 76.62 790 SER A CA 1
ATOM 6091 C C . SER A 1 790 ? -8.733 -6.146 -59.749 1.00 76.62 790 SER A C 1
ATOM 6093 O O . SER A 1 790 ? -9.561 -5.258 -59.559 1.00 76.62 790 SER A O 1
ATOM 6095 N N . LEU A 1 791 ? -7.485 -6.047 -59.282 1.00 79.06 791 LEU A N 1
ATOM 6096 C CA . LEU A 1 791 ? -7.012 -4.900 -58.498 1.00 79.06 791 LEU A CA 1
ATOM 6097 C C . LEU A 1 791 ? -6.826 -3.650 -59.368 1.00 79.06 791 LEU A C 1
ATOM 6099 O O . LEU A 1 791 ? -7.232 -2.554 -58.978 1.00 79.06 791 LEU A O 1
ATOM 6103 N N . ASP A 1 792 ? -6.284 -3.825 -60.577 1.00 80.75 792 ASP A N 1
ATOM 6104 C CA . ASP A 1 792 ? -6.141 -2.756 -61.567 1.00 80.75 792 ASP A CA 1
ATOM 6105 C C . ASP A 1 792 ? -7.518 -2.165 -61.932 1.00 80.75 792 ASP A C 1
ATOM 6107 O O . ASP A 1 792 ? -7.666 -0.945 -62.054 1.00 80.75 792 ASP A O 1
ATOM 6111 N N . TYR A 1 793 ? -8.544 -3.017 -62.052 1.00 77.62 793 TYR A N 1
ATOM 6112 C CA . TYR A 1 793 ? -9.936 -2.615 -62.281 1.00 77.62 793 TYR A CA 1
ATOM 6113 C C . TYR A 1 793 ? -10.507 -1.787 -61.118 1.00 77.62 793 TYR A C 1
ATOM 6115 O O . TYR A 1 793 ? -11.074 -0.713 -61.341 1.00 77.62 793 TYR A O 1
ATOM 6123 N N . LEU A 1 794 ? -10.312 -2.231 -59.869 1.00 75.25 794 LEU A N 1
ATOM 6124 C CA . LEU A 1 794 ? -10.782 -1.508 -58.680 1.00 75.25 794 LEU A CA 1
ATOM 6125 C C . LEU A 1 794 ? -10.129 -0.128 -58.532 1.00 75.25 794 LEU A C 1
ATOM 6127 O O . LEU A 1 794 ? -10.783 0.837 -58.125 1.00 75.25 794 LEU A O 1
ATOM 6131 N N . ARG A 1 795 ? -8.851 -0.017 -58.899 1.00 75.81 795 ARG A N 1
ATOM 6132 C CA . ARG A 1 795 ? -8.112 1.245 -58.862 1.00 75.81 795 ARG A CA 1
ATOM 6133 C C . ARG A 1 795 ? -8.525 2.210 -59.973 1.00 75.81 795 ARG A C 1
ATOM 6135 O O . ARG A 1 795 ? -8.726 3.391 -59.706 1.00 75.81 795 ARG A O 1
ATOM 6142 N N . SER A 1 796 ? -8.653 1.722 -61.205 1.00 74.75 796 SER A N 1
ATOM 6143 C CA . SER A 1 796 ? -8.887 2.571 -62.381 1.00 74.75 796 SER A CA 1
ATOM 6144 C C . SER A 1 796 ? -10.365 2.887 -62.632 1.00 74.75 796 SER A C 1
ATOM 6146 O O . SER A 1 796 ? -10.726 4.059 -62.740 1.00 74.75 796 SER A O 1
ATOM 6148 N N . GLU A 1 797 ? -11.232 1.871 -62.705 1.00 71.25 797 GLU A N 1
ATOM 6149 C CA . GLU A 1 797 ? -12.639 2.037 -63.091 1.00 71.25 797 GLU A CA 1
ATOM 6150 C C . GLU A 1 797 ? -13.539 2.386 -61.904 1.00 71.25 797 GLU A C 1
ATOM 6152 O O . GLU A 1 797 ? -14.388 3.272 -62.012 1.00 71.25 797 GLU A O 1
ATOM 6157 N N . LYS A 1 798 ? -13.342 1.729 -60.754 1.00 71.00 798 LYS A N 1
ATOM 6158 C CA . LYS A 1 798 ? -14.146 1.970 -59.541 1.00 71.00 798 LYS A CA 1
ATOM 6159 C C . LYS A 1 798 ? -13.599 3.091 -58.651 1.00 71.00 798 LYS A C 1
ATOM 6161 O O . LYS A 1 798 ? -14.308 3.524 -57.748 1.00 71.00 798 LYS A O 1
ATOM 6166 N N . ARG A 1 799 ? -12.369 3.573 -58.902 1.00 71.50 799 ARG A N 1
ATOM 6167 C CA . ARG A 1 799 ? -11.641 4.568 -58.077 1.00 71.50 799 ARG A CA 1
ATOM 6168 C C . ARG A 1 799 ? -11.641 4.230 -56.585 1.00 71.50 799 ARG A C 1
ATOM 6170 O O . ARG A 1 799 ? -11.621 5.126 -55.743 1.00 71.50 799 ARG A O 1
ATOM 6177 N N . PHE A 1 800 ? -11.698 2.941 -56.279 1.00 71.75 800 PHE A N 1
ATOM 6178 C CA . PHE A 1 800 ? -11.895 2.450 -54.929 1.00 71.75 800 PHE A CA 1
ATOM 6179 C C . PHE A 1 800 ? -10.597 2.520 -54.116 1.00 71.75 800 PHE A C 1
ATOM 6181 O O . PHE A 1 800 ? -10.631 2.845 -52.937 1.00 71.75 800 PHE A O 1
ATOM 6188 N N . LEU A 1 801 ? -9.453 2.276 -54.764 1.00 74.94 801 LEU A N 1
ATOM 6189 C CA . LEU A 1 801 ? -8.127 2.234 -54.141 1.00 74.94 801 LEU A CA 1
ATOM 6190 C C . LEU A 1 801 ? -7.387 3.567 -54.330 1.00 74.94 801 LEU A C 1
ATOM 6192 O O . LEU A 1 801 ? -6.917 3.857 -55.431 1.00 74.94 801 LEU A O 1
ATOM 6196 N N . GLY A 1 802 ? -7.285 4.361 -53.262 1.00 67.25 802 GLY A N 1
ATOM 6197 C CA . GLY A 1 802 ? -6.739 5.725 -53.270 1.00 67.25 802 GLY A CA 1
ATOM 6198 C C . GLY A 1 802 ? -5.264 5.889 -52.870 1.00 67.25 802 GLY A C 1
ATOM 6199 O O . GLY A 1 802 ? -4.713 6.960 -53.109 1.00 67.25 802 GLY A O 1
ATOM 6200 N N . GLY A 1 803 ? -4.631 4.879 -52.255 1.00 79.25 803 GLY A N 1
ATOM 6201 C CA . GLY A 1 803 ? -3.242 4.947 -51.756 1.00 79.25 803 GLY A CA 1
ATOM 6202 C C . GLY A 1 803 ? -2.169 4.677 -52.818 1.00 79.25 803 GLY A C 1
ATOM 6203 O O . GLY A 1 803 ? -2.457 4.661 -54.019 1.00 79.25 803 GLY A O 1
ATOM 6204 N N . ASP A 1 804 ? -0.927 4.446 -52.400 1.00 80.88 804 ASP A N 1
ATOM 6205 C CA . ASP A 1 804 ? 0.141 3.997 -53.298 1.00 80.88 804 ASP A CA 1
ATOM 6206 C C . ASP A 1 804 ? -0.166 2.583 -53.819 1.00 80.88 804 ASP A C 1
ATOM 6208 O O . ASP A 1 804 ? -0.709 1.744 -53.107 1.00 80.88 804 ASP A O 1
ATOM 6212 N N . TYR A 1 805 ? 0.127 2.302 -55.091 1.00 83.81 805 TYR A N 1
ATOM 6213 C CA . TYR A 1 805 ? -0.191 1.002 -55.692 1.00 83.81 805 TYR A CA 1
ATOM 6214 C C . TYR A 1 805 ? 0.911 0.512 -56.606 1.00 83.81 805 TYR A C 1
ATOM 6216 O O . TYR A 1 805 ? 1.254 1.152 -57.604 1.00 83.81 805 TYR A O 1
ATOM 6224 N N . SER A 1 806 ? 1.382 -0.682 -56.287 1.00 86.00 806 SER A N 1
ATOM 6225 C CA . SER A 1 806 ? 2.307 -1.486 -57.057 1.00 86.00 806 SER A CA 1
ATOM 6226 C C . SER A 1 806 ? 1.782 -2.918 -57.077 1.00 86.00 806 SER A C 1
ATOM 6228 O O . SER A 1 806 ? 1.568 -3.542 -56.041 1.00 86.00 806 SER A O 1
ATOM 6230 N N . CYS A 1 807 ? 1.561 -3.469 -58.266 1.00 85.88 807 CYS A N 1
ATOM 6231 C CA . CYS A 1 807 ? 1.294 -4.895 -58.413 1.00 85.88 807 CYS A CA 1
ATOM 6232 C C . CYS A 1 807 ? 2.152 -5.454 -59.543 1.00 85.88 807 CYS A C 1
ATOM 6234 O O . CYS A 1 807 ? 2.100 -4.975 -60.677 1.00 85.88 807 CYS A O 1
ATOM 6236 N N . GLN A 1 808 ? 2.999 -6.438 -59.234 1.00 86.19 808 GLN A N 1
ATOM 6237 C CA . GLN A 1 808 ? 4.000 -6.985 -60.157 1.00 86.19 808 GLN A CA 1
ATOM 6238 C C . GLN A 1 808 ? 4.852 -5.880 -60.822 1.00 86.19 808 GLN A C 1
ATOM 6240 O O . GLN A 1 808 ? 5.078 -5.897 -62.036 1.00 86.19 808 GLN A O 1
ATOM 6245 N N . ASN A 1 809 ? 5.302 -4.894 -60.030 1.00 81.50 809 ASN A N 1
ATOM 6246 C CA . ASN A 1 809 ? 6.046 -3.699 -60.464 1.00 81.50 809 ASN A CA 1
ATOM 6247 C C . ASN A 1 809 ? 5.309 -2.787 -61.467 1.00 81.50 809 ASN A C 1
ATOM 6249 O O . ASN A 1 809 ? 5.942 -1.969 -62.140 1.00 81.50 809 ASN A O 1
ATOM 6253 N N . LYS A 1 810 ? 3.985 -2.918 -61.604 1.00 80.00 810 LYS A N 1
ATOM 6254 C CA . LYS A 1 810 ? 3.153 -1.992 -62.378 1.00 80.00 810 LYS A CA 1
ATOM 6255 C C . LYS A 1 810 ? 2.455 -1.016 -61.441 1.00 80.00 810 LYS A C 1
ATOM 6257 O O . LYS A 1 810 ? 1.820 -1.436 -60.478 1.00 80.00 810 LYS A O 1
ATOM 6262 N N . THR A 1 811 ? 2.527 0.267 -61.777 1.00 77.00 811 THR A N 1
ATOM 6263 C CA . THR A 1 811 ? 1.769 1.342 -61.131 1.00 77.00 811 THR A CA 1
ATOM 6264 C C . THR A 1 811 ? 0.647 1.789 -62.070 1.00 77.00 811 THR A C 1
ATOM 6266 O O . THR A 1 811 ? 0.840 1.882 -63.284 1.00 77.00 811 THR A O 1
ATOM 6269 N N . VAL A 1 812 ? -0.541 2.041 -61.524 1.00 72.19 812 VAL A N 1
ATOM 6270 C CA . VAL A 1 812 ? -1.710 2.548 -62.262 1.00 72.19 812 VAL A CA 1
ATOM 6271 C C . VAL A 1 812 ? -2.069 3.901 -61.649 1.00 72.19 812 VAL A C 1
ATOM 6273 O O . VAL A 1 812 ? -2.184 3.988 -60.431 1.00 72.19 812 VAL A O 1
ATOM 6276 N N . ASP A 1 813 ? -2.223 4.964 -62.435 1.00 63.00 813 ASP A N 1
ATOM 6277 C CA . ASP A 1 813 ? -2.522 6.302 -61.896 1.00 63.00 813 ASP A CA 1
ATOM 6278 C C . ASP A 1 813 ? -4.038 6.529 -61.742 1.00 63.00 813 ASP A C 1
ATOM 6280 O O . ASP A 1 813 ? -4.830 6.138 -62.605 1.00 63.00 813 ASP A O 1
ATOM 6284 N N . LEU A 1 814 ? -4.450 7.185 -60.649 1.00 59.81 814 LEU A N 1
ATOM 6285 C CA . LEU A 1 814 ? -5.820 7.678 -60.459 1.00 59.81 814 LEU A CA 1
ATOM 6286 C C . LEU A 1 814 ? -6.030 8.886 -61.381 1.00 59.81 814 LEU A C 1
ATOM 6288 O O . LEU A 1 814 ? -5.425 9.934 -61.183 1.00 59.81 814 LEU A O 1
ATOM 6292 N N . ALA A 1 815 ? -6.863 8.747 -62.410 1.00 48.72 815 ALA A N 1
ATOM 6293 C CA . ALA A 1 815 ? -7.088 9.821 -63.376 1.00 48.72 815 ALA A CA 1
ATOM 6294 C C . ALA A 1 815 ? -7.684 11.094 -62.723 1.00 48.72 815 ALA A C 1
ATOM 6296 O O . ALA A 1 815 ? -8.781 11.040 -62.156 1.00 48.72 815 ALA A O 1
ATOM 6297 N N . ASP A 1 816 ? -6.967 12.217 -62.878 1.00 42.97 816 ASP A N 1
ATOM 6298 C CA . ASP A 1 816 ? -7.285 13.610 -62.508 1.00 42.97 816 ASP A CA 1
ATOM 6299 C C . ASP A 1 816 ? -8.778 13.969 -62.597 1.00 42.97 816 ASP A C 1
ATOM 6301 O O . ASP A 1 816 ? -9.281 14.070 -63.710 1.00 42.97 816 ASP A O 1
ATOM 6305 N N . LEU A 1 817 ? -9.468 14.241 -61.474 1.00 37.62 817 LEU A N 1
ATOM 6306 C CA . LEU A 1 817 ? -10.660 15.118 -61.406 1.00 37.62 817 LEU A CA 1
ATOM 6307 C C . LEU A 1 817 ? -10.966 15.566 -59.945 1.00 37.62 817 LEU A C 1
ATOM 6309 O O . LEU A 1 817 ? -11.493 14.781 -59.163 1.00 37.62 817 LEU A O 1
ATOM 6313 N N . ASP A 1 818 ? -10.657 16.843 -59.662 1.00 33.09 818 ASP A N 1
ATOM 6314 C CA . ASP A 1 818 ? -11.144 17.823 -58.656 1.00 33.09 818 ASP A CA 1
ATOM 6315 C C . ASP A 1 818 ? -11.280 17.502 -57.141 1.00 33.09 818 ASP A C 1
ATOM 6317 O O . ASP A 1 818 ? -12.209 16.846 -56.672 1.00 33.09 818 ASP A O 1
ATOM 6321 N N . GLU A 1 819 ? -10.425 18.177 -56.353 1.00 34.62 819 GLU A N 1
ATOM 6322 C CA . GLU A 1 819 ? -10.523 18.418 -54.905 1.00 34.62 819 GLU A CA 1
ATOM 6323 C C . GLU A 1 819 ? -11.671 19.389 -54.554 1.00 34.62 819 GLU A C 1
ATOM 6325 O O . GLU A 1 819 ? -11.588 20.582 -54.846 1.00 34.62 819 GLU A O 1
ATOM 6330 N N . SER A 1 820 ? -12.712 18.940 -53.841 1.00 31.69 820 SER A N 1
ATOM 6331 C CA . SER A 1 820 ? -13.461 19.800 -52.897 1.00 31.69 820 SER A CA 1
ATOM 6332 C C . SER A 1 820 ? -14.513 19.036 -52.079 1.00 31.69 820 SER A C 1
ATOM 6334 O O . SER A 1 820 ? -15.679 19.010 -52.450 1.00 31.69 820 SER A O 1
ATOM 6336 N N . ALA A 1 821 ? -14.138 18.480 -50.920 1.00 30.30 821 ALA A N 1
ATOM 6337 C CA . ALA A 1 821 ? -15.017 18.390 -49.739 1.00 30.30 821 ALA A CA 1
ATOM 6338 C C . ALA A 1 821 ? -14.324 17.669 -48.569 1.00 30.30 821 ALA A C 1
ATOM 6340 O O . ALA A 1 821 ? -14.297 16.446 -48.515 1.00 30.30 821 ALA A O 1
ATOM 6341 N N . ALA A 1 822 ? -13.853 18.417 -47.570 1.00 30.48 822 ALA A N 1
ATOM 6342 C CA . ALA A 1 822 ? -13.617 17.872 -46.235 1.00 30.48 822 ALA A CA 1
ATOM 6343 C C . ALA A 1 822 ? -14.220 18.826 -45.198 1.00 30.48 822 ALA A C 1
ATOM 6345 O O . ALA A 1 822 ? -13.685 19.900 -44.919 1.00 30.48 822 ALA A O 1
ATOM 6346 N N . GLY A 1 823 ? -15.374 18.436 -44.655 1.00 25.61 823 GLY A N 1
ATOM 6347 C CA . GLY A 1 823 ? -16.072 19.119 -43.575 1.00 25.61 823 GLY A CA 1
ATOM 6348 C C . GLY A 1 823 ? -16.520 18.129 -42.497 1.00 25.61 823 GLY A C 1
ATOM 6349 O O . GLY A 1 823 ? -17.288 17.225 -42.782 1.00 25.61 823 GLY A O 1
ATOM 6350 N N . SER A 1 824 ? -16.054 18.375 -41.265 1.00 28.02 824 SER A N 1
ATOM 6351 C CA . SER A 1 824 ? -16.648 18.064 -39.945 1.00 28.02 824 SER A CA 1
ATOM 6352 C C . SER A 1 824 ? -17.121 16.638 -39.589 1.00 28.02 824 SER A C 1
ATOM 6354 O O . SER A 1 824 ? -18.039 16.114 -40.204 1.00 28.02 824 SER A O 1
ATOM 6356 N N . THR A 1 825 ? -16.690 16.111 -38.430 1.00 29.02 825 THR A N 1
ATOM 6357 C CA . THR A 1 825 ? -17.456 16.033 -37.149 1.00 29.02 825 THR A CA 1
ATOM 6358 C C . THR A 1 825 ? -16.741 15.149 -36.096 1.00 29.02 825 THR A C 1
ATOM 6360 O O . THR A 1 825 ? -16.025 14.220 -36.441 1.00 29.02 825 THR A O 1
ATOM 6363 N N . ALA A 1 826 ? -16.908 15.469 -34.803 1.00 33.44 826 ALA A N 1
ATOM 6364 C CA . ALA A 1 826 ? -16.454 14.702 -33.616 1.00 33.44 826 ALA A CA 1
ATOM 6365 C C . ALA A 1 826 ? -17.625 13.882 -33.006 1.00 33.44 826 ALA A C 1
ATOM 6367 O O . ALA A 1 826 ? -18.760 14.162 -33.403 1.00 33.44 826 ALA A O 1
ATOM 6368 N N . PRO A 1 827 ? -17.443 12.960 -32.014 1.00 41.88 827 PRO A N 1
ATOM 6369 C CA . PRO A 1 827 ? -17.798 13.339 -30.622 1.00 41.88 827 PRO A CA 1
ATOM 6370 C C . PRO A 1 827 ? -17.197 12.560 -29.401 1.00 41.88 827 PRO A C 1
ATOM 6372 O O . PRO A 1 827 ? -16.682 11.452 -29.473 1.00 41.88 827 PRO A O 1
ATOM 6375 N N . HIS A 1 828 ? -17.381 13.238 -28.256 1.00 28.31 828 HIS A N 1
ATOM 6376 C CA . HIS A 1 828 ? -17.363 12.987 -26.795 1.00 28.31 828 HIS A CA 1
ATOM 6377 C C . HIS A 1 828 ? -17.495 11.593 -26.124 1.00 28.31 828 HIS A C 1
ATOM 6379 O O . HIS A 1 828 ? -18.372 10.799 -26.447 1.00 28.31 828 HIS A O 1
ATOM 6385 N N . LEU A 1 829 ? -16.780 11.434 -24.987 1.00 27.67 829 LEU A N 1
ATOM 6386 C CA . LEU A 1 829 ? -16.928 10.348 -23.994 1.00 27.67 829 LEU A CA 1
ATOM 6387 C C . LEU A 1 829 ? -16.595 10.853 -22.560 1.00 27.67 829 LEU A C 1
ATOM 6389 O O . LEU A 1 829 ? -15.428 10.903 -22.188 1.00 27.67 829 LEU A O 1
ATOM 6393 N N . ALA A 1 830 ? -17.585 11.293 -21.753 1.00 29.62 830 ALA A N 1
ATOM 6394 C CA . ALA A 1 830 ? -17.329 11.761 -20.366 1.00 29.62 830 ALA A CA 1
ATOM 6395 C C . ALA A 1 830 ? -18.532 11.806 -19.376 1.00 29.62 830 ALA A C 1
ATOM 6397 O O . ALA A 1 830 ? -18.497 12.589 -18.427 1.00 29.62 830 ALA A O 1
ATOM 6398 N N . HIS A 1 831 ? -19.593 10.995 -19.522 1.00 33.03 831 HIS A N 1
ATOM 6399 C CA . HIS A 1 831 ? -20.767 11.079 -18.616 1.00 33.03 831 HIS A CA 1
ATOM 6400 C C . HIS A 1 831 ? -21.238 9.784 -17.923 1.00 33.03 831 HIS A C 1
ATOM 6402 O O . HIS A 1 831 ? -22.271 9.799 -17.260 1.00 33.03 831 HIS A O 1
ATOM 6408 N N . VAL A 1 832 ? -20.479 8.685 -17.959 1.00 34.41 832 VAL A N 1
ATOM 6409 C CA . VAL A 1 832 ? -20.958 7.391 -17.410 1.00 34.41 832 VAL A CA 1
ATOM 6410 C C . VAL A 1 832 ? -20.455 7.080 -15.985 1.00 34.41 832 VAL A C 1
ATOM 6412 O O . VAL A 1 832 ? -21.060 6.284 -15.272 1.00 34.41 832 VAL A O 1
ATOM 6415 N N . ALA A 1 833 ? -19.426 7.766 -15.480 1.00 30.53 833 ALA A N 1
ATOM 6416 C CA . ALA A 1 833 ? -18.812 7.409 -14.192 1.00 30.53 833 ALA A CA 1
ATOM 6417 C C . ALA A 1 833 ? -19.575 7.886 -12.932 1.00 30.53 833 ALA A C 1
ATOM 6419 O O . ALA A 1 833 ? -19.330 7.374 -11.842 1.00 30.53 833 ALA A O 1
ATOM 6420 N N . LEU A 1 834 ? -20.513 8.838 -13.044 1.00 32.22 834 LEU A N 1
ATOM 6421 C CA . LEU A 1 834 ? -21.178 9.433 -11.871 1.00 32.22 834 LEU A CA 1
ATOM 6422 C C . LEU A 1 834 ? -22.494 8.742 -11.459 1.00 32.22 834 LEU A C 1
ATOM 6424 O O . LEU A 1 834 ? -22.999 9.004 -10.371 1.00 32.22 834 LEU A O 1
ATOM 6428 N N . ALA A 1 835 ? -23.048 7.857 -12.294 1.00 31.70 835 ALA A N 1
ATOM 6429 C CA . ALA A 1 835 ? -24.356 7.235 -12.054 1.00 31.70 835 ALA A CA 1
ATOM 6430 C C . ALA A 1 835 ? -24.292 5.939 -11.217 1.00 31.70 835 ALA A C 1
ATOM 6432 O O . ALA A 1 835 ? -25.272 5.569 -10.572 1.00 31.70 835 ALA A O 1
ATOM 6433 N N . LEU A 1 836 ? -23.140 5.258 -11.173 1.00 34.59 836 LEU A N 1
ATOM 6434 C CA . LEU A 1 836 ? -23.017 3.938 -10.534 1.00 34.59 836 LEU A CA 1
ATOM 6435 C C . LEU A 1 836 ? -22.825 3.996 -9.009 1.00 34.59 836 LEU A C 1
ATOM 6437 O O . LEU A 1 836 ? -23.187 3.058 -8.304 1.00 34.59 836 LEU A O 1
ATOM 6441 N N . VAL A 1 837 ? -22.345 5.118 -8.468 1.00 35.84 837 VAL A N 1
ATOM 6442 C CA . VAL A 1 837 ? -22.117 5.272 -7.018 1.00 35.84 837 VAL A CA 1
ATOM 6443 C C . VAL A 1 837 ? -23.416 5.598 -6.264 1.00 35.84 837 VAL A C 1
ATOM 6445 O O . VAL A 1 837 ? -23.581 5.222 -5.104 1.00 35.84 837 VAL A O 1
ATOM 6448 N N . SER A 1 838 ? -24.394 6.221 -6.928 1.00 33.69 838 SER A N 1
ATOM 6449 C CA . SER A 1 838 ? -25.689 6.569 -6.325 1.00 33.69 838 SER A CA 1
ATOM 6450 C C . SER A 1 838 ? -26.621 5.362 -6.137 1.00 33.69 838 SER A C 1
ATOM 6452 O O . SER A 1 838 ? -27.450 5.365 -5.228 1.00 33.69 838 SER A O 1
ATOM 6454 N N . LEU A 1 839 ? -26.462 4.309 -6.945 1.00 33.91 839 LEU A N 1
ATOM 6455 C CA . LEU A 1 839 ? -27.284 3.092 -6.886 1.00 33.91 839 LEU A CA 1
ATOM 6456 C C . LEU A 1 839 ? -26.871 2.133 -5.756 1.00 33.91 839 LEU A C 1
ATOM 6458 O O . LEU A 1 839 ? -27.730 1.470 -5.174 1.00 33.91 839 LEU A O 1
ATOM 6462 N N . ALA A 1 840 ? -25.594 2.117 -5.361 1.00 34.06 840 ALA A N 1
ATOM 6463 C CA . ALA A 1 840 ? -25.118 1.264 -4.269 1.00 34.06 840 ALA A CA 1
ATOM 6464 C C . ALA A 1 840 ? -25.638 1.722 -2.890 1.00 34.06 840 ALA A C 1
ATOM 6466 O O . ALA A 1 840 ? -26.002 0.894 -2.054 1.00 34.06 840 ALA A O 1
ATOM 6467 N N . VAL A 1 841 ? -25.769 3.037 -2.675 1.00 35.94 841 VAL A N 1
ATOM 6468 C CA . VAL A 1 841 ? -26.216 3.622 -1.394 1.00 35.94 841 VAL A CA 1
ATOM 6469 C C . VAL A 1 841 ? -27.730 3.466 -1.175 1.00 35.94 841 VAL A C 1
ATOM 6471 O O . VAL A 1 841 ? -28.175 3.325 -0.036 1.00 35.94 841 VAL A O 1
ATOM 6474 N N . ALA A 1 842 ? -28.527 3.402 -2.246 1.00 33.25 842 ALA A N 1
ATOM 6475 C CA . ALA A 1 842 ? -29.970 3.161 -2.156 1.00 33.25 842 ALA A CA 1
ATOM 6476 C C . ALA A 1 842 ? -30.316 1.713 -1.746 1.00 33.25 842 ALA A C 1
ATOM 6478 O O . ALA A 1 842 ? -31.325 1.487 -1.079 1.00 33.25 842 ALA A O 1
ATOM 6479 N N . SER A 1 843 ? -29.460 0.737 -2.077 1.00 34.31 843 SER A N 1
ATOM 6480 C CA . SER A 1 843 ? -29.710 -0.684 -1.784 1.00 34.31 843 SER A CA 1
ATOM 6481 C C . SER A 1 843 ? -29.585 -1.056 -0.296 1.00 34.31 843 SER A C 1
ATOM 6483 O O . SER A 1 843 ? -30.238 -1.993 0.156 1.00 34.31 843 SER A O 1
ATOM 6485 N N . MET A 1 844 ? -28.826 -0.290 0.502 1.00 33.53 844 MET A N 1
ATOM 6486 C CA . MET A 1 844 ? -28.664 -0.554 1.943 1.00 33.53 844 MET A CA 1
ATOM 6487 C C . MET A 1 844 ? -29.788 0.021 2.822 1.00 33.53 844 MET A C 1
ATOM 6489 O O . MET A 1 844 ? -29.912 -0.370 3.981 1.00 33.53 844 MET A O 1
ATOM 6493 N N . PHE A 1 845 ? -30.635 0.913 2.296 1.00 35.44 845 PHE A N 1
ATOM 6494 C CA . PHE A 1 845 ? -31.723 1.549 3.057 1.00 35.44 845 PHE A CA 1
ATOM 6495 C C . PHE A 1 845 ? -33.100 0.881 2.887 1.00 35.44 845 PHE A C 1
ATOM 6497 O O . PHE A 1 845 ? -34.058 1.289 3.539 1.00 35.44 845 PHE A O 1
ATOM 6504 N N . GLY A 1 846 ? -33.212 -0.174 2.073 1.00 31.48 846 GLY A N 1
ATOM 6505 C CA . GLY A 1 846 ? -34.485 -0.857 1.801 1.00 31.48 846 GLY A CA 1
ATOM 6506 C C . GLY A 1 846 ? -34.963 -1.858 2.864 1.00 31.48 846 GLY A C 1
ATOM 6507 O O . GLY A 1 846 ? -36.048 -2.405 2.714 1.00 31.48 846 GLY A O 1
ATOM 6508 N N . GLY A 1 847 ? -34.181 -2.125 3.917 1.00 34.88 847 GLY A N 1
ATOM 6509 C CA . GLY A 1 847 ? -34.460 -3.210 4.875 1.00 34.88 847 GLY A CA 1
ATOM 6510 C C . GLY A 1 847 ? -34.920 -2.801 6.280 1.00 34.88 847 GLY A C 1
ATOM 6511 O O . GLY A 1 847 ? -35.000 -3.671 7.142 1.00 34.88 847 GLY A O 1
ATOM 6512 N N . LEU A 1 848 ? -35.155 -1.512 6.560 1.00 32.62 848 LEU A N 1
ATOM 6513 C CA . LEU A 1 848 ? -35.439 -1.017 7.924 1.00 32.62 848 LEU A CA 1
ATOM 6514 C C . LEU A 1 848 ? -36.368 0.217 7.951 1.00 32.62 848 LEU A C 1
ATOM 6516 O O . LEU A 1 848 ? -36.141 1.188 8.679 1.00 32.62 848 LEU A O 1
ATOM 6520 N N . LEU A 1 849 ? -37.435 0.151 7.157 1.00 33.50 849 LEU A N 1
ATOM 6521 C CA . LEU A 1 849 ? -38.736 0.765 7.453 1.00 33.50 849 LEU A CA 1
ATOM 6522 C C . LEU A 1 849 ? -39.713 -0.368 7.770 1.00 33.50 849 LEU A C 1
ATOM 6524 O O . LEU A 1 849 ? -40.604 -0.124 8.614 1.00 33.50 849 LEU A O 1
#

pLDDT: mean 70.09, std 18.73, range [20.28, 93.25]

Radius of gyration: 41.06 Å; chains: 1; bounding box: 74×72×149 Å

InterPro domains:
  IPR011701 Major facilitator superfamily [PF07690] (76-416)
  IPR036259 MFS transporter superfamily [G3DSA:1.20.1250.20] (73-440)
  IPR036259 MFS transporter superfamily [SSF103473] (76-417)

Foldseek 3Di:
DDPPDDPDDLPVLLLVLLLLLLLLVQLLCLLQVLLLLVLLLLQVLLVVCVPVPNVQQDPQRGHDPVSSLDPVSPPPPDDDDDADDCPVVCLVVPLLVLLLQQLQLVLQLLVQSLCQSVPCVVHHSVSNVCSVVSNVSSRHPPSNLVSSLVSLCVSDDPVCNVVSVVSSVVSNLVSLQVRLVQSLVCCVPPNSSVSSVVSNVSSVVSSVSSVPNDTDDNDDPDDDDDDDDDDDDDDDDDDDDDDDDDDDDDDDDDDDDDDDDPPPVVVVVVCCCPPVVCVLCPPPVNVVLLVVLLVLVVVVVVVVVVLVVCCNQVVDDSSVSSVLSSVLSVLLVCLVVPVLVVQLVVLCVVVVDSLRSLVVSLVQLVVLLVQLVVQCVPPNDDVSNSVSSSSNSSSSCNNVSSVVNSVVSDDPVCVVVNVVVSVVVSVVVVVVVVVVVDFDPADPDAQQEAQEQVSLVSCQSGCEAQHEYEDEQNHAEEHERHNHQEYNEEYEYYDPDPDADDDNYAEYEYANYAEYLYEYEYERYARHAYYYYANHAYYNAEYEDENHQNHAYYDDANHQYHQHAYYDYNHANHADDADYAHPDQDHEYEYEDERHQNHQEYEAADEAYAEYEYEHNQRYAYEYQEAYHPPQAHAYYYANYQEDPYLEHEYEHQHYAAENYQYQEAEYAYERYAYYAAAQHANHQEYFYWDHHHYLHAEYHHDNHENYEQDQDDPDVSCVPYPCRSQDDPPDRGRDADPQQRYAEEHEEYAYDQCRCVVNLPPPPPDPPLAAGAHAYAADHPDPNHDCVSVLCCCEVVVRYDYHDAHNNDGDDHDDDDDDDDDDDDDDDDDDPPPVVVVVVVVVPPPDD

Secondary structure (DSSP, 8-state):
-----------HHHHHHHHHHHHHHHHHHHHHHHHHHHHHHHHHHHHHHHHH-GGGS-TTS---GGGG--TTTGGG-------SSHHHHHHHH-HHHHHHHHHHHHHHHHHHHHHHHHTTTTS-GGGGGGTHHHHHTTT-TTHHHHHHHHHHHHHS-TTTHHHHHHHHHHHHHHHHHHHHHHHHHHHHHH-HHHHHHTTHHHHHHHHHHHHTSPPPP----------------------------------------------HHHHHHHHHIIIIIHHHHTSHHHHHHHHHHHHHHHHHHHHHHHHHHHHHHH---HHHHTHHHHHHHHHHHHIIIIIHHHHHHHHHHHH-SHHHHHHHHHHHHHHHHHHHHHHHHH-SSHHHHHHHHHHHHHHTTHHHHHHHHHHHTS-GGGHHHHHHHHHHHHHHHHHHHHHHH---S----SSEEESSHHHHHTTTT-EEE-S-EEE-TT-EEEEE--SEEEESS-EEES-SS------EEEEEE-SS--EESS-EEEE--SS--EEE-TT--EESSEEEEES-TT--EEE-TT--EESSEEEEES-TT--B------------EEEEEE--TT--EEEEEESSEEEEEEES-SS-EEEEEEE--TTS-EEEEEES-SEE--SS--EEEEEEEEES---SEEEE-EES--EEEEE--TT--EEEE---BS----EEEEES-TT-EE-SS---HHHHHSTTTSSPPTT---S----TTT--EEEEEEEE-TTTTTGGGTSS----S-PPB--EEEEEES-TT---HHHHHHHHTS--B-S-EEETTB--------------------SSTTSHHHHHHHHTSTT--